Protein AF-0000000080973127 (afdb_homodimer)

Nearest PDB structures (foldseek):
  7jhm-assembly2_B  TM=9.441E-01  e=5.781E-44  Homo sapiens
  6wmo-assembly1_A  TM=9.630E-01  e=1.204E-42  Homo sapiens
  8tjc-assembly1_C  TM=9.566E-01  e=2.532E-42  Homo sapiens
  7jho-assembly2_B  TM=9.414E-01  e=1.204E-42  Homo sapiens
  6wmn-assembly2_C  TM=9.493E-01  e=3.672E-42  Homo sapiens

Sequence (846 aa):
MRKKYTKFFIVAVASCLCFVIFFSRLTDVERTQRDLATIPSAATDTSSKPTAVLINTTKKKTKTKSVTPNELPPLTISVKFRNDIPKNGAFWNRKLHSLLRQFDSGNNETHREPHKKFHCQPESLELLQTNIQDIHSYPPLYGDFLKGMECRDPPVLHDQPGKCASDEIFLLFAIKSIPKHFERRQAVRETWGREGLYENGLQVRTVFLLGRSSADDPSLDKIISFEAQQFKDLLVWDFHDTFYNLTLKEHVFFKWMLDRCPQVSFIFKGDDDVFANTQAILNHLKSLDPAQASTLYTGQIISDATPLRDPKIKYYVPQSFYEGPYPPYAGGGGFLFSGNLLPSLYHVSFYIPFYPIDDVYNGMSFKAIGITPTKHDGFKTFDIREQDRENPCVHKDLLLVHQRNPQQTMRLWRNMHSSMLTCMRKKYTKFFIVAVASCLCFVIFFSRLTDVERTQRDLATIPSAATDTSSKPTAVLINTTKKKTKTKSVTPNELPPLTISVKFRNDIPKNGAFWNRKLHSLLRQFDSGNNETHREPHKKFHCQPESLELLQTNIQDIHSYPPLYGDFLKGMECRDPPVLHDQPGKCASDEIFLLFAIKSIPKHFERRQAVRETWGREGLYENGLQVRTVFLLGRSSADDPSLDKIISFEAQQFKDLLVWDFHDTFYNLTLKEHVFFKWMLDRCPQVSFIFKGDDDVFANTQAILNHLKSLDPAQASTLYTGQIISDATPLRDPKIKYYVPQSFYEGPYPPYAGGGGFLFSGNLLPSLYHVSFYIPFYPIDDVYNGMSFKAIGITPTKHDGFKTFDIREQDRENPCVHKDLLLVHQRNPQQTMRLWRNMHSSMLTC

Foldseek 3Di:
DDDDDDPPDDPDDDDDDDDDDDDDDDDDDDDDPDDPDDDDPPPPPPVDDPPPPPPPPPPPPPPPPPPPPPLFDQAFFDPVLVVQADQDLFLQSVLLVVLVVVCVPPPSPSPPDLPVQQAQFFDDPVVCCVSFVVVVVADPVVNVLNRRQSHQDFAWPFAQQCQAPPDAAAEEEEAEDELVPPLLVVLLCVFLQPFDQDPPRHGYGYAYFYEAEDPPDPHPPVVVVVVCVVPVRYIYGHDYGDLQCVQSSVLVVLVSCVVRPLRHFKYKAAYSFKAFDNVLVVVVQVPDDPVCSLQAKEAAKDAFADADCDSVDPRHDHVSNGDGTFHIFHDRRIIMGTSNCSSNLNVCCSSRTDDRRNRSVVRSSSVRRPHDYDYDPLHAAPADDPVCQQPLVVNVNHGMGDGHDSVSSNNSRCQNPDPPDDD/DDDDPPPPDPPDPDDCVPDPDDPDDDDPPDPPPDDPDDPDPPPPPPPDDPPPPPPPPPPPPPPPPPPPPPLFDQAFFDPVLVVQADQDLFLQSVLLVVLVVVCVPPPSPSDPDL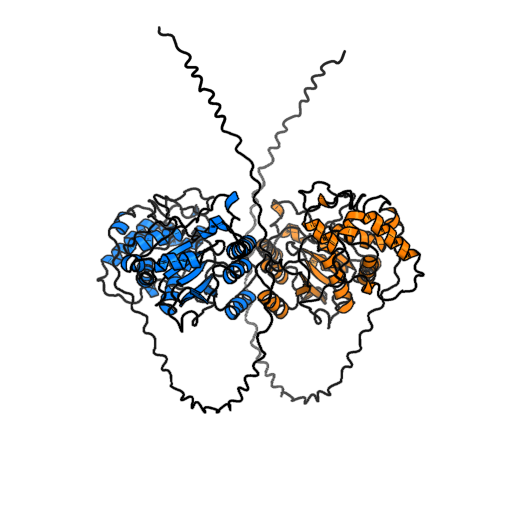PVQQAQFFDDPVVVCVSFVVVVVADPVVNVLNRRQSHQDFDWPFAQQCQAPPDAAAEEEEAEDELVPPLLVVLLCVFLQPFDQDPPRHGYGYAYFYEAEDPPDPHPPVVVVVVCVVPVRYIYGHDYGDLQCVQSSVLVVLVSCVVRPLRHFKYKAAYSFKAFDNVLVVVVQVPDDPVCSLQAKEAAKDAFADADCDSVDPRHDHVSNGDGTFHIFHDRRIIMGTSNCSSNLNVCCSSRTDDRRNRSVVRSSSVRRPHDYDYDPLHAQPADDPVCQQPLVVNVNHGMGDGHDSVSSNNSRCQNPDPPDDD

InterPro domains:
  IPR002659 Glycosyl transferase, family 31 [PF01762] (183-375)
  IPR002659 Glycosyl transferase, family 31 [PTHR11214] (149-387)

Radius of gyration: 34.68 Å; Cα contacts (8 Å, |Δi|>4): 1333; chains: 2; bounding box: 101×102×117 Å

Organism: NCBI:txid58324

Structure (mmCIF, N/CA/C/O backbone):
data_AF-0000000080973127-model_v1
#
loop_
_entity.id
_entity.type
_entity.pdbx_description
1 polymer Hexosyltransferase
#
loop_
_atom_site.group_PDB
_atom_site.id
_atom_site.type_symbol
_atom_site.label_atom_id
_atom_site.label_alt_id
_atom_site.label_comp_id
_atom_site.label_asym_id
_atom_site.label_entity_id
_atom_site.label_seq_id
_atom_site.pdbx_PDB_ins_code
_atom_site.Cartn_x
_atom_site.Cartn_y
_atom_site.Cartn_z
_atom_site.occupancy
_atom_site.B_iso_or_equiv
_atom_site.auth_seq_id
_atom_site.auth_comp_id
_atom_site.auth_asym_id
_atom_site.auth_atom_id
_atom_site.pdbx_PDB_model_num
ATOM 1 N N . MET A 1 1 ? -12.172 55.875 -49.531 1 18.06 1 MET A N 1
ATOM 2 C CA . MET A 1 1 ? -10.898 55.938 -50.219 1 18.06 1 MET A CA 1
ATOM 3 C C . MET A 1 1 ? -9.953 54.844 -49.719 1 18.06 1 MET A C 1
ATOM 5 O O . MET A 1 1 ? -9.281 54.188 -50.531 1 18.06 1 MET A O 1
ATOM 9 N N . ARG A 1 2 ? -9.367 55 -48.562 1 16.39 2 ARG A N 1
ATOM 10 C CA . ARG A 1 2 ? -7.957 54.688 -48.344 1 16.39 2 ARG A CA 1
ATOM 11 C C . ARG A 1 2 ? -7.75 53.188 -48.281 1 16.39 2 ARG A C 1
ATOM 13 O O . ARG A 1 2 ? -8.539 52.469 -47.656 1 16.39 2 ARG A O 1
ATOM 20 N N . LYS A 1 3 ? -6.562 52.688 -48.688 1 18.72 3 LYS A N 1
ATOM 21 C CA . LYS A 1 3 ? -5.805 51.594 -49.25 1 18.72 3 LYS A CA 1
ATOM 22 C C . LYS A 1 3 ? -5.496 50.531 -48.188 1 18.72 3 LYS A C 1
ATOM 24 O O . LYS A 1 3 ? -5.762 49.344 -48.375 1 18.72 3 LYS A O 1
ATOM 29 N N . LYS A 1 4 ? -4.215 50.594 -47.5 1 17.92 4 LYS A N 1
ATOM 30 C CA . LYS A 1 4 ? -2.986 49.875 -47.781 1 17.92 4 LYS A CA 1
ATOM 31 C C . LYS A 1 4 ? -2.9 48.625 -46.906 1 17.92 4 LYS A C 1
ATOM 33 O O . LYS A 1 4 ? -2.777 47.5 -47.406 1 17.92 4 LYS A O 1
ATOM 38 N N . TYR A 1 5 ? -1.713 48.5 -45.875 1 19.12 5 TYR A N 1
ATOM 39 C CA . TYR A 1 5 ? -0.411 47.844 -45.875 1 19.12 5 TYR A CA 1
ATOM 40 C C . TYR A 1 5 ? -0.454 46.562 -45.031 1 19.12 5 TYR A C 1
ATOM 42 O O . TYR A 1 5 ? -1.237 46.469 -44.094 1 19.12 5 TYR A O 1
ATOM 50 N N . THR A 1 6 ? 0.261 45.344 -45.438 1 22.05 6 THR A N 1
ATOM 51 C CA . THR A 1 6 ? 0.716 43.938 -45.438 1 22.05 6 THR A CA 1
ATOM 52 C C . THR A 1 6 ? 1.647 43.688 -44.281 1 22.05 6 THR A C 1
ATOM 54 O O . THR A 1 6 ? 2.807 44.094 -44.281 1 22.05 6 THR A O 1
ATOM 57 N N . LYS A 1 7 ? 1.517 44 -43 1 21.55 7 LYS A N 1
ATOM 58 C CA . LYS A 1 7 ? 2.701 44.031 -42.156 1 21.55 7 LYS A CA 1
ATOM 59 C C . LYS A 1 7 ? 3.293 42.656 -41.938 1 21.55 7 LYS A C 1
ATOM 61 O O . LYS A 1 7 ? 2.654 41.781 -41.344 1 21.55 7 LYS A O 1
ATOM 66 N N . PHE A 1 8 ? 4.371 42.031 -42.781 1 20.05 8 PHE A N 1
ATOM 67 C CA . PHE A 1 8 ? 5.137 40.781 -42.906 1 20.05 8 PHE A CA 1
ATOM 68 C C . PHE A 1 8 ? 6.09 40.594 -41.75 1 20.05 8 PHE A C 1
ATOM 70 O O . PHE A 1 8 ? 6.723 39.562 -41.625 1 20.05 8 PHE A O 1
ATOM 77 N N . PHE A 1 9 ? 6.273 41.188 -40.594 1 20.2 9 PHE A N 1
ATOM 78 C CA . PHE A 1 9 ? 7.66 41.25 -40.156 1 20.2 9 PHE A CA 1
ATOM 79 C C . PHE A 1 9 ? 8.234 39.875 -39.906 1 20.2 9 PHE A C 1
ATOM 81 O O . PHE A 1 9 ? 7.512 38.969 -39.5 1 20.2 9 PHE A O 1
ATOM 88 N N . ILE A 1 10 ? 9.75 39.5 -40.156 1 19.17 10 ILE A N 1
ATOM 89 C CA . ILE A 1 10 ? 10.953 38.719 -40.438 1 19.17 10 ILE A CA 1
ATOM 90 C C . ILE A 1 10 ? 11.547 38.188 -39.156 1 19.17 10 ILE A C 1
ATOM 92 O O . ILE A 1 10 ? 12.578 37.5 -39.156 1 19.17 10 ILE A O 1
ATOM 96 N N . VAL A 1 11 ? 11.055 37.719 -38.062 1 20.34 11 VAL A N 1
ATOM 97 C CA . VAL A 1 11 ? 12.008 37.719 -36.969 1 20.34 11 VAL A CA 1
ATOM 98 C C . VAL A 1 11 ? 13.141 36.719 -37.25 1 20.34 11 VAL A C 1
ATOM 100 O O . VAL A 1 11 ? 12.898 35.562 -37.625 1 20.34 11 VAL A O 1
ATOM 103 N N . ALA A 1 12 ? 14.547 37.094 -37.25 1 18.47 12 ALA A N 1
ATOM 104 C CA . ALA A 1 12 ? 15.953 36.781 -37.5 1 18.47 12 ALA A CA 1
ATOM 105 C C . ALA A 1 12 ? 16.391 35.562 -36.688 1 18.47 12 ALA A C 1
ATOM 107 O O . ALA A 1 12 ? 15.805 35.219 -35.656 1 18.47 12 ALA A O 1
ATOM 108 N N . VAL A 1 13 ? 17.875 34.938 -36.906 1 18.92 13 VAL A N 1
ATOM 109 C CA . VAL A 1 13 ? 18.844 33.906 -37.281 1 18.92 13 VAL A CA 1
ATOM 110 C C . VAL A 1 13 ? 19.672 33.531 -36.031 1 18.92 13 VAL A C 1
ATOM 112 O O . VAL A 1 13 ? 20.141 32.406 -35.938 1 18.92 13 VAL A O 1
ATOM 115 N N . ALA A 1 14 ? 19.938 34.094 -34.812 1 18.59 14 ALA A N 1
ATOM 116 C CA . ALA A 1 14 ? 21.344 34.156 -34.438 1 18.59 14 ALA A CA 1
ATOM 117 C C . ALA A 1 14 ? 21.875 32.812 -34 1 18.59 14 ALA A C 1
ATOM 119 O O . ALA A 1 14 ? 21.219 32.062 -33.25 1 18.59 14 ALA A O 1
ATOM 120 N N . SER A 1 15 ? 23.25 32.188 -34.438 1 17.89 15 SER A N 1
ATOM 121 C CA . SER A 1 15 ? 24.219 31.125 -34.656 1 17.89 15 SER A CA 1
ATOM 122 C C . SER A 1 15 ? 25.031 30.828 -33.406 1 17.89 15 SER A C 1
ATOM 124 O O . SER A 1 15 ? 25.984 30.047 -33.469 1 17.89 15 SER A O 1
ATOM 126 N N . CYS A 1 16 ? 24.906 31.047 -32.125 1 17.98 16 CYS A N 1
ATOM 127 C CA . CYS A 1 16 ? 26.172 31.172 -31.422 1 17.98 16 CYS A CA 1
ATOM 128 C C . CYS A 1 16 ? 26.922 29.844 -31.391 1 17.98 16 CYS A C 1
ATOM 130 O O . CYS A 1 16 ? 26.344 28.797 -31.062 1 17.98 16 CYS A O 1
ATOM 132 N N . LEU A 1 17 ? 28.453 29.625 -31.594 1 17 17 LEU A N 1
ATOM 133 C CA . LEU A 1 17 ? 29.656 28.891 -31.953 1 17 17 LEU A CA 1
ATOM 134 C C . LEU A 1 17 ? 30.281 28.234 -30.734 1 17 17 LEU A C 1
ATOM 136 O O . LEU A 1 17 ? 31.25 27.484 -30.844 1 17 17 LEU A O 1
ATOM 140 N N . CYS A 1 18 ? 30.141 28.312 -29.422 1 17.98 18 CYS A N 1
ATOM 141 C CA . CYS A 1 18 ? 31.391 28.312 -28.656 1 17.98 18 CYS A CA 1
ATOM 142 C C . CYS A 1 18 ? 32.062 26.953 -28.734 1 17.98 18 CYS A C 1
ATOM 144 O O . CYS A 1 18 ? 31.406 25.938 -28.891 1 17.98 18 CYS A O 1
ATOM 146 N N . PHE A 1 19 ? 33.531 26.812 -28.172 1 17.69 19 PHE A N 1
ATOM 147 C CA . PHE A 1 19 ? 34.906 26.328 -28.281 1 17.69 19 PHE A CA 1
ATOM 148 C C . PHE A 1 19 ? 35.062 25.016 -27.531 1 17.69 19 PHE A C 1
ATOM 150 O O . PHE A 1 19 ? 34.375 24.766 -26.547 1 17.69 19 PHE A O 1
ATOM 157 N N . VAL A 1 20 ? 36.219 24.078 -27.812 1 18.69 20 VAL A N 1
ATOM 158 C CA . VAL A 1 20 ? 36.812 22.766 -27.953 1 18.69 20 VAL A CA 1
ATOM 159 C C . VAL A 1 20 ? 37.688 22.453 -26.734 1 18.69 20 VAL A C 1
ATOM 161 O O . VAL A 1 20 ? 38.344 21.406 -26.672 1 18.69 20 VAL A O 1
ATOM 164 N N . ILE A 1 21 ? 37.75 23.016 -25.531 1 17.44 21 ILE A N 1
ATOM 165 C CA . ILE A 1 21 ? 39.062 22.953 -24.938 1 17.44 21 ILE A CA 1
ATOM 166 C C . ILE A 1 21 ? 39.438 21.5 -24.641 1 17.44 21 ILE A C 1
ATOM 168 O O . ILE A 1 21 ? 38.562 20.672 -24.391 1 17.44 21 ILE A O 1
ATOM 172 N N . PHE A 1 22 ? 40.844 21.219 -24 1 17.02 22 PHE A N 1
ATOM 173 C CA . PHE A 1 22 ? 42.125 20.531 -24.047 1 17.02 22 PHE A CA 1
ATOM 174 C C . PHE A 1 22 ? 42.125 19.328 -23.125 1 17.02 22 PHE A C 1
ATOM 176 O O . PHE A 1 22 ? 41.281 19.219 -22.219 1 17.02 22 PHE A O 1
ATOM 183 N N . PHE A 1 23 ? 43.469 18.656 -22.734 1 17.83 23 PHE A N 1
ATOM 184 C CA . PHE A 1 23 ? 44.344 17.516 -22.875 1 17.83 23 PHE A CA 1
ATOM 185 C C . PHE A 1 23 ? 44.562 16.844 -21.531 1 17.83 23 PHE A C 1
ATOM 187 O O . PHE A 1 23 ? 44.5 15.609 -21.438 1 17.83 23 PHE A O 1
ATOM 194 N N . SER A 1 24 ? 45.188 17.375 -20.422 1 16.69 24 SER A N 1
ATOM 195 C CA . SER A 1 24 ? 46.438 16.828 -19.922 1 16.69 24 SER A CA 1
ATOM 196 C C . SER A 1 24 ? 46.188 15.625 -19.016 1 16.69 24 SER A C 1
ATOM 198 O O . SER A 1 24 ? 45.094 15.461 -18.469 1 16.69 24 SER A O 1
ATOM 200 N N . ARG A 1 25 ? 47.406 14.742 -18.594 1 18.67 25 ARG A N 1
ATOM 201 C CA . ARG A 1 25 ? 48.094 13.477 -18.312 1 18.67 25 ARG A CA 1
ATOM 202 C C . ARG A 1 25 ? 48.188 13.211 -16.828 1 18.67 25 ARG A C 1
ATOM 204 O O . ARG A 1 25 ? 48.938 12.344 -16.375 1 18.67 25 ARG A O 1
ATOM 211 N N . LEU A 1 26 ? 47.438 13.648 -15.844 1 16.61 26 LEU A N 1
ATOM 212 C CA . LEU A 1 26 ? 48.031 13.688 -14.516 1 16.61 26 LEU A CA 1
ATOM 213 C C . LEU A 1 26 ? 48.344 12.281 -14.008 1 16.61 26 LEU A C 1
ATOM 215 O O . LEU A 1 26 ? 47.5 11.383 -14.141 1 16.61 26 LEU A O 1
ATOM 219 N N . THR A 1 27 ? 49.531 12.031 -13.328 1 17.11 27 THR A N 1
ATOM 220 C CA . THR A 1 27 ? 50.625 11.125 -12.953 1 17.11 27 THR A CA 1
ATOM 221 C C . THR A 1 27 ? 50.188 10.258 -11.766 1 17.11 27 THR A C 1
ATOM 223 O O . THR A 1 27 ? 50.344 9.031 -11.805 1 17.11 27 THR A O 1
ATOM 226 N N . ASP A 1 28 ? 50.438 10.641 -10.438 1 16.64 28 ASP A N 1
ATOM 227 C CA . ASP A 1 28 ? 51.406 10.141 -9.477 1 16.64 28 ASP A CA 1
ATOM 228 C C . ASP A 1 28 ? 50.844 8.969 -8.68 1 16.64 28 ASP A C 1
ATOM 230 O O . ASP A 1 28 ? 49.656 8.812 -8.555 1 16.64 28 ASP A O 1
ATOM 234 N N . VAL A 1 29 ? 51.719 8.219 -7.637 1 18 29 VAL A N 1
ATOM 235 C CA . VAL A 1 29 ? 52.406 6.992 -7.238 1 18 29 VAL A CA 1
ATOM 236 C C . VAL A 1 29 ? 51.844 6.492 -5.91 1 18 29 VAL A C 1
ATOM 238 O O . VAL A 1 29 ? 51.969 5.309 -5.586 1 18 29 VAL A O 1
ATOM 241 N N . GLU A 1 30 ? 51.188 7.211 -4.977 1 17.56 30 GLU A N 1
ATOM 242 C CA . GLU A 1 30 ? 51.688 6.973 -3.627 1 17.56 30 GLU A CA 1
ATOM 243 C C . GLU A 1 30 ? 51.219 5.629 -3.088 1 17.56 30 GLU A C 1
ATOM 245 O O . GLU A 1 30 ? 50 5.371 -3.047 1 17.56 30 GLU A O 1
ATOM 250 N N . ARG A 1 31 ? 52.094 4.555 -2.822 1 17.12 31 ARG A N 1
ATOM 251 C CA . ARG A 1 31 ? 52.094 3.123 -2.533 1 17.12 31 ARG A CA 1
ATOM 252 C C . ARG A 1 31 ? 51.656 2.852 -1.096 1 17.12 31 ARG A C 1
ATOM 254 O O . ARG A 1 31 ? 51.125 1.785 -0.794 1 17.12 31 ARG A O 1
ATOM 261 N N . THR A 1 32 ? 51.812 3.734 -0.033 1 17.78 32 THR A N 1
ATOM 262 C CA . THR A 1 32 ? 52.438 3.092 1.101 1 17.78 32 THR A CA 1
ATOM 263 C C . THR A 1 32 ? 51.469 2.258 1.898 1 17.78 32 THR A C 1
ATOM 265 O O . THR A 1 32 ? 50.469 2.787 2.412 1 17.78 32 THR A O 1
ATOM 268 N N . GLN A 1 33 ? 51.312 0.868 1.858 1 17.59 33 GLN A N 1
ATOM 269 C CA . GLN A 1 33 ? 50.375 -0.145 2.338 1 17.59 33 GLN A CA 1
ATOM 270 C C . GLN A 1 33 ? 50.594 -0.436 3.82 1 17.59 33 GLN A C 1
ATOM 272 O O . GLN A 1 33 ? 49.906 -1.272 4.402 1 17.59 33 GLN A O 1
ATOM 277 N N . ARG A 1 34 ? 51.594 0.272 4.496 1 16.55 34 ARG A N 1
ATOM 278 C CA . ARG A 1 34 ? 52.188 -0.7 5.402 1 16.55 34 ARG A CA 1
ATOM 279 C C . ARG A 1 34 ? 51.188 -1.187 6.434 1 16.55 34 ARG A C 1
ATOM 281 O O . ARG A 1 34 ? 50.969 -2.391 6.566 1 16.55 34 ARG A O 1
ATOM 288 N N . ASP A 1 35 ? 51.469 -0.907 7.848 1 17.47 35 ASP A N 1
ATOM 289 C CA . ASP A 1 35 ? 51.875 -1.692 9 1 17.47 35 ASP A CA 1
ATOM 290 C C . ASP A 1 35 ? 50.719 -1.922 9.969 1 17.47 35 ASP A C 1
ATOM 292 O O . ASP A 1 35 ? 50.938 -2.332 11.109 1 17.47 35 ASP A O 1
ATOM 296 N N . LEU A 1 36 ? 49.469 -1.954 9.641 1 17.53 36 LEU A N 1
ATOM 297 C CA . LEU A 1 36 ? 48.562 -1.686 10.742 1 17.53 36 LEU A CA 1
ATOM 298 C C . LEU A 1 36 ? 48.5 -2.867 11.703 1 17.53 36 LEU A C 1
ATOM 300 O O . LEU A 1 36 ? 47.625 -3.719 11.602 1 17.53 36 LEU A O 1
ATOM 304 N N . ALA A 1 37 ? 49.688 -3.35 12.07 1 17.12 37 ALA A N 1
ATOM 305 C CA . ALA A 1 37 ? 49.688 -4.629 12.773 1 17.12 37 ALA A CA 1
ATOM 306 C C . ALA A 1 37 ? 48.875 -4.551 14.055 1 17.12 37 ALA A C 1
ATOM 308 O O . ALA A 1 37 ? 48 -5.383 14.297 1 17.12 37 ALA A O 1
ATOM 309 N N . THR A 1 38 ? 49.406 -4.047 15.258 1 18.45 38 THR A N 1
ATOM 310 C CA . THR A 1 38 ? 49.719 -4.863 16.422 1 18.45 38 THR A CA 1
ATOM 311 C C . THR A 1 38 ? 48.656 -4.734 17.484 1 18.45 38 THR A C 1
ATOM 313 O O . THR A 1 38 ? 48.688 -5.418 18.516 1 18.45 38 THR A O 1
ATOM 316 N N . ILE A 1 39 ? 47.469 -4.117 17.438 1 19.28 39 ILE A N 1
ATOM 317 C CA . ILE A 1 39 ? 47.125 -3.607 18.75 1 19.28 39 ILE A CA 1
ATOM 318 C C . ILE A 1 39 ? 46.781 -4.773 19.688 1 19.28 39 ILE A C 1
ATOM 320 O O . ILE A 1 39 ? 45.969 -5.641 19.328 1 19.28 39 ILE A O 1
ATOM 324 N N . PRO A 1 40 ? 47.594 -4.914 20.797 1 19.61 40 PRO A N 1
ATOM 325 C CA . PRO A 1 40 ? 47.625 -5.969 21.812 1 19.61 40 PRO A CA 1
ATOM 326 C C . PRO A 1 40 ? 46.344 -6.105 22.609 1 19.61 40 PRO A C 1
ATOM 328 O O . PRO A 1 40 ? 45.562 -5.156 22.672 1 19.61 40 PRO A O 1
ATOM 331 N N . SER A 1 41 ? 45.938 -7.359 22.891 1 20.42 41 SER A N 1
ATOM 332 C CA . SER A 1 41 ? 44.812 -8.094 23.484 1 20.42 41 SER A CA 1
ATOM 333 C C . SER A 1 41 ? 44.688 -7.793 24.969 1 20.42 41 SER A C 1
ATOM 335 O O . SER A 1 41 ? 45.219 -8.531 25.812 1 20.42 41 SER A O 1
ATOM 337 N N . ALA A 1 42 ? 44.906 -6.438 25.422 1 19.19 42 ALA A N 1
ATOM 338 C CA . ALA A 1 42 ? 44.969 -6.406 26.891 1 19.19 42 ALA A CA 1
ATOM 339 C C . ALA A 1 42 ? 43.719 -7.031 27.516 1 19.19 42 ALA A C 1
ATOM 341 O O . ALA A 1 42 ? 42.594 -6.75 27.094 1 19.19 42 ALA A O 1
ATOM 342 N N . ALA A 1 43 ? 43.938 -8.062 28.297 1 20.78 43 ALA A N 1
ATOM 343 C CA . ALA A 1 43 ? 43.219 -9.031 29.125 1 20.78 43 ALA A CA 1
ATOM 344 C C . ALA A 1 43 ? 42.5 -8.336 30.266 1 20.78 43 ALA A C 1
ATOM 346 O O . ALA A 1 43 ? 42.844 -8.508 31.438 1 20.78 43 ALA A O 1
ATOM 347 N N . THR A 1 44 ? 41.812 -7.105 30.016 1 18.75 44 THR A N 1
ATOM 348 C CA . THR A 1 44 ? 41.438 -6.449 31.266 1 18.75 44 THR A CA 1
ATOM 349 C C . THR A 1 44 ? 40.5 -7.344 32.094 1 18.75 44 THR A C 1
ATOM 351 O O . THR A 1 44 ? 39.531 -7.887 31.562 1 18.75 44 THR A O 1
ATOM 354 N N . ASP A 1 45 ? 41 -7.828 33.219 1 20.39 45 ASP A N 1
ATOM 355 C CA . ASP A 1 45 ? 40.594 -8.672 34.344 1 20.39 45 ASP A CA 1
ATOM 356 C C . ASP A 1 45 ? 39.406 -8.078 35.094 1 20.39 45 ASP A C 1
ATOM 358 O O . ASP A 1 45 ? 39 -8.57 36.156 1 20.39 45 ASP A O 1
ATOM 362 N N . THR A 1 46 ? 38.469 -7.398 34.438 1 19.75 46 THR A N 1
ATOM 363 C CA . THR A 1 46 ? 37.656 -6.598 35.344 1 19.75 46 THR A CA 1
ATOM 364 C C . THR A 1 46 ? 36.781 -7.496 36.219 1 19.75 46 THR A C 1
ATOM 366 O O . THR A 1 46 ? 35.844 -8.148 35.719 1 19.75 46 THR A O 1
ATOM 369 N N . SER A 1 47 ? 37.281 -8.133 37.281 1 20.45 47 SER A N 1
ATOM 370 C CA . SER A 1 47 ? 36.625 -9.039 38.188 1 20.45 47 SER A CA 1
ATOM 371 C C . SER A 1 47 ? 35.5 -8.32 38.969 1 20.45 47 SER A C 1
ATOM 373 O O . SER A 1 47 ? 34.812 -8.93 39.781 1 20.45 47 SER A O 1
ATOM 375 N N . SER A 1 48 ? 35.25 -6.992 38.844 1 19.88 48 SER A N 1
ATOM 376 C CA . SER A 1 48 ? 34.75 -6.461 40.094 1 19.88 48 SER A CA 1
ATOM 377 C C . SER A 1 48 ? 33.375 -7.055 40.438 1 19.88 48 SER A C 1
ATOM 379 O O . SER A 1 48 ? 32.625 -7.418 39.531 1 19.88 48 SER A O 1
ATOM 381 N N . LYS A 1 49 ? 33.188 -7.473 41.75 1 23.02 49 LYS A N 1
ATOM 382 C CA . LYS A 1 49 ? 32.188 -8.102 42.625 1 23.02 49 LYS A CA 1
ATOM 383 C C . LYS A 1 49 ? 30.891 -7.324 42.625 1 23.02 49 LYS A C 1
ATOM 385 O O . LYS A 1 49 ? 30.875 -6.102 42.812 1 23.02 49 LYS A O 1
ATOM 390 N N . PRO A 1 50 ? 29.797 -7.898 42.062 1 22.48 50 PRO A N 1
ATOM 391 C CA . PRO A 1 50 ? 28.453 -7.336 41.844 1 22.48 50 PRO A CA 1
ATOM 392 C C . PRO A 1 50 ? 27.766 -6.957 43.156 1 22.48 50 PRO A C 1
ATOM 394 O O . PRO A 1 50 ? 27.562 -7.812 44.031 1 22.48 50 PRO A O 1
ATOM 397 N N . THR A 1 51 ? 28.328 -5.852 43.875 1 23.14 51 THR A N 1
ATOM 398 C CA . THR A 1 51 ? 27.656 -5.562 45.125 1 23.14 51 THR A CA 1
ATOM 399 C C . THR A 1 51 ? 26.172 -5.297 44.906 1 23.14 51 THR A C 1
ATOM 401 O O . THR A 1 51 ? 25.797 -4.496 44.062 1 23.14 51 THR A O 1
ATOM 404 N N . ALA A 1 52 ? 25.328 -6.199 45.344 1 23.78 52 ALA A N 1
ATOM 405 C CA . ALA A 1 52 ? 23.859 -6.324 45.312 1 23.78 52 ALA A CA 1
ATOM 406 C C . ALA A 1 52 ? 23.203 -5.125 46 1 23.78 52 ALA A C 1
ATOM 408 O O . ALA A 1 52 ? 23.328 -4.941 47.219 1 23.78 52 ALA A O 1
ATOM 409 N N . VAL A 1 53 ? 23.391 -3.867 45.438 1 22.45 53 VAL A N 1
ATOM 410 C CA . VAL A 1 53 ? 22.75 -2.74 46.094 1 22.45 53 VAL A CA 1
ATOM 411 C C . VAL A 1 53 ? 21.25 -2.994 46.219 1 22.45 53 VAL A C 1
ATOM 413 O O . VAL A 1 53 ? 20.594 -3.289 45.219 1 22.45 53 VAL A O 1
ATOM 416 N N . LEU A 1 54 ? 20.812 -3.395 47.438 1 25.66 54 LEU A N 1
ATOM 417 C CA . LEU A 1 54 ? 19.469 -3.533 48 1 25.66 54 LEU A CA 1
ATOM 418 C C . LEU A 1 54 ? 18.672 -2.256 47.812 1 25.66 54 LEU A C 1
ATOM 420 O O . LEU A 1 54 ? 18.938 -1.235 48.438 1 25.66 54 LEU A O 1
ATOM 424 N N . ILE A 1 55 ? 18.547 -1.762 46.5 1 23.23 55 ILE A N 1
ATOM 425 C CA . ILE A 1 55 ? 17.797 -0.512 46.406 1 23.23 55 ILE A CA 1
ATOM 426 C C . ILE A 1 55 ? 16.391 -0.718 46.938 1 23.23 55 ILE A C 1
ATOM 428 O O . ILE A 1 55 ? 15.656 -1.592 46.438 1 23.23 55 ILE A O 1
ATOM 432 N N . ASN A 1 56 ? 16.219 -0.438 48.25 1 24.7 56 ASN A N 1
ATOM 433 C CA . ASN A 1 56 ? 14.969 -0.243 48.969 1 24.7 56 ASN A CA 1
ATOM 434 C C . ASN A 1 56 ? 14.023 0.686 48.219 1 24.7 56 ASN A C 1
ATOM 436 O O . ASN A 1 56 ? 14.305 1.873 48.062 1 24.7 56 ASN A O 1
ATOM 440 N N . THR A 1 57 ? 13.438 0.128 47.188 1 25.17 57 THR A N 1
ATOM 441 C CA . THR A 1 57 ? 12.492 0.869 46.375 1 25.17 57 THR A CA 1
ATOM 442 C C . THR A 1 57 ? 11.289 1.315 47.188 1 25.17 57 THR A C 1
ATOM 444 O O . THR A 1 57 ? 10.5 0.485 47.656 1 25.17 57 THR A O 1
ATOM 447 N N . THR A 1 58 ? 11.555 2.328 48.125 1 28.34 58 THR A N 1
ATOM 448 C CA . THR A 1 58 ? 10.414 2.977 48.75 1 28.34 58 THR A CA 1
ATOM 449 C C . THR A 1 58 ? 9.383 3.408 47.719 1 28.34 58 THR A C 1
ATOM 451 O O . THR A 1 58 ? 9.734 4.051 46.719 1 28.34 58 THR A O 1
ATOM 454 N N . LYS A 1 59 ? 8.234 2.816 47.844 1 26.73 59 LYS A N 1
ATOM 455 C CA . LYS A 1 59 ? 7.016 3.07 47.062 1 26.73 59 LYS A CA 1
ATOM 456 C C . LYS A 1 59 ? 6.641 4.551 47.094 1 26.73 59 LYS A C 1
ATOM 458 O O . LYS A 1 59 ? 5.992 5.008 48.062 1 26.73 59 LYS A O 1
ATOM 463 N N . LYS A 1 60 ? 7.543 5.418 46.844 1 26.83 60 LYS A N 1
ATOM 464 C CA . LYS A 1 60 ? 6.941 6.75 46.812 1 26.83 60 LYS A CA 1
ATOM 465 C C . LYS A 1 60 ? 5.645 6.754 46 1 26.83 60 LYS A C 1
ATOM 467 O O . LYS A 1 60 ? 5.633 6.332 44.844 1 26.83 60 LYS A O 1
ATOM 472 N N . LYS A 1 61 ? 4.629 6.781 46.688 1 30.33 61 LYS A N 1
ATOM 473 C CA . LYS A 1 61 ? 3.322 7.141 46.156 1 30.33 61 LYS A CA 1
ATOM 474 C C . LYS A 1 61 ? 3.428 8.359 45.25 1 30.33 61 LYS A C 1
ATOM 476 O O . LYS A 1 61 ? 3.631 9.484 45.719 1 30.33 61 LYS A O 1
ATOM 481 N N . THR A 1 62 ? 4.121 8.164 44.188 1 25.12 62 THR A N 1
ATOM 482 C CA . THR A 1 62 ? 4.07 9.305 43.281 1 25.12 62 THR A CA 1
ATOM 483 C C . THR A 1 62 ? 2.631 9.758 43.062 1 25.12 62 THR A C 1
ATOM 485 O O . THR A 1 62 ? 1.821 9.016 42.5 1 25.12 62 THR A O 1
ATOM 488 N N . LYS A 1 63 ? 2.143 10.5 44.062 1 30.5 63 LYS A N 1
ATOM 489 C CA . LYS A 1 63 ? 0.925 11.266 43.812 1 30.5 63 LYS A CA 1
ATOM 490 C C . LYS A 1 63 ? 0.905 11.797 42.375 1 30.5 63 LYS A C 1
ATOM 492 O O . LYS A 1 63 ? 1.807 12.539 42 1 30.5 63 LYS A O 1
ATOM 497 N N . THR A 1 64 ? 0.333 10.969 41.625 1 30.27 64 THR A N 1
ATOM 498 C CA . THR A 1 64 ? 0.031 11.453 40.281 1 30.27 64 THR A CA 1
ATOM 499 C C . THR A 1 64 ? -0.544 12.867 40.312 1 30.27 64 THR A C 1
ATOM 501 O O . THR A 1 64 ? -1.643 13.07 40.844 1 30.27 64 THR A O 1
ATOM 504 N N . LYS A 1 65 ? 0.199 13.82 40.812 1 32.78 65 LYS A N 1
ATOM 505 C CA . LYS A 1 65 ? -0.224 15.203 40.656 1 32.78 65 LYS A CA 1
ATOM 506 C C . LYS A 1 65 ? -1.104 15.367 39.438 1 32.78 65 LYS A C 1
ATOM 508 O O . LYS A 1 65 ? -0.711 14.984 38.312 1 32.78 65 LYS A O 1
ATOM 513 N N . SER A 1 66 ? -2.33 15.32 39.688 1 32.56 66 SER A N 1
ATOM 514 C CA . SER A 1 66 ? -3.297 15.758 38.688 1 32.56 66 SER A CA 1
ATOM 515 C C . SER A 1 66 ? -2.775 16.953 37.875 1 32.56 66 SER A C 1
ATOM 517 O O . SER A 1 66 ? -2.434 17.984 38.469 1 32.56 66 SER A O 1
ATOM 519 N N . VAL A 1 67 ? -1.926 16.797 36.875 1 37.62 67 VAL A N 1
ATOM 520 C CA . VAL A 1 67 ? -1.558 17.891 35.969 1 37.62 67 VAL A CA 1
ATOM 521 C C . VAL A 1 67 ? -2.771 18.766 35.719 1 37.62 67 VAL A C 1
ATOM 523 O O . VAL A 1 67 ? -3.811 18.297 35.25 1 37.62 67 VAL A O 1
ATOM 526 N N . THR A 1 68 ? -3.039 19.766 36.438 1 38.41 68 THR A N 1
ATOM 527 C CA . THR A 1 68 ? -4.027 20.797 36.156 1 38.41 68 THR A CA 1
ATOM 528 C C . THR A 1 68 ? -4.133 21.062 34.656 1 38.41 68 THR A C 1
ATOM 530 O O . THR A 1 68 ? -3.117 21.156 33.969 1 38.41 68 THR A O 1
ATOM 533 N N . PRO A 1 69 ? -5.277 20.797 34.062 1 45.53 69 PRO A N 1
ATOM 534 C CA . PRO A 1 69 ? -5.457 21.203 32.656 1 45.53 69 PRO A CA 1
ATOM 535 C C . PRO A 1 69 ? -4.77 22.516 32.344 1 45.53 69 PRO A C 1
ATOM 537 O O . PRO A 1 69 ? -4.918 23.5 33.062 1 45.53 69 PRO A O 1
ATOM 540 N N . ASN A 1 70 ? -3.578 22.531 31.812 1 54.41 70 ASN A N 1
ATOM 541 C CA . ASN A 1 70 ? -2.742 23.656 31.406 1 54.41 70 ASN A CA 1
ATOM 542 C C . ASN A 1 70 ? -3.584 24.828 30.938 1 54.41 70 ASN A C 1
ATOM 544 O O . ASN A 1 70 ? -4.344 24.719 29.984 1 54.41 70 ASN A O 1
ATOM 548 N N . GLU A 1 71 ? -3.904 25.719 31.75 1 68.62 71 GLU A N 1
ATOM 549 C CA . GLU A 1 71 ? -4.582 26.984 31.453 1 68.62 71 GLU A CA 1
ATOM 550 C C . GLU A 1 71 ? -4.02 27.625 30.188 1 68.62 71 GLU A C 1
ATOM 552 O O . GLU A 1 71 ? -2.803 27.766 30.047 1 68.62 71 GLU A O 1
ATOM 557 N N . LEU A 1 72 ? -4.922 27.797 29.125 1 79.62 72 LEU A N 1
ATOM 558 C CA . LEU A 1 72 ? -4.516 28.406 27.859 1 79.62 72 LEU A CA 1
ATOM 559 C C . LEU A 1 72 ? -4.172 29.891 28.062 1 79.62 72 LEU A C 1
ATOM 561 O O . LEU A 1 72 ? -4.812 30.578 28.859 1 79.62 72 LEU A O 1
ATOM 565 N N . PRO A 1 73 ? -3.117 30.344 27.531 1 81.31 73 PRO A N 1
ATOM 566 C CA . PRO A 1 73 ? -2.746 31.766 27.641 1 81.31 73 PRO A CA 1
ATOM 567 C C . PRO A 1 73 ? -3.797 32.688 27.047 1 81.31 73 PRO A C 1
ATOM 569 O O . PRO A 1 73 ? -4.625 32.25 26.234 1 81.31 73 PRO A O 1
ATOM 572 N N . PRO A 1 74 ? -3.754 33.875 27.547 1 86.62 74 PRO A N 1
ATOM 573 C CA . PRO A 1 74 ? -4.656 34.844 26.922 1 86.62 74 PRO A CA 1
ATOM 574 C C . PRO A 1 74 ? -4.434 35 25.422 1 86.62 74 PRO A C 1
ATOM 576 O O . PRO A 1 74 ? -3.297 34.906 24.953 1 86.62 74 PRO A O 1
ATOM 579 N N . LEU A 1 75 ? -5.508 35.125 24.75 1 90.81 75 LEU A N 1
ATOM 580 C CA . LEU A 1 75 ? -5.473 35.125 23.281 1 90.81 75 LEU A CA 1
ATOM 581 C C . LEU A 1 75 ? -5.887 36.5 22.734 1 90.81 75 LEU A C 1
ATOM 583 O O . LEU A 1 75 ? -6.855 37.094 23.203 1 90.81 75 LEU A O 1
ATOM 587 N N . THR A 1 76 ? -5.027 37.094 21.953 1 92.75 76 THR A N 1
ATOM 588 C CA . THR A 1 76 ? -5.387 38.219 21.125 1 92.75 76 THR A CA 1
ATOM 589 C C . THR A 1 76 ? -5.406 37.844 19.641 1 92.75 76 THR A C 1
ATOM 591 O O . THR A 1 76 ? -4.465 37.219 19.141 1 92.75 76 THR A O 1
ATOM 594 N N . ILE A 1 77 ? -6.477 38.219 18.953 1 95.94 77 ILE A N 1
ATOM 595 C CA . ILE A 1 77 ? -6.59 37.938 17.531 1 95.94 77 ILE A CA 1
ATOM 596 C C . ILE A 1 77 ? -6.219 39.156 16.703 1 95.94 77 ILE A C 1
ATOM 598 O O . ILE A 1 77 ? -6.781 40.219 16.906 1 95.94 77 ILE A O 1
ATOM 602 N N . SER A 1 78 ? -5.367 39.031 15.836 1 96.69 78 SER A N 1
ATOM 603 C CA . SER A 1 78 ? -4.762 40.094 15.055 1 96.69 78 SER A CA 1
ATOM 604 C C . SER A 1 78 ? -5.816 40.906 14.297 1 96.69 78 SER A C 1
ATOM 606 O O . SER A 1 78 ? -6.738 40.344 13.711 1 96.69 78 SER A O 1
ATOM 608 N N . VAL A 1 79 ? -5.668 42.156 14.234 1 95.88 79 VAL A N 1
ATOM 609 C CA . VAL A 1 79 ? -6.543 43.062 13.484 1 95.88 79 VAL A CA 1
ATOM 610 C C . VAL A 1 79 ? -6.363 42.812 11.984 1 95.88 79 VAL A C 1
ATOM 612 O O . VAL A 1 79 ? -7.336 42.844 11.227 1 95.88 79 VAL A O 1
ATOM 615 N N . LYS A 1 80 ? -5.141 42.625 11.641 1 95.69 80 LYS A N 1
ATOM 616 C CA . LYS A 1 80 ? -4.848 42.375 10.227 1 95.69 80 LYS A CA 1
ATOM 617 C C . LYS A 1 80 ? -5.609 41.125 9.719 1 95.69 80 LYS A C 1
ATOM 619 O O . LYS A 1 80 ? -6.137 41.156 8.609 1 95.69 80 LYS A O 1
ATOM 624 N N . PHE A 1 81 ? -5.629 40.125 10.57 1 96.94 81 PHE A N 1
ATOM 625 C CA . PHE A 1 81 ? -6.359 38.906 10.211 1 96.94 81 PHE A CA 1
ATOM 626 C C . PHE A 1 81 ? -7.848 39.188 10.055 1 96.94 81 PHE A C 1
ATOM 628 O O . PHE A 1 81 ? -8.469 38.781 9.078 1 96.94 81 PHE A O 1
ATOM 635 N N . ARG A 1 82 ? -8.406 39.906 10.953 1 96.19 82 ARG A N 1
ATOM 636 C CA . ARG A 1 82 ? -9.82 40.25 10.938 1 96.19 82 ARG A CA 1
ATOM 637 C C . ARG A 1 82 ? -10.18 41.031 9.672 1 96.19 82 ARG A C 1
ATOM 639 O O . ARG A 1 82 ? -11.242 40.812 9.086 1 96.19 82 ARG A O 1
ATOM 646 N N . ASN A 1 83 ? -9.266 41.875 9.266 1 95.06 83 ASN A N 1
ATOM 647 C CA . ASN A 1 83 ? -9.516 42.75 8.117 1 95.06 83 ASN A CA 1
ATOM 648 C C . ASN A 1 83 ? -9.297 42 6.797 1 95.06 83 ASN A C 1
ATOM 650 O O . ASN A 1 83 ? -9.938 42.312 5.793 1 95.06 83 ASN A O 1
ATOM 654 N N . ASP A 1 84 ? -8.445 41.062 6.77 1 94.12 84 ASP A N 1
ATOM 655 C CA . ASP A 1 84 ? -8.078 40.375 5.535 1 94.12 84 ASP A CA 1
ATOM 656 C C . ASP A 1 84 ? -9.188 39.438 5.086 1 94.12 84 ASP A C 1
ATOM 658 O O . ASP A 1 84 ? -9.281 39.094 3.904 1 94.12 84 ASP A O 1
ATOM 662 N N . ILE A 1 85 ? -9.953 38.906 6.008 1 96.38 85 ILE A N 1
ATOM 663 C CA . ILE A 1 85 ? -11.078 38.031 5.656 1 96.38 85 ILE A CA 1
ATOM 664 C C . ILE A 1 85 ? -12.344 38.875 5.5 1 96.38 85 ILE A C 1
ATOM 666 O O . ILE A 1 85 ? -12.891 39.375 6.488 1 96.38 85 ILE A O 1
ATOM 670 N N . PRO A 1 86 ? -12.797 39 4.309 1 96.69 86 PRO A N 1
ATOM 671 C CA . PRO A 1 86 ? -13.906 39.906 4.062 1 96.69 86 PRO A CA 1
ATOM 672 C C . PRO A 1 86 ? -15.211 39.469 4.707 1 96.69 86 PRO A C 1
ATOM 674 O O . PRO A 1 86 ? -15.5 38.25 4.742 1 96.69 86 PRO A O 1
ATOM 677 N N . LYS A 1 87 ? -15.953 40.438 5.121 1 97 87 LYS A N 1
ATOM 678 C CA . LYS A 1 87 ? -17.344 40.188 5.512 1 97 87 LYS A CA 1
ATOM 679 C C . LYS A 1 87 ? -18.25 40.094 4.289 1 97 87 LYS A C 1
ATOM 681 O O . LYS A 1 87 ? -18.391 41.062 3.543 1 97 87 LYS A O 1
ATOM 686 N N . ASN A 1 88 ? -18.766 38.969 4.035 1 96.94 88 ASN A N 1
ATOM 687 C CA . ASN A 1 88 ? -19.656 38.75 2.906 1 96.94 88 ASN A CA 1
ATOM 688 C C . ASN A 1 88 ? -20.672 37.625 3.201 1 96.94 88 ASN A C 1
ATOM 690 O O . ASN A 1 88 ? -20.906 37.281 4.359 1 96.94 88 ASN A O 1
ATOM 694 N N . GLY A 1 89 ? -21.328 37.125 2.18 1 96.31 89 GLY A N 1
ATOM 695 C CA . GLY A 1 89 ? -22.453 36.25 2.381 1 96.31 89 GLY A CA 1
ATOM 696 C C . GLY A 1 89 ? -22.062 34.781 2.434 1 96.31 89 GLY A C 1
ATOM 697 O O . GLY A 1 89 ? -22.875 33.906 2.74 1 96.31 89 GLY A O 1
ATOM 698 N N . ALA A 1 90 ? -20.828 34.5 2.129 1 97.88 90 ALA A N 1
ATOM 699 C CA . ALA A 1 90 ? -20.375 33.094 2.148 1 97.88 90 ALA A CA 1
ATOM 700 C C . ALA A 1 90 ? -20.469 32.531 3.555 1 97.88 90 ALA A C 1
ATOM 702 O O . ALA A 1 90 ? -20.234 33.219 4.543 1 97.88 90 ALA A O 1
ATOM 703 N N . PHE A 1 91 ? -20.812 31.281 3.693 1 97.62 91 PHE A N 1
ATOM 704 C CA . PHE A 1 91 ? -21.125 30.609 4.953 1 97.62 91 PHE A CA 1
ATOM 705 C C . PHE A 1 91 ? -19.969 30.734 5.934 1 97.62 91 PHE A C 1
ATOM 707 O O . PHE A 1 91 ? -20.156 31.141 7.082 1 97.62 91 PHE A O 1
ATOM 714 N N . TRP A 1 92 ? -18.766 30.297 5.492 1 98.06 92 TRP A N 1
ATOM 715 C CA . TRP A 1 92 ? -17.594 30.281 6.355 1 98.06 92 TRP A CA 1
ATOM 716 C C . TRP A 1 92 ? -17.25 31.703 6.816 1 98.06 92 TRP A C 1
ATOM 718 O O . TRP A 1 92 ? -16.891 31.906 7.98 1 98.06 92 TRP A O 1
ATOM 728 N N . ASN A 1 93 ? -17.344 32.688 5.891 1 98.38 93 ASN A N 1
ATOM 729 C CA . ASN A 1 93 ? -17.094 34.062 6.23 1 98.38 93 ASN A CA 1
ATOM 730 C C . ASN A 1 93 ? -18.031 34.562 7.328 1 98.38 93 ASN A C 1
ATOM 732 O O . ASN A 1 93 ? -17.594 35.188 8.297 1 98.38 93 ASN A O 1
ATOM 736 N N . ARG A 1 94 ? -19.25 34.25 7.137 1 97.75 94 ARG A N 1
ATOM 737 C CA . ARG A 1 94 ? -20.25 34.656 8.133 1 97.75 94 ARG A CA 1
ATOM 738 C C . ARG A 1 94 ? -19.969 34 9.477 1 97.75 94 ARG A C 1
ATOM 740 O O . ARG A 1 94 ? -20.047 34.656 10.523 1 97.75 94 ARG A O 1
ATOM 747 N N . LYS A 1 95 ? -19.672 32.781 9.422 1 96.31 95 LYS A N 1
ATOM 748 C CA . LYS A 1 95 ? -19.406 32.031 10.648 1 96.31 95 LYS A CA 1
ATOM 749 C C . LYS A 1 95 ? -18.188 32.594 11.375 1 96.31 95 LYS A C 1
ATOM 751 O O . LYS A 1 95 ? -18.203 32.75 12.602 1 96.31 95 LYS A O 1
ATOM 756 N N . LEU A 1 96 ? -17.141 32.906 10.664 1 97.81 96 LEU A N 1
ATOM 757 C CA . LEU A 1 96 ? -15.93 33.469 11.258 1 97.81 96 LEU A CA 1
ATOM 758 C C . LEU A 1 96 ? -16.234 34.781 11.984 1 97.81 96 LEU A C 1
ATOM 760 O O . LEU A 1 96 ? -15.875 34.938 13.148 1 97.81 96 LEU A O 1
ATOM 764 N N . HIS A 1 97 ? -16.906 35.656 11.312 1 97.25 97 HIS A N 1
ATOM 765 C CA . HIS A 1 97 ? -17.141 36.969 11.883 1 97.25 97 HIS A CA 1
ATOM 766 C C . HIS A 1 97 ? -18.125 36.906 13.039 1 97.25 97 HIS A C 1
ATOM 768 O O . HIS A 1 97 ? -18.078 37.719 13.961 1 97.25 97 HIS A O 1
ATOM 774 N N . SER A 1 98 ? -19.016 35.938 12.969 1 95 98 SER A N 1
ATOM 775 C CA . SER A 1 98 ? -19.875 35.719 14.125 1 95 98 SER A CA 1
ATOM 776 C C . SER A 1 98 ? -19.062 35.281 15.336 1 95 98 SER A C 1
ATOM 778 O O . SER A 1 98 ? -19.281 35.781 16.453 1 95 98 SER A O 1
ATOM 780 N N . LEU A 1 99 ? -18.125 34.375 15.141 1 93.62 99 LEU A N 1
ATOM 781 C CA . LEU A 1 99 ? -17.281 33.875 16.219 1 93.62 99 LEU A CA 1
ATOM 782 C C . LEU A 1 99 ? -16.391 35 16.766 1 93.62 99 LEU A C 1
ATOM 784 O O . LEU A 1 99 ? -16.156 35.094 17.969 1 93.62 99 LEU A O 1
ATOM 788 N N . LEU A 1 100 ? -15.898 35.812 15.883 1 94.56 100 LEU A N 1
ATOM 789 C CA . LEU A 1 100 ? -15.055 36.938 16.297 1 94.56 100 LEU A CA 1
ATOM 790 C C . LEU A 1 100 ? -15.836 37.906 17.156 1 94.56 100 LEU A C 1
ATOM 792 O O . LEU A 1 100 ? -15.312 38.438 18.141 1 94.56 100 LEU A O 1
ATOM 796 N N . ARG A 1 101 ? -17.094 38.125 16.781 1 93.5 101 ARG A N 1
ATOM 797 C CA . ARG A 1 101 ? -17.953 39 17.578 1 93.5 101 ARG A CA 1
ATOM 798 C C . ARG A 1 101 ? -18.172 38.406 18.969 1 93.5 101 ARG A C 1
ATOM 800 O O . ARG A 1 101 ? -18.141 39.125 19.969 1 93.5 101 ARG A O 1
ATOM 807 N N . GLN A 1 102 ? -18.406 37.188 18.969 1 89.5 102 GLN A N 1
ATOM 808 C CA . GLN A 1 102 ? -18.578 36.5 20.25 1 89.5 102 GLN A CA 1
ATOM 809 C C . GLN A 1 102 ? -17.312 36.594 21.109 1 89.5 102 GLN A C 1
ATOM 811 O O . GLN A 1 102 ? -17.391 36.781 22.328 1 89.5 102 GLN A O 1
ATOM 816 N N . PHE A 1 103 ? -16.219 36.406 20.438 1 89.75 103 PHE A N 1
ATOM 817 C CA . PHE A 1 103 ? -14.938 36.531 21.109 1 89.75 103 PHE A CA 1
ATOM 818 C C . PHE A 1 103 ? -14.766 37.906 21.734 1 89.75 103 PHE A C 1
ATOM 820 O O . PHE A 1 103 ? -14.297 38.031 22.859 1 89.75 103 PHE A O 1
ATOM 827 N N . ASP A 1 104 ? -15.195 38.906 21.031 1 90.5 104 ASP A N 1
ATOM 828 C CA . ASP A 1 104 ? -15.016 40.281 21.484 1 90.5 104 ASP A CA 1
ATOM 829 C C . ASP A 1 104 ? -16 40.656 22.594 1 90.5 104 ASP A C 1
ATOM 831 O O . ASP A 1 104 ? -15.703 41.469 23.438 1 90.5 104 ASP A O 1
ATOM 835 N N . SER A 1 105 ? 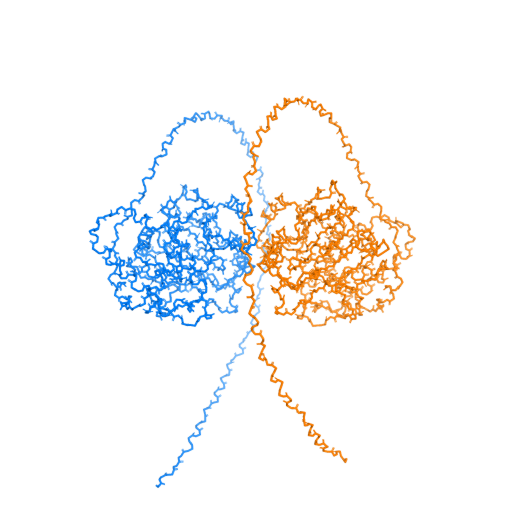-17.344 40.281 22.453 1 84.94 105 SER A N 1
ATOM 836 C CA . SER A 1 105 ? -18.359 40.594 23.453 1 84.94 105 SER A CA 1
ATOM 837 C C . SER A 1 105 ? -18.078 39.875 24.766 1 84.94 105 SER A C 1
ATOM 839 O O . SER A 1 105 ? -18.5 40.312 25.844 1 84.94 105 SER A O 1
ATOM 841 N N . GLY A 1 106 ? -17.859 38.688 24.719 1 65.56 106 GLY A N 1
ATOM 842 C CA . GLY A 1 106 ? -17.594 37.906 25.922 1 65.56 106 GLY A CA 1
ATOM 843 C C . GLY A 1 106 ? -16.422 38.438 26.719 1 65.56 106 GLY A C 1
ATOM 844 O O . GLY A 1 106 ? -15.375 38.75 26.172 1 65.56 106 GLY A O 1
ATOM 845 N N . ASN A 1 107 ? -16.688 39.594 27.656 1 52.59 107 ASN A N 1
ATOM 846 C CA . ASN A 1 107 ? -15.617 39.844 28.625 1 52.59 107 ASN A CA 1
ATOM 847 C C . ASN A 1 107 ? -14.594 38.719 28.656 1 52.59 107 ASN A C 1
ATOM 849 O O . ASN A 1 107 ? -14.969 37.562 28.547 1 52.59 107 ASN A O 1
ATOM 853 N N . ASN A 1 108 ? -13.219 39.062 28.219 1 45.75 108 ASN A N 1
ATOM 854 C CA . ASN A 1 108 ? -12.133 38.094 28.266 1 45.75 108 ASN A CA 1
ATOM 855 C C . ASN A 1 108 ? -12.344 37.094 29.391 1 45.75 108 ASN A C 1
ATOM 857 O O . ASN A 1 108 ? -11.562 37.031 30.328 1 45.75 108 ASN A O 1
ATOM 861 N N . GLU A 1 109 ? -13.352 37.25 30.172 1 40.97 109 GLU A N 1
ATOM 862 C CA . GLU A 1 109 ? -13.352 36.219 31.203 1 40.97 109 GLU A CA 1
ATOM 863 C C . GLU A 1 109 ? -12.977 34.875 30.625 1 40.97 109 GLU A C 1
ATOM 865 O O . GLU A 1 109 ? -13.43 34.5 29.547 1 40.97 109 GLU A O 1
ATOM 870 N N . THR A 1 110 ? -11.758 34.531 30.812 1 44.91 110 THR A N 1
ATOM 871 C CA . THR A 1 110 ? -11.32 33.156 30.594 1 44.91 110 THR A CA 1
ATOM 872 C C . THR A 1 110 ? -12.508 32.219 30.625 1 44.91 110 THR A C 1
ATOM 874 O O . THR A 1 110 ? -12.938 31.766 31.688 1 44.91 110 THR A O 1
ATOM 877 N N . HIS A 1 111 ? -13.641 32.688 30.141 1 43.41 111 HIS A N 1
ATOM 878 C CA . HIS A 1 111 ? -14.797 31.797 30.109 1 43.41 111 HIS A CA 1
ATOM 879 C C . HIS A 1 111 ? -14.367 30.328 30.094 1 43.41 111 HIS A C 1
ATOM 881 O O . HIS A 1 111 ? -13.305 29.984 29.562 1 43.41 111 HIS A O 1
ATOM 887 N N . ARG A 1 112 ? -14.945 29.531 30.922 1 44.41 112 ARG A N 1
ATOM 888 C CA . ARG A 1 112 ? -14.852 28.078 31.047 1 44.41 112 ARG A CA 1
ATOM 889 C C . ARG A 1 112 ? -14.688 27.422 29.672 1 44.41 112 ARG A C 1
ATOM 891 O O . ARG A 1 112 ? -14.836 28.078 28.641 1 44.41 112 ARG A O 1
ATOM 898 N N . GLU A 1 113 ? -14.852 26.078 29.578 1 51.28 113 GLU A N 1
ATOM 899 C CA . GLU A 1 113 ? -14.477 25 28.688 1 51.28 113 GLU A CA 1
ATOM 900 C C . GLU A 1 113 ? -15.18 25.125 27.328 1 51.28 113 GLU A C 1
ATOM 902 O O . GLU A 1 113 ? -16.344 24.734 27.188 1 51.28 113 GLU A O 1
ATOM 907 N N . PRO A 1 114 ? -14.852 26.219 26.484 1 52.75 114 PRO A N 1
ATOM 908 C CA . PRO A 1 114 ? -15.398 26.141 25.141 1 52.75 114 PRO A CA 1
ATOM 909 C C . PRO A 1 114 ? -15.703 24.719 24.688 1 52.75 114 PRO A C 1
ATOM 911 O O . PRO A 1 114 ? -16.328 24.5 23.656 1 52.75 114 PRO A O 1
ATOM 914 N N . HIS A 1 115 ? -15.156 23.812 25.438 1 56.47 115 HIS A N 1
ATOM 915 C CA . HIS A 1 115 ? -15.055 22.406 25.031 1 56.47 115 HIS A CA 1
ATOM 916 C C . HIS A 1 115 ? -16.438 21.766 24.906 1 56.47 115 HIS A C 1
ATOM 918 O O . HIS A 1 115 ? -16.594 20.781 24.188 1 56.47 115 HIS A O 1
ATOM 924 N N . LYS A 1 116 ? -17.406 22.406 25.688 1 56.41 116 LYS A N 1
ATOM 925 C CA . LYS A 1 116 ? -18.641 21.625 25.75 1 56.41 116 LYS A CA 1
ATOM 926 C C . LYS A 1 116 ? -19.391 21.672 24.422 1 56.41 116 LYS A C 1
ATOM 928 O O . LYS A 1 116 ? -20.156 20.75 24.109 1 56.41 116 LYS A O 1
ATOM 933 N N . LYS A 1 117 ? -19.125 22.734 23.594 1 62.94 117 LYS A N 1
ATOM 934 C CA . LYS A 1 117 ? -19.891 22.906 22.359 1 62.94 117 LYS A CA 1
ATOM 935 C C . LYS A 1 117 ? -19.281 22.078 21.234 1 62.94 117 LYS A C 1
ATOM 937 O O . LYS A 1 117 ? -19.922 21.875 20.188 1 62.94 117 LYS A O 1
ATOM 942 N N . PHE A 1 118 ? -18.141 21.531 21.469 1 69.06 118 PHE A N 1
ATOM 943 C CA . PHE A 1 118 ? -17.438 20.969 20.328 1 69.06 118 PHE A CA 1
ATOM 944 C C . PHE A 1 118 ? -17.375 19.453 20.422 1 69.06 118 PHE A C 1
ATOM 946 O O . PHE A 1 118 ? -16.344 18.844 20.109 1 69.06 118 PHE A O 1
ATOM 953 N N . HIS A 1 119 ? -18.625 18.984 20.75 1 75.25 119 HIS A N 1
ATOM 954 C CA . HIS A 1 119 ? -18.719 17.531 20.719 1 75.25 119 HIS A CA 1
ATOM 955 C C . HIS A 1 119 ? -18.844 17.016 19.281 1 75.25 119 HIS A C 1
ATOM 957 O O . HIS A 1 119 ? -19.297 17.734 18.391 1 75.25 119 HIS A O 1
ATOM 963 N N . CYS A 1 120 ? -18.234 15.984 18.953 1 85.94 120 CYS A N 1
ATOM 964 C CA . CYS A 1 120 ? -18.234 15.414 17.609 1 85.94 120 CYS A CA 1
ATOM 965 C C . CYS A 1 120 ? -19.609 14.867 17.25 1 85.94 120 CYS A C 1
ATOM 967 O O . CYS A 1 120 ? -19.812 13.656 17.156 1 85.94 120 CYS A O 1
ATOM 969 N N . GLN A 1 121 ? -20.578 15.828 17.125 1 82.5 121 GLN A N 1
ATOM 970 C CA . GLN A 1 121 ? -21.906 15.531 16.625 1 82.5 121 GLN A CA 1
ATOM 971 C C . GLN A 1 121 ? -22.156 16.219 15.281 1 82.5 121 GLN A C 1
ATOM 973 O O . GLN A 1 121 ? -21.734 17.359 15.07 1 82.5 121 GLN A O 1
ATOM 978 N N . PRO A 1 122 ? -22.766 15.453 14.461 1 86.88 122 PRO A N 1
ATOM 979 C CA . PRO A 1 122 ? -23 16.031 13.141 1 86.88 122 PRO A CA 1
ATOM 980 C C . PRO A 1 122 ? -23.922 17.25 13.18 1 86.88 122 PRO A C 1
ATOM 982 O O . PRO A 1 122 ? -24.891 17.266 13.945 1 86.88 122 PRO A O 1
ATOM 985 N N . GLU A 1 123 ? -23.547 18.266 12.406 1 86.12 123 GLU A N 1
ATOM 986 C CA . GLU A 1 123 ? -24.391 19.438 12.258 1 86.12 123 GLU A CA 1
ATOM 987 C C . GLU A 1 123 ? -25.719 19.078 11.586 1 86.12 123 GLU A C 1
ATOM 989 O O . GLU A 1 123 ? -25.75 18.203 10.719 1 86.12 123 GLU A O 1
ATOM 994 N N . SER A 1 124 ? -26.703 19.797 11.961 1 87.31 124 SER A N 1
ATOM 995 C CA . SER A 1 124 ? -28.016 19.547 11.375 1 87.31 124 SER A CA 1
ATOM 996 C C . SER A 1 124 ? -28.031 19.906 9.891 1 87.31 124 SER A C 1
ATOM 998 O O . SER A 1 124 ? -27.562 20.969 9.492 1 87.31 124 SER A O 1
ATOM 1000 N N . LEU A 1 125 ? -28.594 19 9.141 1 88 125 LEU A N 1
ATOM 1001 C CA . LEU A 1 125 ? -28.734 19.219 7.703 1 88 125 LEU A CA 1
ATOM 1002 C C . LEU A 1 125 ? -29.609 20.438 7.43 1 88 125 LEU A C 1
ATOM 1004 O O . LEU A 1 125 ? -29.359 21.203 6.492 1 88 125 LEU A O 1
ATOM 1008 N N . GLU A 1 126 ? -30.578 20.594 8.25 1 90.31 126 GLU A N 1
ATOM 1009 C CA . GLU A 1 126 ? -31.5 21.719 8.086 1 90.31 126 GLU A CA 1
ATOM 1010 C C . GLU A 1 126 ? -30.766 23.047 8.273 1 90.31 126 GLU A C 1
ATOM 1012 O O . GLU A 1 126 ? -31 24 7.523 1 90.31 126 GLU A O 1
ATOM 1017 N N . LEU A 1 127 ? -30.031 23.109 9.242 1 90.88 127 LEU A N 1
ATOM 1018 C CA . LEU A 1 127 ? -29.266 24.328 9.508 1 90.88 127 LEU A CA 1
ATOM 1019 C C . LEU A 1 127 ? -28.328 24.641 8.359 1 90.88 127 LEU A C 1
ATOM 1021 O O . LEU A 1 127 ? -28.188 25.812 7.969 1 90.88 127 LEU A O 1
ATOM 1025 N N . LEU A 1 128 ? -27.672 23.641 7.816 1 93.94 128 LEU A N 1
ATOM 1026 C CA . LEU A 1 128 ? -26.75 23.828 6.707 1 93.94 128 LEU A CA 1
ATOM 1027 C C . LEU A 1 128 ? -27.484 24.281 5.449 1 93.94 128 LEU A C 1
ATOM 1029 O O . LEU A 1 128 ? -27.031 25.172 4.742 1 93.94 128 LEU A O 1
ATOM 1033 N N . GLN A 1 129 ? -28.625 23.656 5.242 1 93.44 129 GLN A N 1
ATOM 1034 C CA . GLN A 1 129 ? -29.406 24 4.062 1 93.44 129 GLN A CA 1
ATOM 1035 C C . GLN A 1 129 ? -29.938 25.422 4.145 1 93.44 129 GLN A C 1
ATOM 1037 O O . GLN A 1 129 ? -30.062 26.109 3.127 1 93.44 129 GLN A O 1
ATOM 1042 N N . THR A 1 130 ? -30.25 25.828 5.328 1 93.81 130 THR A N 1
ATOM 1043 C CA . THR A 1 130 ? -30.75 27.172 5.535 1 93.81 130 THR A CA 1
ATOM 1044 C C . THR A 1 130 ? -29.656 28.203 5.293 1 93.81 130 THR A C 1
ATOM 1046 O O . THR A 1 130 ? -29.922 29.312 4.809 1 93.81 130 THR A O 1
ATOM 1049 N N . ASN A 1 131 ? -28.453 27.859 5.594 1 94.5 131 ASN A N 1
ATOM 1050 C CA . ASN A 1 131 ? -27.375 28.828 5.59 1 94.5 131 ASN A CA 1
ATOM 1051 C C . ASN A 1 131 ? -26.547 28.75 4.305 1 94.5 131 ASN A C 1
ATOM 1053 O O . ASN A 1 131 ? -25.781 29.672 3.998 1 94.5 131 ASN A O 1
ATOM 1057 N N . ILE A 1 132 ? -26.703 27.656 3.574 1 96.31 132 ILE A N 1
ATOM 1058 C CA . ILE A 1 132 ? -25.984 27.469 2.311 1 96.31 132 ILE A CA 1
ATOM 1059 C C . ILE A 1 132 ? -26.984 27.125 1.205 1 96.31 132 ILE A C 1
ATOM 1061 O O . ILE A 1 132 ? -27.406 25.969 1.066 1 96.31 132 ILE A O 1
ATOM 1065 N N . GLN A 1 133 ? -27.266 27.984 0.362 1 92.12 133 GLN A N 1
ATOM 1066 C CA . GLN A 1 133 ? -28.359 27.875 -0.6 1 92.12 133 GLN A CA 1
ATOM 1067 C C . GLN A 1 133 ? -28.094 26.766 -1.604 1 92.12 133 GLN A C 1
ATOM 1069 O O . GLN A 1 133 ? -29.016 26.031 -1.984 1 92.12 133 GLN A O 1
ATOM 1074 N N . ASP A 1 134 ? -26.844 26.594 -2.037 1 94.69 134 ASP A N 1
ATOM 1075 C CA . ASP A 1 134 ? -26.547 25.609 -3.08 1 94.69 134 ASP A CA 1
ATOM 1076 C C . ASP A 1 134 ? -25.828 24.406 -2.512 1 94.69 134 ASP A C 1
ATOM 1078 O O . ASP A 1 134 ? -24.969 23.812 -3.18 1 94.69 134 ASP A O 1
ATOM 1082 N N . ILE A 1 135 ? -26.141 24.047 -1.319 1 94.31 135 ILE A N 1
ATOM 1083 C CA . ILE A 1 135 ? -25.422 22.984 -0.616 1 94.31 135 ILE A CA 1
ATOM 1084 C C . ILE A 1 135 ? -25.547 21.672 -1.391 1 94.31 135 ILE A C 1
ATOM 1086 O O . ILE A 1 135 ? -24.656 20.844 -1.357 1 94.31 135 ILE A O 1
ATOM 1090 N N . HIS A 1 136 ? -26.609 21.453 -2.109 1 91.88 136 HIS A N 1
ATOM 1091 C CA . HIS A 1 136 ? -26.875 20.219 -2.836 1 91.88 136 HIS A CA 1
ATOM 1092 C C . HIS A 1 136 ? -25.938 20.062 -4.027 1 91.88 136 HIS A C 1
ATOM 1094 O O . HIS A 1 136 ? -25.781 18.969 -4.566 1 91.88 136 HIS A O 1
ATOM 1100 N N . SER A 1 137 ? -25.344 21.156 -4.418 1 93 137 SER A N 1
ATOM 1101 C CA . SER A 1 137 ? -24.406 21.125 -5.539 1 93 137 SER A CA 1
ATOM 1102 C C . SER A 1 137 ? -23 20.75 -5.082 1 93 137 SER A C 1
ATOM 1104 O O . SER A 1 137 ? -22.125 20.516 -5.906 1 93 137 SER A O 1
ATOM 1106 N N . TYR A 1 138 ? -22.797 20.703 -3.746 1 93.69 138 TYR A N 1
ATOM 1107 C CA . TYR A 1 138 ? -21.469 20.375 -3.215 1 93.69 138 TYR A CA 1
ATOM 1108 C C . TYR A 1 138 ? -21.172 18.891 -3.43 1 93.69 138 TYR A C 1
ATOM 1110 O O . TYR A 1 138 ? -22.062 18.047 -3.395 1 93.69 138 TYR A O 1
ATOM 1118 N N . PRO A 1 139 ? -19.844 18.594 -3.641 1 90.94 139 PRO A N 1
ATOM 1119 C CA . PRO A 1 139 ? -19.469 17.188 -3.65 1 90.94 139 PRO A CA 1
ATOM 1120 C C . PRO A 1 139 ? -19.844 16.469 -2.35 1 90.94 139 PRO A C 1
ATOM 1122 O O . PRO A 1 139 ? -19.812 17.078 -1.278 1 90.94 139 PRO A O 1
ATOM 1125 N N . PRO A 1 140 ? -20.062 15.148 -2.432 1 86 140 PRO A N 1
ATOM 1126 C CA . PRO A 1 140 ? -20.516 14.406 -1.257 1 86 140 PRO A CA 1
ATOM 1127 C C . PRO A 1 140 ? -19.547 14.492 -0.085 1 86 140 PRO A C 1
ATOM 1129 O O . PRO A 1 140 ? -19.969 14.672 1.061 1 86 140 PRO A O 1
ATOM 1132 N N . LEU A 1 141 ? -18.328 14.367 -0.36 1 84.31 141 LEU A N 1
ATOM 1133 C CA . LEU A 1 141 ? -17.359 14.391 0.72 1 84.31 141 LEU A CA 1
ATOM 1134 C C . LEU A 1 141 ? -17.312 15.766 1.388 1 84.31 141 LEU A C 1
ATOM 1136 O O . LEU A 1 141 ? -17 15.875 2.574 1 84.31 141 LEU A O 1
ATOM 1140 N N . TYR A 1 142 ? -17.656 16.797 0.644 1 91.06 142 TYR A N 1
ATOM 1141 C CA . TYR A 1 142 ? -17.734 18.141 1.213 1 91.06 142 TYR A CA 1
ATOM 1142 C C . TYR A 1 142 ? -18.859 18.234 2.234 1 91.06 142 TYR A C 1
ATOM 1144 O O . TYR A 1 142 ? -18.719 18.938 3.244 1 91.06 142 TYR A O 1
ATOM 1152 N N . GLY A 1 143 ? -19.906 17.531 1.91 1 90 143 GLY A N 1
ATOM 1153 C CA . GLY A 1 143 ? -21.016 17.469 2.848 1 90 143 GLY A CA 1
ATOM 1154 C C . GLY A 1 143 ? -20.641 16.844 4.176 1 90 143 GLY A C 1
ATOM 1155 O O . GLY A 1 143 ? -21.047 17.312 5.234 1 90 143 GLY A O 1
ATOM 1156 N N . ASP A 1 144 ? -19.844 15.828 4.098 1 88.75 144 ASP A N 1
ATOM 1157 C CA . ASP A 1 144 ? -19.359 15.172 5.309 1 88.75 144 ASP A CA 1
ATOM 1158 C C . ASP A 1 144 ? -18.5 16.125 6.145 1 88.75 144 ASP A C 1
ATOM 1160 O O . ASP A 1 144 ? -18.594 16.141 7.371 1 88.75 144 ASP A O 1
ATOM 1164 N N . PHE A 1 145 ? -17.766 16.844 5.477 1 94.25 145 PHE A N 1
ATOM 1165 C CA . PHE A 1 145 ? -16.953 17.844 6.156 1 94.25 145 PHE A CA 1
ATOM 1166 C C . PHE A 1 145 ? -17.828 18.844 6.898 1 94.25 145 PHE A C 1
ATOM 1168 O O . PHE A 1 145 ? -17.578 19.141 8.078 1 94.25 145 PHE A O 1
ATOM 1175 N N . LEU A 1 146 ? -18.797 19.359 6.168 1 95.31 146 LEU A N 1
ATOM 1176 C CA . LEU A 1 146 ? -19.672 20.359 6.75 1 95.31 146 LEU A CA 1
ATOM 1177 C C . LEU A 1 146 ? -20.391 19.828 7.984 1 95.31 146 LEU A C 1
ATOM 1179 O O . LEU A 1 146 ? -20.516 20.516 8.992 1 95.31 146 LEU A O 1
ATOM 1183 N N . LYS A 1 147 ? -20.734 18.562 7.898 1 92.5 147 LYS A N 1
ATOM 1184 C CA . LYS A 1 147 ? -21.438 17.953 9.016 1 92.5 147 LYS A CA 1
ATOM 1185 C C . LYS A 1 147 ? -20.516 17.781 10.219 1 92.5 147 LYS A C 1
ATOM 1187 O O . LYS A 1 147 ? -20.969 17.828 11.367 1 92.5 147 LYS A O 1
ATOM 1192 N N . GLY A 1 148 ? -19.25 17.578 9.938 1 92 148 GLY A N 1
ATOM 1193 C CA . GLY A 1 148 ? -18.297 17.312 11.008 1 92 148 GLY A CA 1
ATOM 1194 C C . GLY A 1 148 ? -17.453 18.5 11.367 1 92 148 GLY A C 1
ATOM 1195 O O . GLY A 1 148 ? -16.516 18.391 12.164 1 92 148 GLY A O 1
ATOM 1196 N N . MET A 1 149 ? -17.75 19.641 10.898 1 92.19 149 MET A N 1
ATOM 1197 C CA . MET A 1 149 ? -16.891 20.812 10.969 1 92.19 149 MET A CA 1
ATOM 1198 C C . MET A 1 149 ? -16.719 21.266 12.414 1 92.19 149 MET A C 1
ATOM 1200 O O . MET A 1 149 ? -15.75 21.953 12.742 1 92.19 149 MET A O 1
ATOM 1204 N N . GLU A 1 150 ? -17.609 20.891 13.359 1 91.44 150 GLU A N 1
ATOM 1205 C CA . GLU A 1 150 ? -17.562 21.359 14.742 1 91.44 150 GLU A CA 1
ATOM 1206 C C . GLU A 1 150 ? -16.891 20.359 15.656 1 91.44 150 GLU A C 1
ATOM 1208 O O . GLU A 1 150 ? -16.672 20.625 16.844 1 91.44 150 GLU A O 1
ATOM 1213 N N . CYS A 1 151 ? -16.469 19.25 15.117 1 93.44 151 CYS A N 1
ATOM 1214 C CA . CYS A 1 151 ? -15.836 18.219 15.938 1 93.44 151 CYS A CA 1
ATOM 1215 C C . CYS A 1 151 ? -14.43 18.656 16.344 1 93.44 151 CYS A C 1
ATOM 1217 O O . CYS A 1 151 ? -13.609 19.016 15.5 1 93.44 151 CYS A O 1
ATOM 1219 N N . ARG A 1 152 ? -14.148 18.641 17.719 1 94.38 152 ARG A N 1
ATOM 1220 C CA . ARG A 1 152 ? -12.836 19.062 18.188 1 94.38 152 ARG A CA 1
ATOM 1221 C C . ARG A 1 152 ? -12.195 18 19.078 1 94.38 152 ARG A C 1
ATOM 1223 O O . ARG A 1 152 ? -11 18.062 19.359 1 94.38 152 ARG A O 1
ATOM 1230 N N . ASP A 1 153 ? -12.961 16.984 19.391 1 93.06 153 ASP A N 1
ATOM 1231 C CA . ASP A 1 153 ? -12.422 16.062 20.375 1 93.06 153 ASP A CA 1
ATOM 1232 C C . ASP A 1 153 ? -12.812 14.625 20.062 1 93.06 153 ASP A C 1
ATOM 1234 O O . ASP A 1 153 ? -13.422 13.945 20.906 1 93.06 153 ASP A O 1
ATOM 1238 N N . PRO A 1 154 ? -12.375 14.109 18.969 1 95.56 154 PRO A N 1
ATOM 1239 C CA . PRO A 1 154 ? -12.617 12.688 18.734 1 95.56 154 PRO A CA 1
ATOM 1240 C C . PRO A 1 154 ? -11.82 11.789 19.672 1 95.56 154 PRO A C 1
ATOM 1242 O O . PRO A 1 154 ? -10.742 12.18 20.141 1 95.56 154 PRO A O 1
ATOM 1245 N N . PRO A 1 155 ? -12.328 10.602 19.969 1 95.69 155 PRO A N 1
ATOM 1246 C CA . PRO A 1 155 ? -11.609 9.688 20.859 1 95.69 155 PRO A CA 1
ATOM 1247 C C . PRO A 1 155 ? -10.242 9.289 20.312 1 95.69 155 PRO A C 1
ATOM 1249 O O . PRO A 1 155 ? -10.086 9.125 19.094 1 95.69 155 PRO A O 1
ATOM 1252 N N . VAL A 1 156 ? -9.328 9.125 21.234 1 97.31 156 VAL A N 1
ATOM 1253 C 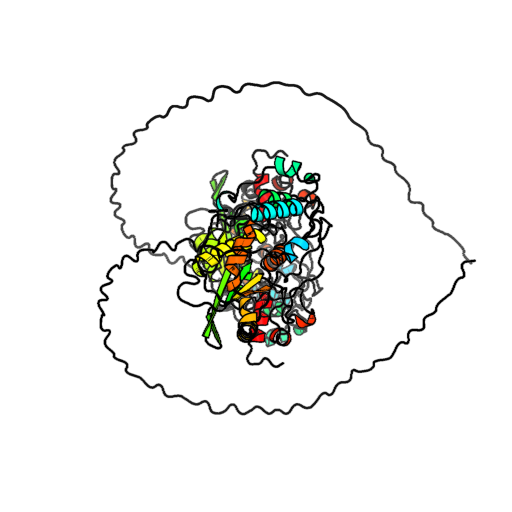CA . VAL A 1 156 ? -8.008 8.633 20.875 1 97.31 156 VAL A CA 1
ATOM 1254 C C . VAL A 1 156 ? -8.008 7.105 20.891 1 97.31 156 VAL A C 1
ATOM 1256 O O . VAL A 1 156 ? -8.359 6.484 21.891 1 97.31 156 VAL A O 1
ATOM 1259 N N . LEU A 1 157 ? -7.656 6.551 19.797 1 97.88 157 LEU A N 1
ATOM 1260 C CA . LEU A 1 157 ? -7.621 5.094 19.703 1 97.88 157 LEU A CA 1
ATOM 1261 C C . LEU A 1 157 ? -6.25 4.555 20.078 1 97.88 157 LEU A C 1
ATOM 1263 O O . LEU A 1 157 ? -6.148 3.51 20.734 1 97.88 157 LEU A O 1
ATOM 1267 N N . HIS A 1 158 ? -5.195 5.168 19.641 1 98.31 158 HIS A N 1
ATOM 1268 C CA . HIS A 1 158 ? -3.824 4.859 20.016 1 98.31 158 HIS A CA 1
ATOM 1269 C C . HIS A 1 158 ? -3.078 6.109 20.469 1 98.31 158 HIS A C 1
ATOM 1271 O O . HIS A 1 158 ? -2.994 7.09 19.719 1 98.31 158 HIS A O 1
ATOM 1277 N N . ASP A 1 159 ? -2.588 6.066 21.672 1 97.88 159 ASP A N 1
ATOM 1278 C CA . ASP A 1 159 ? -1.821 7.152 22.281 1 97.88 159 ASP A CA 1
ATOM 1279 C C . ASP A 1 159 ? -0.376 6.727 22.531 1 97.88 159 ASP A C 1
ATOM 1281 O O . ASP A 1 159 ? -0.04 5.547 22.422 1 97.88 159 ASP A O 1
ATOM 1285 N N . GLN A 1 160 ? 0.455 7.734 22.672 1 97.38 160 GLN A N 1
ATOM 1286 C CA . GLN A 1 160 ? 1.852 7.52 23.031 1 97.38 160 GLN A CA 1
ATOM 1287 C C . GLN A 1 160 ? 2.268 8.43 24.188 1 97.38 160 GLN A C 1
ATOM 1289 O O . GLN A 1 160 ? 3.086 9.336 24 1 97.38 160 GLN A O 1
ATOM 1294 N N . PRO A 1 161 ? 1.864 8.148 25.391 1 94.69 161 PRO A N 1
ATOM 1295 C CA . PRO A 1 161 ? 2.092 9.062 26.516 1 94.69 161 PRO A CA 1
ATOM 1296 C C . PRO A 1 161 ? 3.568 9.195 26.875 1 94.69 161 PRO A C 1
ATOM 1298 O O . PRO A 1 161 ? 3.98 10.203 27.438 1 94.69 161 PRO A O 1
ATOM 1301 N N . GLY A 1 162 ? 4.352 8.195 26.578 1 93.75 162 GLY A N 1
ATOM 1302 C CA . GLY A 1 162 ? 5.758 8.242 26.938 1 93.75 162 GLY A CA 1
ATOM 1303 C C . GLY A 1 162 ? 6.641 8.852 25.875 1 93.75 162 GLY A C 1
ATOM 1304 O O . GLY A 1 162 ? 7.863 8.883 26.016 1 93.75 162 GLY A O 1
ATOM 1305 N N . LYS A 1 163 ? 6.086 9.406 24.828 1 95.81 163 LYS A N 1
ATOM 1306 C CA . LYS A 1 163 ? 6.848 9.875 23.672 1 95.81 163 LYS A CA 1
ATOM 1307 C C . LYS A 1 163 ? 7.789 11.008 24.062 1 95.81 163 LYS A C 1
ATOM 1309 O O . LYS A 1 163 ? 8.93 11.07 23.594 1 95.81 163 LYS A O 1
ATOM 1314 N N . CYS A 1 164 ? 7.305 11.898 25 1 93.69 164 CYS A N 1
ATOM 1315 C CA . CYS A 1 164 ? 8.086 13.07 25.359 1 93.69 164 CYS A CA 1
ATOM 1316 C C . CYS A 1 164 ? 8.422 13.062 26.844 1 93.69 164 CYS A C 1
ATOM 1318 O O . CYS A 1 164 ? 8.609 14.117 27.453 1 93.69 164 CYS A O 1
ATOM 1320 N N . ALA A 1 165 ? 8.438 12.086 27.625 1 82.94 165 ALA A N 1
ATOM 1321 C CA . ALA A 1 165 ? 8.617 11.984 29.078 1 82.94 165 ALA A CA 1
ATOM 1322 C C . ALA A 1 165 ? 10.008 12.453 29.5 1 82.94 165 ALA A C 1
ATOM 1324 O O . ALA A 1 165 ? 10.156 13.156 30.5 1 82.94 165 ALA A O 1
ATOM 1325 N N . SER A 1 166 ? 11.047 11.969 29.062 1 67.56 166 SER A N 1
ATOM 1326 C CA . SER A 1 166 ? 12.312 12.109 29.781 1 67.56 166 SER A CA 1
ATOM 1327 C C . SER A 1 166 ? 13.156 13.242 29.188 1 67.56 166 SER A C 1
ATOM 1329 O O . SER A 1 166 ? 14.18 13.617 29.766 1 67.56 166 SER A O 1
ATOM 1331 N N . ASP A 1 167 ? 12.742 13.922 28.125 1 72.19 167 ASP A N 1
ATOM 1332 C CA . ASP A 1 167 ? 13.789 14.727 27.516 1 72.19 167 ASP A CA 1
ATOM 1333 C C . ASP A 1 167 ? 13.203 15.969 26.844 1 72.19 167 ASP A C 1
ATOM 1335 O O . ASP A 1 167 ? 12.016 16.016 26.531 1 72.19 167 ASP A O 1
ATOM 1339 N N . GLU A 1 168 ? 14.086 16.922 27.016 1 88.31 168 GLU A N 1
ATOM 1340 C CA . GLU A 1 168 ? 13.781 18.094 26.203 1 88.31 168 GLU A CA 1
ATOM 1341 C C . GLU A 1 168 ? 13.891 17.766 24.719 1 88.31 168 GLU A C 1
ATOM 1343 O O . GLU A 1 168 ? 14.969 17.453 24.219 1 88.31 168 GLU A O 1
ATOM 1348 N N . ILE A 1 169 ? 12.867 17.734 24.047 1 96.75 169 ILE A N 1
ATOM 1349 C CA . ILE A 1 169 ? 12.828 17.438 22.609 1 96.75 169 ILE A CA 1
ATOM 1350 C C . ILE A 1 169 ? 13.062 18.719 21.812 1 96.75 169 ILE A C 1
ATOM 1352 O O . ILE A 1 169 ? 12.352 19.719 22 1 96.75 169 ILE A O 1
ATOM 1356 N N . PHE A 1 170 ? 14.102 18.688 21.094 1 97.81 170 PHE A N 1
ATOM 1357 C CA . PHE A 1 170 ? 14.453 19.859 20.297 1 97.81 170 PHE A CA 1
ATOM 1358 C C . PHE A 1 170 ? 13.57 19.953 19.062 1 97.81 170 PHE A C 1
ATOM 1360 O O . PHE A 1 170 ? 13.07 21.031 18.734 1 97.81 170 PHE A O 1
ATOM 1367 N N . LEU A 1 171 ? 13.391 18.875 18.359 1 98.31 171 LEU A N 1
ATOM 1368 C CA . LEU A 1 171 ? 12.594 18.812 17.141 1 98.31 171 LEU A CA 1
ATOM 1369 C C . LEU A 1 171 ? 11.648 17.609 17.172 1 98.31 171 LEU A C 1
ATOM 1371 O O . LEU A 1 171 ? 12.078 16.484 17.453 1 98.31 171 LEU A O 1
ATOM 1375 N N . LEU A 1 172 ? 10.406 17.844 16.984 1 98.56 172 LEU A N 1
ATOM 1376 C CA . LEU A 1 172 ? 9.422 16.781 16.812 1 98.56 172 LEU A CA 1
ATOM 1377 C C . LEU A 1 172 ? 8.906 16.734 15.375 1 98.56 172 LEU A C 1
ATOM 1379 O O . LEU A 1 172 ? 8.352 17.719 14.875 1 98.56 172 LEU A O 1
ATOM 1383 N N . PHE A 1 173 ? 9.172 15.609 14.664 1 98.81 173 PHE A N 1
ATOM 1384 C CA . PHE A 1 173 ? 8.523 15.344 13.383 1 98.81 173 PHE A CA 1
ATOM 1385 C C . PHE A 1 173 ? 7.09 14.875 13.586 1 98.81 173 PHE A C 1
ATOM 1387 O O . PHE A 1 173 ? 6.855 13.82 14.18 1 98.81 173 PHE A O 1
ATOM 1394 N N . ALA A 1 174 ? 6.121 15.641 13.211 1 98.81 174 ALA A N 1
ATOM 1395 C CA . ALA A 1 174 ? 4.707 15.273 13.18 1 98.81 174 ALA A CA 1
ATOM 1396 C C . ALA A 1 174 ? 4.242 15.016 11.75 1 98.81 174 ALA A C 1
ATOM 1398 O O . ALA A 1 174 ? 3.928 15.961 11.016 1 98.81 174 ALA A O 1
ATOM 1399 N N . ILE A 1 175 ? 4.105 13.773 11.398 1 98.88 175 ILE A N 1
ATOM 1400 C CA . ILE A 1 175 ? 3.939 13.398 9.992 1 98.88 175 ILE A CA 1
ATOM 1401 C C . ILE A 1 175 ? 2.512 12.914 9.758 1 98.88 175 ILE A C 1
ATOM 1403 O O . ILE A 1 175 ? 2.055 11.977 10.414 1 98.88 175 ILE A O 1
ATOM 1407 N N . LYS A 1 176 ? 1.806 13.555 8.836 1 98.56 176 LYS A N 1
ATOM 1408 C CA . LYS A 1 176 ? 0.482 13.086 8.438 1 98.56 176 LYS A CA 1
ATOM 1409 C C . LYS A 1 176 ? 0.578 11.805 7.617 1 98.56 176 LYS A C 1
ATOM 1411 O O . LYS A 1 176 ? 1.333 11.734 6.645 1 98.56 176 LYS A O 1
ATOM 1416 N N . SER A 1 177 ? -0.122 10.828 8.016 1 98.44 177 SER A N 1
ATOM 1417 C CA . SER A 1 177 ? -0.175 9.547 7.32 1 98.44 177 SER A CA 1
ATOM 1418 C C . SER A 1 177 ? -1.588 8.977 7.324 1 98.44 177 SER A C 1
ATOM 1420 O O . SER A 1 177 ? -2.551 9.68 7.625 1 98.44 177 SER A O 1
ATOM 1422 N N . ILE A 1 178 ? -1.8 7.82 6.68 1 97.5 178 ILE A N 1
ATOM 1423 C CA . ILE A 1 178 ? -3.064 7.094 6.691 1 97.5 178 ILE A CA 1
ATOM 1424 C C . ILE A 1 178 ? -2.811 5.621 7.012 1 97.5 178 ILE A C 1
ATOM 1426 O O . ILE A 1 178 ? -1.682 5.137 6.891 1 97.5 178 ILE A O 1
ATOM 1430 N N . PRO A 1 179 ? -3.764 4.922 7.402 1 97.25 179 PRO A N 1
ATOM 1431 C CA . PRO A 1 179 ? -3.561 3.562 7.91 1 97.25 179 PRO A CA 1
ATOM 1432 C C . PRO A 1 179 ? -2.838 2.662 6.91 1 97.25 179 PRO A C 1
ATOM 1434 O O . PRO A 1 179 ? -1.938 1.908 7.293 1 97.25 179 PRO A O 1
ATOM 1437 N N . LYS A 1 180 ? -3.078 2.73 5.703 1 96.38 180 LYS A N 1
ATOM 1438 C CA . LYS A 1 180 ? -2.557 1.776 4.73 1 96.38 180 LYS A CA 1
ATOM 1439 C C . LYS A 1 180 ? -1.115 2.105 4.352 1 96.38 180 LYS A C 1
ATOM 1441 O O . LYS A 1 180 ? -0.438 1.304 3.707 1 96.38 180 LYS A O 1
ATOM 1446 N N . HIS A 1 181 ? -0.582 3.209 4.801 1 97.56 181 HIS A N 1
ATOM 1447 C CA . HIS A 1 181 ? 0.742 3.65 4.379 1 97.56 181 HIS A CA 1
ATOM 1448 C C . HIS A 1 181 ? 1.829 3.072 5.277 1 97.56 181 HIS A C 1
ATOM 1450 O O . HIS A 1 181 ? 2.688 3.807 5.773 1 97.56 181 HIS A O 1
ATOM 1456 N N . PHE A 1 182 ? 1.875 1.797 5.387 1 97.94 182 PHE A N 1
ATOM 1457 C CA . PHE A 1 182 ? 2.877 1.129 6.211 1 97.94 182 PHE A CA 1
ATOM 1458 C C . PHE A 1 182 ? 4.277 1.368 5.656 1 97.94 182 PHE A C 1
ATOM 1460 O O . PHE A 1 182 ? 5.199 1.691 6.406 1 97.94 182 PHE A O 1
ATOM 1467 N N . GLU A 1 183 ? 4.449 1.232 4.395 1 97.31 183 GLU A N 1
ATOM 1468 C CA . GLU A 1 183 ? 5.754 1.373 3.762 1 97.31 183 GLU A CA 1
ATOM 1469 C C . GLU A 1 183 ? 6.293 2.793 3.916 1 97.31 183 GLU A C 1
ATOM 1471 O O . GLU A 1 183 ? 7.488 2.986 4.16 1 97.31 183 GLU A O 1
ATOM 1476 N N . ARG A 1 184 ? 5.43 3.703 3.729 1 98.25 184 ARG A N 1
ATOM 1477 C CA . ARG A 1 184 ? 5.844 5.102 3.834 1 98.25 184 ARG A CA 1
ATOM 1478 C C . ARG A 1 184 ? 6.316 5.426 5.246 1 98.25 184 ARG A C 1
ATOM 1480 O O . ARG A 1 184 ? 7.359 6.055 5.43 1 98.25 184 ARG A O 1
ATOM 1487 N N . ARG A 1 185 ? 5.57 5.031 6.23 1 98.69 185 ARG A N 1
ATOM 1488 C CA . ARG A 1 185 ? 5.957 5.289 7.613 1 98.69 185 ARG A CA 1
ATOM 1489 C C . ARG A 1 185 ? 7.277 4.602 7.953 1 98.69 185 ARG A C 1
ATOM 1491 O O . ARG A 1 185 ? 8.133 5.184 8.617 1 98.69 185 ARG A O 1
ATOM 1498 N N . GLN A 1 186 ? 7.406 3.381 7.434 1 98.5 186 GLN A N 1
ATOM 1499 C CA . GLN A 1 186 ? 8.648 2.66 7.703 1 98.5 186 GLN A CA 1
ATOM 1500 C C . GLN A 1 186 ? 9.836 3.336 7.023 1 98.5 186 GLN A C 1
ATOM 1502 O O . GLN A 1 186 ? 10.938 3.371 7.578 1 98.5 186 GLN A O 1
ATOM 1507 N N . ALA A 1 187 ? 9.633 3.809 5.812 1 98.38 187 ALA A N 1
ATOM 1508 C CA . ALA A 1 187 ? 10.695 4.535 5.125 1 98.38 187 ALA A CA 1
ATOM 1509 C C . ALA A 1 187 ? 11.133 5.762 5.926 1 98.38 187 ALA A C 1
ATOM 1511 O O . ALA A 1 187 ? 12.328 6.035 6.051 1 98.38 187 ALA A O 1
ATOM 1512 N N . VAL A 1 188 ? 10.172 6.488 6.461 1 98.69 188 VAL A N 1
ATOM 1513 C CA . VAL A 1 188 ? 10.453 7.672 7.266 1 98.69 188 VAL A CA 1
ATOM 1514 C C . VAL A 1 188 ? 11.258 7.27 8.5 1 98.69 188 VAL A C 1
ATOM 1516 O O . VAL A 1 188 ? 12.273 7.895 8.82 1 98.69 188 VAL A O 1
ATOM 1519 N N . ARG A 1 189 ? 10.898 6.18 9.188 1 98.5 189 ARG A N 1
ATOM 1520 C CA . ARG A 1 189 ? 11.562 5.699 10.391 1 98.5 189 ARG A CA 1
ATOM 1521 C C . ARG A 1 189 ? 13.023 5.367 10.117 1 98.5 189 ARG A C 1
ATOM 1523 O O . ARG A 1 189 ? 13.883 5.582 10.977 1 98.5 189 ARG A O 1
ATOM 1530 N N . GLU A 1 190 ? 13.227 4.859 8.914 1 98 190 GLU A N 1
ATOM 1531 C CA . GLU A 1 190 ? 14.547 4.316 8.609 1 98 190 GLU A CA 1
ATOM 1532 C C . GLU A 1 190 ? 15.453 5.379 7.992 1 98 190 GLU A C 1
ATOM 1534 O O . GLU A 1 190 ? 16.641 5.129 7.746 1 98 190 GLU A O 1
ATOM 1539 N N . THR A 1 191 ? 14.906 6.516 7.746 1 97.75 191 THR A N 1
ATOM 1540 C CA . THR A 1 191 ? 15.695 7.547 7.082 1 97.75 191 THR A CA 1
ATOM 1541 C C . THR A 1 191 ? 15.625 8.859 7.848 1 97.75 191 THR A C 1
ATOM 1543 O O . THR A 1 191 ? 16.188 8.984 8.938 1 97.75 191 THR A O 1
ATOM 1546 N N . TRP A 1 192 ? 14.93 9.898 7.234 1 97.88 192 TRP A N 1
ATOM 1547 C CA . TRP A 1 192 ? 15.047 11.258 7.75 1 97.88 192 TRP A CA 1
ATOM 1548 C C . TRP A 1 192 ? 14.258 11.422 9.039 1 97.88 192 TRP A C 1
ATOM 1550 O O . TRP A 1 192 ? 14.523 12.328 9.836 1 97.88 192 TRP A O 1
ATOM 1560 N N . GLY A 1 193 ? 13.281 10.562 9.305 1 98.44 193 GLY A N 1
ATOM 1561 C CA . GLY A 1 193 ? 12.453 10.656 10.5 1 98.44 193 GLY A CA 1
ATOM 1562 C C . GLY A 1 193 ? 13 9.836 11.656 1 98.44 193 GLY A C 1
ATOM 1563 O O . GLY A 1 193 ? 12.32 9.672 12.672 1 98.44 193 GLY A O 1
ATOM 1564 N N . ARG A 1 194 ? 14.18 9.312 11.523 1 97.94 194 ARG A N 1
ATOM 1565 C CA . ARG A 1 194 ? 14.773 8.484 12.562 1 97.94 194 ARG A CA 1
ATOM 1566 C C . ARG A 1 194 ? 14.922 9.25 13.875 1 97.94 194 ARG A C 1
ATOM 1568 O O . ARG A 1 194 ? 15.492 10.344 13.891 1 97.94 194 ARG A O 1
ATOM 1575 N N . GLU A 1 195 ? 14.438 8.672 14.93 1 96.81 195 GLU A N 1
ATOM 1576 C CA . GLU A 1 195 ? 14.523 9.281 16.25 1 96.81 195 GLU A CA 1
ATOM 1577 C C . GLU A 1 195 ? 15.922 9.102 16.844 1 96.81 195 GLU A C 1
ATOM 1579 O O . GLU A 1 195 ? 16.609 8.133 16.531 1 96.81 195 GLU A O 1
ATOM 1584 N N . GLY A 1 196 ? 16.266 10.109 17.688 1 95.44 196 GLY A N 1
ATOM 1585 C CA . GLY A 1 196 ? 17.531 9.945 18.406 1 95.44 196 GLY A CA 1
ATOM 1586 C C . GLY A 1 196 ? 18.219 11.266 18.703 1 95.44 196 GLY A C 1
ATOM 1587 O O . GLY A 1 196 ? 17.609 12.328 18.625 1 95.44 196 GLY A O 1
ATOM 1588 N N . LEU A 1 197 ? 19.406 11.07 19.172 1 95.31 197 LEU A N 1
ATOM 1589 C CA . LEU A 1 197 ? 20.281 12.219 19.453 1 95.31 197 LEU A CA 1
ATOM 1590 C C . LEU A 1 197 ? 21.141 12.555 18.25 1 95.31 197 LEU A C 1
ATOM 1592 O O . LEU A 1 197 ? 21.844 11.695 17.719 1 95.31 197 LEU A O 1
ATOM 1596 N N . TYR A 1 198 ? 20.969 13.727 17.766 1 95.31 198 TYR A N 1
ATOM 1597 C CA . TYR A 1 198 ? 21.75 14.203 16.625 1 95.31 198 TYR A CA 1
ATOM 1598 C C . TYR A 1 198 ? 22.938 15.047 17.078 1 95.31 198 TYR A C 1
ATOM 1600 O O . TYR A 1 198 ? 23.281 15.047 18.266 1 95.31 198 TYR A O 1
ATOM 1608 N N . GLU A 1 199 ? 23.609 15.562 16.094 1 90.69 199 GLU A N 1
ATOM 1609 C CA . GLU A 1 199 ? 24.781 16.375 16.406 1 90.69 199 GLU A CA 1
ATOM 1610 C C . GLU A 1 199 ? 24.453 17.438 17.469 1 90.69 199 GLU A C 1
ATOM 1612 O O . GLU A 1 199 ? 23.359 18 17.469 1 90.69 199 GLU A O 1
ATOM 1617 N N . ASN A 1 200 ? 25.422 17.688 18.453 1 88.62 200 ASN A N 1
ATOM 1618 C CA . ASN A 1 200 ? 25.312 18.688 19.5 1 88.62 200 ASN A CA 1
ATOM 1619 C C . ASN A 1 200 ? 24.266 18.281 20.547 1 88.62 200 ASN A C 1
ATOM 1621 O O . ASN A 1 200 ? 23.766 19.141 21.281 1 88.62 200 ASN A O 1
ATOM 1625 N N . GLY A 1 201 ? 23.828 17.047 20.453 1 91 201 GLY A N 1
ATOM 1626 C CA . GLY A 1 201 ? 22.953 16.516 21.5 1 91 201 GLY A CA 1
ATOM 1627 C C . GLY A 1 201 ? 21.5 16.938 21.312 1 91 201 GLY A C 1
ATOM 1628 O O . GLY A 1 201 ? 20.75 17.016 22.281 1 91 201 GLY A O 1
ATOM 1629 N N . LEU A 1 202 ? 21.109 17.297 20.141 1 95 202 LEU A N 1
ATOM 1630 C CA . LEU A 1 202 ? 19.734 17.703 19.875 1 95 202 LEU A CA 1
ATOM 1631 C C . LEU A 1 202 ? 18.828 16.484 19.734 1 95 202 LEU A C 1
ATOM 1633 O O . LEU A 1 202 ? 19.047 15.641 18.875 1 95 202 LEU A O 1
ATOM 1637 N N . GLN A 1 203 ? 17.828 16.422 20.578 1 96.19 203 GLN A N 1
ATOM 1638 C CA . GLN A 1 203 ? 16.922 15.273 20.609 1 96.19 203 GLN A CA 1
ATOM 1639 C C . GLN A 1 203 ? 15.82 15.422 19.562 1 96.19 203 GLN A C 1
ATOM 1641 O O . GLN A 1 203 ? 15.148 16.453 19.516 1 96.19 203 GLN A O 1
ATOM 1646 N N . VAL A 1 204 ? 15.656 14.398 18.75 1 97.5 204 VAL A N 1
ATOM 1647 C CA . VAL A 1 204 ? 14.633 14.367 17.719 1 97.5 204 VAL A CA 1
ATOM 1648 C C . VAL A 1 204 ? 13.664 13.211 17.969 1 97.5 204 VAL A C 1
ATOM 1650 O O . VAL A 1 204 ? 14.086 12.102 18.312 1 97.5 204 VAL A O 1
ATOM 1653 N N . ARG A 1 205 ? 12.398 13.484 17.938 1 98 205 ARG A N 1
ATOM 1654 C CA . ARG A 1 205 ? 11.344 12.484 18.031 1 98 205 ARG A CA 1
ATOM 1655 C C . ARG A 1 205 ? 10.406 12.555 16.844 1 98 205 ARG A C 1
ATOM 1657 O O . ARG A 1 205 ? 10.367 13.562 16.141 1 98 205 ARG A O 1
ATOM 1664 N N . THR A 1 206 ? 9.719 11.453 16.562 1 98.69 206 THR A N 1
ATOM 1665 C CA . THR A 1 206 ? 8.812 11.367 15.422 1 98.69 206 THR A CA 1
ATOM 1666 C C . THR A 1 206 ? 7.473 10.758 15.844 1 98.69 206 THR A C 1
ATOM 1668 O O . THR A 1 206 ? 7.438 9.797 16.609 1 98.69 206 THR A O 1
ATOM 1671 N N . VAL A 1 207 ? 6.406 11.375 15.43 1 98.88 207 VAL A N 1
ATOM 1672 C CA . VAL A 1 207 ? 5.078 10.789 15.562 1 98.88 207 VAL A CA 1
ATOM 1673 C C . VAL A 1 207 ? 4.355 10.836 14.219 1 98.88 207 VAL A C 1
ATOM 1675 O O . VAL A 1 207 ? 4.562 11.758 13.422 1 98.88 207 VAL A O 1
ATOM 1678 N N . PHE A 1 208 ? 3.562 9.773 13.93 1 98.94 208 PHE A N 1
ATOM 1679 C CA . PHE A 1 208 ? 2.68 9.719 12.773 1 98.94 208 PHE A CA 1
ATOM 1680 C C . PHE A 1 208 ? 1.23 9.953 13.188 1 98.94 208 PHE A C 1
ATOM 1682 O O . PHE A 1 208 ? 0.763 9.398 14.18 1 98.94 208 PHE A O 1
ATOM 1689 N N . LEU A 1 209 ? 0.559 10.789 12.469 1 98.88 209 LEU A N 1
ATOM 1690 C CA . LEU A 1 209 ? -0.824 11.156 12.742 1 98.88 209 LEU A CA 1
ATOM 1691 C C . LEU A 1 209 ? -1.783 10.422 11.812 1 98.88 209 LEU A C 1
ATOM 1693 O O . LEU A 1 209 ? -1.719 10.594 10.594 1 98.88 209 LEU A O 1
ATOM 1697 N N . LEU A 1 210 ? -2.695 9.641 12.43 1 98.62 210 LEU A N 1
ATOM 1698 C CA . LEU A 1 210 ? -3.611 8.836 11.625 1 98.62 210 LEU A CA 1
ATOM 1699 C C . LEU A 1 210 ? -5.051 9.008 12.109 1 98.62 210 LEU A C 1
ATOM 1701 O O . LEU A 1 210 ? -5.285 9.336 13.273 1 98.62 210 LEU A O 1
ATOM 1705 N N . GLY A 1 211 ? -5.973 8.891 11.164 1 97.75 211 GLY A N 1
ATOM 1706 C CA . GLY A 1 211 ? -7.359 8.57 11.453 1 97.75 211 GLY A CA 1
ATOM 1707 C C . GLY A 1 211 ? -7.703 7.117 11.18 1 97.75 211 GLY A C 1
ATOM 1708 O O . GLY A 1 211 ? -6.824 6.254 11.188 1 97.75 211 GLY A O 1
ATOM 1709 N N . ARG A 1 212 ? -8.953 6.887 10.992 1 95.19 212 ARG A N 1
ATOM 1710 C CA . ARG A 1 212 ? -9.43 5.543 10.68 1 95.19 212 ARG A CA 1
ATOM 1711 C C . ARG A 1 212 ? -9.68 5.383 9.188 1 95.19 212 ARG A C 1
ATOM 1713 O O . ARG A 1 212 ? -9.938 6.363 8.484 1 95.19 212 ARG A O 1
ATOM 1720 N N . SER A 1 213 ? -9.586 4.066 8.797 1 91.81 213 SER A N 1
ATOM 1721 C CA . SER A 1 213 ? -9.961 3.76 7.418 1 91.81 213 SER A CA 1
ATOM 1722 C C . SER A 1 213 ? -11.477 3.854 7.23 1 91.81 213 SER A C 1
ATOM 1724 O O . SER A 1 213 ? -12.227 3.848 8.203 1 91.81 213 SER A O 1
ATOM 1726 N N . SER A 1 214 ? -11.836 3.971 5.965 1 88.06 214 SER A N 1
ATOM 1727 C CA . SER A 1 214 ? -13.25 4.004 5.625 1 88.06 214 SER A CA 1
ATOM 1728 C C . SER A 1 214 ? -13.922 2.662 5.902 1 88.06 214 SER A C 1
ATOM 1730 O O . SER A 1 214 ? -13.242 1.638 6.016 1 88.06 214 SER A O 1
ATOM 1732 N N . ALA A 1 215 ? -15.242 2.758 5.953 1 84.25 215 ALA A N 1
ATOM 1733 C CA . ALA A 1 215 ? -16.016 1.535 6.145 1 84.25 215 ALA A CA 1
ATOM 1734 C C . ALA A 1 215 ? -15.859 0.594 4.953 1 84.25 215 ALA A C 1
ATOM 1736 O O . ALA A 1 215 ? -16.016 -0.622 5.09 1 84.25 215 ALA A O 1
ATOM 1737 N N . ASP A 1 216 ? -15.492 1.181 3.869 1 89 216 ASP A N 1
ATOM 1738 C CA . ASP A 1 216 ? -15.344 0.392 2.65 1 89 216 ASP A CA 1
ATOM 1739 C C . ASP A 1 216 ? -13.938 -0.188 2.537 1 89 216 ASP A C 1
ATOM 1741 O O . ASP A 1 216 ? -13.648 -0.945 1.608 1 89 216 ASP A O 1
ATOM 1745 N N . ASP A 1 217 ? -13.094 0.106 3.438 1 93.81 217 ASP A N 1
ATOM 1746 C CA . ASP A 1 217 ? -11.742 -0.442 3.439 1 93.81 217 ASP A CA 1
ATOM 1747 C C . ASP A 1 217 ? -11.656 -1.693 4.309 1 93.81 217 ASP A C 1
ATOM 1749 O O . ASP A 1 217 ? -12.414 -1.837 5.273 1 93.81 217 ASP A O 1
ATOM 1753 N N . PRO A 1 218 ? -10.773 -2.607 3.871 1 95.81 218 PRO A N 1
ATOM 1754 C CA . PRO A 1 218 ? -10.508 -3.695 4.816 1 95.81 218 PRO A CA 1
ATOM 1755 C C . PRO A 1 218 ? -9.938 -3.195 6.145 1 95.81 218 PRO A C 1
ATOM 1757 O O . PRO A 1 218 ? -9.281 -2.152 6.188 1 95.81 218 PRO A O 1
ATOM 1760 N N . SER A 1 219 ? -10.242 -3.922 7.18 1 95 219 SER A N 1
ATOM 1761 C CA . SER A 1 219 ? -9.828 -3.498 8.516 1 95 219 SER A CA 1
ATOM 1762 C C . SER A 1 219 ? -8.344 -3.75 8.734 1 95 219 SER A C 1
ATOM 1764 O O . SER A 1 219 ? -7.887 -4.895 8.68 1 95 219 SER A O 1
ATOM 1766 N N . LEU A 1 220 ? -7.621 -2.738 9.016 1 97.06 220 LEU A N 1
ATOM 1767 C CA . LEU A 1 220 ? -6.195 -2.842 9.312 1 97.06 220 LEU A CA 1
ATOM 1768 C C . LEU A 1 220 ? -5.926 -2.584 10.789 1 97.06 220 LEU A C 1
ATOM 1770 O O . LEU A 1 220 ? -4.781 -2.352 11.188 1 97.06 220 LEU A O 1
ATOM 1774 N N . ASP A 1 221 ? -6.918 -2.697 11.633 1 95.94 221 ASP A N 1
ATOM 1775 C CA . ASP A 1 221 ? -6.848 -2.285 13.031 1 95.94 221 ASP A CA 1
ATOM 1776 C C . ASP A 1 221 ? -5.832 -3.125 13.805 1 95.94 221 ASP A C 1
ATOM 1778 O O . ASP A 1 221 ? -5.066 -2.596 14.617 1 95.94 221 ASP A O 1
ATOM 1782 N N . LYS A 1 222 ? -5.805 -4.434 13.562 1 96.75 222 LYS A N 1
ATOM 1783 C CA . LYS A 1 222 ? -4.895 -5.309 14.297 1 96.75 222 LYS A CA 1
ATOM 1784 C C . LYS A 1 222 ? -3.439 -4.977 13.984 1 96.75 222 LYS A C 1
ATOM 1786 O O . LYS A 1 222 ? -2.602 -4.926 14.883 1 96.75 222 LYS A O 1
ATOM 1791 N N . ILE A 1 223 ? -3.178 -4.812 12.734 1 97.75 223 ILE A N 1
ATOM 1792 C CA . ILE A 1 223 ? -1.799 -4.551 12.328 1 97.75 223 ILE A CA 1
ATOM 1793 C C . ILE A 1 223 ? -1.386 -3.152 12.789 1 97.75 223 ILE A C 1
ATOM 1795 O O . ILE A 1 223 ? -0.246 -2.943 13.211 1 97.75 223 ILE A O 1
ATOM 1799 N N . ILE A 1 224 ? -2.285 -2.182 12.68 1 98.25 224 ILE A N 1
ATOM 1800 C CA . ILE A 1 224 ? -2.018 -0.822 13.141 1 98.25 224 ILE A CA 1
ATOM 1801 C C . ILE A 1 224 ? -1.745 -0.829 14.641 1 98.25 224 ILE A C 1
ATOM 1803 O O . ILE A 1 224 ? -0.842 -0.138 15.117 1 98.25 224 ILE A O 1
ATOM 1807 N N . SER A 1 225 ? -2.561 -1.569 15.383 1 98.25 225 SER A N 1
ATOM 1808 C CA . SER A 1 225 ? -2.35 -1.687 16.828 1 98.25 225 SER A CA 1
ATOM 1809 C C . SER A 1 225 ? -0.966 -2.246 17.141 1 98.25 225 SER A C 1
ATOM 1811 O O . SER A 1 225 ? -0.281 -1.756 18.031 1 98.25 225 SER A O 1
ATOM 1813 N N . PHE A 1 226 ? -0.569 -3.258 16.453 1 98.38 226 PHE A N 1
ATOM 1814 C CA . PHE A 1 226 ? 0.767 -3.814 16.625 1 98.38 226 PHE A CA 1
ATOM 1815 C C . PHE A 1 226 ? 1.833 -2.773 16.312 1 98.38 226 PHE A C 1
ATOM 1817 O O . PHE A 1 226 ? 2.809 -2.629 17.062 1 98.38 226 PHE A O 1
ATOM 1824 N N . GLU A 1 227 ? 1.666 -2.117 15.148 1 98.44 227 GLU A N 1
ATOM 1825 C CA . GLU A 1 227 ? 2.637 -1.101 14.758 1 98.44 227 GLU A CA 1
ATOM 1826 C C . GLU A 1 227 ? 2.787 -0.035 15.836 1 98.44 227 GLU A C 1
ATOM 1828 O O . GLU A 1 227 ? 3.904 0.374 16.156 1 98.44 227 GLU A O 1
ATOM 1833 N N . ALA A 1 228 ? 1.657 0.446 16.375 1 98.5 228 ALA A N 1
ATOM 1834 C CA . ALA A 1 228 ? 1.648 1.47 17.406 1 98.5 228 ALA A CA 1
ATOM 1835 C C . ALA A 1 228 ? 2.416 1.004 18.641 1 98.5 228 ALA A C 1
ATOM 1837 O O . ALA A 1 228 ? 3.15 1.782 19.266 1 98.5 228 ALA A O 1
ATOM 1838 N N . GLN A 1 229 ? 2.266 -0.234 18.969 1 97.94 229 GLN A N 1
ATOM 1839 C CA . GLN A 1 229 ? 2.918 -0.799 20.141 1 97.94 229 GLN A CA 1
ATOM 1840 C C . GLN A 1 229 ? 4.406 -1.023 19.891 1 97.94 229 GLN A C 1
ATOM 1842 O O . GLN A 1 229 ? 5.23 -0.824 20.797 1 97.94 229 GLN A O 1
ATOM 1847 N N . GLN A 1 230 ? 4.684 -1.465 18.703 1 97.81 230 GLN A N 1
ATOM 1848 C CA . GLN A 1 230 ? 6.051 -1.835 18.344 1 97.81 230 GLN A CA 1
ATOM 1849 C C . GLN A 1 230 ? 6.945 -0.603 18.266 1 97.81 230 GLN A C 1
ATOM 1851 O O . GLN A 1 230 ? 8.062 -0.602 18.781 1 97.81 230 GLN A O 1
ATOM 1856 N N . PHE A 1 231 ? 6.473 0.417 17.625 1 98.12 231 PHE A N 1
ATOM 1857 C CA . PHE A 1 231 ? 7.348 1.54 17.297 1 98.12 231 PHE A CA 1
ATOM 1858 C C . PHE A 1 231 ? 7.062 2.723 18.219 1 98.12 231 PHE A C 1
ATOM 1860 O O . PHE A 1 231 ? 7.871 3.648 18.312 1 98.12 231 PHE A O 1
ATOM 1867 N N . LYS A 1 232 ? 5.855 2.844 18.844 1 97.94 232 LYS A N 1
ATOM 1868 C CA . LYS A 1 232 ? 5.473 3.859 19.812 1 97.94 232 LYS A CA 1
ATOM 1869 C C . LYS A 1 232 ? 5.527 5.258 19.203 1 97.94 232 LYS A C 1
ATOM 1871 O O . LYS A 1 232 ? 6.027 6.195 19.828 1 97.94 232 LYS A O 1
ATOM 1876 N N . ASP A 1 233 ? 5.062 5.285 18 1 98.56 233 ASP A N 1
ATOM 1877 C CA . ASP A 1 233 ? 5.121 6.578 17.328 1 98.56 233 ASP A CA 1
ATOM 1878 C C . ASP A 1 233 ? 3.826 6.867 16.578 1 98.56 233 ASP A C 1
ATOM 1880 O O . ASP A 1 233 ? 3.75 7.824 15.805 1 98.56 233 ASP A O 1
ATOM 1884 N N . LEU A 1 234 ? 2.824 6.008 16.766 1 98.62 234 LEU A N 1
ATOM 1885 C CA . LEU A 1 234 ? 1.566 6.199 16.047 1 98.62 234 LEU A CA 1
ATOM 1886 C C . LEU A 1 234 ? 0.522 6.844 16.953 1 98.62 234 LEU A C 1
ATOM 1888 O O . LEU A 1 234 ? 0.276 6.363 18.062 1 98.62 234 LEU A O 1
ATOM 1892 N N . LEU A 1 235 ? -0.02 7.945 16.547 1 98.81 235 LEU A N 1
ATOM 1893 C CA . LEU A 1 235 ? -1.218 8.539 17.141 1 98.81 235 LEU A CA 1
ATOM 1894 C C . LEU A 1 235 ? -2.428 8.32 16.234 1 98.81 235 LEU A C 1
ATOM 1896 O O . LEU A 1 235 ? -2.41 8.711 15.062 1 98.81 235 LEU A O 1
ATOM 1900 N N . VAL A 1 236 ? -3.432 7.656 16.75 1 98.62 236 VAL A N 1
ATOM 1901 C CA . VAL A 1 236 ? -4.613 7.355 15.961 1 98.62 236 VAL A CA 1
ATOM 1902 C C . VAL A 1 236 ? -5.863 7.891 16.656 1 98.62 236 VAL A C 1
ATOM 1904 O O . VAL A 1 236 ? -6.078 7.633 17.844 1 98.62 236 VAL A O 1
ATOM 1907 N N . TRP A 1 237 ? -6.645 8.656 15.945 1 98.19 237 TRP A N 1
ATOM 1908 C CA . TRP A 1 237 ? -7.914 9.156 16.469 1 98.19 237 TRP A CA 1
ATOM 1909 C C . TRP A 1 237 ? -9.086 8.539 15.711 1 98.19 237 TRP A C 1
ATOM 1911 O O . TRP A 1 237 ? -8.922 8.016 14.609 1 98.19 237 TRP A O 1
ATOM 1921 N N . ASP A 1 238 ? -10.234 8.609 16.344 1 95.56 238 ASP A N 1
ATOM 1922 C CA . ASP A 1 238 ? -11.445 8 15.812 1 95.56 238 ASP A CA 1
ATOM 1923 C C . ASP A 1 238 ? -12.195 8.969 14.891 1 95.56 238 ASP A C 1
ATOM 1925 O O . ASP A 1 238 ? -13.297 9.406 15.211 1 95.56 238 ASP A O 1
ATOM 1929 N N . PHE A 1 239 ? -11.719 9.266 13.805 1 94.62 239 PHE A N 1
ATOM 1930 C CA . PHE A 1 239 ? -12.367 9.969 12.703 1 94.62 239 PHE A CA 1
ATOM 1931 C C . PHE A 1 239 ? -11.945 9.391 11.359 1 94.62 239 PHE A C 1
ATOM 1933 O O . PHE A 1 239 ? -10.898 8.742 11.258 1 94.62 239 PHE A O 1
ATOM 1940 N N . HIS A 1 240 ? -12.742 9.578 10.398 1 92.38 240 HIS A N 1
ATOM 1941 C CA . HIS A 1 240 ? -12.422 9.078 9.062 1 92.38 240 HIS A CA 1
ATOM 1942 C C . HIS A 1 240 ? -11.234 9.82 8.469 1 92.38 240 HIS A C 1
ATOM 1944 O O . HIS A 1 240 ? -11.273 11.047 8.328 1 92.38 240 HIS A O 1
ATOM 1950 N N . ASP A 1 241 ? -10.227 9.055 8.109 1 94.12 241 ASP A N 1
ATOM 1951 C CA . ASP A 1 241 ? -8.984 9.648 7.605 1 94.12 241 ASP A CA 1
ATOM 1952 C C . ASP A 1 241 ? -9.133 10.062 6.145 1 94.12 241 ASP A C 1
ATOM 1954 O O . ASP A 1 241 ? -8.797 9.289 5.238 1 94.12 241 ASP A O 1
ATOM 1958 N N . THR A 1 242 ? -9.531 11.25 5.855 1 92.38 242 THR A N 1
ATOM 1959 C CA . THR A 1 242 ? -9.719 11.805 4.52 1 92.38 242 THR A CA 1
ATOM 1960 C C . THR A 1 242 ? -9.047 13.172 4.402 1 92.38 242 THR A C 1
ATOM 1962 O O . THR A 1 242 ? -8.695 13.781 5.41 1 92.38 242 THR A O 1
ATOM 1965 N N . PHE A 1 243 ? -8.984 13.57 3.25 1 93.75 243 PHE A N 1
ATOM 1966 C CA . PHE A 1 243 ? -8.438 14.891 2.949 1 93.75 243 PHE A CA 1
ATOM 1967 C C . PHE A 1 243 ? -9.18 15.969 3.734 1 93.75 243 PHE A C 1
ATOM 1969 O O . PHE A 1 243 ? -8.555 16.906 4.25 1 93.75 243 PHE A O 1
ATOM 1976 N N . TYR A 1 244 ? -10.422 15.844 3.934 1 94.62 244 TYR A N 1
ATOM 1977 C CA . TYR A 1 244 ? -11.281 16.875 4.496 1 94.62 244 TYR A CA 1
ATOM 1978 C C . TYR A 1 244 ? -11.164 16.922 6.016 1 94.62 244 TYR A C 1
ATOM 1980 O O . TYR A 1 244 ? -11.633 17.859 6.66 1 94.62 244 TYR A O 1
ATOM 1988 N N . ASN A 1 245 ? -10.477 15.914 6.551 1 95.25 245 ASN A N 1
ATOM 1989 C CA . ASN A 1 245 ? -10.32 15.891 8 1 95.25 245 ASN A CA 1
ATOM 1990 C C . ASN A 1 245 ? -8.883 16.203 8.414 1 95.25 245 ASN A C 1
ATOM 1992 O O . ASN A 1 245 ? -8.492 15.938 9.555 1 95.25 245 ASN A O 1
ATOM 1996 N N . LEU A 1 246 ? -8.148 16.766 7.508 1 97.56 246 LEU A N 1
ATOM 1997 C CA . LEU A 1 246 ? -6.762 17.094 7.82 1 97.56 246 LEU A CA 1
ATOM 1998 C C . LEU A 1 246 ? -6.691 18.219 8.852 1 97.56 246 LEU A C 1
ATOM 2000 O O . LEU A 1 246 ? -5.797 18.234 9.695 1 97.56 246 LEU A O 1
ATOM 2004 N N . THR A 1 247 ? -7.582 19.188 8.781 1 97.94 247 THR A N 1
ATOM 2005 C CA . THR A 1 247 ? -7.625 20.266 9.766 1 97.94 247 THR A CA 1
ATOM 2006 C C . THR A 1 247 ? -7.941 19.719 11.156 1 97.94 247 THR A C 1
ATOM 2008 O O . THR A 1 247 ? -7.312 20.109 12.141 1 97.94 247 THR A O 1
ATOM 2011 N N . LEU A 1 248 ? -8.922 18.812 11.172 1 97.19 248 LEU A N 1
ATOM 2012 C CA . LEU A 1 248 ? -9.227 18.156 12.43 1 97.19 248 LEU A CA 1
ATOM 2013 C C . LEU A 1 248 ? -8.008 17.391 12.953 1 97.19 248 LEU A C 1
ATOM 2015 O O . LEU A 1 248 ? -7.707 17.438 14.148 1 97.19 248 LEU A O 1
ATOM 2019 N N . LYS A 1 249 ? -7.363 16.688 12.07 1 97.75 249 LYS A N 1
ATOM 2020 C CA . LYS A 1 249 ? -6.164 15.93 12.414 1 97.75 249 LYS A CA 1
ATOM 2021 C C . LYS A 1 249 ? -5.113 16.828 13.062 1 97.75 249 LYS A C 1
ATOM 2023 O O . LYS A 1 249 ? -4.484 16.453 14.047 1 97.75 249 LYS A O 1
ATOM 2028 N N . GLU A 1 250 ? -4.938 18.016 12.539 1 97.38 250 GLU A N 1
ATOM 2029 C CA . GLU A 1 250 ? -3.984 18.984 13.078 1 97.38 250 GLU A CA 1
ATOM 2030 C C . GLU A 1 250 ? -4.422 19.484 14.453 1 97.38 250 GLU A C 1
ATOM 2032 O O . GLU A 1 250 ? -3.598 19.625 15.359 1 97.38 250 GLU A O 1
ATOM 2037 N N . HIS A 1 251 ? -5.656 19.781 14.609 1 97.44 251 HIS A N 1
ATOM 2038 C CA . HIS A 1 251 ? -6.195 20.297 15.859 1 97.44 251 HIS A CA 1
ATOM 2039 C C . HIS A 1 251 ? -5.98 19.297 17 1 97.44 251 HIS A C 1
ATOM 2041 O O . HIS A 1 251 ? -5.535 19.688 18.078 1 97.44 251 HIS A O 1
ATOM 2047 N N . VAL A 1 252 ? -6.301 18.062 16.688 1 97.88 252 VAL A N 1
ATOM 2048 C CA . VAL A 1 252 ? -6.207 17.062 17.75 1 97.88 252 VAL A CA 1
ATOM 2049 C C . VAL A 1 252 ? -4.742 16.781 18.062 1 97.88 252 VAL A C 1
ATOM 2051 O O . VAL A 1 252 ? -4.395 16.438 19.203 1 97.88 252 VAL A O 1
ATOM 2054 N N . PHE A 1 253 ? -3.889 16.891 17.156 1 98.56 253 PHE A N 1
ATOM 2055 C CA . PHE A 1 253 ? -2.455 16.797 17.391 1 98.56 253 PHE A CA 1
ATOM 2056 C C . PHE A 1 253 ? -1.986 17.891 18.344 1 98.56 253 PHE A C 1
ATOM 2058 O O . PHE A 1 253 ? -1.206 17.641 19.25 1 98.56 253 PHE A O 1
ATOM 2065 N N . PHE A 1 254 ? -2.41 19.188 18.062 1 98.06 254 PHE A N 1
ATOM 2066 C CA . PHE A 1 254 ? -2.053 20.297 18.953 1 98.06 254 PHE A CA 1
ATOM 2067 C C . PHE A 1 254 ? -2.48 19.984 20.375 1 98.06 254 PHE A C 1
ATOM 2069 O O . PHE A 1 254 ? -1.712 20.203 21.328 1 98.06 254 PHE A O 1
ATOM 2076 N N . LYS A 1 255 ? -3.672 19.484 20.469 1 96.81 255 LYS A N 1
ATOM 2077 C CA . LYS A 1 255 ? -4.152 19.109 21.797 1 96.81 255 LYS A CA 1
ATOM 2078 C C . LYS A 1 255 ? -3.246 18.062 22.438 1 96.81 255 LYS A C 1
ATOM 2080 O O . LYS A 1 255 ? -2.883 18.172 23.609 1 96.81 255 LYS A O 1
ATOM 2085 N N . TRP A 1 256 ? -2.93 17.062 21.656 1 97.81 256 TRP A N 1
ATOM 2086 C CA . TRP A 1 256 ? -2.059 15.992 22.141 1 97.81 256 TRP A CA 1
ATOM 2087 C C . TRP A 1 256 ? -0.718 16.562 22.594 1 97.81 256 TRP A C 1
ATOM 2089 O O . TRP A 1 256 ? -0.187 16.141 23.641 1 97.81 256 TRP A O 1
ATOM 2099 N N . MET A 1 257 ? -0.145 17.469 21.875 1 97 257 MET A N 1
ATOM 2100 C CA . MET A 1 257 ? 1.138 18.078 22.219 1 97 257 MET A CA 1
ATOM 2101 C C . MET A 1 257 ? 1.057 18.812 23.547 1 97 257 MET A C 1
ATOM 2103 O O . MET A 1 257 ? 1.973 18.719 24.359 1 97 257 MET A O 1
ATOM 2107 N N . LEU A 1 258 ?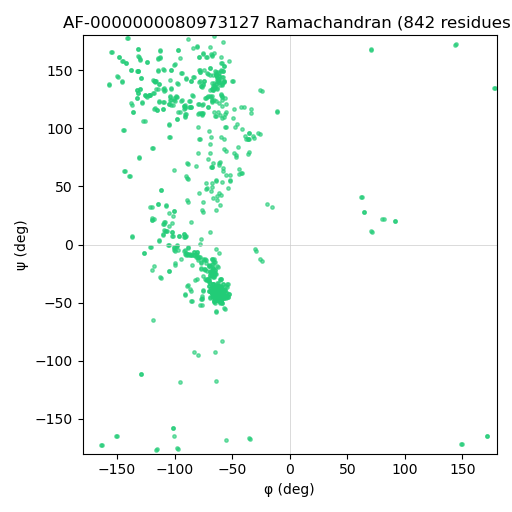 0.013 19.594 23.703 1 95.5 258 LEU A N 1
ATOM 2108 C CA . LEU A 1 258 ? -0.155 20.359 24.938 1 95.5 258 LEU A CA 1
ATOM 2109 C C . LEU A 1 258 ? -0.241 19.422 26.141 1 95.5 258 LEU A C 1
ATOM 2111 O O . LEU A 1 258 ? 0.251 19.766 27.219 1 95.5 258 LEU A O 1
ATOM 2115 N N . ASP A 1 259 ? -0.743 18.234 25.906 1 94.25 259 ASP A N 1
ATOM 2116 C CA . ASP A 1 259 ? -0.951 17.266 26.969 1 94.25 259 ASP A CA 1
ATOM 2117 C C . ASP A 1 259 ? 0.31 16.453 27.234 1 94.25 259 ASP A C 1
ATOM 2119 O O . ASP A 1 259 ? 0.625 16.125 28.375 1 94.25 259 ASP A O 1
ATOM 2123 N N . ARG A 1 260 ? 0.981 16.109 26.125 1 94.81 260 ARG A N 1
ATOM 2124 C CA . ARG A 1 260 ? 2.018 15.094 26.234 1 94.81 260 ARG A CA 1
ATOM 2125 C C . ARG A 1 260 ? 3.402 15.688 26 1 94.81 260 ARG A C 1
ATOM 2127 O O . ARG A 1 260 ? 4.395 15.188 26.531 1 94.81 260 ARG A O 1
ATOM 2134 N N . CYS A 1 261 ? 3.459 16.719 25.234 1 95.12 261 CYS A N 1
ATOM 2135 C CA . CYS A 1 261 ? 4.75 17.234 24.797 1 95.12 261 CYS A CA 1
ATOM 2136 C C . CYS A 1 261 ? 4.758 18.766 24.828 1 95.12 261 CYS A C 1
ATOM 2138 O O . CYS A 1 261 ? 5.105 19.406 23.844 1 95.12 261 CYS A O 1
ATOM 2140 N N . PRO A 1 262 ? 4.527 19.375 25.938 1 92.81 262 PRO A N 1
ATOM 2141 C CA . PRO A 1 262 ? 4.375 20.828 25.969 1 92.81 262 PRO A CA 1
ATOM 2142 C C . PRO A 1 262 ? 5.707 21.562 25.828 1 92.81 262 PRO A C 1
ATOM 2144 O O . PRO A 1 262 ? 5.723 22.766 25.547 1 92.81 262 PRO A O 1
ATOM 2147 N N . GLN A 1 263 ? 6.836 20.906 25.938 1 93.75 263 GLN A N 1
ATOM 2148 C CA . GLN A 1 263 ? 8.109 21.609 26.016 1 93.75 263 GLN A CA 1
ATOM 2149 C C . GLN A 1 263 ? 8.922 21.422 24.734 1 93.75 263 GLN A C 1
ATOM 2151 O O . GLN A 1 263 ? 10.109 21.734 24.688 1 93.75 263 GLN A O 1
ATOM 2156 N N . VAL A 1 264 ? 8.344 20.922 23.672 1 97.06 264 VAL A N 1
ATOM 2157 C CA . VAL A 1 264 ? 9.047 20.734 22.406 1 97.06 264 VAL A CA 1
ATOM 2158 C C . VAL A 1 264 ? 9.438 22.094 21.844 1 97.06 264 VAL A C 1
ATOM 2160 O O . VAL A 1 264 ? 8.641 23.031 21.844 1 97.06 264 VAL A O 1
ATOM 2163 N N . SER A 1 265 ? 10.656 22.25 21.359 1 97.62 265 SER A N 1
ATOM 2164 C CA . SER A 1 265 ? 11.148 23.531 20.891 1 97.62 265 SER A CA 1
ATOM 2165 C C . SER A 1 265 ? 10.594 23.859 19.5 1 97.62 265 SER A C 1
ATOM 2167 O O . SER A 1 265 ? 10.094 24.969 19.266 1 97.62 265 SER A O 1
ATOM 2169 N N . PHE A 1 266 ? 10.758 22.906 18.547 1 98.75 266 PHE A N 1
ATOM 2170 C CA . PHE A 1 266 ? 10.32 23.109 17.172 1 98.75 266 PHE A CA 1
ATOM 2171 C C . PHE A 1 266 ? 9.523 21.906 16.672 1 98.75 266 PHE A C 1
ATOM 2173 O O . PHE A 1 266 ? 9.758 20.781 17.109 1 98.75 266 PHE A O 1
ATOM 2180 N N . ILE A 1 267 ? 8.609 22.156 15.812 1 98.81 267 ILE A N 1
ATOM 2181 C CA . ILE A 1 267 ? 7.809 21.094 15.195 1 98.81 267 ILE A CA 1
ATOM 2182 C C . ILE A 1 267 ? 7.977 21.156 13.672 1 98.81 267 ILE A C 1
ATOM 2184 O O . ILE A 1 267 ? 7.934 22.234 13.078 1 98.81 267 ILE A O 1
ATOM 2188 N N . PHE A 1 268 ? 8.289 20.047 13.109 1 98.75 268 PHE A N 1
ATOM 2189 C CA . PHE A 1 268 ? 8.148 19.844 11.672 1 98.75 268 PHE A CA 1
ATOM 2190 C C . PHE A 1 268 ? 6.828 19.141 11.352 1 98.75 268 PHE A C 1
ATOM 2192 O O . PHE A 1 268 ? 6.602 18.016 11.766 1 98.75 268 PHE A O 1
ATOM 2199 N N . LYS A 1 269 ? 5.941 19.797 10.695 1 98.38 269 LYS A N 1
ATOM 2200 C CA . LYS A 1 269 ? 4.691 19.203 10.227 1 98.38 269 LYS A CA 1
ATOM 2201 C C . LYS A 1 269 ? 4.75 18.906 8.734 1 98.38 269 LYS A C 1
ATOM 2203 O O . LYS A 1 269 ? 5.031 19.797 7.926 1 98.38 269 LYS A O 1
ATOM 2208 N N . GLY A 1 270 ? 4.508 17.656 8.367 1 97.44 270 GLY A N 1
ATOM 2209 C CA . GLY A 1 270 ? 4.625 17.344 6.953 1 97.44 270 GLY A CA 1
ATOM 2210 C C . GLY A 1 270 ? 3.955 16.047 6.574 1 97.44 270 GLY A C 1
ATOM 2211 O O . GLY A 1 270 ? 3.18 15.484 7.355 1 97.44 270 GLY A O 1
ATOM 2212 N N . ASP A 1 271 ? 4.164 15.609 5.293 1 97.5 271 ASP A N 1
ATOM 2213 C CA . ASP A 1 271 ? 3.562 14.406 4.719 1 97.5 271 ASP A CA 1
ATOM 2214 C C . ASP A 1 271 ? 4.523 13.227 4.789 1 97.5 271 ASP A C 1
ATOM 2216 O O . ASP A 1 271 ? 5.715 13.398 5.047 1 97.5 271 ASP A O 1
ATOM 2220 N N . ASP A 1 272 ? 3.98 12.055 4.547 1 98.12 272 ASP A N 1
ATOM 2221 C CA . ASP A 1 272 ? 4.793 10.844 4.648 1 98.12 272 ASP A CA 1
ATOM 2222 C C . ASP A 1 272 ? 5.43 10.492 3.307 1 98.12 272 ASP A C 1
ATOM 2224 O O . ASP A 1 272 ? 6.016 9.422 3.152 1 98.12 272 ASP A O 1
ATOM 2228 N N . ASP A 1 273 ? 5.293 11.359 2.291 1 97 273 ASP A N 1
ATOM 2229 C CA . ASP A 1 273 ? 5.887 11.094 0.983 1 97 273 ASP A CA 1
ATOM 2230 C C . ASP A 1 273 ? 6.859 12.203 0.588 1 97 273 ASP A C 1
ATOM 2232 O O . ASP A 1 273 ? 6.918 12.602 -0.578 1 97 273 ASP A O 1
ATOM 2236 N N . VAL A 1 274 ? 7.496 12.758 1.558 1 97.12 274 VAL A N 1
ATOM 2237 C CA . VAL A 1 274 ? 8.516 13.773 1.314 1 97.12 274 VAL A CA 1
ATOM 2238 C C . VAL A 1 274 ? 9.891 13.227 1.703 1 97.12 274 VAL A C 1
ATOM 2240 O O . VAL A 1 274 ? 9.992 12.164 2.312 1 97.12 274 VAL A O 1
ATOM 2243 N N . PHE A 1 275 ? 10.922 13.945 1.28 1 96.56 275 PHE A N 1
ATOM 2244 C CA . PHE A 1 275 ? 12.289 13.711 1.733 1 96.56 275 PHE A CA 1
ATOM 2245 C C . PHE A 1 275 ? 12.828 14.93 2.473 1 96.56 275 PHE A C 1
ATOM 2247 O O . PHE A 1 275 ? 12.969 16 1.888 1 96.56 275 PHE A O 1
ATOM 2254 N N . ALA A 1 276 ? 13.109 14.734 3.664 1 97.12 276 ALA A N 1
ATOM 2255 C CA . ALA A 1 276 ? 13.648 15.82 4.477 1 97.12 276 ALA A CA 1
ATOM 2256 C C . ALA A 1 276 ? 15.117 15.578 4.812 1 97.12 276 ALA A C 1
ATOM 2258 O O . ALA A 1 276 ? 15.586 14.445 4.766 1 97.12 276 ALA A O 1
ATOM 2259 N N . ASN A 1 277 ? 15.805 16.625 4.98 1 96.31 277 ASN A N 1
ATOM 2260 C CA . ASN A 1 277 ? 17.188 16.609 5.461 1 96.31 277 ASN A CA 1
ATOM 2261 C C . ASN A 1 277 ? 17.281 17.047 6.918 1 96.31 277 ASN A C 1
ATOM 2263 O O . ASN A 1 277 ? 17.516 18.234 7.199 1 96.31 277 ASN A O 1
ATOM 2267 N N . THR A 1 278 ? 17.234 16.094 7.82 1 97.06 278 THR A N 1
ATOM 2268 C CA . THR A 1 278 ? 17.094 16.359 9.25 1 97.06 278 THR A CA 1
ATOM 2269 C C . THR A 1 278 ? 18.281 17.172 9.766 1 97.06 278 THR A C 1
ATOM 2271 O O . THR A 1 278 ? 18.109 18.125 10.508 1 97.06 278 THR A O 1
ATOM 2274 N N . GLN A 1 279 ? 19.484 16.812 9.359 1 94.44 279 GLN A N 1
ATOM 2275 C CA . GLN A 1 279 ? 20.656 17.531 9.836 1 94.44 279 GLN A CA 1
ATOM 2276 C C . GLN A 1 279 ? 20.641 18.984 9.375 1 94.44 279 GLN A C 1
ATOM 2278 O O . GLN A 1 279 ? 20.953 19.891 10.141 1 94.44 279 GLN A O 1
ATOM 2283 N N . ALA A 1 280 ? 20.297 19.188 8.109 1 95.31 280 ALA A N 1
ATOM 2284 C CA . ALA A 1 280 ? 20.188 20.547 7.59 1 95.31 280 ALA A CA 1
ATOM 2285 C C . ALA A 1 280 ? 19.125 21.344 8.336 1 95.31 280 ALA A C 1
ATOM 2287 O O . ALA A 1 280 ? 19.297 22.531 8.602 1 95.31 280 ALA A O 1
ATOM 2288 N N . ILE A 1 281 ? 18.016 20.703 8.664 1 98 281 ILE A N 1
ATOM 2289 C CA . ILE A 1 281 ? 16.938 21.328 9.414 1 98 281 ILE A CA 1
ATOM 2290 C C . ILE A 1 281 ? 17.438 21.734 10.805 1 98 281 ILE A C 1
ATOM 2292 O O . ILE A 1 281 ? 17.219 22.859 11.25 1 98 281 ILE A O 1
ATOM 2296 N N . LEU A 1 282 ? 18.109 20.812 11.477 1 97.81 282 LEU A N 1
ATOM 2297 C CA . LEU A 1 282 ? 18.641 21.078 12.805 1 97.81 282 LEU A CA 1
ATOM 2298 C C . LEU A 1 282 ? 19.625 22.234 12.781 1 97.81 282 LEU A C 1
ATOM 2300 O O . LEU A 1 282 ? 19.594 23.109 13.656 1 97.81 282 LEU A O 1
ATOM 2304 N N . ASN A 1 283 ? 20.469 22.266 11.727 1 96.38 283 ASN A N 1
ATOM 2305 C CA . ASN A 1 283 ? 21.422 23.359 11.578 1 96.38 283 ASN A CA 1
ATOM 2306 C C . ASN A 1 283 ? 20.703 24.703 11.414 1 96.38 283 ASN A C 1
ATOM 2308 O O . ASN A 1 283 ? 21.109 25.703 12.023 1 96.38 283 ASN A O 1
ATOM 2312 N N . HIS A 1 284 ? 19.75 24.703 10.617 1 96.62 284 HIS A N 1
ATOM 2313 C CA . HIS A 1 284 ? 18.984 25.922 10.398 1 96.62 284 HIS A CA 1
ATOM 2314 C C . HIS A 1 284 ? 18.328 26.406 11.695 1 96.62 284 HIS A C 1
ATOM 2316 O O . HIS A 1 284 ? 18.438 27.594 12.039 1 96.62 284 HIS A O 1
ATOM 2322 N N . LEU A 1 285 ? 17.703 25.516 12.43 1 97.88 285 LEU A N 1
ATOM 2323 C CA . LEU A 1 285 ? 17 25.859 13.656 1 97.88 285 LEU A CA 1
ATOM 2324 C C . LEU A 1 285 ? 17.969 26.391 14.711 1 97.88 285 LEU A C 1
ATOM 2326 O O . LEU A 1 285 ? 17.656 27.328 15.445 1 97.88 285 LEU A O 1
ATOM 2330 N N . LYS A 1 286 ? 19.094 25.828 14.773 1 96.31 286 LYS A N 1
ATOM 2331 C CA . LYS A 1 286 ? 20.109 26.234 15.742 1 96.31 286 LYS A CA 1
ATOM 2332 C C . LYS A 1 286 ? 20.672 27.625 15.406 1 96.31 286 LYS A C 1
ATOM 2334 O O . LYS A 1 286 ? 21.125 28.344 16.297 1 96.31 286 LYS A O 1
ATOM 2339 N N . SER A 1 287 ? 20.609 27.969 14.172 1 96.19 287 SER A N 1
ATOM 2340 C CA . SER A 1 287 ? 21.188 29.234 13.719 1 96.19 287 SER A CA 1
ATOM 2341 C C . SER A 1 287 ? 20.266 30.406 13.992 1 96.19 287 SER A C 1
ATOM 2343 O O . SER A 1 287 ? 20.672 31.562 13.898 1 96.19 287 SER A O 1
ATOM 2345 N N . LEU A 1 288 ? 19.031 30.156 14.375 1 97.38 288 LEU A N 1
ATOM 2346 C CA . LEU A 1 288 ? 18.031 31.203 14.578 1 97.38 288 LEU A CA 1
ATOM 2347 C C . LEU A 1 288 ? 18.312 31.969 15.867 1 97.38 288 LEU A C 1
ATOM 2349 O O . LEU A 1 288 ? 18.703 31.375 16.875 1 97.38 288 LEU A O 1
ATOM 2353 N N . ASP A 1 289 ? 18.109 33.281 15.828 1 97.06 289 ASP A N 1
ATOM 2354 C CA . ASP A 1 289 ? 18.156 34.031 17.078 1 97.06 289 ASP A CA 1
ATOM 2355 C C . ASP A 1 289 ? 16.891 33.812 17.891 1 97.06 289 ASP A C 1
ATOM 2357 O O . ASP A 1 289 ? 15.906 33.25 17.406 1 97.06 289 ASP A O 1
ATOM 2361 N N . PRO A 1 290 ? 16.906 34.156 19.109 1 96.31 290 PRO A N 1
ATOM 2362 C CA . PRO A 1 290 ? 15.789 33.875 20 1 96.31 290 PRO A CA 1
ATOM 2363 C C . PRO A 1 290 ? 14.461 34.438 19.531 1 96.31 290 PRO A C 1
ATOM 2365 O O . PRO A 1 290 ? 13.422 33.812 19.656 1 96.31 290 PRO A O 1
ATOM 2368 N N . ALA A 1 291 ? 14.523 35.625 18.984 1 95.44 291 ALA A N 1
ATOM 2369 C CA . ALA A 1 291 ? 13.297 36.25 18.5 1 95.44 291 ALA A CA 1
ATOM 2370 C C . ALA A 1 291 ? 12.727 35.5 17.297 1 95.44 291 ALA A C 1
ATOM 2372 O O . ALA A 1 291 ? 11.523 35.25 17.234 1 95.44 291 ALA A O 1
ATOM 2373 N N . GLN A 1 292 ? 13.586 35.094 16.391 1 96.25 292 GLN A N 1
ATOM 2374 C CA . GLN A 1 292 ? 13.188 34.312 15.234 1 96.25 292 GLN A CA 1
ATOM 2375 C C . GLN A 1 292 ? 12.672 32.938 15.664 1 96.25 292 GLN A C 1
ATOM 2377 O O . GLN A 1 292 ? 11.672 32.438 15.133 1 96.25 292 GLN A O 1
ATOM 2382 N N . ALA A 1 293 ? 13.352 32.375 16.625 1 97.69 293 ALA A N 1
ATOM 2383 C CA . ALA A 1 293 ? 13.031 31.031 17.094 1 97.69 293 ALA A CA 1
ATOM 2384 C C . ALA A 1 293 ? 11.648 31 17.75 1 97.69 293 ALA A C 1
ATOM 2386 O O . ALA A 1 293 ? 10.875 30.062 17.531 1 97.69 293 ALA A O 1
ATOM 2387 N N . SER A 1 294 ? 11.305 31.984 18.484 1 97.06 294 SER A N 1
ATOM 2388 C CA . SER A 1 294 ? 10.078 31.969 19.281 1 97.06 294 SER A CA 1
ATOM 2389 C C . SER A 1 294 ? 8.859 32.219 18.406 1 97.06 294 SER A C 1
ATOM 2391 O O . SER A 1 294 ? 7.734 31.875 18.781 1 97.06 294 SER A O 1
ATOM 2393 N N . THR A 1 295 ? 9.016 32.844 17.188 1 97.69 295 THR A N 1
ATOM 2394 C CA . THR A 1 295 ? 7.902 33.188 16.312 1 97.69 295 THR A CA 1
ATOM 2395 C C . THR A 1 295 ? 8.031 32.438 14.977 1 97.69 295 THR A C 1
ATOM 2397 O O . THR A 1 295 ? 7.461 32.875 13.977 1 97.69 295 THR A O 1
ATOM 2400 N N . LEU A 1 296 ? 8.727 31.406 14.961 1 98.62 296 LEU A N 1
ATOM 2401 C CA . LEU A 1 296 ? 9.078 30.734 13.711 1 98.62 296 LEU A CA 1
ATOM 2402 C C . LEU A 1 296 ? 7.852 30.125 13.062 1 98.62 296 LEU A C 1
ATOM 2404 O O . LEU A 1 296 ? 7.078 29.422 13.719 1 98.62 296 LEU A O 1
ATOM 2408 N N . TYR A 1 297 ? 7.57 30.359 11.883 1 98.75 297 TYR A N 1
ATOM 2409 C CA . TYR A 1 297 ? 6.699 29.734 10.898 1 98.75 297 TYR A CA 1
ATOM 2410 C C . TYR A 1 297 ? 7.301 29.812 9.5 1 98.75 297 TYR A C 1
ATOM 2412 O O . TYR A 1 297 ? 7.207 30.859 8.844 1 98.75 297 TYR A O 1
ATOM 2420 N N . THR A 1 298 ? 7.949 28.672 9.086 1 98.56 298 THR A N 1
ATOM 2421 C CA . THR A 1 298 ? 8.742 28.797 7.871 1 98.56 298 THR A CA 1
ATOM 2422 C C . THR A 1 298 ? 8.547 27.578 6.973 1 98.56 298 THR A C 1
ATOM 2424 O O . THR A 1 298 ? 8.195 26.5 7.453 1 98.56 298 THR A O 1
ATOM 2427 N N . GLY A 1 299 ? 8.648 27.703 5.719 1 97.88 299 GLY A N 1
ATOM 2428 C CA . GLY A 1 299 ? 8.5 26.734 4.641 1 97.88 299 GLY A CA 1
ATOM 2429 C C . GLY A 1 299 ? 8.508 27.375 3.266 1 97.88 299 GLY A C 1
ATOM 2430 O O . GLY A 1 299 ? 9.062 28.453 3.08 1 97.88 299 GLY A O 1
ATOM 2431 N N . GLN A 1 300 ? 8.07 26.609 2.34 1 97.31 300 GLN A N 1
ATOM 2432 C CA . GLN A 1 300 ? 7.754 27.234 1.057 1 97.31 300 GLN A CA 1
ATOM 2433 C C . GLN A 1 300 ? 6.426 27.984 1.121 1 97.31 300 GLN A C 1
ATOM 2435 O O . GLN A 1 300 ? 5.367 27.375 1.293 1 97.31 300 GLN A O 1
ATOM 2440 N N . ILE A 1 301 ? 6.512 29.281 1.009 1 97.56 301 ILE A N 1
ATOM 2441 C CA . ILE A 1 301 ? 5.34 30.109 1.294 1 97.56 301 ILE A CA 1
ATOM 2442 C C . ILE A 1 301 ? 4.574 30.375 0.002 1 97.56 301 ILE A C 1
ATOM 2444 O O . ILE A 1 301 ? 5.156 30.797 -0.999 1 97.56 301 ILE A O 1
ATOM 2448 N N . ILE A 1 302 ? 3.303 30.047 -0.044 1 95.81 302 ILE A N 1
ATOM 2449 C CA . ILE A 1 302 ? 2.359 30.391 -1.104 1 95.81 302 ILE A CA 1
ATOM 2450 C C . ILE A 1 302 ? 1.658 31.703 -0.77 1 95.81 302 ILE A C 1
ATOM 2452 O O . ILE A 1 302 ? 0.988 31.812 0.26 1 95.81 302 ILE A O 1
ATOM 2456 N N . SER A 1 303 ? 1.899 32.594 -1.662 1 94.69 303 SER A N 1
ATOM 2457 C CA . SER A 1 303 ? 1.31 33.938 -1.446 1 94.69 303 SER A CA 1
ATOM 2458 C C . SER A 1 303 ? 0.283 34.25 -2.525 1 94.69 303 SER A C 1
ATOM 2460 O O . SER A 1 303 ? 0.369 33.75 -3.646 1 94.69 303 SER A O 1
ATOM 2462 N N . ASP A 1 304 ? -0.713 35 -2.271 1 91.06 304 ASP A N 1
ATOM 2463 C CA . ASP A 1 304 ? -1.715 35.531 -3.195 1 91.06 304 ASP A CA 1
ATOM 2464 C C . ASP A 1 304 ? -2.543 34.406 -3.807 1 91.06 304 ASP A C 1
ATOM 2466 O O . ASP A 1 304 ? -2.824 34.406 -5.008 1 91.06 304 ASP A O 1
ATOM 2470 N N . ALA A 1 305 ? -2.674 33.344 -3.09 1 94.25 305 ALA A N 1
ATOM 2471 C CA . ALA A 1 305 ? -3.516 32.25 -3.545 1 94.25 305 ALA A CA 1
ATOM 2472 C C . ALA A 1 305 ? -4.992 32.562 -3.326 1 94.25 305 ALA A C 1
ATOM 2474 O O . ALA A 1 305 ? -5.344 33.312 -2.426 1 94.25 305 ALA A O 1
ATOM 2475 N N . THR A 1 306 ? -5.809 32 -4.254 1 95.88 306 THR A N 1
ATOM 2476 C CA . THR A 1 306 ? -7.262 32.125 -4.168 1 95.88 306 THR A CA 1
ATOM 2477 C C . THR A 1 306 ? -7.938 30.766 -4.305 1 95.88 306 THR A C 1
ATOM 2479 O O . THR A 1 306 ? -7.344 29.828 -4.84 1 95.88 306 THR A O 1
ATOM 2482 N N . PRO A 1 307 ? -9.188 30.672 -3.826 1 97.56 307 PRO A N 1
ATOM 2483 C CA . PRO A 1 307 ? -9.898 29.391 -3.939 1 97.56 307 PRO A CA 1
ATOM 2484 C C . PRO A 1 307 ? -10.102 28.969 -5.391 1 97.56 307 PRO A C 1
ATOM 2486 O O . PRO A 1 307 ? -10.359 29.797 -6.258 1 97.56 307 PRO A O 1
ATOM 2489 N N . LEU A 1 308 ? -9.938 27.703 -5.586 1 96.94 308 LEU A N 1
ATOM 2490 C CA . LEU A 1 308 ? -10.258 27.109 -6.879 1 96.94 308 LEU A CA 1
ATOM 2491 C C . LEU A 1 308 ? -11.734 26.734 -6.957 1 96.94 308 LEU A C 1
ATOM 2493 O O . LEU A 1 308 ? -12.305 26.234 -5.98 1 96.94 308 LEU A O 1
ATOM 2497 N N . ARG A 1 309 ? -12.359 26.953 -8.094 1 96.81 309 ARG A N 1
ATOM 2498 C CA . ARG A 1 309 ? -13.812 26.875 -8.164 1 96.81 309 ARG A CA 1
ATOM 2499 C C . ARG A 1 309 ? -14.258 25.703 -9.047 1 96.81 309 ARG A C 1
ATOM 2501 O O . ARG A 1 309 ? -15.453 25.484 -9.242 1 96.81 309 ARG A O 1
ATOM 2508 N N . ASP A 1 310 ? -13.344 24.875 -9.578 1 95.25 310 ASP A N 1
ATOM 2509 C CA . ASP A 1 310 ? -13.656 23.672 -10.344 1 95.25 310 ASP A CA 1
ATOM 2510 C C . ASP A 1 310 ? -13.844 22.469 -9.422 1 95.25 310 ASP A C 1
ATOM 2512 O O . ASP A 1 310 ? -12.906 22.031 -8.758 1 95.25 310 ASP A O 1
ATOM 2516 N N . PRO A 1 311 ? -15.031 21.875 -9.43 1 92.75 311 PRO A N 1
ATOM 2517 C CA . PRO A 1 311 ? -15.328 20.781 -8.508 1 92.75 311 PRO A CA 1
ATOM 2518 C C . PRO A 1 311 ? -14.5 19.531 -8.797 1 92.75 311 PRO A C 1
ATOM 2520 O O . PRO A 1 311 ? -14.453 18.609 -7.977 1 92.75 311 PRO A O 1
ATOM 2523 N N . LYS A 1 312 ? -13.859 19.453 -9.898 1 92 312 LYS A N 1
ATOM 2524 C CA . LYS A 1 312 ? -13.055 18.281 -10.266 1 92 312 LYS A CA 1
ATOM 2525 C C . LYS A 1 312 ? -11.672 18.359 -9.633 1 92 312 LYS A C 1
ATOM 2527 O O . LYS A 1 312 ? -10.945 17.359 -9.625 1 92 312 LYS A O 1
ATOM 2532 N N . ILE A 1 313 ? -11.445 19.484 -9.023 1 93.19 313 ILE A N 1
ATOM 2533 C CA . ILE A 1 313 ? -10.117 19.703 -8.453 1 93.19 313 ILE A CA 1
ATOM 2534 C C . ILE A 1 313 ? -10.141 19.375 -6.961 1 93.19 313 ILE A C 1
ATOM 2536 O O . ILE A 1 313 ? -11.094 19.719 -6.262 1 93.19 313 ILE A O 1
ATOM 2540 N N . LYS A 1 314 ? -9.133 18.75 -6.5 1 92.06 314 LYS A N 1
ATOM 2541 C CA . LYS A 1 314 ? -9 18.297 -5.117 1 92.06 314 LYS A CA 1
ATOM 2542 C C . LYS A 1 314 ? -9.195 19.469 -4.145 1 92.06 314 LYS A C 1
ATOM 2544 O O . LYS A 1 314 ? -9.82 19.297 -3.094 1 92.06 314 LYS A O 1
ATOM 2549 N N . TYR A 1 315 ? -8.758 20.672 -4.555 1 95.19 315 TYR A N 1
ATOM 2550 C CA . TYR A 1 315 ? -8.75 21.828 -3.664 1 95.19 315 TYR A CA 1
ATOM 2551 C C . TYR A 1 315 ? -9.938 22.734 -3.941 1 95.19 315 TYR A C 1
ATOM 2553 O O . TYR A 1 315 ? -9.867 23.938 -3.701 1 95.19 315 TYR A O 1
ATOM 2561 N N . TYR A 1 316 ? -10.992 22.125 -4.406 1 96.56 316 TYR A N 1
ATOM 2562 C CA . TYR A 1 316 ? -12.211 22.844 -4.719 1 96.56 316 TYR A CA 1
ATOM 2563 C C . TYR A 1 316 ? -12.812 23.484 -3.465 1 96.56 316 TYR A C 1
ATOM 2565 O O . TYR A 1 316 ? -12.914 22.828 -2.424 1 96.56 316 TYR A O 1
ATOM 2573 N N . VAL A 1 317 ? -13.203 24.766 -3.613 1 97.5 317 VAL A N 1
ATOM 2574 C CA . VAL A 1 317 ? -13.93 25.469 -2.572 1 97.5 317 VAL A CA 1
ATOM 2575 C C . VAL A 1 317 ? -15.086 26.25 -3.195 1 97.5 317 VAL A C 1
ATOM 2577 O O . VAL A 1 317 ? -14.867 27.219 -3.928 1 97.5 317 VAL A O 1
ATOM 2580 N N . PRO A 1 318 ? -16.297 25.844 -2.852 1 97.12 318 PRO A N 1
ATOM 2581 C CA . PRO A 1 318 ? -17.422 26.578 -3.4 1 97.12 318 PRO A CA 1
ATOM 2582 C C . PRO A 1 318 ? -17.438 28.047 -2.961 1 97.12 318 PRO A C 1
ATOM 2584 O O . PRO A 1 318 ? -17.109 28.359 -1.816 1 97.12 318 PRO A O 1
ATOM 2587 N N . GLN A 1 319 ? -17.953 28.891 -3.834 1 96.69 319 GLN A N 1
ATOM 2588 C CA . GLN A 1 319 ? -18.031 30.312 -3.533 1 96.69 319 GLN A CA 1
ATOM 2589 C C . GLN A 1 319 ? -18.984 30.594 -2.369 1 96.69 319 GLN A C 1
ATOM 2591 O O . GLN A 1 319 ? -18.75 31.484 -1.564 1 96.69 319 GLN A O 1
ATOM 2596 N N . SER A 1 320 ? -20.031 29.844 -2.314 1 97.62 320 SER A N 1
ATOM 2597 C CA . SER A 1 320 ? -21.016 30.016 -1.256 1 97.62 320 SER A CA 1
ATOM 2598 C C . SER A 1 320 ? -20.469 29.578 0.097 1 97.62 320 SER A C 1
ATOM 2600 O O . SER A 1 320 ? -21.031 29.922 1.142 1 97.62 320 SER A O 1
ATOM 2602 N N . PHE A 1 321 ? -19.422 28.812 0.04 1 97.81 321 PHE A N 1
ATOM 2603 C CA . PHE A 1 321 ? -18.781 28.391 1.287 1 97.81 321 PHE A CA 1
ATOM 2604 C C . PHE A 1 321 ? -17.781 29.453 1.762 1 97.81 321 PHE A C 1
ATOM 2606 O O . PHE A 1 321 ? -17.812 29.844 2.928 1 97.81 321 PHE A O 1
ATOM 2613 N N . TYR A 1 322 ? -17 29.859 0.882 1 98.25 322 TYR A N 1
ATOM 2614 C CA . TYR A 1 322 ? -15.984 30.859 1.196 1 98.25 322 TYR A CA 1
ATOM 2615 C C . TYR A 1 322 ? -15.742 31.781 0.004 1 98.25 322 TYR A C 1
ATOM 2617 O O . TYR A 1 322 ? -15.664 31.312 -1.137 1 98.25 322 TYR A O 1
ATOM 2625 N N . GLU A 1 323 ? -15.586 33.031 0.299 1 97.75 323 GLU A N 1
ATOM 2626 C CA . GLU A 1 323 ? -15.25 34.031 -0.726 1 97.75 323 GLU A CA 1
ATOM 2627 C C . GLU A 1 323 ? -14.188 35 -0.225 1 97.75 323 GLU A C 1
ATOM 2629 O O . GLU A 1 323 ? -14.383 35.656 0.79 1 97.75 323 GLU A O 1
ATOM 2634 N N . GLY A 1 324 ? -13.094 35.062 -0.872 1 97 324 GLY A N 1
ATOM 2635 C CA . GLY A 1 324 ? -11.977 35.938 -0.514 1 97 324 GLY A CA 1
ATOM 2636 C C . GLY A 1 324 ? -10.625 35.281 -0.793 1 97 324 GLY A C 1
ATOM 2637 O O . GLY A 1 324 ? -10.547 34.125 -1.195 1 97 324 GLY A O 1
ATOM 2638 N N . PRO A 1 325 ? -9.594 36.062 -0.647 1 96.75 325 PRO A N 1
ATOM 2639 C CA . PRO A 1 325 ? -8.25 35.531 -0.834 1 96.75 325 PRO A CA 1
ATOM 2640 C C . PRO A 1 325 ? -7.754 34.75 0.383 1 96.75 325 PRO A C 1
ATOM 2642 O O . PRO A 1 325 ? -8.359 34.812 1.454 1 96.75 325 PRO A O 1
ATOM 2645 N N . TYR A 1 326 ? -6.777 33.969 0.145 1 97.81 326 TYR A N 1
ATOM 2646 C CA . TYR A 1 326 ? -6.109 33.281 1.252 1 97.81 326 TYR A CA 1
ATOM 2647 C C . TYR A 1 326 ? -4.949 34.125 1.779 1 97.81 326 TYR A C 1
ATOM 2649 O O . TYR A 1 326 ? -4.277 34.812 1.014 1 97.81 326 TYR A O 1
ATOM 2657 N N . PRO A 1 327 ? -4.742 34.094 3.107 1 97.38 327 PRO A N 1
ATOM 2658 C CA . PRO A 1 327 ? -3.459 34.625 3.584 1 97.38 327 PRO A CA 1
ATOM 2659 C C . PRO A 1 327 ? -2.273 33.75 3.164 1 97.38 327 PRO A C 1
ATOM 2661 O O . PRO A 1 327 ? -2.461 32.625 2.73 1 97.38 327 PRO A O 1
ATOM 2664 N N . PRO A 1 328 ? -1.02 34.375 3.279 1 97.62 328 PRO A N 1
ATOM 2665 C CA . PRO A 1 328 ? 0.144 33.531 3.002 1 97.62 328 PRO A CA 1
ATOM 2666 C C . PRO A 1 328 ? 0.228 32.312 3.928 1 97.62 328 PRO A C 1
ATOM 2668 O O . PRO A 1 328 ? -0.073 32.406 5.117 1 97.62 328 PRO A O 1
ATOM 2671 N N . TYR A 1 329 ? 0.555 31.234 3.361 1 97.81 329 TYR A N 1
ATOM 2672 C CA . TYR A 1 329 ? 0.68 30 4.145 1 97.81 329 TYR A CA 1
ATOM 2673 C C . TYR A 1 329 ? 1.795 29.125 3.6 1 97.81 329 TYR A C 1
ATOM 2675 O O . TYR A 1 329 ? 2.209 29.266 2.447 1 97.81 329 TYR A O 1
ATOM 2683 N N . ALA A 1 330 ? 2.326 28.219 4.438 1 97.94 330 ALA A N 1
ATOM 2684 C CA . ALA A 1 330 ? 3.363 27.266 4.043 1 97.94 330 ALA A CA 1
ATOM 2685 C C . ALA A 1 330 ? 2.756 26.031 3.385 1 97.94 330 ALA A C 1
ATOM 2687 O O . ALA A 1 330 ? 1.705 25.547 3.812 1 97.94 330 ALA A O 1
ATOM 2688 N N . GLY A 1 331 ? 3.473 25.5 2.385 1 96.06 331 GLY A N 1
ATOM 2689 C CA . GLY A 1 331 ? 3.037 24.25 1.769 1 96.06 331 GLY A CA 1
ATOM 2690 C C . GLY A 1 331 ? 2.92 23.109 2.756 1 96.06 331 GLY A C 1
ATOM 2691 O O . GLY A 1 331 ? 3.758 22.953 3.648 1 96.06 331 GLY A O 1
ATOM 2692 N N . GLY A 1 332 ? 1.937 22.281 2.543 1 95.12 332 GLY A N 1
ATOM 2693 C CA . GLY A 1 332 ? 1.571 21.266 3.514 1 95.12 332 GLY A CA 1
ATOM 2694 C C . GLY A 1 332 ? 2.498 20.062 3.496 1 95.12 332 GLY A C 1
ATOM 2695 O O . GLY A 1 332 ? 2.455 19.234 4.402 1 95.12 332 GLY A O 1
ATOM 2696 N N . GLY A 1 333 ? 3.344 20.016 2.48 1 95.62 333 GLY A N 1
ATOM 2697 C CA . GLY A 1 333 ? 4.289 18.906 2.422 1 95.62 333 GLY A CA 1
ATOM 2698 C C . GLY A 1 333 ? 5.254 18.891 3.59 1 95.62 333 GLY A C 1
ATOM 2699 O O . GLY A 1 333 ? 5.75 17.828 3.975 1 95.62 333 GLY A O 1
ATOM 2700 N N . GLY A 1 334 ? 5.566 20.078 4.031 1 97.69 334 GLY A N 1
ATOM 2701 C CA . GLY A 1 334 ? 6.445 20.219 5.184 1 97.69 334 GLY A CA 1
ATOM 2702 C C . GLY A 1 334 ? 6.75 21.656 5.539 1 97.69 334 GLY A C 1
ATOM 2703 O O . GLY A 1 334 ? 7.039 22.469 4.66 1 97.69 334 GLY A O 1
ATOM 2704 N N . PHE A 1 335 ? 6.676 21.953 6.754 1 98.44 335 PHE A N 1
ATOM 2705 C CA . PHE A 1 335 ? 7.055 23.266 7.27 1 98.44 335 PHE A CA 1
ATOM 2706 C C . PHE A 1 335 ? 7.453 23.172 8.734 1 98.44 335 PHE A C 1
ATOM 2708 O O . PHE A 1 335 ? 7.258 22.141 9.375 1 98.44 335 PHE A O 1
ATOM 2715 N N . LEU A 1 336 ? 8.109 24.266 9.227 1 98.81 336 LEU A N 1
ATOM 2716 C CA . LEU A 1 336 ? 8.609 24.328 10.594 1 98.81 336 LEU A CA 1
ATOM 2717 C C . LEU A 1 336 ? 7.938 25.453 11.367 1 98.81 336 LEU A C 1
ATOM 2719 O O . LEU A 1 336 ? 7.707 26.531 10.82 1 98.81 336 LEU A O 1
ATOM 2723 N N . PHE A 1 337 ? 7.637 25.188 12.633 1 98.81 337 PHE A N 1
ATOM 2724 C CA . PHE A 1 337 ? 7.18 26.281 13.484 1 98.81 337 PHE A CA 1
ATOM 2725 C C . PHE A 1 337 ? 7.609 26.062 14.93 1 98.81 337 PHE A C 1
ATOM 2727 O O . PHE A 1 337 ? 8.008 24.969 15.297 1 98.81 337 PHE A O 1
ATOM 2734 N N . SER A 1 338 ? 7.605 27.109 15.703 1 98.75 338 SER A N 1
ATOM 2735 C CA . SER A 1 338 ? 8.07 27.109 17.078 1 98.75 338 SER A CA 1
ATOM 2736 C C . SER A 1 338 ? 7.047 26.438 18 1 98.75 338 SER A C 1
ATOM 2738 O O . SER A 1 338 ? 5.844 26.703 17.891 1 98.75 338 SER A O 1
ATOM 2740 N N . GLY A 1 339 ? 7.582 25.609 18.953 1 97.69 339 GLY A N 1
ATOM 2741 C CA . GLY A 1 339 ? 6.719 25 19.953 1 97.69 339 GLY A CA 1
ATOM 2742 C C . GLY A 1 339 ? 6.055 26.031 20.859 1 97.69 339 GLY A C 1
ATOM 2743 O O . GLY A 1 339 ? 4.996 25.766 21.438 1 97.69 339 GLY A O 1
ATOM 2744 N N . ASN A 1 340 ? 6.559 27.203 20.922 1 96.38 340 ASN A N 1
ATOM 2745 C CA . ASN A 1 340 ? 6.047 28.281 21.766 1 96.38 340 ASN A CA 1
ATOM 2746 C C . ASN A 1 340 ? 4.676 28.75 21.297 1 96.38 340 ASN A C 1
ATOM 2748 O O . ASN A 1 340 ? 3.926 29.359 22.062 1 96.38 340 ASN A O 1
ATOM 2752 N N . LEU A 1 341 ? 4.391 28.5 20.078 1 97.75 341 LEU A N 1
ATOM 2753 C CA . LEU A 1 341 ? 3.178 29.031 19.484 1 97.75 341 LEU A CA 1
ATOM 2754 C C . LEU A 1 341 ? 2.002 28.094 19.688 1 97.75 341 LEU A C 1
ATOM 2756 O O . LEU A 1 341 ? 0.851 28.453 19.438 1 97.75 341 LEU A O 1
ATOM 2760 N N . LEU A 1 342 ? 2.232 26.906 20.188 1 97.12 342 LEU A N 1
ATOM 2761 C CA . LEU A 1 342 ? 1.266 25.812 20.219 1 97.12 342 LEU A CA 1
ATOM 2762 C C . LEU A 1 342 ? 0.045 26.188 21.047 1 97.12 342 LEU A C 1
ATOM 2764 O O . LEU A 1 342 ? -1.093 26 20.625 1 97.12 342 LEU A O 1
ATOM 2768 N N . PRO A 1 343 ? 0.207 26.766 22.266 1 96.81 343 PRO A N 1
ATOM 2769 C CA . PRO A 1 343 ? -0.976 27.109 23.062 1 96.81 343 PRO A CA 1
ATOM 2770 C C . PRO A 1 343 ? -1.889 28.109 22.359 1 96.81 343 PRO A C 1
ATOM 2772 O O . PRO A 1 343 ? -3.111 27.953 22.359 1 96.81 343 PRO A O 1
ATOM 2775 N N . SER A 1 344 ? -1.26 29.094 21.719 1 96.94 344 SER A N 1
ATOM 2776 C CA . SER A 1 344 ? -2.047 30.109 21.031 1 96.94 344 SER A CA 1
ATOM 2777 C C . SER A 1 344 ? -2.74 29.531 19.797 1 96.94 344 SER A C 1
ATOM 2779 O O . SER A 1 344 ? -3.885 29.875 19.5 1 96.94 344 SER A O 1
ATOM 2781 N N . LEU A 1 345 ? -2.014 28.672 19.094 1 97.88 345 LEU A N 1
ATOM 2782 C CA . LEU A 1 345 ? -2.586 28.047 17.906 1 97.88 345 LEU A CA 1
ATOM 2783 C C . LEU A 1 345 ? -3.777 27.172 18.281 1 97.88 345 LEU A C 1
ATOM 2785 O O . LEU A 1 345 ? -4.797 27.172 17.594 1 97.88 345 LEU A O 1
ATOM 2789 N N . TYR A 1 346 ? -3.617 26.406 19.344 1 96.88 346 TYR A N 1
ATOM 2790 C CA . TYR A 1 346 ? -4.715 25.578 19.828 1 96.88 346 TYR A CA 1
ATOM 2791 C C . TYR A 1 346 ? -5.898 26.438 20.25 1 96.88 346 TYR A C 1
ATOM 2793 O O . TYR A 1 346 ? -7.043 26.156 19.891 1 96.88 346 TYR A O 1
ATOM 2801 N N . HIS A 1 347 ? -5.652 27.484 20.953 1 94.56 347 HIS A N 1
ATOM 2802 C CA . HIS A 1 347 ? -6.688 28.375 21.484 1 94.56 347 HIS A CA 1
ATOM 2803 C C . HIS A 1 347 ? -7.449 29.062 20.375 1 94.56 347 HIS A C 1
ATOM 2805 O O . HIS A 1 347 ? -8.68 29.125 20.391 1 94.56 347 HIS A O 1
ATOM 2811 N N . VAL A 1 348 ? -6.793 29.594 19.422 1 95.81 348 VAL A N 1
ATOM 2812 C CA . VAL A 1 348 ? -7.414 30.406 18.375 1 95.81 348 VAL A CA 1
ATOM 2813 C C . VAL A 1 348 ? -8.297 29.531 17.5 1 95.81 348 VAL A C 1
ATOM 2815 O O . VAL A 1 348 ? -9.227 30.016 16.859 1 95.81 348 VAL A O 1
ATOM 2818 N N . SER A 1 349 ? -8.008 28.203 17.469 1 95.12 349 SER A N 1
ATOM 2819 C CA . SER A 1 349 ? -8.75 27.266 16.625 1 95.12 349 SER A CA 1
ATOM 2820 C C . SER A 1 349 ? -10.203 27.156 17.078 1 95.12 349 SER A C 1
ATOM 2822 O O . SER A 1 349 ? -11.047 26.656 16.328 1 95.12 349 SER A O 1
ATOM 2824 N N . PHE A 1 350 ? -10.523 27.609 18.234 1 92.75 350 PHE A N 1
ATOM 2825 C CA . PHE A 1 350 ? -11.906 27.594 18.719 1 92.75 350 PHE A CA 1
ATOM 2826 C C . PHE A 1 350 ? -12.664 28.812 18.188 1 92.75 350 PHE A C 1
ATOM 2828 O O . PHE A 1 350 ? -13.891 28.875 18.297 1 92.75 350 PHE A O 1
ATOM 2835 N N . TYR A 1 351 ? -11.977 29.688 17.594 1 93.81 351 TYR A N 1
ATOM 2836 C CA . TYR A 1 351 ? -12.609 30.922 17.141 1 93.81 351 TYR A CA 1
ATOM 2837 C C . TYR A 1 351 ? -12.461 31.094 15.633 1 93.81 351 TYR A C 1
ATOM 2839 O O . TYR A 1 351 ? -12.906 32.094 15.062 1 93.81 351 TYR A O 1
ATOM 2847 N N . ILE A 1 352 ? -11.789 30.188 15.016 1 96.88 352 ILE A N 1
ATOM 2848 C CA . ILE A 1 352 ? -11.719 30.094 13.555 1 96.88 352 ILE A CA 1
ATOM 2849 C C . ILE A 1 352 ? -12.375 28.797 13.094 1 96.88 352 ILE A C 1
ATOM 2851 O O . ILE A 1 352 ? -11.898 27.703 13.43 1 96.88 352 ILE A O 1
ATOM 2855 N N . PRO A 1 353 ? -13.445 28.922 12.367 1 96.88 353 PRO A N 1
ATOM 2856 C CA . PRO A 1 353 ? -14.062 27.672 11.898 1 96.88 353 PRO A CA 1
ATOM 2857 C C . PRO A 1 353 ? -13.102 26.828 11.07 1 96.88 353 PRO A C 1
ATOM 2859 O O . PRO A 1 353 ? -12.266 27.359 10.336 1 96.88 353 PRO A O 1
ATOM 2862 N N . PHE A 1 354 ? -13.289 25.516 11.141 1 97.44 354 PHE A N 1
ATOM 2863 C CA . PHE A 1 354 ? -12.438 24.625 10.359 1 97.44 354 PHE A CA 1
ATOM 2864 C C . PHE A 1 354 ? -12.602 24.891 8.867 1 97.44 354 PHE A C 1
ATOM 2866 O O . PHE A 1 354 ? -13.688 25.281 8.414 1 97.44 354 PHE A O 1
ATOM 2873 N N . TYR A 1 355 ? -11.578 24.828 8.188 1 98.12 355 TYR A N 1
ATOM 2874 C CA . TYR A 1 355 ? -11.492 24.969 6.738 1 98.12 355 TYR A CA 1
ATOM 2875 C C . TYR A 1 355 ? -11 23.688 6.082 1 98.12 355 TYR A C 1
ATOM 2877 O O . TYR A 1 355 ? -10.133 23 6.625 1 98.12 355 TYR A O 1
ATOM 2885 N N . PRO A 1 356 ? -11.516 23.297 4.965 1 96.5 356 PRO A N 1
ATOM 2886 C CA . PRO A 1 356 ? -11.25 21.969 4.398 1 96.5 356 PRO A CA 1
ATOM 2887 C C . PRO A 1 356 ? -9.812 21.812 3.916 1 96.5 356 PRO A C 1
ATOM 2889 O O . PRO A 1 356 ? -9.336 20.688 3.74 1 96.5 356 PRO A O 1
ATOM 2892 N N . ILE A 1 357 ? -9.117 22.844 3.596 1 97.38 357 ILE A N 1
ATOM 2893 C CA . ILE A 1 357 ? -7.711 22.828 3.203 1 97.38 357 ILE A CA 1
ATOM 2894 C C . ILE A 1 357 ? -6.836 23.188 4.402 1 97.38 357 ILE A C 1
ATOM 2896 O O . ILE A 1 357 ? -6.75 24.359 4.781 1 97.38 357 ILE A O 1
ATOM 2900 N N . ASP A 1 358 ? -6.145 22.234 4.926 1 97.75 358 ASP A N 1
ATOM 2901 C CA . ASP A 1 358 ? -5.453 22.391 6.199 1 97.75 358 ASP A CA 1
ATOM 2902 C C . ASP A 1 358 ? -4.32 23.406 6.082 1 97.75 358 ASP A C 1
ATOM 2904 O O . ASP A 1 358 ? -4.051 24.156 7.027 1 97.75 358 ASP A O 1
ATOM 2908 N N . ASP A 1 359 ? -3.668 23.469 4.91 1 97.12 359 ASP A N 1
ATOM 2909 C CA . ASP A 1 359 ? -2.59 24.422 4.723 1 97.12 359 ASP A CA 1
ATOM 2910 C C . ASP A 1 359 ? -3.107 25.859 4.848 1 97.12 359 ASP A C 1
ATOM 2912 O O . ASP A 1 359 ? -2.469 26.703 5.477 1 97.12 359 ASP A O 1
ATOM 2916 N N . VAL A 1 360 ? -4.203 26.078 4.242 1 98.06 360 VAL A N 1
ATOM 2917 C CA . VAL A 1 360 ? -4.82 27.391 4.289 1 98.06 360 VAL A CA 1
ATOM 2918 C C . VAL A 1 360 ? -5.258 27.719 5.715 1 98.06 360 VAL A C 1
ATOM 2920 O O . VAL A 1 360 ? -5.062 28.828 6.199 1 98.06 360 VAL A O 1
ATOM 2923 N N . TYR A 1 361 ? -5.84 26.734 6.363 1 98.44 361 TYR A N 1
ATOM 2924 C CA . TYR A 1 361 ? -6.262 26.922 7.746 1 98.44 361 TYR A CA 1
ATOM 2925 C C . TYR A 1 361 ? -5.078 27.281 8.633 1 98.44 361 TYR A C 1
ATOM 2927 O O . TYR A 1 361 ? -5.199 28.125 9.531 1 98.44 361 TYR A O 1
ATOM 2935 N N . ASN A 1 362 ? -3.967 26.656 8.383 1 98.25 362 ASN A N 1
ATOM 2936 C CA . ASN A 1 362 ? -2.754 27.016 9.117 1 98.25 362 ASN A CA 1
ATOM 2937 C C . ASN A 1 362 ? -2.359 28.469 8.883 1 98.25 362 ASN A C 1
ATOM 2939 O O . ASN A 1 362 ? -2.053 29.188 9.836 1 98.25 362 ASN A O 1
ATOM 2943 N N . GLY A 1 363 ? -2.357 28.797 7.648 1 98.25 363 GLY A N 1
ATOM 2944 C CA . GLY A 1 363 ? -2.074 30.188 7.352 1 98.25 363 GLY A CA 1
ATOM 2945 C C . GLY A 1 363 ? -2.975 31.156 8.094 1 98.25 363 GLY A C 1
ATOM 2946 O O . GLY A 1 363 ? -2.504 32.156 8.641 1 98.25 363 GLY A O 1
ATOM 2947 N N . MET A 1 364 ? -4.25 30.906 8.125 1 98.38 364 MET A N 1
ATOM 2948 C CA . MET A 1 364 ? -5.227 31.719 8.828 1 98.38 364 MET A CA 1
ATOM 2949 C C . MET A 1 364 ? -4.93 31.75 10.328 1 98.38 364 MET A C 1
ATOM 2951 O O . MET A 1 364 ? -4.953 32.812 10.945 1 98.38 364 MET A O 1
ATOM 2955 N N . SER A 1 365 ? -4.645 30.641 10.883 1 98.5 365 SER A N 1
ATOM 2956 C CA . SER A 1 365 ? -4.406 30.516 12.312 1 98.5 365 SER A CA 1
ATOM 2957 C C . SER A 1 365 ? -3.148 31.266 12.727 1 98.5 365 SER A C 1
ATOM 2959 O O . SER A 1 365 ? -3.15 32 13.727 1 98.5 365 SER A O 1
ATOM 2961 N N . PHE A 1 366 ? -2.049 31.125 11.961 1 98.69 366 PHE A N 1
ATOM 2962 C CA . PHE A 1 366 ? -0.816 31.828 12.273 1 98.69 366 PHE A CA 1
ATOM 2963 C C . PHE A 1 366 ? -1.014 33.344 12.141 1 98.69 366 PHE A C 1
ATOM 2965 O O . PHE A 1 366 ? -0.559 34.094 12.992 1 98.69 366 PHE A O 1
ATOM 2972 N N . LYS A 1 367 ? -1.669 33.719 11.133 1 98.38 367 LYS A N 1
ATOM 2973 C CA . LYS A 1 367 ? -1.945 35.156 10.961 1 98.38 367 LYS A CA 1
ATOM 2974 C C . LYS A 1 367 ? -2.793 35.688 12.102 1 98.38 367 LYS A C 1
ATOM 2976 O O . LYS A 1 367 ? -2.561 36.812 12.586 1 98.38 367 LYS A O 1
ATOM 2981 N N . ALA A 1 368 ? -3.754 34.938 12.484 1 98.44 368 ALA A N 1
ATOM 2982 C CA . ALA A 1 368 ? -4.652 35.344 13.562 1 98.44 368 ALA A CA 1
ATOM 2983 C C . ALA A 1 368 ? -3.875 35.625 14.852 1 98.44 368 ALA A C 1
ATOM 2985 O O . ALA A 1 368 ? -4.238 36.5 15.625 1 98.44 368 ALA A O 1
ATOM 2986 N N . ILE A 1 369 ? -2.816 34.906 15.102 1 97.88 369 ILE A N 1
ATOM 2987 C CA . ILE A 1 369 ? -2.07 35.094 16.344 1 97.88 369 ILE A CA 1
ATOM 2988 C C . ILE A 1 369 ? -0.898 36.031 16.094 1 97.88 369 ILE A C 1
ATOM 2990 O O . ILE A 1 369 ? 0.022 36.125 16.906 1 97.88 369 ILE A O 1
ATOM 2994 N N . GLY A 1 370 ? -0.812 36.625 14.898 1 97.44 370 GLY A N 1
ATOM 2995 C CA . GLY A 1 370 ? 0.132 37.688 14.625 1 97.44 370 GLY A CA 1
ATOM 2996 C C . GLY A 1 370 ? 1.456 37.188 14.078 1 97.44 370 GLY A C 1
ATOM 2997 O O . GLY A 1 370 ? 2.473 37.875 14.172 1 97.44 370 GLY A O 1
ATOM 2998 N N . ILE A 1 371 ? 1.473 36.031 13.562 1 98 371 ILE A N 1
ATOM 2999 C CA . ILE A 1 371 ? 2.707 35.438 13.047 1 98 371 ILE A CA 1
ATOM 3000 C C . ILE A 1 371 ? 2.707 35.5 11.523 1 98 371 ILE A C 1
ATOM 3002 O O . ILE A 1 371 ? 1.75 35.062 10.883 1 98 371 ILE A O 1
ATOM 3006 N N . THR A 1 372 ? 3.773 36.062 10.938 1 96.06 372 THR A N 1
ATOM 3007 C CA . THR A 1 372 ? 3.967 36.094 9.492 1 96.06 372 THR A CA 1
ATOM 3008 C C . THR A 1 372 ? 4.895 34.969 9.047 1 96.06 372 THR A C 1
ATOM 3010 O O . THR A 1 372 ? 5.977 34.781 9.609 1 96.06 372 THR A O 1
ATOM 3013 N N . PRO A 1 373 ? 4.414 34.188 8.078 1 97.75 373 PRO A N 1
ATOM 3014 C CA . PRO A 1 373 ? 5.305 33.125 7.586 1 97.75 373 PRO A CA 1
ATOM 3015 C C . PRO A 1 373 ? 6.562 33.688 6.922 1 97.75 373 PRO A C 1
ATOM 3017 O O . PRO A 1 373 ? 6.52 34.719 6.281 1 97.75 373 PRO A O 1
ATOM 3020 N N . THR A 1 374 ? 7.645 32.969 7.078 1 97.31 374 THR A N 1
ATOM 3021 C CA . THR A 1 374 ? 8.906 33.344 6.445 1 97.31 374 THR A CA 1
ATOM 3022 C C . THR A 1 374 ? 9.328 32.281 5.426 1 97.31 374 THR A C 1
ATOM 3024 O O . THR A 1 374 ? 9.281 31.094 5.711 1 97.31 374 THR A O 1
ATOM 3027 N N . LYS A 1 375 ? 9.711 32.75 4.309 1 96.56 375 LYS A N 1
ATOM 3028 C CA . LYS A 1 375 ? 10.148 31.859 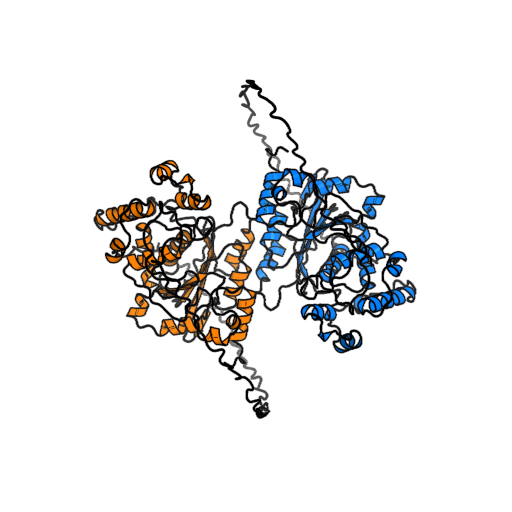3.24 1 96.56 375 LYS A CA 1
ATOM 3029 C C . LYS A 1 375 ? 11.555 31.344 3.504 1 96.56 375 LYS A C 1
ATOM 3031 O O . LYS A 1 375 ? 12.422 32.094 3.969 1 96.56 375 LYS A O 1
ATOM 3036 N N . HIS A 1 376 ? 11.727 30.141 3.285 1 96 376 HIS A N 1
ATOM 3037 C CA . HIS A 1 376 ? 13.055 29.531 3.252 1 96 376 HIS A CA 1
ATOM 3038 C C . HIS A 1 376 ? 13.289 28.781 1.944 1 96 376 HIS A C 1
ATOM 3040 O O . HIS A 1 376 ? 12.539 27.859 1.609 1 96 376 HIS A O 1
ATOM 3046 N N . ASP A 1 377 ? 14.352 29.016 1.251 1 94.12 377 ASP A N 1
ATOM 3047 C CA . ASP A 1 377 ? 14.594 28.5 -0.098 1 94.12 377 ASP A CA 1
ATOM 3048 C C . ASP A 1 377 ? 14.891 27.016 -0.081 1 94.12 377 ASP A C 1
ATOM 3050 O O . ASP A 1 377 ? 14.844 26.344 -1.122 1 94.12 377 ASP A O 1
ATOM 3054 N N . GLY A 1 378 ? 15.141 26.5 1.064 1 95.56 378 GLY A N 1
ATOM 3055 C CA . GLY A 1 378 ? 15.445 25.078 1.182 1 95.56 378 GLY A CA 1
ATOM 3056 C C . GLY A 1 378 ? 14.211 24.203 1.151 1 95.56 378 GLY A C 1
ATOM 3057 O O . GLY A 1 378 ? 14.312 22.969 1.048 1 95.56 378 GLY A O 1
ATOM 3058 N N . PHE A 1 379 ? 13.086 24.797 1.266 1 95.75 379 PHE A N 1
ATOM 3059 C CA . PHE A 1 379 ? 11.844 24.047 1.195 1 95.75 379 PHE A CA 1
ATOM 3060 C C . PHE A 1 379 ? 11.32 24 -0.236 1 95.75 379 PHE A C 1
ATOM 3062 O O . PHE A 1 379 ? 11.023 25.031 -0.827 1 95.75 379 PHE A O 1
ATOM 3069 N N . LYS A 1 380 ? 11.258 22.766 -0.781 1 91.69 380 LYS A N 1
ATOM 3070 C CA . LYS A 1 380 ? 10.719 22.531 -2.119 1 91.69 380 LYS A CA 1
ATOM 3071 C C . LYS A 1 380 ? 9.508 21.609 -2.072 1 91.69 380 LYS A C 1
ATOM 3073 O O . LYS A 1 380 ? 9.609 20.438 -2.436 1 91.69 380 LYS A O 1
ATOM 3078 N N . THR A 1 381 ? 8.32 22.109 -1.792 1 84.62 381 THR A N 1
ATOM 3079 C CA . THR A 1 381 ? 7.117 21.312 -1.579 1 84.62 381 THR A CA 1
ATOM 3080 C C . THR A 1 381 ? 6.395 21.078 -2.898 1 84.62 381 THR A C 1
ATOM 3082 O O . THR A 1 381 ? 5.41 20.328 -2.943 1 84.62 381 THR A O 1
ATOM 3085 N N . PHE A 1 382 ? 6.789 21.688 -3.961 1 78.06 382 PHE A N 1
ATOM 3086 C CA . PHE A 1 382 ? 6.188 21.469 -5.27 1 78.06 382 PHE A CA 1
ATOM 3087 C C . PHE A 1 382 ? 7.188 20.828 -6.227 1 78.06 382 PHE A C 1
ATOM 3089 O O . PHE A 1 382 ? 7.234 21.188 -7.41 1 78.06 382 PHE A O 1
ATOM 3096 N N . ASP A 1 383 ? 7.98 20.031 -5.742 1 75.12 383 ASP A N 1
ATOM 3097 C CA . ASP A 1 383 ? 8.938 19.172 -6.434 1 75.12 383 ASP A CA 1
ATOM 3098 C C . ASP A 1 383 ? 10.078 20 -7.027 1 75.12 383 ASP A C 1
ATOM 3100 O O . ASP A 1 383 ? 10.102 21.219 -6.898 1 75.12 383 ASP A O 1
ATOM 3104 N N . ILE A 1 384 ? 11.031 19.297 -7.402 1 82.75 384 ILE A N 1
ATOM 3105 C CA . ILE A 1 384 ? 12.195 19.844 -8.078 1 82.75 384 ILE A CA 1
ATOM 3106 C C . ILE A 1 384 ? 12.273 19.297 -9.508 1 82.75 384 ILE A C 1
ATOM 3108 O O . ILE A 1 384 ? 11.359 18.609 -9.961 1 82.75 384 ILE A O 1
ATOM 3112 N N . ARG A 1 385 ? 13.406 19.719 -10.172 1 78.31 385 ARG A N 1
ATOM 3113 C CA . ARG A 1 385 ? 13.57 19.219 -11.539 1 78.31 385 ARG A CA 1
ATOM 3114 C C . ARG A 1 385 ? 13.719 17.703 -11.555 1 78.31 385 ARG A C 1
ATOM 3116 O O . ARG A 1 385 ? 14.352 17.125 -10.672 1 78.31 385 ARG A O 1
ATOM 3123 N N . GLU A 1 386 ? 13.086 17.125 -12.578 1 81.62 386 GLU A N 1
ATOM 3124 C CA . GLU A 1 386 ? 13.07 15.664 -12.695 1 81.62 386 GLU A CA 1
ATOM 3125 C C . GLU A 1 386 ? 14.484 15.094 -12.625 1 81.62 386 GLU A C 1
ATOM 3127 O O . GLU A 1 386 ? 14.711 14.078 -11.969 1 81.62 386 GLU A O 1
ATOM 3132 N N . GLN A 1 387 ? 15.422 15.703 -13.281 1 83.56 387 GLN A N 1
ATOM 3133 C CA . GLN A 1 387 ? 16.797 15.211 -13.344 1 83.56 387 GLN A CA 1
ATOM 3134 C C . GLN A 1 387 ? 17.469 15.281 -11.977 1 83.56 387 GLN A C 1
ATOM 3136 O O . GLN A 1 387 ? 18.453 14.586 -11.734 1 83.56 387 GLN A O 1
ATOM 3141 N N . ASP A 1 388 ? 16.891 16.062 -11.07 1 87.69 388 ASP A N 1
ATOM 3142 C CA . ASP A 1 388 ? 17.5 16.281 -9.766 1 87.69 388 ASP A CA 1
ATOM 3143 C C . ASP A 1 388 ? 16.859 15.391 -8.695 1 87.69 388 ASP A C 1
ATOM 3145 O O . ASP A 1 388 ? 17.375 15.281 -7.586 1 87.69 388 ASP A O 1
ATOM 3149 N N . ARG A 1 389 ? 15.891 14.742 -9.078 1 86.81 389 ARG A N 1
ATOM 3150 C CA . ARG A 1 389 ? 15.078 14.016 -8.102 1 86.81 389 ARG A CA 1
ATOM 3151 C C . ARG A 1 389 ? 15.898 12.938 -7.398 1 86.81 389 ARG A C 1
ATOM 3153 O O . ARG A 1 389 ? 15.758 12.727 -6.195 1 86.81 389 ARG A O 1
ATOM 3160 N N . GLU A 1 390 ? 16.766 12.352 -8.102 1 89.31 390 GLU A N 1
ATOM 3161 C CA . GLU A 1 390 ? 17.547 11.258 -7.512 1 89.31 390 GLU A CA 1
ATOM 3162 C C . GLU A 1 390 ? 18.984 11.688 -7.234 1 89.31 390 GLU A C 1
ATOM 3164 O O . GLU A 1 390 ? 19.828 10.852 -6.938 1 89.31 390 GLU A O 1
ATOM 3169 N N . ASN A 1 391 ? 19.25 12.969 -7.316 1 90.75 391 ASN A N 1
ATOM 3170 C CA . ASN A 1 391 ? 20.594 13.484 -7.117 1 90.75 391 ASN A CA 1
ATOM 3171 C C . ASN A 1 391 ? 20.844 13.844 -5.656 1 90.75 391 ASN A C 1
ATOM 3173 O O . ASN A 1 391 ? 20.328 14.836 -5.152 1 90.75 391 ASN A O 1
ATOM 3177 N N . PRO A 1 392 ? 21.719 13.102 -5.008 1 92.38 392 PRO A N 1
ATOM 3178 C CA . PRO A 1 392 ? 21.953 13.344 -3.584 1 92.38 392 PRO A CA 1
ATOM 3179 C C . PRO A 1 392 ? 22.625 14.695 -3.318 1 92.38 392 PRO A C 1
ATOM 3181 O O . PRO A 1 392 ? 22.391 15.297 -2.268 1 92.38 392 PRO A O 1
ATOM 3184 N N . CYS A 1 393 ? 23.375 15.195 -4.262 1 92.19 393 CYS A N 1
ATOM 3185 C CA . CYS A 1 393 ? 24.078 16.453 -4.074 1 92.19 393 CYS A CA 1
ATOM 3186 C C . CYS A 1 393 ? 23.094 17.625 -4.039 1 92.19 393 CYS A C 1
ATOM 3188 O O . CYS A 1 393 ? 23.312 18.594 -3.316 1 92.19 393 CYS A O 1
ATOM 3190 N N . VAL A 1 394 ? 22.109 17.531 -4.797 1 90.56 394 VAL A N 1
ATOM 3191 C CA . VAL A 1 394 ? 21.078 18.562 -4.797 1 90.56 394 VAL A CA 1
ATOM 3192 C C . VAL A 1 394 ? 20.344 18.562 -3.453 1 90.56 394 VAL A C 1
ATOM 3194 O O . VAL A 1 394 ? 20.047 19.625 -2.906 1 90.56 394 VAL A O 1
ATOM 3197 N N . HIS A 1 395 ? 20.109 17.422 -2.893 1 91.38 395 HIS A N 1
ATOM 3198 C CA . HIS A 1 395 ? 19.344 17.281 -1.663 1 91.38 395 HIS A CA 1
ATOM 3199 C C . HIS A 1 395 ? 20.172 17.672 -0.445 1 91.38 395 HIS A C 1
ATOM 3201 O O . HIS A 1 395 ? 19.609 17.938 0.625 1 91.38 395 HIS A O 1
ATOM 3207 N N . LYS A 1 396 ? 21.422 17.781 -0.552 1 88.06 396 LYS A N 1
ATOM 3208 C CA . LYS A 1 396 ? 22.297 18.109 0.569 1 88.06 396 LYS A CA 1
ATOM 3209 C C . LYS A 1 396 ? 22.062 19.531 1.056 1 88.06 396 LYS A C 1
ATOM 3211 O O . LYS A 1 396 ? 22.219 19.828 2.242 1 88.06 396 LYS A O 1
ATOM 3216 N N . ASP A 1 397 ? 21.594 20.328 0.117 1 87.06 397 ASP A N 1
ATOM 3217 C CA . ASP A 1 397 ? 21.438 21.75 0.461 1 87.06 397 ASP A CA 1
ATOM 3218 C C . ASP A 1 397 ? 19.953 22.094 0.662 1 87.06 397 ASP A C 1
ATOM 3220 O O . ASP A 1 397 ? 19.625 23.234 0.97 1 87.06 397 ASP A O 1
ATOM 3224 N N . LEU A 1 398 ? 19.203 21.156 0.495 1 93.5 398 LEU A N 1
ATOM 3225 C CA . LEU A 1 398 ? 17.766 21.391 0.651 1 93.5 398 LEU A CA 1
ATOM 3226 C C . LEU A 1 398 ? 17.266 20.844 1.987 1 93.5 398 LEU A C 1
ATOM 3228 O O . LEU A 1 398 ? 17.875 19.922 2.551 1 93.5 398 LEU A O 1
ATOM 3232 N N . LEU A 1 399 ? 16.25 21.484 2.488 1 96.31 399 LEU A N 1
ATOM 3233 C CA . LEU A 1 399 ? 15.648 21.031 3.742 1 96.31 399 LEU A CA 1
ATOM 3234 C C . LEU A 1 399 ? 14.555 20 3.486 1 96.31 399 LEU A C 1
ATOM 3236 O O . LEU A 1 399 ? 14.383 19.078 4.273 1 96.31 399 LEU A O 1
ATOM 3240 N N . LEU A 1 400 ? 13.867 20.188 2.414 1 96.31 400 LEU A N 1
ATOM 3241 C CA . LEU A 1 400 ? 12.742 19.312 2.123 1 96.31 400 LEU A CA 1
ATOM 3242 C C . LEU A 1 400 ? 12.43 19.312 0.631 1 96.31 400 LEU A C 1
ATOM 3244 O O . LEU A 1 400 ? 12.445 20.359 -0.013 1 96.31 400 LEU A O 1
ATOM 3248 N N . VAL A 1 401 ? 12.148 18.078 0.122 1 93.69 401 VAL A N 1
ATOM 3249 C CA . VAL A 1 401 ? 11.703 17.953 -1.263 1 93.69 401 VAL A CA 1
ATOM 3250 C C . VAL A 1 401 ? 10.461 17.062 -1.326 1 93.69 401 VAL A C 1
ATOM 3252 O O . VAL A 1 401 ? 10.438 15.977 -0.736 1 93.69 401 VAL A O 1
ATOM 3255 N N . HIS A 1 402 ? 9.414 17.484 -1.992 1 91.25 402 HIS A N 1
ATOM 3256 C CA . HIS A 1 402 ? 8.203 16.75 -2.326 1 91.25 402 HIS A CA 1
ATOM 3257 C C . HIS A 1 402 ? 8.141 16.438 -3.82 1 91.25 402 HIS A C 1
ATOM 3259 O O . HIS A 1 402 ? 8.422 17.312 -4.648 1 91.25 402 HIS A O 1
ATOM 3265 N N . GLN A 1 403 ? 7.77 15.109 -4.301 1 89.75 403 GLN A N 1
ATOM 3266 C CA . GLN A 1 403 ? 7.312 13.852 -3.719 1 89.75 403 GLN A CA 1
ATOM 3267 C C . GLN A 1 403 ? 8.32 12.734 -3.969 1 89.75 403 GLN A C 1
ATOM 3269 O O . GLN A 1 403 ? 8.961 12.688 -5.023 1 89.75 403 GLN A O 1
ATOM 3274 N N . ARG A 1 404 ? 8.453 11.93 -2.881 1 91.62 404 ARG A N 1
ATOM 3275 C CA . ARG A 1 404 ? 9.297 10.75 -3.02 1 91.62 404 ARG A CA 1
ATOM 3276 C C . ARG A 1 404 ? 8.578 9.492 -2.533 1 91.62 404 ARG A C 1
ATOM 3278 O O . ARG A 1 404 ? 7.91 9.516 -1.501 1 91.62 404 ARG A O 1
ATOM 3285 N N . ASN A 1 405 ? 8.695 8.477 -3.369 1 94.19 405 ASN A N 1
ATOM 3286 C CA . ASN A 1 405 ? 8.164 7.207 -2.885 1 94.19 405 ASN A CA 1
ATOM 3287 C C . ASN A 1 405 ? 9.148 6.516 -1.946 1 94.19 405 ASN A C 1
ATOM 3289 O O . ASN A 1 405 ? 10.281 6.969 -1.785 1 94.19 405 ASN A O 1
ATOM 3293 N N . PRO A 1 406 ? 8.703 5.465 -1.295 1 96.75 406 PRO A N 1
ATOM 3294 C CA . PRO A 1 406 ? 9.539 4.824 -0.282 1 96.75 406 PRO A CA 1
ATOM 3295 C C . PRO A 1 406 ? 10.875 4.34 -0.844 1 96.75 406 PRO A C 1
ATOM 3297 O O . PRO A 1 406 ? 11.922 4.531 -0.216 1 96.75 406 PRO A O 1
ATOM 3300 N N . GLN A 1 407 ? 10.883 3.754 -1.991 1 95 407 GLN A N 1
ATOM 3301 C CA . GLN A 1 407 ? 12.125 3.258 -2.58 1 95 407 GLN A CA 1
ATOM 3302 C C . GLN A 1 407 ? 13.07 4.406 -2.908 1 95 407 GLN A C 1
ATOM 3304 O O . GLN A 1 407 ? 14.281 4.305 -2.68 1 95 407 GLN A O 1
ATOM 3309 N N . GLN A 1 408 ? 12.508 5.434 -3.465 1 93.69 408 GLN A N 1
ATOM 3310 C CA . GLN A 1 408 ? 13.297 6.625 -3.748 1 93.69 408 GLN A CA 1
ATOM 3311 C C . GLN A 1 408 ? 13.898 7.203 -2.471 1 93.69 408 GLN A C 1
ATOM 3313 O O . GLN A 1 408 ? 15.07 7.594 -2.451 1 93.69 408 GLN A O 1
ATOM 3318 N N . THR A 1 409 ? 13.094 7.309 -1.483 1 96.12 409 THR A N 1
ATOM 3319 C CA . THR A 1 409 ? 13.531 7.84 -0.197 1 96.12 409 THR A CA 1
ATOM 3320 C C . THR A 1 409 ? 14.695 7.027 0.354 1 96.12 409 THR A C 1
ATOM 3322 O O . THR A 1 409 ? 15.703 7.594 0.795 1 96.12 409 THR A O 1
ATOM 3325 N N . MET A 1 410 ? 14.555 5.699 0.302 1 96.62 410 MET A N 1
ATOM 3326 C CA . MET A 1 410 ? 15.602 4.816 0.811 1 96.62 410 MET A CA 1
ATOM 3327 C C . MET A 1 410 ? 16.891 4.992 0.025 1 96.62 410 MET A C 1
ATOM 3329 O O . MET A 1 410 ? 17.969 5.102 0.613 1 96.62 410 MET A O 1
ATOM 3333 N N . ARG A 1 411 ? 16.797 5.039 -1.27 1 94.5 411 ARG A N 1
ATOM 3334 C CA . ARG A 1 411 ? 17.969 5.176 -2.129 1 94.5 411 ARG A CA 1
ATOM 3335 C C . ARG A 1 411 ? 18.641 6.527 -1.918 1 94.5 411 ARG A C 1
ATOM 3337 O O . ARG A 1 411 ? 19.859 6.594 -1.778 1 94.5 411 ARG A O 1
ATOM 3344 N N . LEU A 1 412 ? 17.828 7.559 -1.953 1 93.88 412 LEU A N 1
ATOM 3345 C CA . LEU A 1 412 ? 18.359 8.906 -1.765 1 93.88 412 LEU A CA 1
ATOM 3346 C C . LEU A 1 412 ? 19.062 9.023 -0.422 1 93.88 412 LEU A C 1
ATOM 3348 O O . LEU A 1 412 ? 20.141 9.633 -0.333 1 93.88 412 LEU A O 1
ATOM 3352 N N . TRP A 1 413 ? 18.484 8.523 0.622 1 95.56 413 TRP A N 1
ATOM 3353 C CA . TRP A 1 413 ? 19.062 8.578 1.957 1 95.56 413 TRP A CA 1
ATOM 3354 C C . TRP A 1 413 ? 20.422 7.867 1.99 1 95.56 413 TRP A C 1
ATOM 3356 O O . TRP A 1 413 ? 21.391 8.398 2.52 1 95.56 413 TRP A O 1
ATOM 3366 N N . ARG A 1 414 ? 20.453 6.664 1.412 1 94.62 414 ARG A N 1
ATOM 3367 C CA . ARG A 1 414 ? 21.688 5.891 1.366 1 94.62 414 ARG A CA 1
ATOM 3368 C C . ARG A 1 414 ? 22.781 6.637 0.591 1 94.62 414 ARG A C 1
ATOM 3370 O O . ARG A 1 414 ? 23.922 6.719 1.038 1 94.62 414 ARG A O 1
ATOM 3377 N N . ASN A 1 415 ? 22.375 7.168 -0.512 1 93.38 415 ASN A N 1
ATOM 3378 C CA . ASN A 1 415 ? 23.328 7.855 -1.367 1 93.38 415 ASN A CA 1
ATOM 3379 C C . ASN A 1 415 ? 23.844 9.141 -0.719 1 93.38 415 ASN A C 1
ATOM 3381 O O . ASN A 1 415 ? 25.016 9.477 -0.834 1 93.38 415 ASN A O 1
ATOM 3385 N N . MET A 1 416 ? 22.984 9.82 -0.13 1 93.62 416 MET A N 1
ATOM 3386 C CA . MET A 1 416 ? 23.328 11.086 0.508 1 93.62 416 MET A CA 1
ATOM 3387 C C . MET A 1 416 ? 24.297 10.859 1.662 1 93.62 416 MET A C 1
ATOM 3389 O O . MET A 1 416 ? 25.094 11.742 1.994 1 93.62 416 MET A O 1
ATOM 3393 N N . HIS A 1 417 ? 24.312 9.734 2.252 1 92.69 417 HIS A N 1
ATOM 3394 C CA . HIS A 1 417 ? 25.125 9.477 3.432 1 92.69 417 HIS A CA 1
ATOM 3395 C C . HIS A 1 417 ? 26.281 8.523 3.109 1 92.69 417 HIS A C 1
ATOM 3397 O O . HIS A 1 417 ? 26.953 8.023 4.016 1 92.69 417 HIS A O 1
ATOM 3403 N N . SER A 1 418 ? 26.359 8.32 1.851 1 91.62 418 SER A N 1
ATOM 3404 C CA . SER A 1 418 ? 27.5 7.516 1.423 1 91.62 418 SER A CA 1
ATOM 3405 C C . SER A 1 418 ? 28.812 8.242 1.679 1 91.62 418 SER A C 1
ATOM 3407 O O . SER A 1 418 ? 28.938 9.445 1.418 1 91.62 418 SER A O 1
ATOM 3409 N N . SER A 1 419 ? 29.781 7.531 2.193 1 90.81 419 SER A N 1
ATOM 3410 C CA . SER A 1 419 ? 31.094 8.102 2.428 1 90.81 419 SER A CA 1
ATOM 3411 C C . SER A 1 419 ? 31.797 8.438 1.116 1 90.81 419 SER A C 1
ATOM 3413 O O . SER A 1 419 ? 32.75 9.227 1.094 1 90.81 419 SER A O 1
ATOM 3415 N N . MET A 1 420 ? 31.266 7.957 0.067 1 91.12 420 MET A N 1
ATOM 3416 C CA . MET A 1 420 ? 31.906 8.125 -1.231 1 91.12 420 MET A CA 1
ATOM 3417 C C . MET A 1 420 ? 31.25 9.258 -2.018 1 91.12 420 MET A C 1
ATOM 3419 O O . MET A 1 420 ? 31.641 9.539 -3.152 1 91.12 420 MET A O 1
ATOM 3423 N N . LEU A 1 421 ? 30.234 9.789 -1.405 1 88.69 421 LEU A N 1
ATOM 3424 C CA . LEU A 1 421 ? 29.531 10.844 -2.121 1 88.69 421 LEU A CA 1
ATOM 3425 C C . LEU A 1 421 ? 30.438 12.055 -2.334 1 88.69 421 LEU A C 1
ATOM 3427 O O . LEU A 1 421 ? 31.094 12.516 -1.396 1 88.69 421 LEU A O 1
ATOM 3431 N N . THR A 1 422 ? 30.594 12.445 -3.641 1 88.38 422 THR A N 1
ATOM 3432 C CA . THR A 1 422 ? 31.281 13.68 -4.004 1 88.38 422 THR A CA 1
ATOM 3433 C C . THR A 1 422 ? 30.375 14.602 -4.805 1 88.38 422 THR A C 1
ATOM 3435 O O . THR A 1 422 ? 29.719 14.164 -5.758 1 88.38 422 THR A O 1
ATOM 3438 N N . CYS A 1 423 ? 30.312 15.812 -4.332 1 88.38 423 CYS A N 1
ATOM 3439 C CA . CYS A 1 423 ? 29.484 16.781 -5.031 1 88.38 423 CYS A CA 1
ATOM 3440 C C . CYS A 1 423 ? 30.328 17.891 -5.641 1 88.38 423 CYS A C 1
ATOM 3442 O O . CYS A 1 423 ? 31.312 18.328 -5.043 1 88.38 423 CYS A O 1
ATOM 3444 N N . MET B 1 1 ? -1.628 1.248 -67.5 1 21.59 1 MET B N 1
ATOM 3445 C CA . MET B 1 1 ? -2.883 1.796 -68 1 21.59 1 MET B CA 1
ATOM 3446 C C . MET B 1 1 ? -3.943 1.831 -66.938 1 21.59 1 MET B C 1
ATOM 3448 O O . MET B 1 1 ? -4.852 0.999 -66.938 1 21.59 1 MET B O 1
ATOM 3452 N N . ARG B 1 2 ? -3.527 2.148 -65.625 1 20.44 2 ARG B N 1
ATOM 3453 C CA . ARG B 1 2 ? -3.77 1.8 -64.188 1 20.44 2 ARG B CA 1
ATOM 3454 C C . ARG B 1 2 ? -4.852 2.688 -63.594 1 20.44 2 ARG B C 1
ATOM 3456 O O . ARG B 1 2 ? -4.566 3.789 -63.125 1 20.44 2 ARG B O 1
ATOM 3463 N N . LYS B 1 3 ? -6.113 2.662 -64.188 1 21.27 3 LYS B N 1
ATOM 3464 C CA . LYS B 1 3 ? -7.324 3.451 -64 1 21.27 3 LYS B CA 1
ATOM 3465 C C . LYS B 1 3 ? -7.727 3.457 -62.531 1 21.27 3 LYS B C 1
ATOM 3467 O O . LYS B 1 3 ? -7.422 2.516 -61.781 1 21.27 3 LYS B O 1
ATOM 3472 N N . LYS B 1 4 ? -8.547 4.473 -61.969 1 19.8 4 LYS B N 1
ATOM 3473 C CA . LYS B 1 4 ? -9.062 5.496 -61.062 1 19.8 4 LYS B CA 1
ATOM 3474 C C . LYS B 1 4 ? -10.219 4.957 -60.219 1 19.8 4 LYS B C 1
ATOM 3476 O O . LYS B 1 4 ? -10.852 5.707 -59.5 1 19.8 4 LYS B O 1
ATOM 3481 N N . TYR B 1 5 ? -10.672 3.605 -60.156 1 20.88 5 TYR B N 1
ATOM 3482 C CA . TYR B 1 5 ? -12.102 3.488 -59.875 1 20.88 5 TYR B CA 1
ATOM 3483 C C . TYR B 1 5 ? -12.438 3.994 -58.5 1 20.88 5 TYR B C 1
ATOM 3485 O O . TYR B 1 5 ? -11.727 3.705 -57.531 1 20.88 5 TYR B O 1
ATOM 3493 N N . THR B 1 6 ? -13.258 5.172 -58.281 1 22.31 6 THR B N 1
ATOM 3494 C CA . THR B 1 6 ? -13.914 6.129 -57.406 1 22.31 6 THR B CA 1
ATOM 3495 C C . THR B 1 6 ? -14.914 5.418 -56.5 1 22.31 6 THR B C 1
ATOM 3497 O O . THR B 1 6 ? -16.031 5.086 -56.906 1 22.31 6 THR B O 1
ATOM 3500 N N . LYS B 1 7 ? -14.711 4.199 -55.844 1 22.52 7 LYS B N 1
ATOM 3501 C CA . LYS B 1 7 ? -15.898 3.504 -55.344 1 22.52 7 LYS B CA 1
ATOM 3502 C C . LYS B 1 7 ? -16.531 4.242 -54.156 1 22.52 7 LYS B C 1
ATOM 3504 O O . LYS B 1 7 ? -15.883 4.441 -53.125 1 22.52 7 LYS B O 1
ATOM 3509 N N . PHE B 1 8 ? -17.625 5.117 -54.312 1 22.3 8 PHE B N 1
ATOM 3510 C CA . PHE B 1 8 ? -18.453 6.023 -53.531 1 22.3 8 PHE B CA 1
ATOM 3511 C C . PHE B 1 8 ? -19.312 5.254 -52.531 1 22.3 8 PHE B C 1
ATOM 3513 O O . PHE B 1 8 ? -20.422 4.824 -52.844 1 22.3 8 PHE B O 1
ATOM 3520 N N . PHE B 1 9 ? -18.875 4.281 -51.656 1 22.42 9 PHE B N 1
ATOM 3521 C CA . PHE B 1 9 ? -19.938 3.479 -51.062 1 22.42 9 PHE B CA 1
ATOM 3522 C C . PHE B 1 9 ? -20.75 4.312 -50.094 1 22.42 9 PHE B C 1
ATOM 3524 O O . PHE B 1 9 ? -20.203 5.094 -49.312 1 22.42 9 PHE B O 1
ATOM 3531 N N . ILE B 1 10 ? -22.172 4.438 -50.125 1 20.8 10 ILE B N 1
ATOM 3532 C CA . ILE B 1 10 ? -23.406 5.078 -49.719 1 20.8 10 ILE B CA 1
ATOM 3533 C C . ILE B 1 10 ? -23.781 4.652 -48.312 1 20.8 10 ILE B C 1
ATOM 3535 O O . ILE B 1 10 ? -24.906 4.883 -47.844 1 20.8 10 ILE B O 1
ATOM 3539 N N . VAL B 1 11 ? -23 4.289 -47.281 1 22.59 11 VAL B N 1
ATOM 3540 C CA . VAL B 1 11 ? -23.672 3.482 -46.281 1 22.59 11 VAL B CA 1
ATOM 3541 C C . VAL B 1 11 ? -24.672 4.348 -45.5 1 22.59 11 VAL B C 1
ATOM 3543 O O . VAL B 1 11 ? -24.328 5.434 -45.031 1 22.59 11 VAL B O 1
ATOM 3546 N N . ALA B 1 12 ? -26.047 4.074 -45.5 1 21.61 12 ALA B N 1
ATOM 3547 C CA . ALA B 1 12 ? -27.359 4.531 -45.062 1 21.61 12 ALA B CA 1
ATOM 3548 C C . ALA B 1 12 ? -27.391 4.641 -43.531 1 21.61 12 ALA B C 1
ATOM 3550 O O . ALA B 1 12 ? -26.859 3.777 -42.812 1 21.61 12 ALA B O 1
ATOM 3551 N N . VAL B 1 13 ? -27.797 5.844 -42.844 1 22.28 13 VAL B N 1
ATOM 3552 C CA . VAL B 1 13 ? -27.938 6.602 -41.625 1 22.28 13 VAL B CA 1
ATOM 3553 C C . VAL B 1 13 ? -29.109 6.055 -40.812 1 22.28 13 VAL B C 1
ATOM 3555 O O . VAL B 1 13 ? -29.562 6.684 -39.844 1 22.28 13 VAL B O 1
ATOM 3558 N N . ALA B 1 14 ? -29.453 4.723 -40.719 1 22 14 ALA B N 1
ATOM 3559 C CA . ALA B 1 14 ? -30.766 4.383 -40.188 1 22 14 ALA B CA 1
ATOM 3560 C C . ALA B 1 14 ? -30.938 4.918 -38.781 1 22 14 ALA B C 1
ATOM 3562 O O . ALA B 1 14 ? -29.984 4.906 -37.969 1 22 14 ALA B O 1
ATOM 3563 N N . SER B 1 15 ? -32.062 5.715 -38.406 1 20.38 15 SER B N 1
ATOM 3564 C CA . SER B 1 15 ? -32.781 6.57 -37.438 1 20.38 15 SER B CA 1
ATOM 3565 C C . SER B 1 15 ? -33.219 5.781 -36.219 1 20.38 15 SER B C 1
ATOM 3567 O O . SER B 1 15 ? -34.375 5.383 -36.094 1 20.38 15 SER B O 1
ATOM 3569 N N . CYS B 1 16 ? -32.438 4.992 -35.406 1 20.41 16 CYS B N 1
ATOM 3570 C CA . CYS B 1 16 ? -33.031 4.086 -34.438 1 20.41 16 CYS B CA 1
ATOM 3571 C C . CYS B 1 16 ? -33.656 4.863 -33.281 1 20.41 16 CYS B C 1
ATOM 3573 O O . CYS B 1 16 ? -32.969 5.434 -32.438 1 20.41 16 CYS B O 1
ATOM 3575 N N . LEU B 1 17 ? -34.875 5.594 -33.375 1 20.72 17 LEU B N 1
ATOM 3576 C CA . LEU B 1 17 ? -35.531 6.41 -32.375 1 20.72 17 LEU B CA 1
ATOM 3577 C C . LEU B 1 17 ? -36.062 5.547 -31.234 1 20.72 17 LEU B C 1
ATOM 3579 O O . LEU B 1 17 ? -37.156 5.004 -31.328 1 20.72 17 LEU B O 1
ATOM 3583 N N . CYS B 1 18 ? -35.469 4.566 -30.562 1 19.48 18 CYS B N 1
ATOM 3584 C CA . CYS B 1 18 ? -36.125 3.543 -29.75 1 19.48 18 CYS B CA 1
ATOM 3585 C C . CYS B 1 18 ? -36.656 4.133 -28.453 1 19.48 18 CYS B C 1
ATOM 3587 O O . CYS B 1 18 ? -37.375 3.451 -27.703 1 19.48 18 CYS B O 1
ATOM 3589 N N . PHE B 1 19 ? -36.406 5.293 -27.812 1 19.58 19 PHE B N 1
ATOM 3590 C CA . PHE B 1 19 ? -36.188 5.082 -26.391 1 19.58 19 PHE B CA 1
ATOM 3591 C C . PHE B 1 19 ? -37.5 5.055 -25.641 1 19.58 19 PHE B C 1
ATOM 3593 O O . PHE B 1 19 ? -37.562 4.773 -24.438 1 19.58 19 PHE B O 1
ATOM 3600 N N . VAL B 1 20 ? -38.719 5.477 -25.953 1 21.55 20 VAL B N 1
ATOM 3601 C CA . VAL B 1 20 ? -39.438 6.125 -24.875 1 21.55 20 VAL B CA 1
ATOM 3602 C C . VAL B 1 20 ? -40.062 5.066 -23.953 1 21.55 20 VAL B C 1
ATOM 3604 O O . VAL B 1 20 ? -40.969 4.359 -24.344 1 21.55 20 VAL B O 1
ATOM 3607 N N . ILE B 1 21 ? -39.312 4.23 -23.156 1 19.3 21 ILE B N 1
ATOM 3608 C CA . ILE B 1 21 ? -39.812 3.117 -22.375 1 19.3 21 ILE B CA 1
ATOM 3609 C C . ILE B 1 21 ? -40.844 3.629 -21.359 1 19.3 21 ILE B C 1
ATOM 3611 O O . ILE B 1 21 ? -40.781 4.777 -20.922 1 19.3 21 ILE B O 1
ATOM 3615 N N . PHE B 1 22 ? -41.781 2.646 -20.766 1 19.2 22 PHE B N 1
ATOM 3616 C CA . PHE B 1 22 ? -43 2.195 -20.109 1 19.2 22 PHE B CA 1
ATOM 3617 C C . PHE B 1 22 ? -42.938 2.426 -18.609 1 19.2 22 PHE B C 1
ATOM 3619 O O . PHE B 1 22 ? -42.125 1.831 -17.922 1 19.2 22 PHE B O 1
ATOM 3626 N N . PHE B 1 23 ? -43.156 3.639 -18.016 1 20.28 23 PHE B N 1
ATOM 3627 C CA . PHE B 1 23 ? -43.188 4.023 -16.609 1 20.28 23 PHE B CA 1
ATOM 3628 C C . PHE B 1 23 ? -44.25 3.236 -15.852 1 20.28 23 PHE B C 1
ATOM 3630 O O . PHE B 1 23 ? -45.406 3.592 -15.875 1 20.28 23 PHE B O 1
ATOM 3637 N N . SER B 1 24 ? -44.25 1.876 -15.906 1 17.59 24 SER B N 1
ATOM 3638 C CA . SER B 1 24 ? -45.312 1.137 -15.227 1 17.59 24 SER B CA 1
ATOM 3639 C C . SER B 1 24 ? -45.344 1.45 -13.734 1 17.59 24 SER B C 1
ATOM 3641 O O . SER B 1 24 ? -44.312 1.76 -13.141 1 17.59 24 SER B O 1
ATOM 3643 N N . ARG B 1 25 ? -46.594 1.666 -13.102 1 20.36 25 ARG B N 1
ATOM 3644 C CA . ARG B 1 25 ? -47.344 1.998 -11.906 1 20.36 25 ARG B CA 1
ATOM 3645 C C . ARG B 1 25 ? -47.156 0.938 -10.828 1 20.36 25 ARG B C 1
ATOM 3647 O O . ARG B 1 25 ? -47.781 -0.126 -10.875 1 20.36 25 ARG B O 1
ATOM 3654 N N . LEU B 1 26 ? -45.906 0.54 -10.367 1 18.08 26 LEU B N 1
ATOM 3655 C CA . LEU B 1 26 ? -45.719 -0.564 -9.43 1 18.08 26 LEU B CA 1
ATOM 3656 C C . LEU B 1 26 ? -46.469 -0.304 -8.125 1 18.08 26 LEU B C 1
ATOM 3658 O O . LEU B 1 26 ? -46.469 0.817 -7.609 1 18.08 26 LEU B O 1
ATOM 3662 N N . THR B 1 27 ? -47.375 -1.271 -7.73 1 19.72 27 THR B N 1
ATOM 3663 C CA . THR B 1 27 ? -48.344 -1.602 -6.695 1 19.72 27 THR B CA 1
ATOM 3664 C C . THR B 1 27 ? -47.688 -1.735 -5.336 1 19.72 27 THR B C 1
ATOM 3666 O O . THR B 1 27 ? -46.625 -2.371 -5.223 1 19.72 27 THR B O 1
ATOM 3669 N N . ASP B 1 28 ? -47.938 -0.882 -4.32 1 19.27 28 ASP B N 1
ATOM 3670 C CA . ASP B 1 28 ? -47.531 -0.539 -2.961 1 19.27 28 ASP B CA 1
ATOM 3671 C C . ASP B 1 28 ? -47.844 -1.686 -1.996 1 19.27 28 ASP B C 1
ATOM 3673 O O . ASP B 1 28 ? -48.969 -1.836 -1.529 1 19.27 28 ASP B O 1
ATOM 3677 N N . VAL B 1 29 ? -47.375 -2.953 -2.211 1 19.33 29 VAL B N 1
ATOM 3678 C CA . VAL B 1 29 ? -47.906 -4.086 -1.456 1 19.33 29 VAL B CA 1
ATOM 3679 C C . VAL B 1 29 ? -47.5 -3.955 0.013 1 19.33 29 VAL B C 1
ATOM 3681 O O . VAL B 1 29 ? -48.312 -4.246 0.906 1 19.33 29 VAL B O 1
ATOM 3684 N N . GLU B 1 30 ? -46.344 -3.641 0.545 1 20.7 30 GLU B N 1
ATOM 3685 C CA . GLU B 1 30 ? -45.75 -4.637 1.428 1 20.7 30 GLU B CA 1
ATOM 3686 C C . GLU B 1 30 ? -46.219 -4.457 2.867 1 20.7 30 GLU B C 1
ATOM 3688 O O . GLU B 1 30 ? -45.625 -3.684 3.627 1 20.7 30 GLU B O 1
ATOM 3693 N N . ARG B 1 31 ? -47.344 -4.098 3.482 1 18.16 31 ARG B N 1
ATOM 3694 C CA . ARG B 1 31 ? -47.281 -3.562 4.84 1 18.16 31 ARG B CA 1
ATOM 3695 C C . ARG B 1 31 ? -47.062 -4.68 5.859 1 18.16 31 ARG B C 1
ATOM 3697 O O . ARG B 1 31 ? -47 -4.418 7.062 1 18.16 31 ARG B O 1
ATOM 3704 N N . THR B 1 32 ? -46.844 -6.004 5.539 1 19.23 32 THR B N 1
ATOM 3705 C CA . THR B 1 32 ? -47.406 -6.895 6.543 1 19.23 32 THR B CA 1
ATOM 3706 C C . THR B 1 32 ? -46.5 -6.992 7.766 1 19.23 32 THR B C 1
ATOM 3708 O O . THR B 1 32 ? -45.562 -7.797 7.789 1 19.23 32 THR B O 1
ATOM 3711 N N . GLN B 1 33 ? -45.875 -6.066 8.43 1 18.81 33 GLN B N 1
ATOM 3712 C CA . GLN B 1 33 ? -44.781 -6.316 9.352 1 18.81 33 GLN B CA 1
ATOM 3713 C C . GLN B 1 33 ? -45.281 -6.902 10.664 1 18.81 33 GLN B C 1
ATOM 3715 O O . GLN B 1 33 ? -45.25 -6.227 11.695 1 18.81 33 GLN B O 1
ATOM 3720 N N . ARG B 1 34 ? -46.406 -7.633 10.75 1 16.94 34 ARG B N 1
ATOM 3721 C CA . ARG B 1 34 ? -46.906 -7.57 12.125 1 16.94 34 ARG B CA 1
ATOM 3722 C C . ARG B 1 34 ? -45.906 -8.234 13.086 1 16.94 34 ARG B C 1
ATOM 3724 O O . ARG B 1 34 ? -45.531 -7.641 14.102 1 16.94 34 ARG B O 1
ATOM 3731 N N . ASP B 1 35 ? -46 -9.586 13.43 1 18.27 35 ASP B N 1
ATOM 3732 C CA . ASP B 1 35 ? -46.375 -10.164 14.711 1 18.27 35 ASP B CA 1
ATOM 3733 C C . ASP B 1 35 ? -45.156 -10.648 15.484 1 18.27 35 ASP B C 1
ATOM 3735 O O . ASP B 1 35 ? -45.312 -11.398 16.453 1 18.27 35 ASP B O 1
ATOM 3739 N N . LEU B 1 36 ? -43.969 -10.289 15.258 1 18.66 36 LEU B N 1
ATOM 3740 C CA . LEU B 1 36 ? -42.938 -11.242 15.68 1 18.66 36 LEU B CA 1
ATOM 3741 C C . LEU B 1 36 ? -42.812 -11.266 17.203 1 18.66 36 LEU B C 1
ATOM 3743 O O . LEU B 1 36 ? -42.094 -10.445 17.781 1 18.66 36 LEU B O 1
ATOM 3747 N N . ALA B 1 37 ? -43.938 -11.469 17.922 1 17.64 37 ALA B N 1
ATOM 3748 C CA . ALA B 1 37 ? -43.812 -11.289 19.375 1 17.64 37 ALA B CA 1
ATOM 3749 C C . ALA B 1 37 ? -42.719 -12.164 19.953 1 17.64 37 ALA B C 1
ATOM 3751 O O . ALA B 1 37 ? -42.281 -13.117 19.312 1 17.64 37 ALA B O 1
ATOM 3752 N N . THR B 1 38 ? -42.625 -12.312 21.375 1 19.33 38 THR B N 1
ATOM 3753 C CA . THR B 1 38 ? -41.875 -12.242 22.609 1 19.33 38 THR B CA 1
ATOM 3754 C C . THR B 1 38 ? -41.406 -13.633 23.031 1 19.33 38 THR B C 1
ATOM 3756 O O . THR B 1 38 ? -42.219 -14.484 23.375 1 19.33 38 THR B O 1
ATOM 3759 N N . ILE B 1 39 ? -40.531 -14.344 22.281 1 20.02 39 ILE B N 1
ATOM 3760 C CA . ILE B 1 39 ? -40.188 -15.695 22.688 1 20.02 39 ILE B CA 1
ATOM 3761 C C . ILE B 1 39 ? -39.656 -15.68 24.109 1 20.02 39 ILE B C 1
ATOM 3763 O O . ILE B 1 39 ? -38.781 -14.875 24.438 1 20.02 39 ILE B O 1
ATOM 3767 N N . PRO B 1 40 ? -40.25 -16.5 25.016 1 20.5 40 PRO B N 1
ATOM 3768 C CA . PRO B 1 40 ? -40.125 -16.609 26.469 1 20.5 40 PRO B CA 1
ATOM 3769 C C . PRO B 1 40 ? -38.719 -17.109 26.891 1 20.5 40 PRO B C 1
ATOM 3771 O O . PRO B 1 40 ? -38.031 -17.766 26.109 1 20.5 40 PRO B O 1
ATOM 3774 N N . SER B 1 41 ? -38.094 -16.469 27.859 1 20.94 41 SER B N 1
ATOM 3775 C CA . SER B 1 41 ? -36.812 -16.453 28.594 1 20.94 41 SER B CA 1
ATOM 3776 C C . SER B 1 41 ? -36.562 -17.766 29.328 1 20.94 41 SER B C 1
ATOM 3778 O O . SER B 1 41 ? -36.875 -17.875 30.516 1 20.94 41 SER B O 1
ATOM 3780 N N . ALA B 1 42 ? -36.812 -19 28.656 1 19.67 42 ALA B N 1
ATOM 3781 C CA . ALA B 1 42 ? -36.75 -20.109 29.609 1 19.67 42 ALA B CA 1
ATOM 3782 C C . ALA B 1 42 ? -35.375 -20.172 30.281 1 19.67 42 ALA B C 1
ATOM 3784 O O . ALA B 1 42 ? -34.344 -20.031 29.609 1 19.67 42 ALA B O 1
ATOM 3785 N N . ALA B 1 43 ? -35.312 -20.031 31.578 1 21.61 43 ALA B N 1
ATOM 3786 C CA . ALA B 1 43 ? -34.344 -19.969 32.688 1 21.61 43 ALA B CA 1
ATOM 3787 C C . ALA B 1 43 ? -33.594 -21.297 32.812 1 21.61 43 ALA B C 1
ATOM 3789 O O . ALA B 1 43 ? -32.719 -21.438 33.688 1 21.61 43 ALA B O 1
ATOM 3790 N N . THR B 1 44 ? -33.219 -21.984 31.625 1 19.38 44 THR B N 1
ATOM 3791 C CA . THR B 1 44 ? -32.812 -23.344 31.984 1 19.38 44 THR B CA 1
ATOM 3792 C C . THR B 1 44 ? -31.625 -23.328 32.906 1 19.38 44 THR B C 1
ATOM 3794 O O . THR B 1 44 ? -30.688 -22.547 32.719 1 19.38 44 THR B O 1
ATOM 3797 N N . ASP B 1 45 ? -31.703 -23.906 34.125 1 21.12 45 ASP B N 1
ATOM 3798 C CA . ASP B 1 45 ? -31.047 -24.172 35.406 1 21.12 45 ASP B CA 1
ATOM 3799 C C . ASP B 1 45 ? -29.797 -25.047 35.219 1 21.12 45 ASP B C 1
ATOM 3801 O O . ASP B 1 45 ? -29.188 -25.484 36.188 1 21.12 45 ASP B O 1
ATOM 3805 N N . THR B 1 46 ? -29.109 -24.953 34.062 1 20.28 46 THR B N 1
ATOM 3806 C CA . THR B 1 46 ? -28.266 -26.125 33.906 1 20.28 46 THR B CA 1
ATOM 3807 C C . THR B 1 46 ? -27.141 -26.109 34.938 1 20.28 46 THR B C 1
ATOM 3809 O O . THR B 1 46 ? -26.281 -25.219 34.938 1 20.28 46 THR B O 1
ATOM 3812 N N . SER B 1 47 ? -27.297 -26.609 36.156 1 21.09 47 SER B N 1
ATOM 3813 C CA . SER B 1 47 ? -26.438 -26.719 37.312 1 21.09 47 SER B CA 1
ATOM 3814 C C . SER B 1 47 ? -25.203 -27.562 37.031 1 21.09 47 SER B C 1
ATOM 3816 O O . SER B 1 47 ? -24.312 -27.688 37.875 1 21.09 47 SER B O 1
ATOM 3818 N N . SER B 1 48 ? -25.016 -28.25 35.875 1 20.09 48 SER B N 1
ATOM 3819 C CA . SER B 1 48 ? -24.297 -29.484 36.125 1 20.09 48 SER B CA 1
ATOM 3820 C C . SER B 1 48 ? -22.844 -29.203 36.531 1 20.09 48 SER B C 1
ATOM 3822 O O . SER B 1 48 ? -22.266 -28.203 36.125 1 20.09 48 SER B O 1
ATOM 3824 N N . LYS B 1 49 ? -22.359 -29.891 37.656 1 23 49 LYS B N 1
ATOM 3825 C CA . LYS B 1 49 ? -21.172 -30.016 38.5 1 23 49 LYS B CA 1
ATOM 3826 C C . LYS B 1 49 ? -19.938 -30.375 37.656 1 23 49 LYS B C 1
ATOM 3828 O O . LYS B 1 49 ? -19.984 -31.281 36.844 1 23 49 LYS B O 1
ATOM 3833 N N . PRO B 1 50 ? -18.922 -29.453 37.562 1 23.08 50 PRO B N 1
ATOM 3834 C CA . PRO B 1 50 ? -17.703 -29.5 36.781 1 23.08 50 PRO B CA 1
ATOM 3835 C C . PRO B 1 50 ? -16.812 -30.688 37.156 1 23.08 50 PRO B C 1
ATOM 3837 O O . PRO B 1 50 ? -16.391 -30.812 38.312 1 23.08 50 PRO B O 1
ATOM 3840 N N . THR B 1 51 ? -17.25 -31.984 36.781 1 23.02 51 THR B N 1
ATOM 3841 C CA . THR B 1 51 ? -16.359 -33.062 37.219 1 23.02 51 THR B CA 1
ATOM 3842 C C . THR B 1 51 ? -14.953 -32.875 36.656 1 23.02 51 THR B C 1
ATOM 3844 O O . THR B 1 51 ? -14.781 -32.625 35.469 1 23.02 51 THR B O 1
ATOM 3847 N N . ALA B 1 52 ? -14 -32.531 37.5 1 23.75 52 ALA B N 1
ATOM 3848 C CA . ALA B 1 52 ? -12.57 -32.25 37.375 1 23.75 52 ALA B CA 1
ATOM 3849 C C . ALA B 1 52 ? -11.844 -33.438 36.719 1 23.75 52 ALA B C 1
ATOM 3851 O O . ALA B 1 52 ? -11.703 -34.5 37.344 1 23.75 52 ALA B O 1
ATOM 3852 N N . VAL B 1 53 ? -12.211 -33.844 35.469 1 22.52 53 VAL B N 1
ATOM 3853 C CA . VAL B 1 53 ? -11.5 -35 34.906 1 22.52 53 VAL B CA 1
ATOM 3854 C C . VAL B 1 53 ? -10 -34.719 34.906 1 22.52 53 VAL B C 1
ATOM 3856 O O . VAL B 1 53 ? -9.547 -33.719 34.375 1 22.52 53 VAL B O 1
ATOM 3859 N N . LEU B 1 54 ? -9.273 -35.281 35.875 1 25.53 54 LEU B N 1
ATOM 3860 C CA . LEU B 1 54 ? -7.832 -35.406 36.094 1 25.53 54 LEU B CA 1
ATOM 3861 C C . LEU B 1 54 ? -7.172 -36 34.844 1 25.53 54 LEU B C 1
ATOM 3863 O O . LEU B 1 54 ? -7.375 -37.188 34.531 1 25.53 54 LEU B O 1
ATOM 3867 N N . ILE B 1 55 ? -7.383 -35.375 33.625 1 23.25 55 ILE B N 1
ATOM 3868 C CA . ILE B 1 55 ? -6.762 -36.031 32.5 1 23.25 55 ILE B CA 1
ATOM 3869 C C . ILE B 1 55 ? -5.254 -36.156 32.719 1 23.25 55 ILE B C 1
ATOM 3871 O O . ILE B 1 55 ? -4.582 -35.156 32.938 1 23.25 55 ILE B O 1
ATOM 3875 N N . ASN B 1 56 ? -4.828 -37.281 33.312 1 24.78 56 ASN B N 1
ATOM 3876 C CA . ASN B 1 56 ? -3.469 -37.812 33.375 1 24.78 56 ASN B CA 1
ATOM 3877 C C . ASN B 1 56 ? -2.791 -37.781 32 1 24.78 56 ASN B C 1
ATOM 3879 O O . ASN B 1 56 ? -3.229 -38.438 31.062 1 24.78 56 ASN B O 1
ATOM 3883 N N . THR B 1 57 ? -2.377 -36.594 31.656 1 24.84 57 THR B N 1
ATOM 3884 C CA . THR B 1 57 ? -1.699 -36.344 30.391 1 24.84 57 THR B CA 1
ATOM 3885 C C . THR B 1 57 ? -0.439 -37.219 30.281 1 24.84 57 THR B C 1
ATOM 3887 O O . THR B 1 57 ? 0.529 -37 31.016 1 24.84 57 THR B O 1
ATOM 3890 N N . THR B 1 58 ? -0.655 -38.562 30.203 1 29.11 58 THR B N 1
ATOM 3891 C CA . THR B 1 58 ? 0.498 -39.375 29.797 1 29.11 58 THR B CA 1
ATOM 3892 C C . THR B 1 58 ? 1.147 -38.781 28.547 1 29.11 58 THR B C 1
ATOM 3894 O O . THR B 1 58 ? 0.47 -38.531 27.562 1 29.11 58 THR B O 1
ATOM 3897 N N . LYS B 1 59 ? 2.322 -38.219 28.766 1 26.19 59 LYS B N 1
ATOM 3898 C CA . LYS B 1 59 ? 3.209 -37.688 27.734 1 26.19 59 LYS B CA 1
ATOM 3899 C C . LYS B 1 59 ? 3.461 -38.719 26.625 1 26.19 59 LYS B C 1
ATOM 3901 O O . LYS B 1 59 ? 4.227 -39.656 26.828 1 26.19 59 LYS B O 1
ATOM 3906 N N . LYS B 1 60 ? 2.408 -39.125 26 1 25.67 60 LYS B N 1
ATOM 3907 C CA . LYS B 1 60 ? 2.785 -39.938 24.828 1 25.67 60 LYS B CA 1
ATOM 3908 C C . LYS B 1 60 ? 3.883 -39.219 24.031 1 25.67 60 LYS B C 1
ATOM 3910 O O . LYS B 1 60 ? 3.725 -38.094 23.609 1 25.67 60 LYS B O 1
ATOM 3915 N N . LYS B 1 61 ? 5.012 -39.656 24.234 1 30.17 61 LYS B N 1
ATOM 3916 C CA . LYS B 1 61 ? 6.113 -39.375 23.312 1 30.17 61 LYS B CA 1
ATOM 3917 C C . LYS B 1 61 ? 5.664 -39.5 21.859 1 30.17 61 LYS B C 1
ATOM 3919 O O . LYS B 1 61 ? 5.465 -40.625 21.375 1 30.17 61 LYS B O 1
ATOM 3924 N N . THR B 1 62 ? 4.734 -38.688 21.516 1 25.75 62 THR B N 1
ATOM 3925 C CA . THR B 1 62 ? 4.441 -38.781 20.078 1 25.75 62 THR B CA 1
ATOM 3926 C C . THR B 1 62 ? 5.73 -38.812 19.266 1 25.75 62 THR B C 1
ATOM 3928 O O . THR B 1 62 ? 6.492 -37.844 19.266 1 25.75 62 THR B O 1
ATOM 3931 N N . LYS B 1 63 ? 6.273 -40.031 19.172 1 29.52 63 LYS B N 1
ATOM 3932 C CA . LYS B 1 63 ? 7.32 -40.219 18.172 1 29.52 63 LYS B CA 1
ATOM 3933 C C . LYS B 1 63 ? 7.008 -39.438 16.891 1 29.52 63 LYS B C 1
ATOM 3935 O O . LYS B 1 63 ? 5.957 -39.656 16.281 1 29.52 63 LYS B O 1
ATOM 3940 N N . THR B 1 64 ? 7.504 -38.281 16.922 1 29.89 64 THR B N 1
ATOM 3941 C CA . THR B 1 64 ? 7.496 -37.562 15.656 1 29.89 64 THR B CA 1
ATOM 3942 C C . THR B 1 64 ? 7.867 -38.5 14.508 1 29.89 64 THR B C 1
ATOM 3944 O O . THR B 1 64 ? 9.008 -38.969 14.422 1 29.89 64 THR B O 1
ATOM 3947 N N . LYS B 1 65 ? 7.078 -39.531 14.281 1 30.83 65 LYS B N 1
ATOM 3948 C CA . LYS B 1 65 ? 7.293 -40.281 13.047 1 30.83 65 LYS B CA 1
ATOM 3949 C C . LYS B 1 65 ? 7.898 -39.375 11.969 1 30.83 65 LYS B C 1
ATOM 3951 O O . LYS B 1 65 ? 7.34 -38.344 11.633 1 30.83 65 LYS B O 1
ATOM 3956 N N . SER B 1 66 ? 9.156 -39.469 11.906 1 32.31 66 SER B N 1
ATOM 3957 C CA . SER B 1 66 ? 9.836 -38.938 10.734 1 32.31 66 SER B CA 1
ATOM 3958 C C . SER B 1 66 ? 9.031 -39.156 9.469 1 32.31 66 SER B C 1
ATOM 3960 O O . SER B 1 66 ? 8.703 -40.312 9.141 1 32.31 66 SER B O 1
ATOM 3962 N N . VAL B 1 67 ? 8 -38.375 9.188 1 37.12 67 VAL B N 1
ATOM 3963 C CA . VAL B 1 67 ? 7.336 -38.438 7.891 1 37.12 67 VAL B CA 1
ATOM 3964 C C . VAL B 1 67 ? 8.359 -38.719 6.797 1 37.12 67 VAL B C 1
ATOM 3966 O O . VAL B 1 67 ? 9.352 -38 6.652 1 37.12 67 VAL B O 1
ATOM 3969 N N . THR B 1 68 ? 8.625 -39.906 6.457 1 37.97 68 THR B N 1
ATOM 3970 C CA . THR B 1 68 ? 9.406 -40.312 5.289 1 37.97 68 THR B CA 1
ATOM 3971 C C . THR B 1 68 ? 9.195 -39.344 4.137 1 37.97 68 THR B C 1
ATOM 3973 O O . THR B 1 68 ? 8.07 -38.938 3.855 1 37.97 68 THR B O 1
ATOM 3976 N N . PRO B 1 69 ? 10.211 -38.625 3.76 1 45.88 69 PRO B N 1
ATOM 3977 C CA . PRO B 1 69 ? 10.078 -37.812 2.545 1 45.88 69 PRO B CA 1
ATOM 3978 C C . PRO B 1 69 ? 9.211 -38.5 1.482 1 45.88 69 PRO B C 1
ATOM 3980 O O . PRO B 1 69 ? 9.398 -39.688 1.196 1 45.88 69 PRO B O 1
ATOM 3983 N N . ASN B 1 70 ? 7.949 -38.188 1.414 1 54.28 70 ASN B N 1
ATOM 3984 C CA . ASN B 1 70 ? 6.949 -38.688 0.478 1 54.28 70 ASN B CA 1
ATOM 3985 C C . ASN B 1 70 ? 7.566 -39.031 -0.881 1 54.28 70 ASN B C 1
ATOM 3987 O O . ASN B 1 70 ? 8.109 -38.125 -1.546 1 54.28 70 ASN B O 1
ATOM 3991 N N . GLU B 1 71 ? 7.965 -40.156 -1.122 1 68.44 71 GLU B N 1
ATOM 3992 C CA . GLU B 1 71 ? 8.445 -40.688 -2.402 1 68.44 71 GLU B CA 1
ATOM 3993 C C . GLU B 1 71 ? 7.582 -40.156 -3.557 1 68.44 71 GLU B C 1
ATOM 3995 O O . GLU B 1 71 ? 6.355 -40.25 -3.504 1 68.44 71 GLU B O 1
ATOM 4000 N N . LEU B 1 72 ? 8.234 -39.375 -4.52 1 79.25 72 LEU B N 1
ATOM 4001 C CA . LEU B 1 72 ? 7.531 -38.844 -5.676 1 79.25 72 LEU B CA 1
ATOM 4002 C C . LEU B 1 72 ? 7.098 -39.938 -6.621 1 79.25 72 LEU B C 1
ATOM 4004 O O . LEU B 1 72 ? 7.82 -40.938 -6.797 1 79.25 72 LEU B O 1
ATOM 4008 N N . PRO B 1 73 ? 5.926 -39.938 -7.086 1 80.69 73 PRO B N 1
ATOM 4009 C CA . PRO B 1 73 ? 5.457 -40.938 -8.031 1 80.69 73 PRO B CA 1
ATOM 4010 C C . PRO B 1 73 ? 6.277 -40.969 -9.32 1 80.69 73 PRO B C 1
ATOM 4012 O O . PRO B 1 73 ? 6.965 -40 -9.641 1 80.69 73 PRO B O 1
ATOM 4015 N N . PRO B 1 74 ? 6.219 -42.125 -9.93 1 86.12 74 PRO B N 1
ATOM 4016 C CA . PRO B 1 74 ? 6.891 -42.156 -11.227 1 86.12 74 PRO B CA 1
ATOM 4017 C C . PRO B 1 74 ? 6.367 -41.125 -12.211 1 86.12 74 PRO B C 1
ATOM 4019 O O . PRO B 1 74 ? 5.172 -40.812 -12.219 1 86.12 74 PRO B O 1
ATOM 4022 N N . LEU B 1 75 ? 7.289 -40.562 -12.938 1 90.62 75 LEU B N 1
ATOM 4023 C CA . LEU B 1 75 ? 6.965 -39.469 -13.82 1 90.62 75 LEU B CA 1
ATOM 4024 C C . LEU B 1 75 ? 7.141 -39.844 -15.281 1 90.62 75 LEU B C 1
ATOM 4026 O O . LEU B 1 75 ? 8.125 -40.5 -15.641 1 90.62 75 LEU B O 1
ATOM 4030 N N . THR B 1 76 ? 6.09 -39.719 -16.047 1 92.5 76 THR B N 1
ATOM 4031 C CA . THR B 1 76 ? 6.176 -39.75 -17.5 1 92.5 76 THR B CA 1
ATOM 4032 C C . THR B 1 76 ? 5.945 -38.375 -18.109 1 92.5 76 THR B C 1
ATOM 4034 O O . THR B 1 76 ? 4.996 -37.688 -17.734 1 92.5 76 THR B O 1
ATOM 4037 N N . ILE B 1 77 ? 6.812 -38 -19.031 1 95.81 77 ILE B N 1
ATOM 4038 C CA . ILE B 1 77 ? 6.676 -36.719 -19.688 1 95.81 77 ILE B CA 1
ATOM 4039 C C . ILE B 1 77 ? 6.039 -36.875 -21.062 1 95.81 77 ILE B C 1
ATOM 4041 O O . ILE B 1 77 ? 6.527 -37.688 -21.875 1 95.81 77 ILE B O 1
ATOM 4045 N N . SER B 1 78 ? 5.047 -36.219 -21.344 1 96.62 78 SER B N 1
ATOM 4046 C CA . SER B 1 78 ? 4.203 -36.344 -22.531 1 96.62 78 SER B CA 1
ATOM 4047 C C . SER B 1 78 ? 5.012 -36.156 -23.797 1 96.62 78 SER B C 1
ATOM 4049 O O . SER B 1 78 ? 5.852 -35.281 -23.891 1 96.62 78 SER B O 1
ATOM 4051 N N . VAL B 1 79 ? 4.734 -36.938 -24.781 1 95.75 79 VAL B N 1
ATOM 4052 C CA . VAL B 1 79 ? 5.359 -36.844 -26.094 1 95.75 79 VAL B CA 1
ATOM 4053 C C . VAL B 1 79 ? 4.918 -35.562 -26.781 1 95.75 79 VAL B C 1
ATOM 4055 O O . VAL B 1 79 ? 5.715 -34.906 -27.469 1 95.75 79 VAL B O 1
ATOM 4058 N N . LYS B 1 80 ? 3.67 -35.281 -26.609 1 95.5 80 LYS B N 1
ATOM 4059 C CA . LYS B 1 80 ? 3.135 -34.062 -27.219 1 95.5 80 LYS B CA 1
ATOM 4060 C C . LYS B 1 80 ? 3.891 -32.844 -26.734 1 95.5 80 LYS B C 1
ATOM 4062 O O . LYS B 1 80 ? 4.191 -31.938 -27.531 1 95.5 80 LYS B O 1
ATOM 4067 N N . PHE B 1 81 ? 4.172 -32.844 -25.438 1 96.81 81 PHE B N 1
ATOM 4068 C CA . PHE B 1 81 ? 4.926 -31.719 -24.875 1 96.81 81 PHE B CA 1
ATOM 4069 C C . PHE B 1 81 ? 6.32 -31.656 -25.484 1 96.81 81 PHE B C 1
ATOM 4071 O O . PHE B 1 81 ? 6.773 -30.578 -25.891 1 96.81 81 PHE B O 1
ATOM 4078 N N . ARG B 1 82 ? 6.973 -32.75 -25.594 1 96.12 82 ARG B N 1
ATOM 4079 C CA . ARG B 1 82 ? 8.32 -32.812 -26.141 1 96.12 82 ARG B CA 1
ATOM 4080 C C . ARG B 1 82 ? 8.352 -32.312 -27.578 1 96.12 82 ARG B C 1
ATOM 4082 O O . ARG B 1 82 ? 9.297 -31.609 -27.969 1 96.12 82 ARG B O 1
ATOM 4089 N N . ASN B 1 83 ? 7.309 -32.594 -28.281 1 94.94 83 ASN B N 1
ATOM 4090 C CA . ASN B 1 83 ? 7.254 -32.25 -29.703 1 94.94 83 ASN B CA 1
ATOM 4091 C C . ASN B 1 83 ? 6.848 -30.781 -29.891 1 94.94 83 ASN B C 1
ATOM 4093 O O . ASN B 1 83 ? 7.242 -30.156 -30.875 1 94.94 83 ASN B O 1
ATOM 4097 N N . ASP B 1 84 ? 6.09 -30.266 -29.031 1 94.12 84 ASP B N 1
ATOM 4098 C CA . ASP B 1 84 ? 5.555 -28.906 -29.172 1 94.12 84 ASP B CA 1
ATOM 4099 C C . ASP B 1 84 ? 6.641 -27.859 -28.938 1 94.12 84 ASP B C 1
ATOM 4101 O O . ASP B 1 84 ? 6.531 -26.734 -29.422 1 94.12 84 ASP B O 1
ATOM 4105 N N . ILE B 1 85 ? 7.625 -28.156 -28.109 1 96.31 85 ILE B N 1
ATOM 4106 C CA . ILE B 1 85 ? 8.734 -27.234 -27.891 1 96.31 85 ILE B CA 1
ATOM 4107 C C . ILE B 1 85 ? 9.859 -27.531 -28.875 1 96.31 85 ILE B C 1
ATOM 4109 O O . ILE B 1 85 ? 10.547 -28.562 -28.766 1 96.31 85 ILE B O 1
ATOM 4113 N N . PRO B 1 86 ? 10.055 -26.641 -29.781 1 96.62 86 PRO B N 1
ATOM 4114 C CA . PRO B 1 86 ? 11.008 -26.953 -30.844 1 96.62 86 PRO B CA 1
ATOM 4115 C C . PRO B 1 86 ? 12.453 -27.016 -30.359 1 96.62 86 PRO B C 1
ATOM 4117 O O . PRO B 1 86 ? 12.844 -26.25 -29.469 1 96.62 86 PRO B O 1
ATOM 4120 N N . LYS B 1 87 ? 13.172 -27.906 -31 1 96.94 87 LYS B N 1
ATOM 4121 C CA . LYS B 1 87 ? 14.625 -27.906 -30.844 1 96.94 87 LYS B CA 1
ATOM 4122 C C . LYS B 1 87 ? 15.273 -26.828 -31.688 1 96.94 87 LYS B C 1
ATOM 4124 O O . LYS B 1 87 ? 15.164 -26.844 -32.906 1 96.94 87 LYS B O 1
ATOM 4129 N N . ASN B 1 88 ? 15.836 -25.859 -31.078 1 96.94 88 ASN B N 1
ATOM 4130 C CA . ASN B 1 88 ? 16.516 -24.781 -31.766 1 96.94 88 ASN B CA 1
ATOM 4131 C C . ASN B 1 88 ? 17.656 -24.203 -30.938 1 96.94 88 ASN B C 1
ATOM 4133 O O . ASN B 1 88 ? 18.125 -24.844 -30 1 96.94 88 ASN B O 1
ATOM 4137 N N . GLY B 1 89 ? 18.156 -23.047 -31.297 1 96.31 89 GLY B N 1
ATOM 4138 C CA . GLY B 1 89 ? 19.375 -22.516 -30.719 1 96.31 89 GLY B CA 1
ATOM 4139 C C . GLY B 1 89 ? 19.125 -21.672 -29.484 1 96.31 89 GLY B C 1
ATOM 4140 O O . GLY B 1 89 ? 20.078 -21.281 -28.781 1 96.31 89 GLY B O 1
ATOM 4141 N N . ALA B 1 90 ? 17.891 -21.375 -29.203 1 97.81 90 ALA B N 1
ATOM 4142 C CA . ALA B 1 90 ? 17.578 -20.547 -28.047 1 97.81 90 ALA B CA 1
ATOM 4143 C C . ALA B 1 90 ? 18 -21.25 -26.75 1 97.81 90 ALA B C 1
ATOM 4145 O O . ALA B 1 90 ? 17.875 -22.469 -26.641 1 97.81 90 ALA B O 1
ATOM 4146 N N . PHE B 1 91 ? 18.469 -20.531 -25.781 1 97.62 91 PHE B N 1
ATOM 4147 C CA . PHE B 1 91 ? 19.078 -21.047 -24.562 1 97.62 91 PHE B CA 1
ATOM 4148 C C . PHE B 1 91 ? 18.125 -21.984 -23.828 1 97.62 91 PHE B C 1
ATOM 4150 O O . PHE B 1 91 ? 18.5 -23.109 -23.484 1 97.62 91 PHE B O 1
ATOM 4157 N N . TRP B 1 92 ? 16.906 -21.484 -23.531 1 98.06 92 TRP B N 1
ATOM 4158 C CA . TRP B 1 92 ? 15.93 -22.25 -22.781 1 98.06 92 TRP B CA 1
ATOM 4159 C C . TRP B 1 92 ? 15.555 -23.531 -23.516 1 98.06 92 TRP B C 1
ATOM 4161 O O . TRP B 1 92 ? 15.422 -24.594 -22.891 1 98.06 92 TRP B O 1
ATOM 4171 N N . ASN B 1 93 ? 15.383 -23.422 -24.844 1 98.38 93 ASN B N 1
ATOM 4172 C CA . ASN B 1 93 ? 15.07 -24.594 -25.656 1 98.38 93 ASN B CA 1
ATOM 4173 C C . ASN B 1 93 ? 16.156 -25.656 -25.562 1 98.38 93 ASN B C 1
ATOM 4175 O O . ASN B 1 93 ? 15.859 -26.844 -25.359 1 98.38 93 ASN B O 1
ATOM 4179 N N . ARG B 1 94 ? 17.344 -25.203 -25.672 1 97.75 94 ARG B N 1
ATOM 4180 C CA . ARG B 1 94 ? 18.469 -26.141 -25.562 1 97.75 94 ARG B CA 1
ATOM 4181 C C . ARG B 1 94 ? 18.516 -26.781 -24.188 1 97.75 94 ARG B C 1
ATOM 4183 O O . ARG B 1 94 ? 18.75 -27.984 -24.062 1 97.75 94 ARG B O 1
ATOM 4190 N N . LYS B 1 95 ? 18.344 -26 -23.219 1 96.19 95 LYS B N 1
ATOM 4191 C CA . LYS B 1 95 ? 18.375 -26.484 -21.844 1 96.19 95 LYS B CA 1
ATOM 4192 C C . LYS B 1 95 ? 17.281 -27.531 -21.609 1 96.19 95 LYS B C 1
ATOM 4194 O O . LYS B 1 95 ? 17.531 -28.562 -20.984 1 96.19 95 LYS B O 1
ATOM 4199 N N . LEU B 1 96 ? 16.094 -27.266 -22.078 1 97.75 96 LEU B N 1
ATOM 4200 C CA . LEU B 1 96 ? 14.977 -28.188 -21.906 1 97.75 96 LEU B CA 1
ATOM 4201 C C . LEU B 1 96 ? 15.297 -29.547 -22.531 1 97.75 96 LEU B C 1
ATOM 4203 O O . LEU B 1 96 ? 15.156 -30.578 -21.875 1 97.75 96 LEU B O 1
ATOM 4207 N N . HIS B 1 97 ? 15.734 -29.516 -23.75 1 97.19 97 HIS B N 1
ATOM 4208 C CA . HIS B 1 97 ? 15.953 -30.766 -24.469 1 97.19 97 HIS B CA 1
ATOM 4209 C C . HIS B 1 97 ? 17.156 -31.531 -23.906 1 97.19 97 HIS B C 1
ATOM 4211 O O . HIS B 1 97 ? 17.203 -32.75 -23.953 1 97.19 97 HIS B O 1
ATOM 4217 N N . SER B 1 98 ? 18.094 -30.781 -23.375 1 94.88 98 SER B N 1
ATOM 4218 C CA . SER B 1 98 ? 19.188 -31.422 -22.656 1 94.88 98 SER B CA 1
ATOM 4219 C C . SER B 1 98 ? 18.672 -32.156 -21.422 1 94.88 98 SER B C 1
ATOM 4221 O O . SER B 1 98 ? 19.047 -33.312 -21.156 1 94.88 98 SER B O 1
ATOM 4223 N N . LEU B 1 99 ? 17.797 -31.547 -20.672 1 93.5 99 LEU B N 1
ATOM 4224 C CA . LEU B 1 99 ? 17.219 -32.125 -19.469 1 93.5 99 LEU B CA 1
ATOM 4225 C C . LEU B 1 99 ? 16.359 -33.344 -19.812 1 93.5 99 LEU B C 1
ATOM 4227 O O . LEU B 1 99 ? 16.375 -34.344 -19.094 1 93.5 99 LEU B O 1
ATOM 4231 N N . LEU B 1 100 ? 15.641 -33.219 -20.875 1 94.44 100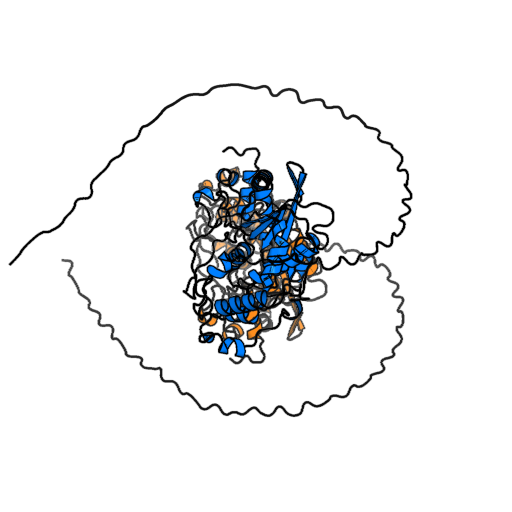 LEU B N 1
ATOM 4232 C CA . LEU B 1 100 ? 14.789 -34.344 -21.312 1 94.44 100 LEU B CA 1
ATOM 4233 C C . LEU B 1 100 ? 15.633 -35.531 -21.688 1 94.44 100 LEU B C 1
ATOM 4235 O O . LEU B 1 100 ? 15.258 -36.688 -21.391 1 94.44 100 LEU B O 1
ATOM 4239 N N . ARG B 1 101 ? 16.766 -35.281 -22.344 1 93.31 101 ARG B N 1
ATOM 4240 C CA . ARG B 1 101 ? 17.672 -36.344 -22.688 1 93.31 101 ARG B CA 1
ATOM 4241 C C . ARG B 1 101 ? 18.219 -37.031 -21.422 1 93.31 101 ARG B C 1
ATOM 4243 O O . ARG B 1 101 ? 18.312 -38.25 -21.375 1 93.31 101 ARG B O 1
ATOM 4250 N N . GLN B 1 102 ? 18.547 -36.219 -20.531 1 89.12 102 GLN B N 1
ATOM 4251 C CA . GLN B 1 102 ? 19.031 -36.781 -19.266 1 89.12 102 GLN B CA 1
ATOM 4252 C C . GLN B 1 102 ? 17.953 -37.594 -18.562 1 89.12 102 GLN B C 1
ATOM 4254 O O . GLN B 1 102 ? 18.25 -38.656 -18 1 89.12 102 GLN B O 1
ATOM 4259 N N . PHE B 1 103 ? 16.781 -37.062 -18.625 1 89.5 103 PHE B N 1
ATOM 4260 C CA . PHE B 1 103 ? 15.648 -37.781 -18.047 1 89.5 103 PHE B CA 1
ATOM 4261 C C . PHE B 1 103 ? 15.477 -39.156 -18.688 1 89.5 103 PHE B C 1
ATOM 4263 O O . PHE B 1 103 ? 15.211 -40.125 -18 1 89.5 103 PHE B O 1
ATOM 4270 N N . ASP B 1 104 ? 15.68 -39.219 -19.969 1 90.06 104 ASP B N 1
ATOM 4271 C CA . ASP B 1 104 ? 15.461 -40.438 -20.734 1 90.06 104 ASP B CA 1
ATOM 4272 C C . ASP B 1 104 ? 16.609 -41.438 -20.516 1 90.06 104 ASP B C 1
ATOM 4274 O O . ASP B 1 104 ? 16.406 -42.656 -20.578 1 90.06 104 ASP B O 1
ATOM 4278 N N . SER B 1 105 ? 17.922 -40.969 -20.578 1 84.44 105 SER B N 1
ATOM 4279 C CA . SER B 1 105 ? 19.094 -41.844 -20.406 1 84.44 105 SER B CA 1
ATOM 4280 C C . SER B 1 105 ? 19.141 -42.406 -18.984 1 84.44 105 SER B C 1
ATOM 4282 O O . SER B 1 105 ? 19.734 -43.469 -18.766 1 84.44 105 SER B O 1
ATOM 4284 N N . GLY B 1 106 ? 19.016 -41.656 -18.109 1 64.38 106 GLY B N 1
ATOM 4285 C CA . GLY B 1 106 ? 19.062 -42.094 -16.719 1 64.38 106 GLY B CA 1
ATOM 4286 C C . GLY B 1 106 ? 18.062 -43.188 -16.422 1 64.38 106 GLY B C 1
ATOM 4287 O O . GLY B 1 106 ? 16.891 -43.094 -16.812 1 64.38 106 GLY B O 1
ATOM 4288 N N . ASN B 1 107 ? 18.422 -44.625 -16.812 1 51.78 107 ASN B N 1
ATOM 4289 C CA . ASN B 1 107 ? 17.578 -45.625 -16.188 1 51.78 107 ASN B CA 1
ATOM 4290 C C . ASN B 1 107 ? 16.703 -45.031 -15.094 1 51.78 107 ASN B C 1
ATOM 4292 O O . ASN B 1 107 ? 17.172 -44.188 -14.32 1 51.78 107 ASN B O 1
ATOM 4296 N N . ASN B 1 108 ? 15.242 -45.062 -15.375 1 45.22 108 ASN B N 1
ATOM 4297 C CA . ASN B 1 108 ? 14.273 -44.594 -14.391 1 45.22 108 ASN B CA 1
ATOM 4298 C C . ASN B 1 108 ? 14.781 -44.781 -12.961 1 45.22 108 ASN B C 1
ATOM 4300 O O . ASN B 1 108 ? 14.203 -45.562 -12.188 1 45.22 108 ASN B O 1
ATOM 4304 N N . GLU B 1 109 ? 15.914 -45.406 -12.844 1 40.53 109 GLU B N 1
ATOM 4305 C CA . GLU B 1 109 ? 16.219 -45.531 -11.422 1 40.53 109 GLU B CA 1
ATOM 4306 C C . GLU B 1 109 ? 15.828 -44.281 -10.648 1 40.53 109 GLU B C 1
ATOM 4308 O O . GLU B 1 109 ? 16.109 -43.156 -11.094 1 40.53 109 GLU B O 1
ATOM 4313 N N . THR B 1 110 ? 14.656 -44.312 -10.125 1 44.84 110 THR B N 1
ATOM 4314 C CA . THR B 1 110 ? 14.281 -43.344 -9.109 1 44.84 110 THR B CA 1
ATOM 4315 C C . THR B 1 110 ? 15.523 -42.656 -8.547 1 44.84 110 THR B C 1
ATOM 4317 O O . THR B 1 110 ? 16.141 -43.125 -7.609 1 44.84 110 THR B O 1
ATOM 4320 N N . HIS B 1 111 ? 16.516 -42.5 -9.375 1 43 111 HIS B N 1
ATOM 4321 C CA . HIS B 1 111 ? 17.703 -41.812 -8.875 1 43 111 HIS B CA 1
ATOM 4322 C C . HIS B 1 111 ? 17.375 -40.875 -7.73 1 43 111 HIS B C 1
ATOM 4324 O O . HIS B 1 111 ? 16.281 -40.312 -7.684 1 43 111 HIS B O 1
ATOM 4330 N N . ARG B 1 112 ? 18.125 -40.938 -6.688 1 44.28 112 ARG B N 1
ATOM 4331 C CA . ARG B 1 112 ? 18.141 -40.094 -5.484 1 44.28 112 ARG B CA 1
ATOM 4332 C C . ARG B 1 112 ? 17.812 -38.656 -5.816 1 44.28 112 ARG B C 1
ATOM 4334 O O . ARG B 1 112 ? 17.75 -38.281 -6.988 1 44.28 112 ARG B O 1
ATOM 4341 N N . GLU B 1 113 ? 18.062 -37.688 -4.875 1 50.56 113 GLU B N 1
ATOM 4342 C CA . GLU B 1 113 ? 17.641 -36.312 -4.559 1 50.56 113 GLU B CA 1
ATOM 4343 C C . GLU B 1 113 ? 18.109 -35.344 -5.629 1 50.56 113 GLU B C 1
ATOM 4345 O O . GLU B 1 113 ? 19.266 -34.906 -5.629 1 50.56 113 GLU B O 1
ATOM 4350 N N . PRO B 1 114 ? 17.516 -35.375 -6.926 1 52.72 114 PRO B N 1
ATOM 4351 C CA . PRO B 1 114 ? 17.844 -34.25 -7.805 1 52.72 114 PRO B CA 1
ATOM 4352 C C . PRO B 1 114 ? 18.203 -33 -7.035 1 52.72 114 PRO B C 1
ATOM 4354 O O . PRO B 1 114 ? 18.688 -32.031 -7.629 1 52.72 114 PRO B O 1
ATOM 4357 N N . HIS B 1 115 ? 17.922 -33.031 -5.766 1 56.31 115 HIS B N 1
ATOM 4358 C CA . HIS B 1 115 ? 17.875 -31.859 -4.906 1 56.31 115 HIS B CA 1
ATOM 4359 C C . HIS B 1 115 ? 19.266 -31.234 -4.77 1 56.31 115 HIS B C 1
ATOM 4361 O O . HIS B 1 115 ? 19.391 -30.016 -4.559 1 56.31 115 HIS B O 1
ATOM 4367 N N . LYS B 1 116 ? 20.297 -32.156 -5.023 1 56.25 116 LYS B N 1
ATOM 4368 C CA . LYS B 1 116 ? 21.578 -31.594 -4.613 1 56.25 116 LYS B CA 1
ATOM 4369 C C . LYS B 1 116 ? 22.047 -30.516 -5.582 1 56.25 116 LYS B C 1
ATOM 4371 O O . LYS B 1 116 ? 22.812 -29.625 -5.203 1 56.25 116 LYS B O 1
ATOM 4376 N N . LYS B 1 117 ? 21.5 -30.547 -6.82 1 62.5 117 LYS B N 1
ATOM 4377 C CA . LYS B 1 117 ? 21.984 -29.609 -7.828 1 62.5 117 LYS B CA 1
ATOM 4378 C C . LYS B 1 117 ? 21.234 -28.281 -7.742 1 62.5 117 LYS B C 1
ATOM 4380 O O . LYS B 1 117 ? 21.656 -27.281 -8.336 1 62.5 117 LYS B O 1
ATOM 4385 N N . PHE B 1 118 ? 20.25 -28.266 -6.957 1 68.69 118 PHE B N 1
ATOM 4386 C CA . PHE B 1 118 ? 19.375 -27.094 -7.07 1 68.69 118 PHE B CA 1
ATOM 4387 C C . PHE B 1 118 ? 19.469 -26.219 -5.828 1 68.69 118 PHE B C 1
ATOM 4389 O O . PHE B 1 118 ? 18.469 -25.703 -5.352 1 68.69 118 PHE B O 1
ATOM 4396 N N . HIS B 1 119 ? 20.812 -26.047 -5.52 1 75 119 HIS B N 1
ATOM 4397 C CA . HIS B 1 119 ? 21.031 -25.094 -4.441 1 75 119 HIS B CA 1
ATOM 4398 C C . HIS B 1 119 ? 20.922 -23.656 -4.941 1 75 119 HIS B C 1
ATOM 4400 O O . HIS B 1 119 ? 21.125 -23.391 -6.129 1 75 119 HIS B O 1
ATOM 4406 N N . CYS B 1 120 ? 20.359 -22.812 -4.234 1 85.81 120 CYS B N 1
ATOM 4407 C CA . CYS B 1 120 ? 20.141 -21.422 -4.613 1 85.81 120 CYS B CA 1
ATOM 4408 C C . CYS B 1 120 ? 21.469 -20.672 -4.688 1 85.81 120 CYS B C 1
ATOM 4410 O O . CYS B 1 120 ? 21.75 -19.812 -3.857 1 85.81 120 CYS B O 1
ATOM 4412 N N . GLN B 1 121 ? 22.297 -21.094 -5.684 1 82.44 121 GLN B N 1
ATOM 4413 C CA . GLN B 1 121 ? 23.531 -20.391 -6.027 1 82.44 121 GLN B CA 1
ATOM 4414 C C . GLN B 1 121 ? 23.453 -19.766 -7.418 1 82.44 121 GLN B C 1
ATOM 4416 O O . GLN B 1 121 ? 22.891 -20.375 -8.336 1 82.44 121 GLN B O 1
ATOM 4421 N N . PRO B 1 122 ? 23.953 -18.609 -7.449 1 86.88 122 PRO B N 1
ATOM 4422 C CA . PRO B 1 122 ? 23.859 -17.938 -8.75 1 86.88 122 PRO B CA 1
ATOM 4423 C C . PRO B 1 122 ? 24.656 -18.656 -9.836 1 86.88 122 PRO B C 1
ATOM 4425 O O . PRO B 1 122 ? 25.75 -19.172 -9.57 1 86.88 122 PRO B O 1
ATOM 4428 N N . GLU B 1 123 ? 24.031 -18.734 -11.008 1 86.38 123 GLU B N 1
ATOM 4429 C CA . GLU B 1 123 ? 24.734 -19.297 -12.164 1 86.38 123 GLU B CA 1
ATOM 4430 C C . GLU B 1 123 ? 25.922 -18.422 -12.562 1 86.38 123 GLU B C 1
ATOM 4432 O O . GLU B 1 123 ? 25.875 -17.203 -12.422 1 86.38 123 GLU B O 1
ATOM 4437 N N . SER B 1 124 ? 26.891 -19.078 -13.07 1 87.38 124 SER B N 1
ATOM 4438 C CA . SER B 1 124 ? 28.094 -18.359 -13.492 1 87.38 124 SER B CA 1
ATOM 4439 C C . SER B 1 124 ? 27.781 -17.438 -14.672 1 87.38 124 SER B C 1
ATOM 4441 O O . SER B 1 124 ? 27.172 -17.859 -15.648 1 87.38 124 SER B O 1
ATOM 4443 N N . LEU B 1 125 ? 28.266 -16.234 -14.531 1 88.06 125 LEU B N 1
ATOM 4444 C CA . LEU B 1 125 ? 28.094 -15.273 -15.609 1 88.06 125 LEU B CA 1
ATOM 4445 C C . LEU B 1 125 ? 28.797 -15.75 -16.875 1 88.06 125 LEU B C 1
ATOM 4447 O O . LEU B 1 125 ? 28.297 -15.531 -17.984 1 88.06 125 LEU B O 1
ATOM 4451 N N . GLU B 1 126 ? 29.891 -16.375 -16.688 1 90.38 126 GLU B N 1
ATOM 4452 C CA . GLU B 1 126 ? 30.641 -16.875 -17.828 1 90.38 126 GLU B CA 1
ATOM 4453 C C . GLU B 1 126 ? 29.859 -17.938 -18.594 1 90.38 126 GLU B C 1
ATOM 4455 O O . GLU B 1 126 ? 29.844 -17.938 -19.828 1 90.38 126 GLU B O 1
ATOM 4460 N N . LEU B 1 127 ? 29.297 -18.781 -17.906 1 90.88 127 LEU B N 1
ATOM 4461 C CA . LEU B 1 127 ? 28.5 -19.828 -18.531 1 90.88 127 LEU B CA 1
ATOM 4462 C C . LEU B 1 127 ? 27.328 -19.234 -19.297 1 90.88 127 LEU B C 1
ATOM 4464 O O . LEU B 1 127 ? 27.016 -19.688 -20.406 1 90.88 127 LEU B O 1
ATOM 4468 N N . LEU B 1 128 ? 26.672 -18.234 -18.734 1 93.94 128 LEU B N 1
ATOM 4469 C CA . LEU B 1 128 ? 25.531 -17.594 -19.375 1 93.94 128 LEU B CA 1
ATOM 4470 C C . LEU B 1 128 ? 25.969 -16.844 -20.625 1 93.94 128 LEU B C 1
ATOM 4472 O O . LEU B 1 128 ? 25.297 -16.906 -21.656 1 93.94 128 LEU B O 1
ATOM 4476 N N . GLN B 1 129 ? 27.094 -16.188 -20.5 1 93.44 129 GLN B N 1
ATOM 4477 C CA . GLN B 1 129 ? 27.609 -15.422 -21.625 1 93.44 129 GLN B CA 1
ATOM 4478 C C . GLN B 1 129 ? 28.016 -16.344 -22.781 1 93.44 129 GLN B C 1
ATOM 4480 O O . GLN B 1 129 ? 27.859 -15.977 -23.938 1 93.44 129 GLN B O 1
ATOM 4485 N N . THR B 1 130 ? 28.5 -17.484 -22.422 1 93.81 130 THR B N 1
ATOM 4486 C CA . THR B 1 130 ? 28.906 -18.453 -23.438 1 93.81 130 THR B CA 1
ATOM 4487 C C . THR B 1 130 ? 27.703 -19.016 -24.156 1 93.81 130 THR B C 1
ATOM 4489 O O . THR B 1 130 ? 27.766 -19.312 -25.359 1 93.81 130 THR B O 1
ATOM 4492 N N . ASN B 1 131 ? 26.625 -19.125 -23.469 1 94.5 131 ASN B N 1
ATOM 4493 C CA . ASN B 1 131 ? 25.469 -19.844 -24.016 1 94.5 131 ASN B CA 1
ATOM 4494 C C . ASN B 1 131 ? 24.438 -18.891 -24.578 1 94.5 131 ASN B C 1
ATOM 4496 O O . ASN B 1 131 ? 23.547 -19.297 -25.328 1 94.5 131 ASN B O 1
ATOM 4500 N N . ILE B 1 132 ? 24.516 -17.609 -24.203 1 96.31 132 ILE B N 1
ATOM 4501 C CA . ILE B 1 132 ? 23.594 -16.594 -24.703 1 96.31 132 ILE B CA 1
ATOM 4502 C C . ILE B 1 132 ? 24.391 -15.43 -25.312 1 96.31 132 ILE B C 1
ATOM 4504 O O . ILE B 1 132 ? 24.875 -14.555 -24.578 1 96.31 132 ILE B O 1
ATOM 4508 N N . GLN B 1 133 ? 24.422 -15.305 -26.531 1 92.25 133 GLN B N 1
ATOM 4509 C CA . GLN B 1 133 ? 25.312 -14.391 -27.25 1 92.25 133 GLN B CA 1
ATOM 4510 C C . GLN B 1 133 ? 24.969 -12.938 -26.953 1 92.25 133 GLN B C 1
ATOM 4512 O O . GLN B 1 133 ? 25.859 -12.094 -26.812 1 92.25 133 GLN B O 1
ATOM 4517 N N . ASP B 1 134 ? 23.672 -12.625 -26.844 1 94.81 134 ASP B N 1
ATOM 4518 C CA . ASP B 1 134 ? 23.266 -11.227 -26.688 1 94.81 134 ASP B CA 1
ATOM 4519 C C . ASP B 1 134 ? 22.781 -10.961 -25.266 1 94.81 134 ASP B C 1
ATOM 4521 O O . ASP B 1 134 ? 21.875 -10.156 -25.047 1 94.81 134 ASP B O 1
ATOM 4525 N N . ILE B 1 135 ? 23.344 -11.625 -24.312 1 94.38 135 ILE B N 1
ATOM 4526 C CA . ILE B 1 135 ? 22.891 -11.562 -22.938 1 94.38 135 ILE B CA 1
ATOM 4527 C C . ILE B 1 135 ? 22.984 -10.125 -22.422 1 94.38 135 ILE B C 1
ATOM 4529 O O . ILE B 1 135 ? 22.188 -9.703 -21.594 1 94.38 135 ILE B O 1
ATOM 4533 N N . HIS B 1 136 ? 23.906 -9.336 -22.891 1 91.81 136 HIS B N 1
ATOM 4534 C CA . HIS B 1 136 ? 24.141 -7.965 -22.438 1 91.81 136 HIS B CA 1
ATOM 4535 C C . HIS B 1 136 ? 23 -7.043 -22.875 1 91.81 136 HIS B C 1
ATOM 4537 O O . HIS B 1 136 ? 22.844 -5.949 -22.328 1 91.81 136 HIS B O 1
ATOM 4543 N N . SER B 1 137 ? 22.234 -7.496 -23.828 1 93.06 137 SER B N 1
ATOM 4544 C CA . SER B 1 137 ? 21.109 -6.695 -24.312 1 93.06 137 SER B CA 1
ATOM 4545 C C . SER B 1 137 ? 19.859 -6.945 -23.469 1 93.06 137 SER B C 1
ATOM 4547 O O . SER B 1 137 ? 18.859 -6.246 -23.625 1 93.06 137 SER B O 1
ATOM 4549 N N . TYR B 1 138 ? 19.906 -7.953 -22.578 1 93.69 138 TYR B N 1
ATOM 4550 C CA . TYR B 1 138 ? 18.766 -8.273 -21.734 1 93.69 138 TYR B CA 1
ATOM 4551 C C . TYR B 1 138 ? 18.547 -7.195 -20.672 1 93.69 138 TYR B C 1
ATOM 4553 O O . TYR B 1 138 ? 19.516 -6.605 -20.188 1 93.69 138 TYR B O 1
ATOM 4561 N N . PRO B 1 139 ? 17.25 -6.973 -20.328 1 90.94 139 PRO B N 1
ATOM 4562 C CA . PRO B 1 139 ? 17.016 -6.098 -19.172 1 90.94 139 PRO B CA 1
ATOM 4563 C C . PRO B 1 139 ? 17.703 -6.605 -17.906 1 90.94 139 PRO B C 1
ATOM 4565 O O . PRO B 1 139 ? 17.828 -7.816 -17.703 1 90.94 139 PRO B O 1
ATOM 4568 N N . PRO B 1 140 ? 18.016 -5.684 -16.984 1 86 140 PRO B N 1
ATOM 4569 C CA . PRO B 1 140 ? 18.766 -6.07 -15.781 1 86 140 PRO B CA 1
ATOM 4570 C C . PRO B 1 140 ? 18.031 -7.117 -14.945 1 86 140 PRO B C 1
ATOM 4572 O O . PRO B 1 140 ? 18.656 -8.07 -14.469 1 86 140 PRO B O 1
ATOM 4575 N N . LEU B 1 141 ? 16.812 -6.941 -14.789 1 84.06 141 LEU B N 1
ATOM 4576 C CA . LEU B 1 141 ? 16.062 -7.879 -13.961 1 84.06 141 LEU B CA 1
ATOM 4577 C C . LEU B 1 141 ? 16.031 -9.266 -14.602 1 84.06 141 LEU B C 1
ATOM 4579 O O . LEU B 1 141 ? 15.945 -10.273 -13.898 1 84.06 141 LEU B O 1
ATOM 4583 N N . TYR B 1 142 ? 16.125 -9.32 -15.914 1 91.06 142 TYR B N 1
ATOM 4584 C CA . TYR B 1 142 ? 16.188 -10.602 -16.609 1 91.06 142 TYR B CA 1
ATOM 4585 C C . TYR B 1 142 ? 17.469 -11.344 -16.281 1 91.06 142 TYR B C 1
ATOM 4587 O O . TYR B 1 142 ? 17.469 -12.57 -16.172 1 91.06 142 TYR B O 1
ATOM 4595 N N . GLY B 1 143 ? 18.5 -10.547 -16.156 1 89.88 143 GLY B N 1
ATOM 4596 C CA . GLY B 1 143 ? 19.766 -11.125 -15.734 1 89.88 143 GLY B CA 1
ATOM 4597 C C . GLY B 1 143 ? 19.719 -11.781 -14.375 1 89.88 143 GLY B C 1
ATOM 4598 O O . GLY B 1 143 ? 20.266 -12.859 -14.172 1 89.88 143 GLY B O 1
ATOM 4599 N N . ASP B 1 144 ? 19.016 -11.156 -13.484 1 88.69 144 ASP B N 1
ATOM 4600 C CA . ASP B 1 144 ? 18.844 -11.719 -12.148 1 88.69 144 ASP B CA 1
ATOM 4601 C C . ASP B 1 144 ? 18.078 -13.039 -12.211 1 88.69 144 ASP B C 1
ATOM 4603 O O . ASP B 1 144 ? 18.406 -13.984 -11.484 1 88.69 144 ASP B O 1
ATOM 4607 N N . PHE B 1 145 ? 17.156 -13.055 -13.023 1 94.25 145 PHE B N 1
ATOM 4608 C CA . PHE B 1 145 ? 16.406 -14.289 -13.219 1 94.25 145 PHE B CA 1
ATOM 4609 C C . PHE B 1 145 ? 17.312 -15.414 -13.703 1 94.25 145 PHE B C 1
ATOM 4611 O O . PHE B 1 145 ? 17.281 -16.516 -13.164 1 94.25 145 PHE B O 1
ATOM 4618 N N . LEU B 1 146 ? 18.078 -15.078 -14.727 1 95.31 146 LEU B N 1
ATOM 4619 C CA . LEU B 1 146 ? 18.953 -16.078 -15.32 1 95.31 146 LEU B CA 1
ATOM 4620 C C . LEU B 1 146 ? 19.938 -16.625 -14.281 1 95.31 146 LEU B C 1
ATOM 4622 O O . LEU B 1 146 ? 20.188 -17.828 -14.227 1 95.31 146 LEU B O 1
ATOM 4626 N N . LYS B 1 147 ? 20.375 -15.727 -13.438 1 92.5 147 LYS B N 1
ATOM 4627 C CA . LYS B 1 147 ? 21.344 -16.125 -12.414 1 92.5 147 LYS B CA 1
ATOM 4628 C C . LYS B 1 147 ? 20.688 -17.031 -11.367 1 92.5 147 LYS B C 1
ATOM 4630 O O . LYS B 1 147 ? 21.344 -17.906 -10.805 1 92.5 147 LYS B O 1
ATOM 4635 N N . GLY B 1 148 ? 19.422 -16.797 -11.148 1 92 148 GLY B N 1
ATOM 4636 C CA . GLY B 1 148 ? 18.734 -17.531 -10.102 1 92 148 GLY B CA 1
ATOM 4637 C C . GLY B 1 148 ? 17.859 -18.656 -10.641 1 92 148 GLY B C 1
ATOM 4638 O O . GLY B 1 148 ? 17.109 -19.281 -9.883 1 92 148 GLY B O 1
ATOM 4639 N N . MET B 1 149 ? 17.953 -18.984 -11.859 1 92.12 149 MET B N 1
ATOM 4640 C CA . MET B 1 149 ? 17.016 -19.859 -12.547 1 92.12 149 MET B CA 1
ATOM 4641 C C . MET B 1 149 ? 17.094 -21.281 -11.984 1 92.12 149 MET B C 1
ATOM 4643 O O . MET B 1 149 ? 16.141 -22.062 -12.117 1 92.12 149 MET B O 1
ATOM 4647 N N . GLU B 1 150 ? 18.172 -21.688 -11.297 1 91.38 150 GLU B N 1
ATOM 4648 C CA . GLU B 1 150 ? 18.359 -23.047 -10.812 1 91.38 150 GLU B CA 1
ATOM 4649 C C . GLU B 1 150 ? 17.969 -23.172 -9.344 1 91.38 150 GLU B C 1
ATOM 4651 O O . GLU B 1 150 ? 17.984 -24.281 -8.789 1 91.38 150 GLU B O 1
ATOM 4656 N N . CYS B 1 151 ? 17.562 -22.094 -8.742 1 93.38 151 CYS B N 1
ATOM 4657 C CA . CYS B 1 151 ? 17.203 -22.141 -7.328 1 93.38 151 CYS B CA 1
ATOM 4658 C C . CYS B 1 151 ? 15.875 -22.859 -7.137 1 93.38 151 CYS B C 1
ATOM 4660 O O . CYS B 1 151 ? 14.875 -22.516 -7.766 1 93.38 151 CYS B O 1
ATOM 4662 N N . ARG B 1 152 ? 15.875 -23.938 -6.219 1 94.31 152 ARG B N 1
ATOM 4663 C CA . ARG B 1 152 ? 14.641 -24.688 -6.004 1 94.31 152 ARG B CA 1
ATOM 4664 C C . ARG B 1 152 ? 14.289 -24.75 -4.523 1 94.31 152 ARG B C 1
ATOM 4666 O O . ARG B 1 152 ? 13.172 -25.125 -4.16 1 94.31 152 ARG B O 1
ATOM 4673 N N . ASP B 1 153 ? 15.195 -24.266 -3.707 1 93.12 153 ASP B N 1
ATOM 4674 C CA . ASP B 1 153 ? 14.945 -24.5 -2.287 1 93.12 153 ASP B CA 1
ATOM 4675 C C . ASP B 1 153 ? 15.398 -23.312 -1.448 1 93.12 153 ASP B C 1
ATOM 4677 O O . ASP B 1 153 ? 16.234 -23.453 -0.545 1 93.12 153 ASP B O 1
ATOM 4681 N N . PRO B 1 154 ? 14.797 -22.172 -1.63 1 95.5 154 PRO B N 1
ATOM 4682 C CA . PRO B 1 154 ? 15.117 -21.078 -0.724 1 95.5 154 PRO B CA 1
ATOM 4683 C C . PRO B 1 154 ? 14.602 -21.312 0.695 1 95.5 154 PRO B C 1
ATOM 4685 O O . PRO B 1 154 ? 13.609 -22.016 0.888 1 95.5 154 PRO B O 1
ATOM 4688 N N . PRO B 1 155 ? 15.273 -20.734 1.69 1 95.62 155 PRO B N 1
ATOM 4689 C CA . PRO B 1 155 ? 14.828 -20.906 3.074 1 95.62 155 PRO B CA 1
ATOM 4690 C C . PRO B 1 155 ? 13.422 -20.359 3.309 1 95.62 155 PRO B C 1
ATOM 4692 O O . PRO B 1 155 ? 13.047 -19.344 2.73 1 95.62 155 PRO B O 1
ATOM 4695 N N . VAL B 1 156 ? 12.734 -21.062 4.172 1 97.31 156 VAL B N 1
ATOM 4696 C CA . VAL B 1 156 ? 11.414 -20.594 4.594 1 97.31 156 VAL B CA 1
ATOM 4697 C C . VAL B 1 156 ? 11.555 -19.641 5.773 1 97.31 156 VAL B C 1
ATOM 4699 O O . VAL B 1 156 ? 12.156 -19.984 6.793 1 97.31 156 VAL B O 1
ATOM 4702 N N . LEU B 1 157 ? 11.047 -18.484 5.609 1 97.88 157 LEU B N 1
ATOM 4703 C CA . LEU B 1 157 ? 11.133 -17.484 6.672 1 97.88 157 LEU B CA 1
ATOM 4704 C C . LEU B 1 157 ? 9.922 -17.562 7.59 1 97.88 157 LEU B C 1
ATOM 4706 O O . LEU B 1 157 ? 10.047 -17.406 8.805 1 97.88 157 LEU B O 1
ATOM 4710 N N . HIS B 1 158 ? 8.742 -17.703 7.051 1 98.31 158 HIS B N 1
ATOM 4711 C CA . HIS B 1 158 ? 7.508 -17.922 7.789 1 98.31 158 HIS B CA 1
ATOM 4712 C C . HIS B 1 158 ? 6.75 -19.125 7.242 1 98.31 158 HIS B C 1
ATOM 4714 O O . HIS B 1 158 ? 6.438 -19.188 6.051 1 98.31 158 HIS B O 1
ATOM 4720 N N . ASP B 1 159 ? 6.504 -20.078 8.109 1 97.88 159 ASP B N 1
ATOM 4721 C CA . ASP B 1 159 ? 5.773 -21.297 7.789 1 97.88 159 ASP B CA 1
ATOM 4722 C C . ASP B 1 159 ? 4.449 -21.359 8.547 1 97.88 159 ASP B C 1
ATOM 4724 O O . ASP B 1 159 ? 4.203 -20.547 9.445 1 97.88 159 ASP B O 1
ATOM 4728 N N . GLN B 1 160 ? 3.572 -22.188 8.031 1 97.38 160 GLN B N 1
ATOM 4729 C CA . GLN B 1 160 ? 2.299 -22.469 8.688 1 97.38 160 GLN B CA 1
ATOM 4730 C C . GLN B 1 160 ? 2.037 -23.969 8.773 1 97.38 160 GLN B C 1
ATOM 4732 O O . GLN B 1 160 ? 1.121 -24.469 8.125 1 97.38 160 GLN B O 1
ATOM 4737 N N . PRO B 1 161 ? 2.693 -24.672 9.648 1 94.69 161 PRO B N 1
ATOM 4738 C CA . PRO B 1 161 ? 2.607 -26.141 9.68 1 94.69 161 PRO B CA 1
ATOM 4739 C C . PRO B 1 161 ? 1.224 -26.641 10.086 1 94.69 161 PRO B C 1
ATOM 4741 O O . PRO B 1 161 ? 0.838 -27.75 9.734 1 94.69 161 PRO B O 1
ATOM 4744 N N . GLY B 1 162 ? 0.486 -25.844 10.805 1 93.75 162 GLY B N 1
ATOM 4745 C CA . GLY B 1 162 ? -0.82 -26.281 11.266 1 93.75 162 GLY B CA 1
ATOM 4746 C C . GLY B 1 162 ? -1.943 -25.938 10.312 1 93.75 162 GLY B C 1
ATOM 4747 O O . GLY B 1 162 ? -3.115 -26.172 10.609 1 93.75 162 GLY B O 1
ATOM 4748 N N . LYS B 1 163 ? -1.664 -25.438 9.148 1 95.75 163 LYS B N 1
ATOM 4749 C CA . LYS B 1 163 ? -2.674 -24.922 8.227 1 95.75 163 LYS B CA 1
ATOM 4750 C C . LYS B 1 163 ? -3.621 -26.031 7.77 1 95.75 163 LYS B C 1
ATOM 4752 O O . LYS B 1 163 ? -4.828 -25.812 7.664 1 95.75 163 LYS B O 1
ATOM 4757 N N . CYS B 1 164 ? -3.049 -27.25 7.562 1 93.62 164 CYS B N 1
ATOM 4758 C CA . CYS B 1 164 ? -3.852 -28.344 7.043 1 93.62 164 CYS B CA 1
ATOM 4759 C C . CYS B 1 164 ? -3.887 -29.516 8.023 1 93.62 164 CYS B C 1
ATOM 4761 O O . CYS B 1 164 ? -4.043 -30.672 7.625 1 93.62 164 CYS B O 1
ATOM 4763 N N . ALA B 1 165 ? -3.658 -29.5 9.242 1 82.69 165 ALA B N 1
ATOM 4764 C CA . ALA B 1 165 ? -3.541 -30.562 10.234 1 82.69 165 ALA B CA 1
ATOM 4765 C C . ALA B 1 165 ? -4.863 -31.297 10.398 1 82.69 165 ALA B C 1
ATOM 4767 O O . ALA B 1 165 ? -4.883 -32.531 10.5 1 82.69 165 ALA B O 1
ATOM 4768 N N . SER B 1 166 ? -5.922 -30.766 10.719 1 67.5 166 SER B N 1
ATOM 4769 C CA . SER B 1 166 ? -7.035 -31.516 11.289 1 67.5 166 SER B CA 1
ATOM 4770 C C . SER B 1 166 ? -8.062 -31.875 10.219 1 67.5 166 SER B C 1
ATOM 4772 O O . SER B 1 166 ? -8.984 -32.656 10.477 1 67.5 166 SER B O 1
ATOM 4774 N N . ASP B 1 167 ? -7.93 -31.438 8.969 1 71.81 167 ASP B N 1
ATOM 4775 C CA . ASP B 1 167 ? -9.148 -31.578 8.172 1 71.81 167 ASP B CA 1
ATOM 4776 C C . ASP B 1 167 ? -8.82 -31.797 6.699 1 71.81 167 ASP B C 1
ATOM 4778 O O . ASP B 1 167 ? -7.723 -31.469 6.246 1 71.81 167 ASP B O 1
ATOM 4782 N N . GLU B 1 168 ? -9.727 -32.625 6.246 1 88.12 168 GLU B N 1
ATOM 4783 C CA . GLU B 1 168 ? -9.695 -32.719 4.789 1 88.12 168 GLU B CA 1
ATOM 4784 C C . GLU B 1 168 ? -10.062 -31.375 4.152 1 88.12 168 GLU B C 1
ATOM 4786 O O . GLU B 1 168 ? -11.188 -30.891 4.305 1 88.12 168 GLU B O 1
ATOM 4791 N N . ILE B 1 169 ? -9.195 -30.75 3.57 1 96.69 169 ILE B N 1
ATOM 4792 C CA . ILE B 1 169 ? -9.406 -29.453 2.92 1 96.69 169 ILE B CA 1
ATOM 4793 C C . ILE B 1 169 ? -9.914 -29.672 1.495 1 96.69 169 ILE B C 1
ATOM 4795 O O . ILE B 1 169 ? -9.273 -30.375 0.706 1 96.69 169 ILE B O 1
ATOM 4799 N N . PHE B 1 170 ? -11.062 -29.188 1.288 1 97.75 170 PHE B N 1
ATOM 4800 C CA . PHE B 1 170 ? -11.672 -29.359 -0.029 1 97.75 170 PHE B CA 1
ATOM 4801 C C . PHE B 1 170 ? -11.055 -28.391 -1.029 1 97.75 170 PHE B C 1
ATOM 4803 O O . PHE B 1 170 ? -10.727 -28.766 -2.154 1 97.75 170 PHE B O 1
ATOM 4810 N N . LEU B 1 171 ? -10.922 -27.141 -0.667 1 98.31 171 LEU B N 1
ATOM 4811 C CA . LEU B 1 171 ? -10.367 -26.094 -1.518 1 98.31 171 LEU B CA 1
ATOM 4812 C C . LEU B 1 171 ? -9.336 -25.266 -0.761 1 98.31 171 LEU B C 1
ATOM 4814 O O . LEU B 1 171 ? -9.594 -24.812 0.355 1 98.31 171 LEU B O 1
ATOM 4818 N N . LEU B 1 172 ? -8.18 -25.156 -1.298 1 98.56 172 LEU B N 1
ATOM 4819 C CA . LEU B 1 172 ? -7.148 -24.25 -0.773 1 98.56 172 LEU B CA 1
ATOM 4820 C C . LEU B 1 172 ? -6.926 -23.078 -1.711 1 98.56 172 LEU B C 1
ATOM 4822 O O . LEU B 1 172 ? -6.574 -23.266 -2.877 1 98.56 172 LEU B O 1
ATOM 4826 N N . PHE B 1 173 ? -7.227 -21.844 -1.23 1 98.81 173 PHE B N 1
ATOM 4827 C CA . PHE B 1 173 ? -6.82 -20.625 -1.933 1 98.81 173 PHE B CA 1
ATOM 4828 C C . PHE B 1 173 ? -5.336 -20.344 -1.724 1 98.81 173 PHE B C 1
ATOM 4830 O O . PHE B 1 173 ? -4.895 -20.109 -0.596 1 98.81 173 PHE B O 1
ATOM 4837 N N . ALA B 1 174 ? -4.531 -20.453 -2.723 1 98.88 174 ALA B N 1
ATOM 4838 C CA . ALA B 1 174 ? -3.125 -20.062 -2.736 1 98.88 174 ALA B CA 1
ATOM 4839 C C . ALA B 1 174 ? -2.924 -18.766 -3.508 1 98.88 174 ALA B C 1
ATOM 4841 O O . ALA B 1 174 ? -2.852 -18.766 -4.738 1 98.88 174 ALA B O 1
ATOM 4842 N N . ILE B 1 175 ? -2.74 -17.688 -2.795 1 98.88 175 ILE B N 1
ATOM 4843 C CA . ILE B 1 175 ? -2.814 -16.359 -3.398 1 98.88 175 ILE B CA 1
ATOM 4844 C C . ILE B 1 175 ? -1.422 -15.742 -3.443 1 98.88 175 ILE B C 1
ATOM 4846 O O . ILE B 1 175 ? -0.76 -15.609 -2.41 1 98.88 175 ILE B O 1
ATOM 4850 N N . LYS B 1 176 ? -0.963 -15.375 -4.629 1 98.56 176 LYS B N 1
ATOM 4851 C CA . LYS B 1 176 ? 0.296 -14.648 -4.766 1 98.56 176 LYS B CA 1
ATOM 4852 C C . LYS B 1 176 ? 0.161 -13.211 -4.262 1 98.56 176 LYS B C 1
ATOM 4854 O O . LYS B 1 176 ? -0.766 -12.492 -4.652 1 98.56 176 LYS B O 1
ATOM 4859 N N . SER B 1 177 ? 1.014 -12.844 -3.416 1 98.44 177 SER B N 1
ATOM 4860 C CA . SER B 1 177 ? 1.048 -11.492 -2.863 1 98.44 177 SER B CA 1
ATOM 4861 C C . SER B 1 177 ? 2.48 -11 -2.697 1 98.44 177 SER B C 1
ATOM 4863 O O . SER B 1 177 ? 3.414 -11.586 -3.242 1 98.44 177 SER B O 1
ATOM 4865 N N . ILE B 1 178 ? 2.672 -9.75 -2.234 1 97.5 178 ILE B N 1
ATOM 4866 C CA . ILE B 1 178 ? 3.977 -9.18 -1.913 1 97.5 178 ILE B CA 1
ATOM 4867 C C . ILE B 1 178 ? 3.924 -8.516 -0.539 1 97.5 178 ILE B C 1
ATOM 4869 O O . ILE B 1 178 ? 2.842 -8.219 -0.025 1 97.5 178 ILE B O 1
ATOM 4873 N N . PRO B 1 179 ? 4.992 -8.281 0.042 1 97.19 179 PRO B N 1
ATOM 4874 C CA . PRO B 1 179 ? 5.016 -7.828 1.435 1 97.19 179 PRO B CA 1
ATOM 4875 C C . PRO B 1 179 ? 4.199 -6.559 1.656 1 97.19 179 PRO B C 1
ATOM 4877 O O . PRO B 1 179 ? 3.469 -6.453 2.646 1 97.19 179 PRO B O 1
ATOM 4880 N N . LYS B 1 180 ? 4.195 -5.652 0.825 1 96.31 180 LYS B N 1
ATOM 4881 C CA . LYS B 1 180 ? 3.584 -4.348 1.062 1 96.31 180 LYS B CA 1
ATOM 4882 C C . LYS B 1 180 ? 2.072 -4.402 0.859 1 96.31 180 LYS B C 1
ATOM 4884 O O . LYS B 1 180 ? 1.36 -3.457 1.202 1 96.31 180 LYS B O 1
ATOM 4889 N N . HIS B 1 181 ? 1.535 -5.512 0.397 1 97.56 181 HIS B N 1
ATOM 4890 C CA . HIS B 1 181 ? 0.12 -5.594 0.057 1 97.56 181 HIS B CA 1
ATOM 4891 C C . HIS B 1 181 ? -0.714 -6.012 1.263 1 97.56 181 HIS B C 1
ATOM 4893 O O . HIS B 1 181 ? -1.523 -6.938 1.171 1 97.56 181 HIS B O 1
ATOM 4899 N N . PHE B 1 182 ? -0.626 -5.281 2.311 1 97.94 182 PHE B N 1
ATOM 4900 C CA . PHE B 1 182 ? -1.383 -5.578 3.521 1 97.94 182 PHE B CA 1
ATOM 4901 C C . PHE B 1 182 ? -2.879 -5.434 3.273 1 97.94 182 PHE B C 1
ATOM 4903 O O . PHE B 1 182 ? -3.664 -6.301 3.666 1 97.94 182 PHE B O 1
ATOM 4910 N N . GLU B 1 183 ? -3.281 -4.402 2.641 1 97.38 183 GLU B N 1
ATOM 4911 C CA . GLU B 1 183 ? -4.695 -4.129 2.4 1 97.38 183 GLU B CA 1
ATOM 4912 C C . GLU B 1 183 ? -5.32 -5.199 1.511 1 97.38 183 GLU B C 1
ATOM 4914 O O . GLU B 1 183 ? -6.457 -5.621 1.744 1 97.38 183 GLU B O 1
ATOM 4919 N N . ARG B 1 184 ? -4.602 -5.543 0.532 1 98.25 184 ARG B N 1
ATOM 4920 C CA . ARG B 1 184 ? -5.113 -6.547 -0.396 1 98.25 184 ARG B CA 1
ATOM 4921 C C . ARG B 1 184 ? -5.332 -7.883 0.308 1 98.25 184 ARG B C 1
ATOM 4923 O O . ARG B 1 184 ? -6.375 -8.523 0.134 1 98.25 184 ARG B O 1
ATOM 4930 N N . ARG B 1 185 ? -4.367 -8.328 1.06 1 98.69 185 ARG B N 1
ATOM 4931 C CA . ARG B 1 185 ? -4.5 -9.586 1.78 1 98.69 185 ARG B CA 1
ATOM 4932 C C . ARG B 1 185 ? -5.66 -9.539 2.768 1 98.69 185 ARG B C 1
ATOM 4934 O O . ARG B 1 185 ? -6.422 -10.5 2.891 1 98.69 185 ARG B O 1
ATOM 4941 N N . GLN B 1 186 ? -5.773 -8.375 3.416 1 98.56 186 GLN B N 1
ATOM 4942 C CA . GLN B 1 186 ? -6.863 -8.242 4.375 1 98.56 186 GLN B CA 1
ATOM 4943 C C . GLN B 1 186 ? -8.219 -8.266 3.67 1 98.56 186 GLN B C 1
ATOM 4945 O O . GLN B 1 186 ? -9.188 -8.812 4.195 1 98.56 186 GLN B O 1
ATOM 4950 N N . ALA B 1 187 ? -8.305 -7.609 2.529 1 98.38 187 ALA B N 1
ATOM 4951 C CA . ALA B 1 187 ? -9.539 -7.641 1.753 1 98.38 187 ALA B CA 1
ATOM 4952 C C . ALA B 1 187 ? -9.922 -9.07 1.387 1 98.38 187 ALA B C 1
ATOM 4954 O O . ALA B 1 187 ? -11.086 -9.461 1.487 1 98.38 187 ALA B O 1
ATOM 4955 N N . VAL B 1 188 ? -8.945 -9.852 0.963 1 98.69 188 VAL B N 1
ATOM 4956 C CA . VAL B 1 188 ? -9.18 -11.25 0.604 1 98.69 188 VAL B CA 1
ATOM 4957 C C . VAL B 1 188 ? -9.688 -12.023 1.821 1 98.69 188 VAL B C 1
ATOM 4959 O O . VAL B 1 188 ? -10.672 -12.75 1.731 1 98.69 188 VAL B O 1
ATOM 4962 N N . ARG B 1 189 ? -9.102 -11.82 3.006 1 98.5 189 ARG B N 1
ATOM 4963 C CA . ARG B 1 189 ? -9.469 -12.5 4.242 1 98.5 189 ARG B CA 1
ATOM 4964 C C . ARG B 1 189 ? -10.914 -12.227 4.609 1 98.5 189 ARG B C 1
ATOM 4966 O O . ARG B 1 189 ? -11.609 -13.102 5.129 1 98.5 189 ARG B O 1
ATOM 4973 N N . GLU B 1 190 ? -11.305 -11 4.324 1 98.06 190 GLU B N 1
ATOM 4974 C CA . GLU B 1 190 ? -12.602 -10.547 4.809 1 98.06 190 GLU B CA 1
ATOM 4975 C C . GLU B 1 190 ? -13.703 -10.828 3.791 1 98.06 190 GLU B C 1
ATOM 4977 O O . GLU B 1 190 ? -14.883 -10.594 4.062 1 98.06 190 GLU B O 1
ATOM 4982 N N . THR B 1 191 ? -13.328 -11.312 2.658 1 97.81 191 THR B N 1
ATOM 4983 C CA . THR B 1 191 ? -14.32 -11.531 1.614 1 97.81 191 THR B CA 1
ATOM 4984 C C . THR B 1 191 ? -14.219 -12.945 1.058 1 97.81 191 THR B C 1
ATOM 4986 O O . THR B 1 191 ? -14.578 -13.914 1.733 1 97.81 191 THR B O 1
ATOM 4989 N N . TRP B 1 192 ? -13.766 -13.055 -0.243 1 97.94 192 TRP B N 1
ATOM 4990 C CA . TRP B 1 192 ? -13.898 -14.32 -0.952 1 97.94 192 TRP B CA 1
ATOM 4991 C C . TRP B 1 192 ? -12.891 -15.344 -0.439 1 97.94 192 TRP B C 1
ATOM 4993 O O . TRP B 1 192 ? -13.078 -16.547 -0.595 1 97.94 192 TRP B O 1
ATOM 5003 N N . GLY B 1 193 ? -11.805 -14.914 0.183 1 98.5 193 GLY B N 1
ATOM 5004 C CA . GLY B 1 193 ? -10.781 -15.812 0.684 1 98.5 193 GLY B CA 1
ATOM 5005 C C . GLY B 1 193 ? -11 -16.234 2.123 1 98.5 193 GLY B C 1
ATOM 5006 O O . GLY B 1 193 ? -10.125 -16.844 2.74 1 98.5 193 GLY B O 1
ATOM 5007 N N . ARG B 1 194 ? -12.125 -15.914 2.67 1 97.94 194 ARG B N 1
ATOM 5008 C CA . ARG B 1 194 ? -12.43 -16.234 4.059 1 97.94 194 ARG B CA 1
ATOM 5009 C C . ARG B 1 194 ? -12.383 -17.75 4.289 1 97.94 194 ARG B C 1
ATOM 5011 O O . ARG B 1 194 ? -13.039 -18.516 3.578 1 97.94 194 ARG B O 1
ATOM 5018 N N . GLU B 1 195 ? -11.656 -18.141 5.293 1 96.81 195 GLU B N 1
ATOM 5019 C CA . GLU B 1 195 ? -11.547 -19.547 5.652 1 96.81 195 GLU B CA 1
ATOM 5020 C C . GLU B 1 195 ? -12.773 -20.031 6.422 1 96.81 195 GLU B C 1
ATOM 5022 O O . GLU B 1 195 ? -13.422 -19.234 7.105 1 96.81 195 GLU B O 1
ATOM 5027 N N . GLY B 1 196 ? -13.047 -21.344 6.227 1 95.38 196 GLY B N 1
ATOM 5028 C CA . GLY B 1 196 ? -14.117 -21.906 7.027 1 95.38 196 GLY B CA 1
ATOM 5029 C C . GLY B 1 196 ? -14.859 -23.031 6.328 1 95.38 196 GLY B C 1
ATOM 5030 O O . GLY B 1 196 ? -14.375 -23.578 5.34 1 95.38 196 GLY B O 1
ATOM 5031 N N . LEU B 1 197 ? -15.914 -23.391 6.992 1 95.25 197 LEU B N 1
ATOM 5032 C CA . LEU B 1 197 ? -16.812 -24.406 6.453 1 95.25 197 LEU B CA 1
ATOM 5033 C C . LEU B 1 197 ? -17.906 -23.766 5.621 1 95.25 197 LEU B C 1
ATOM 5035 O O . LEU B 1 197 ? -18.625 -22.891 6.098 1 95.25 197 LEU B O 1
ATOM 5039 N N . TYR B 1 198 ? -17.953 -24.125 4.395 1 95.25 198 TYR B N 1
ATOM 5040 C CA . TYR B 1 198 ? -18.984 -23.609 3.488 1 95.25 198 TYR B CA 1
ATOM 5041 C C . TYR B 1 198 ? -20.125 -24.609 3.352 1 95.25 198 TYR B C 1
ATOM 5043 O O . TYR B 1 198 ? -20.25 -25.547 4.145 1 95.25 198 TYR B O 1
ATOM 5051 N N . GLU B 1 199 ? -21.031 -24.266 2.477 1 90.69 199 GLU B N 1
ATOM 5052 C CA . GLU B 1 199 ? -22.188 -25.125 2.271 1 90.69 199 GLU B CA 1
ATOM 5053 C C . GLU B 1 199 ? -21.766 -26.578 2.045 1 90.69 199 GLU B C 1
ATOM 5055 O O . GLU B 1 199 ? -20.75 -26.828 1.4 1 90.69 199 GLU B O 1
ATOM 5060 N N . ASN B 1 200 ? -22.531 -27.562 2.629 1 88.81 200 ASN B N 1
ATOM 5061 C CA . ASN B 1 200 ? -22.312 -29 2.488 1 88.81 200 ASN B CA 1
ATOM 5062 C C . ASN B 1 200 ? -21.062 -29.453 3.227 1 88.81 200 ASN B C 1
ATOM 5064 O O . ASN B 1 200 ? -20.5 -30.5 2.922 1 88.81 200 ASN B O 1
ATOM 5068 N N . GLY B 1 201 ? -20.531 -28.562 4.059 1 91.06 201 GLY B N 1
ATOM 5069 C CA . GLY B 1 201 ? -19.422 -28.938 4.918 1 91.06 201 GLY B CA 1
ATOM 5070 C C . GLY B 1 201 ? -18.094 -28.922 4.203 1 91.06 201 GLY B C 1
ATOM 5071 O O . GLY B 1 201 ? -17.172 -29.641 4.59 1 91.06 201 GLY B O 1
ATOM 5072 N N . LEU B 1 202 ? -17.969 -28.219 3.131 1 94.94 202 LEU B N 1
ATOM 5073 C CA . LEU B 1 202 ? -16.719 -28.141 2.387 1 94.94 202 LEU B CA 1
ATOM 5074 C C . LEU B 1 202 ? -15.75 -27.188 3.061 1 94.94 202 LEU B C 1
ATOM 5076 O O . LEU B 1 202 ? -16.047 -26 3.229 1 94.94 202 LEU B O 1
ATOM 5080 N N . GLN B 1 203 ? -14.594 -27.703 3.432 1 96.12 203 GLN B N 1
ATOM 5081 C CA . GLN B 1 203 ? -13.594 -26.906 4.152 1 96.12 203 GLN B CA 1
ATOM 5082 C C . GLN B 1 203 ? -12.734 -26.109 3.188 1 96.12 203 GLN B C 1
ATOM 5084 O O . GLN B 1 203 ? -12.188 -26.656 2.227 1 96.12 203 GLN B O 1
ATOM 5089 N N . VAL B 1 204 ? -12.633 -24.812 3.451 1 97.5 204 VAL B N 1
ATOM 5090 C CA . VAL B 1 204 ? -11.828 -23.891 2.646 1 97.5 204 VAL B CA 1
ATOM 5091 C C . VAL B 1 204 ? -10.727 -23.281 3.508 1 97.5 204 VAL B C 1
ATOM 5093 O O . VAL B 1 204 ? -10.977 -22.875 4.648 1 97.5 204 VAL B O 1
ATOM 5096 N N . ARG B 1 205 ? -9.523 -23.312 3.029 1 98 205 ARG B N 1
ATOM 5097 C CA . ARG B 1 205 ? -8.391 -22.656 3.656 1 98 205 ARG B CA 1
ATOM 5098 C C . ARG B 1 205 ? -7.711 -21.688 2.688 1 98 205 ARG B C 1
ATOM 5100 O O . ARG B 1 205 ? -7.898 -21.781 1.474 1 98 205 ARG B O 1
ATOM 5107 N N . THR B 1 206 ? -6.996 -20.719 3.238 1 98.69 206 THR B N 1
ATOM 5108 C CA . THR B 1 206 ? -6.324 -19.703 2.434 1 98.69 206 THR B CA 1
ATOM 5109 C C . THR B 1 206 ? -4.883 -19.516 2.896 1 98.69 206 THR B C 1
ATOM 5111 O O . THR B 1 206 ? -4.609 -19.484 4.098 1 98.69 206 THR B O 1
ATOM 5114 N N . VAL B 1 207 ? -3.967 -19.484 1.958 1 98.88 207 VAL B N 1
ATOM 5115 C CA . VAL B 1 207 ? -2.592 -19.094 2.236 1 98.88 207 VAL B CA 1
ATOM 5116 C C . VAL B 1 207 ? -2.15 -18.016 1.239 1 98.88 207 VAL B C 1
ATOM 5118 O O . VAL B 1 207 ? -2.586 -18.016 0.085 1 98.88 207 VAL B O 1
ATOM 5121 N N . PHE B 1 208 ? -1.342 -17.062 1.735 1 98.94 208 PHE B N 1
ATOM 5122 C CA . PHE B 1 208 ? -0.7 -16.047 0.896 1 98.94 208 PHE B CA 1
ATOM 5123 C C . PHE B 1 208 ? 0.772 -16.391 0.683 1 98.94 208 PHE B C 1
ATOM 5125 O O . PHE B 1 208 ? 1.474 -16.75 1.626 1 98.94 208 PHE B O 1
ATOM 5132 N N . LEU B 1 209 ? 1.213 -16.281 -0.529 1 98.88 209 LEU B N 1
ATOM 5133 C CA . LEU B 1 209 ? 2.584 -16.609 -0.912 1 98.88 209 LEU B CA 1
ATOM 5134 C C . LEU B 1 209 ? 3.408 -15.336 -1.102 1 98.88 209 LEU B C 1
ATOM 5136 O O . LEU B 1 209 ? 3.092 -14.508 -1.96 1 98.88 209 LEU B O 1
ATOM 5140 N N . LEU B 1 210 ? 4.484 -15.234 -0.302 1 98.62 210 LEU B N 1
ATOM 5141 C CA . LEU B 1 210 ? 5.297 -14.023 -0.358 1 98.62 210 LEU B CA 1
ATOM 5142 C C . LEU B 1 210 ? 6.781 -14.367 -0.47 1 98.62 210 LEU B C 1
ATOM 5144 O O . LEU B 1 210 ? 7.203 -15.445 -0.052 1 98.62 210 LEU B O 1
ATOM 5148 N N . GLY B 1 211 ? 7.512 -13.477 -1.14 1 97.75 211 GLY B N 1
ATOM 5149 C CA . GLY B 1 211 ? 8.953 -13.367 -0.983 1 97.75 211 GLY B CA 1
ATOM 5150 C C . GLY B 1 211 ? 9.375 -12.211 -0.102 1 97.75 211 GLY B C 1
ATOM 5151 O O . GLY B 1 211 ? 8.594 -11.75 0.742 1 97.75 211 GLY B O 1
ATOM 5152 N N . ARG B 1 212 ? 10.57 -11.805 -0.286 1 95.19 212 ARG B N 1
ATOM 5153 C CA . ARG B 1 212 ? 11.102 -10.672 0.462 1 95.19 212 ARG B CA 1
ATOM 5154 C C . ARG B 1 212 ? 11.078 -9.398 -0.378 1 95.19 212 ARG B C 1
ATOM 5156 O O . ARG B 1 212 ? 11.094 -9.461 -1.609 1 95.19 212 ARG B O 1
ATOM 5163 N N . SER B 1 213 ? 11.023 -8.273 0.414 1 91.75 213 SER B N 1
ATOM 5164 C CA . SER B 1 213 ? 11.156 -6.988 -0.265 1 91.75 213 SER B CA 1
ATOM 5165 C C . SER B 1 213 ? 12.586 -6.758 -0.743 1 91.75 213 SER B C 1
ATOM 5167 O O . SER B 1 213 ? 13.516 -7.43 -0.286 1 91.75 213 SER B O 1
ATOM 5169 N N . SER B 1 214 ? 12.68 -5.836 -1.677 1 88.12 214 SER B N 1
ATOM 5170 C CA . SER B 1 214 ? 13.992 -5.465 -2.184 1 88.12 214 SER B CA 1
ATOM 5171 C C . SER B 1 214 ? 14.82 -4.762 -1.112 1 88.12 214 SER B C 1
ATOM 5173 O O . SER B 1 214 ? 14.273 -4.254 -0.13 1 88.12 214 SER B O 1
ATOM 5175 N N . ALA B 1 215 ? 16.109 -4.742 -1.403 1 84 215 ALA B N 1
ATOM 5176 C CA . ALA B 1 215 ? 17.016 -4.035 -0.499 1 84 215 ALA B CA 1
ATOM 5177 C C . ALA B 1 215 ? 16.719 -2.541 -0.476 1 84 215 ALA B C 1
ATOM 5179 O O . ALA B 1 215 ? 17 -1.859 0.511 1 84 215 ALA B O 1
ATOM 5180 N N . ASP B 1 216 ? 16.094 -2.111 -1.51 1 88.94 216 ASP B N 1
ATOM 5181 C CA . ASP B 1 216 ? 15.781 -0.689 -1.624 1 88.94 216 ASP B CA 1
ATOM 5182 C C . ASP B 1 216 ? 14.438 -0.366 -0.973 1 88.94 216 ASP B C 1
ATOM 5184 O O . ASP B 1 216 ? 14.047 0.799 -0.895 1 88.94 216 ASP B O 1
ATOM 5188 N N . ASP B 1 217 ? 13.766 -1.337 -0.49 1 93.69 217 ASP B N 1
ATOM 5189 C CA . ASP B 1 217 ? 12.5 -1.117 0.196 1 93.69 217 ASP B CA 1
ATOM 5190 C C . ASP B 1 217 ? 12.703 -0.995 1.704 1 93.69 217 ASP B C 1
ATOM 5192 O O . ASP B 1 217 ? 13.641 -1.571 2.258 1 93.69 217 ASP B O 1
ATOM 5196 N N . PRO B 1 218 ? 11.836 -0.161 2.305 1 95.75 218 PRO B N 1
ATOM 5197 C CA . PRO B 1 218 ? 11.852 -0.221 3.77 1 95.75 218 PRO B CA 1
ATOM 5198 C C . PRO B 1 218 ? 11.516 -1.608 4.309 1 95.75 218 PRO B C 1
ATOM 5200 O O . PRO B 1 218 ? 10.781 -2.361 3.664 1 95.75 218 PRO B O 1
ATOM 5203 N N . SER B 1 219 ? 12.086 -1.916 5.445 1 94.88 219 SER B N 1
ATOM 5204 C CA . SER B 1 219 ? 11.906 -3.246 6.016 1 94.88 219 SER B CA 1
ATOM 5205 C C . SER B 1 219 ? 10.523 -3.395 6.641 1 94.88 219 SER B C 1
ATOM 5207 O O . SER B 1 219 ? 10.18 -2.68 7.586 1 94.88 219 SER B O 1
ATOM 5209 N N . LEU B 1 220 ? 9.773 -4.312 6.16 1 97.06 220 LEU B N 1
ATOM 5210 C CA . LEU B 1 220 ? 8.445 -4.602 6.703 1 97.06 220 LEU B CA 1
ATOM 5211 C C . LEU B 1 220 ? 8.445 -5.922 7.461 1 97.06 220 LEU B C 1
ATOM 5213 O O . LEU B 1 220 ? 7.383 -6.477 7.75 1 97.06 220 LEU B O 1
ATOM 5217 N N . ASP B 1 221 ? 9.594 -6.414 7.867 1 96 221 ASP B N 1
ATOM 5218 C CA . ASP B 1 221 ? 9.758 -7.754 8.414 1 96 221 ASP B CA 1
ATOM 5219 C C . ASP B 1 221 ? 8.992 -7.91 9.727 1 96 221 ASP B C 1
ATOM 5221 O O . ASP B 1 221 ? 8.352 -8.938 9.961 1 96 221 ASP B O 1
ATOM 5225 N N . LYS B 1 222 ? 9.039 -6.898 10.594 1 96.75 222 LYS B N 1
ATOM 5226 C CA . LYS B 1 222 ? 8.375 -6.996 11.891 1 96.75 222 LYS B CA 1
ATOM 5227 C C . LYS B 1 222 ? 6.863 -7.094 11.734 1 96.75 222 LYS B C 1
ATOM 5229 O O . LYS B 1 222 ? 6.211 -7.895 12.406 1 96.75 222 LYS B O 1
ATOM 5234 N N . ILE B 1 223 ? 6.352 -6.266 10.883 1 97.75 223 ILE B N 1
ATOM 5235 C CA . ILE B 1 223 ? 4.906 -6.25 10.703 1 97.75 223 ILE B CA 1
ATOM 5236 C C . ILE B 1 223 ? 4.461 -7.523 9.992 1 97.75 223 ILE B C 1
ATOM 5238 O O . ILE B 1 223 ? 3.41 -8.086 10.312 1 97.75 223 ILE B O 1
ATOM 5242 N N . ILE B 1 224 ? 5.227 -7.977 9.008 1 98.25 224 ILE B N 1
ATOM 5243 C CA . ILE B 1 224 ? 4.93 -9.219 8.305 1 98.25 224 ILE B CA 1
ATOM 5244 C C . ILE B 1 224 ? 4.953 -10.391 9.281 1 98.25 224 ILE B C 1
ATOM 5246 O O . ILE B 1 224 ? 4.094 -11.273 9.219 1 98.25 224 ILE B O 1
ATOM 5250 N N . SER B 1 225 ? 5.965 -10.414 10.141 1 98.31 225 SER B N 1
ATOM 5251 C CA . SER B 1 225 ? 6.051 -11.461 11.156 1 98.31 225 SER B CA 1
ATOM 5252 C C . SER B 1 225 ? 4.809 -11.477 12.039 1 98.31 225 SER B C 1
ATOM 5254 O O . SER B 1 225 ? 4.27 -12.539 12.344 1 98.31 225 SER B O 1
ATOM 5256 N N . PHE B 1 226 ? 4.387 -10.336 12.477 1 98.38 226 PHE B N 1
ATOM 5257 C CA . PHE B 1 226 ? 3.168 -10.242 13.266 1 98.38 226 PHE B CA 1
ATOM 5258 C C . PHE B 1 226 ? 1.969 -10.758 12.484 1 98.38 226 PHE B C 1
ATOM 5260 O O . PHE B 1 226 ? 1.146 -11.5 13.016 1 98.38 226 PHE B O 1
ATOM 5267 N N . GLU B 1 227 ? 1.843 -10.273 11.227 1 98.44 227 GLU B N 1
ATOM 5268 C CA . GLU B 1 227 ? 0.725 -10.703 10.398 1 98.44 227 GLU B CA 1
ATOM 5269 C C . GLU B 1 227 ? 0.688 -12.227 10.273 1 98.44 227 GLU B C 1
ATOM 5271 O O . GLU B 1 227 ? -0.377 -12.836 10.375 1 98.44 227 GLU B O 1
ATOM 5276 N N . ALA B 1 228 ? 1.847 -12.836 10.008 1 98.5 228 ALA B N 1
ATOM 5277 C CA . ALA B 1 228 ? 1.962 -14.289 9.859 1 98.5 228 ALA B CA 1
ATOM 5278 C C . ALA B 1 228 ? 1.494 -15.008 11.125 1 98.5 228 ALA B C 1
ATOM 5280 O O . ALA B 1 228 ? 0.822 -16.031 11.047 1 98.5 228 ALA B O 1
ATOM 5281 N N . GLN B 1 229 ? 1.827 -14.445 12.234 1 97.94 229 GLN B N 1
ATOM 5282 C CA . GLN B 1 229 ? 1.469 -15.055 13.516 1 97.94 229 GLN B CA 1
ATOM 5283 C C . GLN B 1 229 ? -0.014 -14.859 13.82 1 97.94 229 GLN B C 1
ATOM 5285 O O . GLN B 1 229 ? -0.663 -15.75 14.367 1 97.94 229 GLN B O 1
ATOM 5290 N N . GLN B 1 230 ? -0.468 -13.68 13.492 1 97.81 230 GLN B N 1
ATOM 5291 C CA . GLN B 1 230 ? -1.838 -13.312 13.828 1 97.81 230 GLN B CA 1
ATOM 5292 C C . GLN B 1 230 ? -2.844 -14.102 13 1 97.81 230 GLN B C 1
ATOM 5294 O O . GLN B 1 230 ? -3.836 -14.602 13.531 1 97.81 230 GLN B O 1
ATOM 5299 N N . PHE B 1 231 ? -2.602 -14.219 11.727 1 98.12 231 PHE B N 1
ATOM 5300 C CA . PHE B 1 231 ? -3.619 -14.766 10.844 1 98.12 231 PHE B CA 1
ATOM 5301 C C . PHE B 1 231 ? -3.271 -16.203 10.445 1 98.12 231 PHE B C 1
ATOM 5303 O O . PHE B 1 231 ? -4.125 -16.938 9.945 1 98.12 231 PHE B O 1
ATOM 5310 N N . LYS B 1 232 ? -1.986 -16.641 10.492 1 98 232 LYS B N 1
ATOM 5311 C CA . LYS B 1 232 ? -1.517 -18 10.234 1 98 232 LYS B CA 1
ATOM 5312 C C . LYS B 1 232 ? -1.818 -18.422 8.797 1 98 232 LYS B C 1
ATOM 5314 O O . LYS B 1 232 ? -2.273 -19.547 8.562 1 98 232 LYS B O 1
ATOM 5319 N N . ASP B 1 233 ? -1.596 -17.469 7.965 1 98.56 233 ASP B N 1
ATOM 5320 C CA . ASP B 1 233 ? -1.905 -17.781 6.57 1 98.56 233 ASP B CA 1
ATOM 5321 C C . ASP B 1 233 ? -0.812 -17.266 5.637 1 98.56 233 ASP B C 1
ATOM 5323 O O . ASP B 1 233 ? -0.977 -17.266 4.418 1 98.56 233 ASP B O 1
ATOM 5327 N N . LEU B 1 234 ? 0.272 -16.766 6.203 1 98.62 234 LEU B N 1
ATOM 5328 C CA . LEU B 1 234 ? 1.347 -16.234 5.375 1 98.62 234 LEU B CA 1
ATOM 5329 C C . LEU B 1 234 ? 2.479 -17.234 5.23 1 98.62 234 LEU B C 1
ATOM 5331 O O . LEU B 1 234 ? 2.975 -17.766 6.23 1 98.62 234 LEU B O 1
ATOM 5335 N N . LEU B 1 235 ? 2.832 -17.578 4.031 1 98.81 235 LEU B N 1
ATOM 5336 C CA . LEU B 1 235 ? 4.062 -18.281 3.701 1 98.81 235 LEU B CA 1
ATOM 5337 C C . LEU B 1 235 ? 5.086 -17.344 3.078 1 98.81 235 LEU B C 1
ATOM 5339 O O . LEU B 1 235 ? 4.809 -16.703 2.066 1 98.81 235 LEU B O 1
ATOM 5343 N N . VAL B 1 236 ? 6.23 -17.234 3.715 1 98.62 236 VAL B N 1
ATOM 5344 C CA . VAL B 1 236 ? 7.258 -16.312 3.23 1 98.62 236 VAL B CA 1
ATOM 5345 C C . VAL B 1 236 ? 8.562 -17.078 3.004 1 98.62 236 VAL B C 1
ATOM 5347 O O . VAL B 1 236 ? 9.023 -17.812 3.885 1 98.62 236 VAL B O 1
ATOM 5350 N N . TRP B 1 237 ? 9.117 -16.938 1.837 1 98.19 237 TRP B N 1
ATOM 5351 C CA . TRP B 1 237 ? 10.414 -17.531 1.522 1 98.19 237 TRP B CA 1
ATOM 5352 C C . TRP B 1 237 ? 11.469 -16.453 1.311 1 98.19 237 TRP B C 1
ATOM 5354 O O . TRP B 1 237 ? 11.141 -15.289 1.069 1 98.19 237 TRP B O 1
ATOM 5364 N N . ASP B 1 238 ? 12.711 -16.891 1.416 1 95.56 238 ASP B N 1
ATOM 5365 C CA . ASP B 1 238 ? 13.844 -15.969 1.325 1 95.56 238 ASP B CA 1
ATOM 5366 C C . ASP B 1 238 ? 14.305 -15.812 -0.121 1 95.56 238 ASP B C 1
ATOM 5368 O O . ASP B 1 238 ? 15.406 -16.234 -0.475 1 95.56 238 ASP B O 1
ATOM 5372 N N . PHE B 1 239 ? 13.602 -15.211 -0.918 1 94.62 239 PHE B N 1
ATOM 5373 C CA . PHE B 1 239 ? 13.961 -14.758 -2.258 1 94.62 239 PHE B CA 1
ATOM 5374 C C . PHE B 1 239 ? 13.336 -13.398 -2.553 1 94.62 239 PHE B C 1
ATOM 5376 O O . PHE B 1 239 ? 12.359 -13.008 -1.914 1 94.62 239 PHE B O 1
ATOM 5383 N N . HIS B 1 240 ? 13.914 -12.703 -3.443 1 92.31 240 HIS B N 1
ATOM 5384 C CA . HIS B 1 240 ? 13.391 -11.391 -3.812 1 92.31 240 HIS B CA 1
ATOM 5385 C C . HIS B 1 240 ? 12.047 -11.516 -4.52 1 92.31 240 HIS B C 1
ATOM 5387 O O . HIS B 1 240 ? 11.938 -12.188 -5.551 1 92.31 240 HIS B O 1
ATOM 5393 N N . ASP B 1 241 ? 11.055 -10.859 -3.953 1 94.25 241 ASP B N 1
ATOM 5394 C CA . ASP B 1 241 ? 9.695 -10.953 -4.473 1 94.25 241 ASP B CA 1
ATOM 5395 C C . ASP B 1 241 ? 9.516 -10.078 -5.711 1 94.25 241 ASP B C 1
ATOM 5397 O O . ASP B 1 241 ? 9.094 -8.922 -5.605 1 94.25 241 ASP B O 1
ATOM 5401 N N . THR B 1 242 ? 9.734 -10.578 -6.883 1 92.31 242 THR B N 1
ATOM 5402 C CA . THR B 1 242 ? 9.602 -9.883 -8.156 1 92.31 242 THR B CA 1
ATOM 5403 C C . THR B 1 242 ? 8.797 -10.719 -9.148 1 92.31 242 THR B C 1
ATOM 5405 O O . THR B 1 242 ? 8.586 -11.914 -8.93 1 92.31 242 THR B O 1
ATOM 5408 N N . PHE B 1 243 ? 8.469 -10.086 -10.148 1 93.62 243 PHE B N 1
ATOM 5409 C CA . PHE B 1 243 ? 7.758 -10.742 -11.242 1 93.62 243 PHE B CA 1
ATOM 5410 C C . PHE B 1 243 ? 8.531 -11.961 -11.734 1 93.62 243 PHE B C 1
ATOM 5412 O O . PHE B 1 243 ? 7.941 -13.008 -12.016 1 93.62 243 PHE B O 1
ATOM 5419 N N . TYR B 1 244 ? 9.797 -11.922 -11.758 1 94.62 244 TYR B N 1
ATOM 5420 C CA . TYR B 1 244 ? 10.648 -12.93 -12.375 1 94.62 244 TYR B CA 1
ATOM 5421 C C . TYR B 1 244 ? 10.836 -14.133 -11.453 1 94.62 244 TYR B C 1
ATOM 5423 O O . TYR B 1 244 ? 11.336 -15.172 -11.875 1 94.62 244 TYR B O 1
ATOM 5431 N N . ASN B 1 245 ? 10.359 -13.984 -10.227 1 95.25 245 ASN B N 1
ATOM 5432 C CA . ASN B 1 245 ? 10.5 -15.094 -9.297 1 95.25 245 ASN B CA 1
ATOM 5433 C C . ASN B 1 245 ? 9.148 -15.742 -8.992 1 95.25 245 ASN B C 1
ATOM 5435 O O . ASN B 1 245 ? 9.016 -16.484 -8.023 1 95.25 245 ASN B O 1
ATOM 5439 N N . LEU B 1 246 ? 8.195 -15.469 -9.836 1 97.56 246 LEU B N 1
ATOM 5440 C CA . LEU B 1 246 ? 6.871 -16.047 -9.633 1 97.56 246 LEU B CA 1
ATOM 5441 C C . LEU B 1 246 ? 6.902 -17.562 -9.852 1 97.56 246 LEU B C 1
ATOM 5443 O O . LEU B 1 246 ? 6.195 -18.312 -9.172 1 97.56 246 LEU B O 1
ATOM 5447 N N . THR B 1 247 ? 7.672 -18.031 -10.82 1 98 247 THR B N 1
ATOM 5448 C CA . THR B 1 247 ? 7.809 -19.469 -11.055 1 98 247 THR B CA 1
ATOM 5449 C C . THR B 1 247 ? 8.438 -20.156 -9.844 1 98 247 THR B C 1
ATOM 5451 O O . THR B 1 247 ? 7.98 -21.219 -9.422 1 98 247 THR B O 1
ATOM 5454 N N . LEU B 1 248 ? 9.484 -19.516 -9.336 1 97.19 248 LEU B N 1
ATOM 5455 C CA . LEU B 1 248 ? 10.086 -20.031 -8.109 1 97.19 248 LEU B CA 1
ATOM 5456 C C . LEU B 1 248 ? 9.07 -20.062 -6.977 1 97.19 248 LEU B C 1
ATOM 5458 O O . LEU B 1 248 ? 9 -21.047 -6.23 1 97.19 248 LEU B O 1
ATOM 5462 N N . LYS B 1 249 ? 8.336 -19 -6.848 1 97.88 249 LYS B N 1
ATOM 5463 C CA . LYS B 1 249 ? 7.305 -18.906 -5.82 1 97.88 249 LYS B CA 1
ATOM 5464 C C . LYS B 1 249 ? 6.32 -20.062 -5.914 1 97.88 249 LYS B C 1
ATOM 5466 O O . LYS B 1 249 ? 5.938 -20.641 -4.898 1 97.88 249 LYS B O 1
ATOM 5471 N N . GLU B 1 250 ? 5.93 -20.422 -7.117 1 97.44 250 GLU B N 1
ATOM 5472 C CA . GLU B 1 250 ? 5.016 -21.547 -7.348 1 97.44 250 GLU B CA 1
ATOM 5473 C C . GLU B 1 250 ? 5.664 -22.875 -6.977 1 97.44 250 GLU B C 1
ATOM 5475 O O . GLU B 1 250 ? 5.023 -23.734 -6.367 1 97.44 250 GLU B O 1
ATOM 5480 N N . HIS B 1 251 ? 6.867 -23.078 -7.344 1 97.44 251 HIS B N 1
ATOM 5481 C CA . HIS B 1 251 ? 7.59 -24.312 -7.074 1 97.44 251 HIS B CA 1
ATOM 5482 C C . HIS B 1 251 ? 7.691 -24.578 -5.574 1 97.44 251 HIS B C 1
ATOM 5484 O O . HIS B 1 251 ? 7.43 -25.688 -5.113 1 97.44 251 HIS B O 1
ATOM 5490 N N . VAL B 1 252 ? 8.062 -23.516 -4.871 1 97.88 252 VAL B N 1
ATOM 5491 C CA . VAL B 1 252 ? 8.266 -23.703 -3.438 1 97.88 252 VAL B CA 1
ATOM 5492 C C . VAL B 1 252 ? 6.922 -23.891 -2.744 1 97.88 252 VAL B C 1
ATOM 5494 O O . VAL B 1 252 ? 6.836 -24.594 -1.726 1 97.88 252 VAL B O 1
ATOM 5497 N N . PHE B 1 253 ? 5.906 -23.344 -3.232 1 98.5 253 PHE B N 1
ATOM 5498 C CA . PHE B 1 253 ? 4.562 -23.594 -2.73 1 98.5 253 PHE B CA 1
ATOM 5499 C C . PHE B 1 253 ? 4.188 -25.062 -2.906 1 98.5 253 PHE B C 1
ATOM 5501 O O . PHE B 1 253 ? 3.629 -25.672 -1.996 1 98.5 253 PHE B O 1
ATOM 5508 N N . PHE B 1 254 ? 4.426 -25.641 -4.152 1 98.06 254 PHE B N 1
ATOM 5509 C CA . PHE B 1 254 ? 4.148 -27.047 -4.383 1 98.06 254 PHE B CA 1
ATOM 5510 C C . PHE B 1 254 ? 4.871 -27.922 -3.363 1 98.06 254 PHE B C 1
ATOM 5512 O O . PHE B 1 254 ? 4.285 -28.844 -2.805 1 98.06 254 PHE B O 1
ATOM 5519 N N . LYS B 1 255 ? 6.105 -27.562 -3.152 1 96.81 255 LYS B N 1
ATOM 5520 C CA . LYS B 1 255 ? 6.867 -28.297 -2.148 1 96.81 255 LYS B CA 1
ATOM 5521 C C . LYS B 1 255 ? 6.203 -28.203 -0.778 1 96.81 255 LYS B C 1
ATOM 5523 O O . LYS B 1 255 ? 6.062 -29.219 -0.083 1 96.81 255 LYS B O 1
ATOM 5528 N N . TRP B 1 256 ? 5.828 -27 -0.427 1 97.81 256 TRP B N 1
ATOM 5529 C CA . TRP B 1 256 ? 5.172 -26.781 0.857 1 97.81 256 TRP B CA 1
ATOM 5530 C C . TRP B 1 256 ? 3.9 -27.625 0.966 1 97.81 256 TRP B C 1
ATOM 5532 O O . TRP B 1 256 ? 3.623 -28.203 2.014 1 97.81 256 TRP B O 1
ATOM 5542 N N . MET B 1 257 ? 3.111 -27.688 -0.063 1 97 257 MET B N 1
ATOM 5543 C CA . MET B 1 257 ? 1.867 -28.453 -0.076 1 97 257 MET B CA 1
ATOM 5544 C C . MET B 1 257 ? 2.137 -29.938 0.155 1 97 257 MET B C 1
ATOM 5546 O O . MET B 1 257 ? 1.41 -30.594 0.9 1 97 257 MET B O 1
ATOM 5550 N N . LEU B 1 258 ? 3.117 -30.469 -0.562 1 95.5 258 LEU B N 1
ATOM 5551 C CA . LEU B 1 258 ? 3.451 -31.875 -0.426 1 95.5 258 LEU B CA 1
ATOM 5552 C C . LEU B 1 258 ? 3.852 -32.188 1.008 1 95.5 258 LEU B C 1
ATOM 5554 O O . LEU B 1 258 ? 3.551 -33.281 1.509 1 95.5 258 LEU B O 1
ATOM 5558 N N . ASP B 1 259 ? 4.406 -31.203 1.684 1 94.19 259 ASP B N 1
ATOM 5559 C CA . ASP B 1 259 ? 4.906 -31.406 3.041 1 94.19 259 ASP B CA 1
ATOM 5560 C C . ASP B 1 259 ? 3.797 -31.203 4.07 1 94.19 259 ASP B C 1
ATOM 5562 O O . ASP B 1 259 ? 3.742 -31.906 5.082 1 94.19 259 ASP B O 1
ATOM 5566 N N . ARG B 1 260 ? 2.957 -30.203 3.785 1 94.69 260 ARG B N 1
ATOM 5567 C CA . ARG B 1 260 ? 2.062 -29.75 4.844 1 94.69 260 ARG B CA 1
ATOM 5568 C C . ARG B 1 260 ? 0.61 -30.078 4.508 1 94.69 260 ARG B C 1
ATOM 5570 O O . ARG B 1 260 ? -0.212 -30.266 5.41 1 94.69 260 ARG B O 1
ATOM 5577 N N . CYS B 1 261 ? 0.302 -30.141 3.258 1 95.06 261 CYS B N 1
ATOM 5578 C CA . CYS B 1 261 ? -1.091 -30.266 2.842 1 95.06 261 CYS B CA 1
ATOM 5579 C C . CYS B 1 261 ? -1.231 -31.25 1.696 1 95.06 261 CYS B C 1
ATOM 5581 O O . CYS B 1 261 ? -1.822 -30.938 0.662 1 95.06 261 CYS B O 1
ATOM 5583 N N . PRO B 1 262 ? -0.844 -32.469 1.854 1 92.69 262 PRO B N 1
ATOM 5584 C CA . PRO B 1 262 ? -0.822 -33.406 0.725 1 92.69 262 PRO B CA 1
ATOM 5585 C C . PRO B 1 262 ? -2.215 -33.875 0.332 1 92.69 262 PRO B C 1
ATOM 5587 O O . PRO B 1 262 ? -2.398 -34.438 -0.758 1 92.69 262 PRO B O 1
ATOM 5590 N N . GLN B 1 263 ? -3.234 -33.656 1.125 1 93.62 263 GLN B N 1
ATOM 5591 C CA . GLN B 1 263 ? -4.531 -34.281 0.881 1 93.62 263 GLN B CA 1
ATOM 5592 C C . GLN B 1 263 ? -5.551 -33.25 0.394 1 93.62 263 GLN B C 1
ATOM 5594 O O . GLN B 1 263 ? -6.75 -33.531 0.354 1 93.62 263 GLN B O 1
ATOM 5599 N N . VAL B 1 264 ? -5.148 -32.062 0.031 1 97.06 264 VAL B N 1
ATOM 5600 C CA . VAL B 1 264 ? -6.062 -31.047 -0.464 1 97.06 264 VAL B CA 1
ATOM 5601 C C . VAL B 1 264 ? -6.68 -31.5 -1.784 1 97.06 264 VAL B C 1
ATOM 5603 O O . VAL B 1 264 ? -5.984 -32.031 -2.656 1 97.06 264 VAL B O 1
ATOM 5606 N N . SER B 1 265 ? -7.977 -31.344 -1.947 1 97.62 265 SER B N 1
ATOM 5607 C CA . SER B 1 265 ? -8.664 -31.828 -3.135 1 97.62 265 SER B CA 1
ATOM 5608 C C . SER B 1 265 ? -8.422 -30.922 -4.332 1 97.62 265 SER B C 1
ATOM 5610 O O . SER B 1 265 ? -8.086 -31.391 -5.418 1 97.62 265 SER B O 1
ATOM 5612 N N . PHE B 1 266 ? -8.68 -29.594 -4.145 1 98.75 266 PHE B N 1
ATOM 5613 C CA . PHE B 1 266 ? -8.531 -28.641 -5.23 1 98.75 266 PHE B CA 1
ATOM 5614 C C . PHE B 1 266 ? -7.75 -27.406 -4.77 1 98.75 266 PHE B C 1
ATOM 5616 O O . PHE B 1 266 ? -7.793 -27.047 -3.596 1 98.75 266 PHE B O 1
ATOM 5623 N N . ILE B 1 267 ? -7.047 -26.812 -5.664 1 98.81 267 ILE B N 1
ATOM 5624 C CA . ILE B 1 267 ? -6.289 -25.594 -5.395 1 98.81 267 ILE B CA 1
ATOM 5625 C C . ILE B 1 267 ? -6.754 -24.484 -6.328 1 98.81 267 ILE B C 1
ATOM 5627 O O . ILE B 1 267 ? -6.93 -24.703 -7.531 1 98.81 267 ILE B O 1
ATOM 5631 N N . PHE B 1 268 ? -7.07 -23.375 -5.766 1 98.75 268 PHE B N 1
ATOM 5632 C CA . PHE B 1 268 ? -7.191 -22.125 -6.508 1 98.75 268 PHE B CA 1
ATOM 5633 C C . PHE B 1 268 ? -5.898 -21.328 -6.426 1 98.75 268 PHE B C 1
ATOM 5635 O O . PHE B 1 268 ? -5.496 -20.891 -5.344 1 98.75 268 PHE B O 1
ATOM 5642 N N . LYS B 1 269 ? -5.219 -21.141 -7.492 1 98.38 269 LYS B N 1
ATOM 5643 C CA . LYS B 1 269 ? -4.035 -20.297 -7.562 1 98.38 269 LYS B CA 1
ATOM 5644 C C . LYS B 1 269 ? -4.352 -18.969 -8.234 1 98.38 269 LYS B C 1
ATOM 5646 O O . LYS B 1 269 ? -4.859 -18.938 -9.359 1 98.38 269 LYS B O 1
ATOM 5651 N N . GLY B 1 270 ? -4.07 -17.875 -7.551 1 97.44 270 GLY B N 1
ATOM 5652 C CA . GLY B 1 270 ? -4.43 -16.594 -8.156 1 97.44 270 GLY B CA 1
ATOM 5653 C C . GLY B 1 270 ? -3.732 -15.414 -7.508 1 97.44 270 GLY B C 1
ATOM 5654 O O . GLY B 1 270 ? -2.773 -15.586 -6.754 1 97.44 270 GLY B O 1
ATOM 5655 N N . ASP B 1 271 ? -4.148 -14.18 -7.914 1 97.5 271 ASP B N 1
ATOM 5656 C CA . ASP B 1 271 ? -3.564 -12.922 -7.461 1 97.5 271 ASP B CA 1
ATOM 5657 C C . ASP B 1 271 ? -4.379 -12.32 -6.32 1 97.5 271 ASP B C 1
ATOM 5659 O O . ASP B 1 271 ? -5.512 -12.742 -6.066 1 97.5 271 ASP B O 1
ATOM 5663 N N . ASP B 1 272 ? -3.793 -11.336 -5.672 1 98.12 272 ASP B N 1
ATOM 5664 C CA . ASP B 1 272 ? -4.457 -10.734 -4.523 1 98.12 272 ASP B CA 1
ATOM 5665 C C . ASP B 1 272 ? -5.309 -9.539 -4.949 1 98.12 272 ASP B C 1
ATOM 5667 O O . ASP B 1 272 ? -5.82 -8.797 -4.105 1 98.12 272 ASP B O 1
ATOM 5671 N N . ASP B 1 273 ? -5.438 -9.289 -6.262 1 97 273 ASP B N 1
ATOM 5672 C CA . ASP B 1 273 ? -6.246 -8.172 -6.742 1 97 273 ASP B CA 1
ATOM 5673 C C . ASP B 1 273 ? -7.383 -8.664 -7.641 1 97 273 ASP B C 1
ATOM 5675 O O . ASP B 1 273 ? -7.707 -8.023 -8.641 1 97 273 ASP B O 1
ATOM 5679 N N . VAL B 1 274 ? -7.871 -9.812 -7.352 1 97.19 274 VAL B N 1
ATOM 5680 C CA . VAL B 1 274 ? -9.008 -10.367 -8.078 1 97.19 274 VAL B CA 1
ATOM 5681 C C . VAL B 1 274 ? -10.219 -10.445 -7.16 1 97.19 274 VAL B C 1
ATOM 5683 O O . VAL B 1 274 ? -10.102 -10.242 -5.949 1 97.19 274 VAL B O 1
ATOM 5686 N N . PHE B 1 275 ? -11.375 -10.68 -7.766 1 96.69 275 PHE B N 1
ATOM 5687 C CA . PHE B 1 275 ? -12.602 -11.008 -7.047 1 96.69 275 PHE B CA 1
ATOM 5688 C C . PHE B 1 275 ? -13.102 -12.391 -7.426 1 96.69 275 PHE B C 1
ATOM 5690 O O . PHE B 1 275 ? -13.445 -12.641 -8.586 1 96.69 275 PHE B O 1
ATOM 5697 N N . ALA B 1 276 ? -13.125 -13.211 -6.504 1 97.19 276 ALA B N 1
ATOM 5698 C CA . ALA B 1 276 ? -13.586 -14.578 -6.734 1 97.19 276 ALA B CA 1
ATOM 5699 C C . ALA B 1 276 ? -14.938 -14.82 -6.062 1 97.19 276 ALA B C 1
ATOM 5701 O O . ALA B 1 276 ? -15.305 -14.117 -5.121 1 97.19 276 ALA B O 1
ATOM 5702 N N . ASN B 1 277 ? -15.68 -15.664 -6.625 1 96.38 277 ASN B N 1
ATOM 5703 C CA . ASN B 1 277 ? -16.938 -16.156 -6.059 1 96.38 277 ASN B CA 1
ATOM 5704 C C . ASN B 1 277 ? -16.781 -17.562 -5.492 1 96.38 277 ASN B C 1
ATOM 5706 O O . ASN B 1 277 ? -17.062 -18.547 -6.176 1 96.38 277 ASN B O 1
ATOM 5710 N N . THR B 1 278 ? -16.469 -17.656 -4.215 1 97.12 278 THR B N 1
ATOM 5711 C CA . THR B 1 278 ? -16.078 -18.906 -3.578 1 97.12 278 THR B CA 1
ATOM 5712 C C . THR B 1 278 ? -17.219 -19.922 -3.648 1 97.12 278 THR B C 1
ATOM 5714 O O . THR B 1 278 ? -16.984 -21.094 -3.973 1 97.12 278 THR B O 1
ATOM 5717 N N . GLN B 1 279 ? -18.422 -19.5 -3.393 1 94.44 279 GLN B N 1
ATOM 5718 C CA . GLN B 1 279 ? -19.531 -20.438 -3.424 1 94.44 279 GLN B CA 1
ATOM 5719 C C . GLN B 1 279 ? -19.75 -21 -4.828 1 94.44 279 GLN B C 1
ATOM 5721 O O . GLN B 1 279 ? -19.984 -22.188 -4.992 1 94.44 279 GLN B O 1
ATOM 5726 N N . ALA B 1 280 ? -19.672 -20.109 -5.82 1 95.38 280 ALA B N 1
ATOM 5727 C CA . ALA B 1 280 ? -19.812 -20.578 -7.199 1 95.38 280 ALA B CA 1
ATOM 5728 C C . ALA B 1 280 ? -18.688 -21.547 -7.562 1 95.38 280 ALA B C 1
ATOM 5730 O O . ALA B 1 280 ? -18.922 -22.531 -8.281 1 95.38 280 ALA B O 1
ATOM 5731 N N . ILE B 1 281 ? -17.484 -21.281 -7.094 1 98.06 281 ILE B N 1
ATOM 5732 C CA . ILE B 1 281 ? -16.344 -22.156 -7.324 1 98.06 281 ILE B CA 1
ATOM 5733 C C . ILE B 1 281 ? -16.594 -23.531 -6.684 1 98.06 281 ILE B C 1
ATOM 5735 O O . ILE B 1 281 ? -16.406 -24.562 -7.32 1 98.06 281 ILE B O 1
ATOM 5739 N N . LEU B 1 282 ? -17.047 -23.531 -5.445 1 97.81 282 LEU B N 1
ATOM 5740 C CA . LEU B 1 282 ? -17.328 -24.766 -4.73 1 97.81 282 LEU B CA 1
ATOM 5741 C C . LEU B 1 282 ? -18.406 -25.578 -5.441 1 97.81 282 LEU B C 1
ATOM 5743 O O . LEU B 1 282 ? -18.281 -26.797 -5.578 1 97.81 282 LEU B O 1
ATOM 5747 N N . ASN B 1 283 ? -19.438 -24.859 -5.938 1 96.44 283 ASN B N 1
ATOM 5748 C CA . ASN B 1 283 ? -20.484 -25.531 -6.684 1 96.44 283 ASN B CA 1
ATOM 5749 C C . ASN B 1 283 ? -19.953 -26.188 -7.953 1 96.44 283 ASN B C 1
ATOM 5751 O O . ASN B 1 283 ? -20.312 -27.328 -8.266 1 96.44 283 ASN B O 1
ATOM 5755 N N . HIS B 1 284 ? -19.172 -25.484 -8.633 1 96.69 284 HIS B N 1
ATOM 5756 C CA . HIS B 1 284 ? -18.578 -26.031 -9.852 1 96.69 284 HIS B CA 1
ATOM 5757 C C . HIS B 1 284 ? -17.734 -27.266 -9.562 1 96.69 284 HIS B C 1
ATOM 5759 O O . HIS B 1 284 ? -17.875 -28.281 -10.234 1 96.69 284 HIS B O 1
ATOM 5765 N N . LEU B 1 285 ? -16.906 -27.219 -8.547 1 97.94 285 LEU B N 1
ATOM 5766 C CA . LEU B 1 285 ? -16 -28.312 -8.203 1 97.94 285 LEU B CA 1
ATOM 5767 C C . LEU B 1 285 ? -16.797 -29.547 -7.766 1 97.94 285 LEU B C 1
ATOM 5769 O O . LEU B 1 285 ? -16.422 -30.672 -8.102 1 97.94 285 LEU B O 1
ATOM 5773 N N . LYS B 1 286 ? -17.828 -29.328 -7.086 1 96.31 286 LYS B N 1
ATOM 5774 C CA . LYS B 1 286 ? -18.672 -30.438 -6.613 1 96.31 286 LYS B CA 1
ATOM 5775 C C . LYS B 1 286 ? -19.406 -31.109 -7.77 1 96.31 286 LYS B C 1
ATOM 5777 O O . LYS B 1 286 ? -19.734 -32.281 -7.695 1 96.31 286 LYS B O 1
ATOM 5782 N N . SER B 1 287 ? -19.625 -30.375 -8.805 1 96.19 287 SER B N 1
ATOM 5783 C CA . SER B 1 287 ? -20.391 -30.875 -9.93 1 96.19 287 SER B CA 1
ATOM 5784 C C . SER B 1 287 ? -19.547 -31.734 -10.844 1 96.19 287 SER B C 1
ATOM 5786 O O . SER B 1 287 ? -20.062 -32.438 -11.711 1 96.19 287 SER B O 1
ATOM 5788 N N . LEU B 1 288 ? -18.234 -31.766 -10.68 1 97.38 288 LEU B N 1
ATOM 5789 C CA . LEU B 1 288 ? -17.328 -32.5 -11.555 1 97.38 288 LEU B CA 1
ATOM 5790 C C . LEU B 1 288 ? -17.406 -34 -11.305 1 97.38 288 LEU B C 1
ATOM 5792 O O . LEU B 1 288 ? -17.547 -34.438 -10.164 1 97.38 288 LEU B O 1
ATOM 5796 N N . ASP B 1 289 ? -17.344 -34.75 -12.359 1 97.06 289 ASP B N 1
ATOM 5797 C CA . ASP B 1 289 ? -17.203 -36.219 -12.172 1 97.06 289 ASP B CA 1
ATOM 5798 C C . ASP B 1 289 ? -15.789 -36.594 -11.75 1 97.06 289 ASP B C 1
ATOM 5800 O O . ASP B 1 289 ? -14.883 -35.75 -11.797 1 97.06 289 ASP B O 1
ATOM 5804 N N . PRO B 1 290 ? -15.625 -37.719 -11.281 1 96.31 290 PRO B N 1
ATOM 5805 C CA . PRO B 1 290 ? -14.336 -38.125 -10.711 1 96.31 290 PRO B CA 1
ATOM 5806 C C . PRO B 1 290 ? -13.188 -38 -11.711 1 96.31 290 PRO B C 1
ATOM 5808 O O . PRO B 1 290 ? -12.078 -37.594 -11.344 1 96.31 290 PRO B O 1
ATOM 5811 N N . ALA B 1 291 ? -13.453 -38.344 -12.953 1 95.44 291 ALA B N 1
ATOM 5812 C CA . ALA B 1 291 ? -12.406 -38.25 -13.969 1 95.44 291 ALA B CA 1
ATOM 5813 C C . ALA B 1 291 ? -12.016 -36.812 -14.219 1 95.44 291 ALA B C 1
ATOM 5815 O O . ALA B 1 291 ? -10.828 -36.469 -14.312 1 95.44 291 ALA B O 1
ATOM 5816 N N . GLN B 1 292 ? -12.992 -35.938 -14.305 1 96.19 292 GLN B N 1
ATOM 5817 C CA . GLN B 1 292 ? -12.758 -34.5 -14.469 1 96.19 292 GLN B CA 1
ATOM 5818 C C . GLN B 1 292 ? -12.039 -33.906 -13.25 1 96.19 292 GLN B C 1
ATOM 5820 O O . GLN B 1 292 ? -11.117 -33.094 -13.398 1 96.19 292 GLN B O 1
ATOM 5825 N N . ALA B 1 293 ? -12.469 -34.375 -12.109 1 97.69 293 ALA B N 1
ATOM 5826 C CA . ALA B 1 293 ? -11.938 -33.844 -10.852 1 97.69 293 ALA B CA 1
ATOM 5827 C C . ALA B 1 293 ? -10.461 -34.188 -10.688 1 97.69 293 ALA B C 1
ATOM 5829 O O . ALA B 1 293 ? -9.664 -33.375 -10.25 1 97.69 293 ALA B O 1
ATOM 5830 N N . SER B 1 294 ? -10.078 -35.375 -11.078 1 97 294 SER B N 1
ATOM 5831 C CA . SER B 1 294 ? -8.727 -35.844 -10.82 1 97 294 SER B CA 1
ATOM 5832 C C . SER B 1 294 ? -7.723 -35.219 -11.781 1 97 294 SER B C 1
ATOM 5834 O O . SER B 1 294 ? -6.523 -35.188 -11.5 1 97 294 SER B O 1
ATOM 5836 N N . THR B 1 295 ? -8.172 -34.688 -12.961 1 97.69 295 THR B N 1
ATOM 5837 C CA . THR B 1 295 ? -7.277 -34.125 -13.969 1 97.69 295 THR B CA 1
ATOM 5838 C C . THR B 1 295 ? -7.598 -32.656 -14.203 1 97.69 295 THR B C 1
ATOM 5840 O O . THR B 1 295 ? -7.266 -32.094 -15.25 1 97.69 295 THR B O 1
ATOM 5843 N N . LEU B 1 296 ? -8.195 -32.031 -13.273 1 98.62 296 LEU B N 1
ATOM 5844 C CA . LEU B 1 296 ? -8.719 -30.688 -13.453 1 98.62 296 LEU B CA 1
ATOM 5845 C C . LEU B 1 296 ? -7.59 -29.672 -13.609 1 98.62 296 LEU B C 1
ATOM 5847 O O . LEU B 1 296 ? -6.641 -29.672 -12.82 1 98.62 296 LEU B O 1
ATOM 5851 N N . TYR B 1 297 ? -7.562 -28.906 -14.57 1 98.75 297 TYR B N 1
ATOM 5852 C CA . TYR B 1 297 ? -6.844 -27.672 -14.859 1 98.75 297 TYR B CA 1
ATOM 5853 C C . TYR B 1 297 ? -7.711 -26.703 -15.664 1 98.75 297 TYR B C 1
ATOM 5855 O O . TYR B 1 297 ? -7.84 -26.844 -16.875 1 98.75 297 TYR B O 1
ATOM 5863 N N . THR B 1 298 ? -8.312 -25.719 -14.906 1 98.56 298 THR B N 1
ATOM 5864 C CA . THR B 1 298 ? -9.344 -24.938 -15.586 1 98.56 298 THR B CA 1
ATOM 5865 C C . THR B 1 298 ? -9.203 -23.453 -15.234 1 98.56 298 THR B C 1
ATOM 5867 O O . THR B 1 298 ? -8.672 -23.109 -14.18 1 98.56 298 THR B O 1
ATOM 5870 N N . GLY B 1 299 ? -9.562 -22.594 -16.078 1 97.94 299 GLY B N 1
ATOM 5871 C CA . GLY B 1 299 ? -9.539 -21.141 -16.016 1 97.94 299 GLY B CA 1
ATOM 5872 C C . GLY B 1 299 ? -9.875 -20.484 -17.344 1 97.94 299 GLY B C 1
ATOM 5873 O O . GLY B 1 299 ? -10.547 -21.078 -18.188 1 97.94 299 GLY B O 1
ATOM 5874 N N . GLN B 1 300 ? -9.562 -19.234 -17.406 1 97.44 300 GLN B N 1
ATOM 5875 C CA . GLN B 1 300 ? -9.555 -18.609 -18.734 1 97.44 300 GLN B CA 1
ATOM 5876 C C . GLN B 1 300 ? -8.32 -19.016 -19.531 1 97.44 300 GLN B C 1
ATOM 5878 O O . GLN B 1 300 ? -7.195 -18.656 -19.156 1 97.44 300 GLN B O 1
ATOM 5883 N N . ILE B 1 301 ? -8.539 -19.766 -20.594 1 97.69 301 ILE B N 1
ATOM 5884 C CA . ILE B 1 301 ? -7.422 -20.406 -21.266 1 97.69 301 ILE B CA 1
ATOM 5885 C C . ILE B 1 301 ? -6.945 -19.516 -22.422 1 97.69 301 ILE B C 1
ATOM 5887 O O . ILE B 1 301 ? -7.75 -19.062 -23.234 1 97.69 301 ILE B O 1
ATOM 5891 N N . ILE B 1 302 ? -5.684 -19.156 -22.422 1 95.94 302 ILE B N 1
ATOM 5892 C CA . ILE B 1 302 ? -5 -18.469 -23.516 1 95.94 302 ILE B CA 1
ATOM 5893 C C . ILE B 1 302 ? -4.371 -19.484 -24.469 1 95.94 302 ILE B C 1
ATOM 5895 O O . ILE B 1 302 ? -3.529 -20.281 -24.047 1 95.94 302 ILE B O 1
ATOM 5899 N N . SER B 1 303 ? -4.859 -19.391 -25.641 1 94.81 303 SER B N 1
ATOM 5900 C CA . SER B 1 303 ? -4.363 -20.328 -26.641 1 94.81 303 SER B CA 1
ATOM 5901 C C . SER B 1 303 ? -3.607 -19.609 -27.75 1 94.81 303 SER B C 1
ATOM 5903 O O . SER B 1 303 ? -3.859 -18.438 -28.016 1 94.81 303 SER B O 1
ATOM 5905 N N . ASP B 1 304 ? -2.652 -20.188 -28.375 1 91.25 304 ASP B N 1
ATOM 5906 C CA . ASP B 1 304 ? -1.908 -19.719 -29.547 1 91.25 304 ASP B CA 1
ATOM 5907 C C . ASP B 1 304 ? -1.113 -18.453 -29.203 1 91.25 304 ASP B C 1
ATOM 5909 O O . ASP B 1 304 ? -1.074 -17.516 -30 1 91.25 304 ASP B O 1
ATOM 5913 N N . ALA B 1 305 ? -0.748 -18.328 -27.984 1 94.31 305 ALA B N 1
ATOM 5914 C CA . ALA B 1 305 ? 0.089 -17.203 -27.578 1 94.31 305 ALA B CA 1
ATOM 5915 C C . ALA B 1 305 ? 1.546 -17.438 -27.969 1 94.31 305 ALA B C 1
ATOM 5917 O O . ALA B 1 305 ? 1.995 -18.578 -28.078 1 94.31 305 ALA B O 1
ATOM 5918 N N . THR B 1 306 ? 2.221 -16.297 -28.266 1 95.94 306 THR B N 1
ATOM 5919 C CA . THR B 1 306 ? 3.643 -16.312 -28.594 1 95.94 306 THR B CA 1
ATOM 5920 C C . THR B 1 306 ? 4.398 -15.273 -27.766 1 95.94 306 THR B C 1
ATOM 5922 O O . THR B 1 306 ? 3.803 -14.328 -27.25 1 95.94 306 THR B O 1
ATOM 5925 N N . PRO B 1 307 ? 5.715 -15.477 -27.641 1 97.5 307 PRO B N 1
ATOM 5926 C CA . PRO B 1 307 ? 6.5 -14.508 -26.875 1 97.5 307 PRO B CA 1
ATOM 5927 C C . PRO B 1 307 ? 6.453 -13.102 -27.469 1 97.5 307 PRO B C 1
ATOM 5929 O O . PRO B 1 307 ? 6.461 -12.938 -28.688 1 97.5 307 PRO B O 1
ATOM 5932 N N . LEU B 1 308 ? 6.367 -12.156 -26.578 1 96.94 308 LEU B N 1
ATOM 5933 C CA . LEU B 1 308 ? 6.48 -10.758 -26.984 1 96.94 308 LEU B CA 1
ATOM 5934 C C . LEU B 1 308 ? 7.941 -10.32 -27.031 1 96.94 308 LEU B C 1
ATOM 5936 O O . LEU B 1 308 ? 8.734 -10.703 -26.172 1 96.94 308 LEU B O 1
ATOM 5940 N N . ARG B 1 309 ? 8.305 -9.531 -28.016 1 96.81 309 ARG B N 1
ATOM 5941 C CA . ARG B 1 309 ? 9.719 -9.289 -28.281 1 96.81 309 ARG B CA 1
ATOM 5942 C C . ARG B 1 309 ? 10.086 -7.832 -28 1 96.81 309 ARG B C 1
ATOM 5944 O O . ARG B 1 309 ? 11.242 -7.434 -28.188 1 96.81 309 ARG B O 1
ATOM 5951 N N . ASP B 1 310 ? 9.172 -6.977 -27.5 1 95.31 310 ASP B N 1
ATOM 5952 C CA . ASP B 1 310 ? 9.445 -5.598 -27.109 1 95.31 310 ASP B CA 1
ATOM 5953 C C . ASP B 1 310 ? 9.922 -5.523 -25.656 1 95.31 310 ASP B C 1
ATOM 5955 O O . ASP B 1 310 ? 9.172 -5.852 -24.734 1 95.31 310 ASP B O 1
ATOM 5959 N N . PRO B 1 311 ? 11.125 -5.051 -25.453 1 92.88 311 PRO B N 1
ATOM 5960 C CA . PRO B 1 311 ? 11.695 -5.043 -24.094 1 92.88 311 PRO B CA 1
ATOM 5961 C C . PRO B 1 311 ? 10.953 -4.105 -23.141 1 92.88 311 PRO B C 1
ATOM 5963 O O . PRO B 1 311 ? 11.156 -4.164 -21.938 1 92.88 311 PRO B O 1
ATOM 5966 N N . LYS B 1 312 ? 10.117 -3.27 -23.625 1 92.06 312 LYS B N 1
ATOM 5967 C CA . LYS B 1 312 ? 9.375 -2.326 -22.797 1 92.06 312 LYS B CA 1
ATOM 5968 C C . LYS B 1 312 ? 8.133 -2.982 -22.203 1 92.06 312 LYS B C 1
ATOM 5970 O O . LYS B 1 312 ? 7.52 -2.438 -21.281 1 92.06 312 LYS B O 1
ATOM 5975 N N . ILE B 1 313 ? 7.93 -4.191 -22.656 1 93.12 313 ILE B N 1
ATOM 5976 C CA . ILE B 1 313 ? 6.73 -4.898 -22.234 1 93.12 313 ILE B CA 1
ATOM 5977 C C . ILE B 1 313 ? 7.07 -5.832 -21.062 1 93.12 313 ILE B C 1
ATOM 5979 O O . ILE B 1 313 ? 8.109 -6.492 -21.078 1 93.12 313 ILE B O 1
ATOM 5983 N N . LYS B 1 314 ? 6.234 -5.867 -20.109 1 91.88 314 LYS B N 1
ATOM 5984 C CA . LYS B 1 314 ? 6.41 -6.66 -18.891 1 91.88 314 LYS B CA 1
ATOM 5985 C C . LYS B 1 314 ? 6.688 -8.125 -19.234 1 91.88 314 LYS B C 1
ATOM 5987 O O . LYS B 1 314 ? 7.516 -8.766 -18.578 1 91.88 314 LYS B O 1
ATOM 5992 N N . TYR B 1 315 ? 6.074 -8.609 -20.328 1 95.12 315 TYR B N 1
ATOM 5993 C CA . TYR B 1 315 ? 6.133 -10.031 -20.672 1 95.12 315 TYR B CA 1
ATOM 5994 C C . TYR B 1 315 ? 7.156 -10.281 -21.766 1 95.12 315 TYR B C 1
ATOM 5996 O O . TYR B 1 315 ? 7.027 -11.234 -22.531 1 95.12 315 TYR B O 1
ATOM 6004 N N . TYR B 1 316 ? 8.141 -9.438 -21.781 1 96.5 316 TYR B N 1
ATOM 6005 C CA . TYR B 1 316 ? 9.211 -9.539 -22.781 1 96.5 316 TYR B CA 1
ATOM 6006 C C . TYR B 1 316 ? 9.977 -10.844 -22.609 1 96.5 316 TYR B C 1
ATOM 6008 O O . TYR B 1 316 ? 10.344 -11.227 -21.5 1 96.5 316 TYR B O 1
ATOM 6016 N N . VAL B 1 317 ? 10.219 -11.508 -23.766 1 97.5 317 VAL B N 1
ATOM 6017 C CA . VAL B 1 317 ? 11.07 -12.688 -23.812 1 97.5 317 VAL B CA 1
ATOM 6018 C C . VAL B 1 317 ? 12.008 -12.594 -25.016 1 97.5 317 VAL B C 1
ATOM 6020 O O . VAL B 1 317 ? 11.562 -12.672 -26.172 1 97.5 317 VAL B O 1
ATOM 6023 N N . PRO B 1 318 ? 13.281 -12.484 -24.719 1 97.12 318 PRO B N 1
ATOM 6024 C CA . PRO B 1 318 ? 14.219 -12.43 -25.859 1 97.12 318 PRO B CA 1
ATOM 6025 C C . PRO B 1 318 ? 14.188 -13.695 -26.719 1 97.12 318 PRO B C 1
ATOM 6027 O O . PRO B 1 318 ? 14.047 -14.797 -26.188 1 97.12 318 PRO B O 1
ATOM 6030 N N . GLN B 1 319 ? 14.422 -13.508 -28 1 96.69 319 GLN B N 1
ATOM 6031 C CA . GLN B 1 319 ? 14.43 -14.633 -28.922 1 96.69 319 GLN B CA 1
ATOM 6032 C C . GLN B 1 319 ? 15.555 -15.609 -28.609 1 96.69 319 GLN B C 1
ATOM 6034 O O . GLN B 1 319 ? 15.398 -16.828 -28.766 1 96.69 319 GLN B O 1
ATOM 6039 N N . SER B 1 320 ? 16.656 -15.086 -28.203 1 97.56 320 SER B N 1
ATOM 6040 C CA . SER B 1 320 ? 17.812 -15.922 -27.875 1 97.56 320 SER B CA 1
ATOM 6041 C C . SER B 1 320 ? 17.578 -16.734 -26.609 1 97.56 320 SER B C 1
ATOM 6043 O O . SER B 1 320 ? 18.297 -17.703 -26.359 1 97.56 320 SER B O 1
ATOM 6045 N N . PHE B 1 321 ? 16.625 -16.297 -25.859 1 97.81 321 PHE B N 1
ATOM 6046 C CA . PHE B 1 321 ? 16.281 -17.062 -24.656 1 97.81 321 PHE B CA 1
ATOM 6047 C C . PHE B 1 321 ? 15.312 -18.188 -24.984 1 97.81 321 PHE B C 1
ATOM 6049 O O . PHE B 1 321 ? 15.523 -19.328 -24.578 1 97.81 321 PHE B O 1
ATOM 6056 N N . TYR B 1 322 ? 14.328 -17.828 -25.672 1 98.31 322 TYR B N 1
ATOM 6057 C CA . TYR B 1 322 ? 13.312 -18.812 -26.062 1 98.31 322 TYR B CA 1
ATOM 6058 C C . TYR B 1 322 ? 12.758 -18.5 -27.438 1 98.31 322 TYR B C 1
ATOM 6060 O O . TYR B 1 322 ? 12.508 -17.344 -27.766 1 98.31 322 TYR B O 1
ATOM 6068 N N . GLU B 1 323 ? 12.539 -19.531 -28.203 1 97.75 323 GLU B N 1
ATOM 6069 C CA . GLU B 1 323 ? 11.922 -19.406 -29.516 1 97.75 323 GLU B CA 1
ATOM 6070 C C . GLU B 1 323 ? 10.891 -20.516 -29.75 1 97.75 323 GLU B C 1
ATOM 6072 O O . GLU B 1 323 ? 11.211 -21.703 -29.672 1 97.75 323 GLU B O 1
ATOM 6077 N N . GLY B 1 324 ? 9.688 -20.156 -30 1 97 324 GLY B N 1
ATOM 6078 C CA . GLY B 1 324 ? 8.586 -21.078 -30.219 1 97 324 GLY B CA 1
ATOM 6079 C C . GLY B 1 324 ? 7.27 -20.594 -29.641 1 97 324 GLY B C 1
ATOM 6080 O O . GLY B 1 324 ? 7.227 -19.547 -28.984 1 97 324 GLY B O 1
ATOM 6081 N N . PRO B 1 325 ? 6.215 -21.281 -29.938 1 96.69 325 PRO B N 1
ATOM 6082 C CA . PRO B 1 325 ? 4.918 -20.922 -29.359 1 96.69 325 PRO B CA 1
ATOM 6083 C C . PRO B 1 325 ? 4.746 -21.406 -27.922 1 96.69 325 PRO B C 1
ATOM 6085 O O . PRO B 1 325 ? 5.543 -22.219 -27.453 1 96.69 325 PRO B O 1
ATOM 6088 N N . TYR B 1 326 ? 3.824 -20.812 -27.281 1 97.81 326 TYR B N 1
ATOM 6089 C CA . TYR B 1 326 ? 3.451 -21.312 -25.953 1 97.81 326 TYR B CA 1
ATOM 6090 C C . TYR B 1 326 ? 2.344 -22.344 -26.047 1 97.81 326 TYR B C 1
ATOM 6092 O O . TYR B 1 326 ? 1.472 -22.266 -26.922 1 97.81 326 TYR B O 1
ATOM 6100 N N . PRO B 1 327 ? 2.404 -23.391 -25.203 1 97.38 327 PRO B N 1
ATOM 6101 C CA . PRO B 1 327 ? 1.197 -24.203 -25.062 1 97.38 327 PRO B CA 1
ATOM 6102 C C . PRO B 1 327 ? 0.038 -23.438 -24.422 1 97.38 327 PRO B C 1
ATOM 6104 O O . PRO B 1 327 ? 0.241 -22.375 -23.844 1 97.38 327 PRO B O 1
ATOM 6107 N N . PRO B 1 328 ? -1.227 -24.031 -24.562 1 97.62 328 PRO B N 1
ATOM 6108 C CA . PRO B 1 328 ? -2.338 -23.391 -23.859 1 97.62 328 PRO B CA 1
ATOM 6109 C C . PRO B 1 328 ? -2.127 -23.344 -22.344 1 97.62 328 PRO B C 1
ATOM 6111 O O . PRO B 1 328 ? -1.609 -24.297 -21.75 1 97.62 328 PRO B O 1
ATOM 6114 N N . TYR B 1 329 ? -2.445 -22.266 -21.797 1 97.88 329 TYR B N 1
ATOM 6115 C CA . TYR B 1 329 ? -2.299 -22.094 -20.359 1 97.88 329 TYR B CA 1
ATOM 6116 C C . TYR B 1 329 ? -3.412 -21.219 -19.797 1 97.88 329 TYR B C 1
ATOM 6118 O O . TYR B 1 329 ? -4.055 -20.469 -20.531 1 97.88 329 TYR B O 1
ATOM 6126 N N . ALA B 1 330 ? -3.686 -21.344 -18.484 1 97.94 330 ALA B N 1
ATOM 6127 C CA . ALA B 1 330 ? -4.684 -20.531 -17.781 1 97.94 330 ALA B CA 1
ATOM 6128 C C . ALA B 1 330 ? -4.105 -19.188 -17.359 1 97.94 330 ALA B C 1
ATOM 6130 O O . ALA B 1 330 ? -2.951 -19.109 -16.938 1 97.94 330 ALA B O 1
ATOM 6131 N N . GLY B 1 331 ? -4.957 -18.156 -17.422 1 96.19 331 GLY B N 1
ATOM 6132 C CA . GLY B 1 331 ? -4.531 -16.844 -16.922 1 96.19 331 GLY B CA 1
ATOM 6133 C C . GLY B 1 331 ? -4.129 -16.875 -15.461 1 96.19 331 GLY B C 1
ATOM 6134 O O . GLY B 1 331 ? -4.77 -17.531 -14.641 1 96.19 331 GLY B O 1
ATOM 6135 N N . GLY B 1 332 ? -3.129 -16.094 -15.148 1 95.25 332 GLY B N 1
ATOM 6136 C CA . GLY B 1 332 ? -2.494 -16.172 -13.844 1 95.25 332 GLY B CA 1
ATOM 6137 C C . GLY B 1 332 ? -3.291 -15.477 -12.758 1 95.25 332 GLY B C 1
ATOM 6138 O O . GLY B 1 332 ? -2.996 -15.633 -11.57 1 95.25 332 GLY B O 1
ATOM 6139 N N . GLY B 1 333 ? -4.309 -14.727 -13.172 1 95.75 333 GLY B N 1
ATOM 6140 C CA . GLY B 1 333 ? -5.145 -14.07 -12.18 1 95.75 333 GLY B CA 1
ATOM 6141 C C . GLY B 1 333 ? -5.859 -15.047 -11.266 1 95.75 333 GLY B C 1
ATOM 6142 O O . GLY B 1 333 ? -6.172 -14.711 -10.117 1 95.75 333 GLY B O 1
ATOM 6143 N N . GLY B 1 334 ? -6.188 -16.172 -11.844 1 97.69 334 GLY B N 1
ATOM 6144 C CA . GLY B 1 334 ? -6.828 -17.234 -11.07 1 97.69 334 GLY B CA 1
ATOM 6145 C C . GLY B 1 334 ? -7.195 -18.438 -11.906 1 97.69 334 GLY B C 1
ATOM 6146 O O . GLY B 1 334 ? -7.73 -18.312 -13.008 1 97.69 334 GLY B O 1
ATOM 6147 N N . PHE B 1 335 ? -6.906 -19.562 -11.414 1 98.44 335 PHE B N 1
ATOM 6148 C CA . PHE B 1 335 ? -7.297 -20.828 -12.031 1 98.44 335 PHE B CA 1
ATOM 6149 C C . PHE B 1 335 ? -7.395 -21.922 -10.992 1 98.44 335 PHE B C 1
ATOM 6151 O O . PHE B 1 335 ? -6.984 -21.75 -9.844 1 98.44 335 PHE B O 1
ATOM 6158 N N . LEU B 1 336 ? -8.039 -23.062 -11.398 1 98.81 336 LEU B N 1
ATOM 6159 C CA . LEU B 1 336 ? -8.266 -24.188 -10.516 1 98.81 336 LEU B CA 1
ATOM 6160 C C . LEU B 1 336 ? -7.566 -25.438 -11.047 1 98.81 336 LEU B C 1
ATOM 6162 O O . LEU B 1 336 ? -7.551 -25.688 -12.258 1 98.81 336 LEU B O 1
ATOM 6166 N N . PHE B 1 337 ? -7.004 -26.219 -10.141 1 98.81 337 PHE B N 1
ATOM 6167 C CA . PHE B 1 337 ? -6.492 -27.516 -10.555 1 98.81 337 PHE B CA 1
ATOM 6168 C C . PHE B 1 337 ? -6.609 -28.531 -9.414 1 98.81 337 PHE B C 1
ATOM 6170 O O . PHE B 1 337 ? -6.824 -28.156 -8.266 1 98.81 337 PHE B O 1
ATOM 6177 N N . SER B 1 338 ? -6.551 -29.781 -9.742 1 98.69 338 SER B N 1
ATOM 6178 C CA . SER B 1 338 ? -6.727 -30.891 -8.805 1 98.69 338 SER B CA 1
ATOM 6179 C C . SER B 1 338 ? -5.488 -31.078 -7.938 1 98.69 338 SER B C 1
ATOM 6181 O O . SER B 1 338 ? -4.363 -31.047 -8.438 1 98.69 338 SER B O 1
ATOM 6183 N N . GLY B 1 339 ? -5.754 -31.312 -6.621 1 97.69 339 GLY B N 1
ATOM 6184 C CA . GLY B 1 339 ? -4.664 -31.625 -5.715 1 97.69 339 GLY B CA 1
ATOM 6185 C C . GLY B 1 339 ? -3.93 -32.906 -6.078 1 97.69 339 GLY B C 1
ATOM 6186 O O . GLY B 1 339 ? -2.762 -33.094 -5.723 1 97.69 339 GLY B O 1
ATOM 6187 N N . ASN B 1 340 ? -4.52 -33.75 -6.832 1 96.31 340 ASN B N 1
ATOM 6188 C CA . ASN B 1 340 ? -3.955 -35.031 -7.242 1 96.31 340 ASN B CA 1
ATOM 6189 C C . ASN B 1 340 ? -2.752 -34.844 -8.156 1 96.31 340 ASN B C 1
ATOM 6191 O O . ASN B 1 340 ? -1.922 -35.75 -8.297 1 96.31 340 ASN B O 1
ATOM 6195 N N . LEU B 1 341 ? -2.686 -33.719 -8.75 1 97.69 341 LEU B N 1
ATOM 6196 C CA . LEU B 1 341 ? -1.667 -33.5 -9.773 1 97.69 341 LEU B CA 1
ATOM 6197 C C . LEU B 1 341 ? -0.387 -32.938 -9.141 1 97.69 341 LEU B C 1
ATOM 6199 O O . LEU B 1 341 ? 0.651 -32.875 -9.805 1 97.69 341 LEU B O 1
ATOM 6203 N N . LEU B 1 342 ? -0.405 -32.594 -7.883 1 97.06 342 LEU B N 1
ATOM 6204 C CA . LEU B 1 342 ? 0.646 -31.844 -7.211 1 97.06 342 LEU B CA 1
ATOM 6205 C C . LEU B 1 342 ? 1.965 -32.594 -7.23 1 97.06 342 LEU B C 1
ATOM 6207 O O . LEU B 1 342 ? 3.008 -32.031 -7.57 1 97.06 342 LEU B O 1
ATOM 6211 N N . PRO B 1 343 ? 1.997 -33.906 -6.906 1 96.75 343 PRO B N 1
ATOM 6212 C CA . PRO B 1 343 ? 3.275 -34.625 -6.914 1 96.75 343 PRO B CA 1
ATOM 6213 C C . PRO B 1 343 ? 3.938 -34.625 -8.289 1 96.75 343 PRO B C 1
ATOM 6215 O O . PRO B 1 343 ? 5.148 -34.406 -8.398 1 96.75 343 PRO B O 1
ATOM 6218 N N . SER B 1 344 ? 3.109 -34.844 -9.312 1 96.88 344 SER B N 1
ATOM 6219 C CA . SER B 1 344 ? 3.646 -34.875 -10.672 1 96.88 344 SER B CA 1
ATOM 6220 C C . SER B 1 344 ? 4.141 -33.5 -11.102 1 96.88 344 SER B C 1
ATOM 6222 O O . SER B 1 344 ? 5.168 -33.375 -11.773 1 96.88 344 SER B O 1
ATOM 6224 N N . LEU B 1 345 ? 3.359 -32.469 -10.742 1 97.81 345 LEU B N 1
ATOM 6225 C CA . LEU B 1 345 ? 3.746 -31.109 -11.086 1 97.81 345 LEU B CA 1
ATOM 6226 C C . LEU B 1 345 ? 5.062 -30.734 -10.414 1 97.81 345 LEU B C 1
ATOM 6228 O O . LEU B 1 345 ? 5.926 -30.109 -11.039 1 97.81 345 LEU B O 1
ATOM 6232 N N . TYR B 1 346 ? 5.184 -31.078 -9.148 1 96.81 346 TYR B N 1
ATOM 6233 C CA . TYR B 1 346 ? 6.43 -30.812 -8.438 1 96.81 346 TYR B CA 1
ATOM 6234 C C . TYR B 1 346 ? 7.59 -31.578 -9.062 1 96.81 346 TYR B C 1
ATOM 6236 O O . TYR B 1 346 ? 8.664 -31.016 -9.289 1 96.81 346 TYR B O 1
ATOM 6244 N N . HIS B 1 347 ? 7.395 -32.812 -9.398 1 94.5 347 HIS B N 1
ATOM 6245 C CA . HIS B 1 347 ? 8.43 -33.688 -9.945 1 94.5 347 HIS B CA 1
ATOM 6246 C C . HIS B 1 347 ? 8.891 -33.188 -11.32 1 94.5 347 HIS B C 1
ATOM 6248 O O . HIS B 1 347 ? 10.094 -33.125 -11.586 1 94.5 347 HIS B O 1
ATOM 6254 N N . VAL B 1 348 ? 8.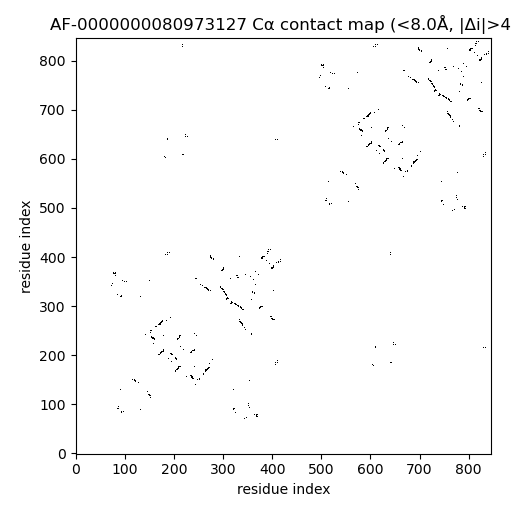008 -32.875 -12.172 1 95.75 348 VAL B N 1
ATOM 6255 C CA . VAL B 1 348 ? 8.336 -32.531 -13.555 1 95.75 348 VAL B CA 1
ATOM 6256 C C . VAL B 1 348 ? 9.109 -31.203 -13.586 1 95.75 348 VAL B C 1
ATOM 6258 O O . VAL B 1 348 ? 9.852 -30.938 -14.531 1 95.75 348 VAL B O 1
ATOM 6261 N N . SER B 1 349 ? 8.938 -30.375 -12.531 1 95.06 349 SER B N 1
ATOM 6262 C CA . SER B 1 349 ? 9.586 -29.062 -12.469 1 95.06 349 SER B CA 1
ATOM 6263 C C . SER B 1 349 ? 11.102 -29.203 -12.391 1 95.06 349 SER B C 1
ATOM 6265 O O . SER B 1 349 ? 11.836 -28.234 -12.641 1 95.06 349 SER B O 1
ATOM 6267 N N . PHE B 1 350 ? 11.609 -30.344 -12.094 1 92.69 350 PHE B N 1
ATOM 6268 C CA . PHE B 1 350 ? 13.055 -30.578 -12.062 1 92.69 350 PHE B CA 1
ATOM 6269 C C . PHE B 1 350 ? 13.578 -30.875 -13.461 1 92.69 350 PHE B C 1
ATOM 6271 O O . PHE B 1 350 ? 14.789 -30.875 -13.688 1 92.69 350 PHE B O 1
ATOM 6278 N N . TYR B 1 351 ? 12.711 -31.047 -14.375 1 93.75 351 TYR B N 1
ATOM 6279 C CA . TYR B 1 351 ? 13.125 -31.406 -15.719 1 93.75 351 TYR B CA 1
ATOM 6280 C C . TYR B 1 351 ? 12.664 -30.375 -16.734 1 93.75 351 TYR B C 1
ATOM 6282 O O . TYR B 1 351 ? 12.883 -30.531 -17.938 1 93.75 351 TYR B O 1
ATOM 6290 N N . ILE B 1 352 ? 11.969 -29.391 -16.297 1 96.81 352 ILE B N 1
ATOM 6291 C CA . ILE B 1 352 ? 11.633 -28.219 -17.094 1 96.81 352 ILE B CA 1
ATOM 6292 C C . ILE B 1 352 ? 12.297 -26.969 -16.5 1 96.81 352 ILE B C 1
ATOM 6294 O O . ILE B 1 352 ? 12.008 -26.594 -15.367 1 96.81 352 ILE B O 1
ATOM 6298 N N . PRO B 1 353 ? 13.195 -26.391 -17.25 1 96.88 353 PRO B N 1
ATOM 6299 C CA . PRO B 1 353 ? 13.812 -25.188 -16.703 1 96.88 353 PRO B CA 1
ATOM 6300 C C . PRO B 1 353 ? 12.797 -24.094 -16.359 1 96.88 353 PRO B C 1
ATOM 6302 O O . PRO B 1 353 ? 11.789 -23.953 -17.062 1 96.88 353 PRO B O 1
ATOM 6305 N N . PHE B 1 354 ? 13.117 -23.312 -15.352 1 97.44 354 PHE B N 1
ATOM 6306 C CA . PHE B 1 354 ? 12.211 -22.234 -14.984 1 97.44 354 PHE B CA 1
ATOM 6307 C C . PHE B 1 354 ? 12.055 -21.25 -16.125 1 97.44 354 PHE B C 1
ATOM 6309 O O . PHE B 1 354 ? 12.992 -21.031 -16.906 1 97.44 354 PHE B O 1
ATOM 6316 N N . TYR B 1 355 ? 10.938 -20.766 -16.297 1 98.06 355 TYR B N 1
ATOM 6317 C CA . TYR B 1 355 ? 10.555 -19.75 -17.266 1 98.06 355 TYR B CA 1
ATOM 6318 C C . TYR B 1 355 ? 10.062 -18.484 -16.594 1 98.06 355 TYR B C 1
ATOM 6320 O O . TYR B 1 355 ? 9.391 -18.547 -15.555 1 98.06 355 TYR B O 1
ATOM 6328 N N . PRO B 1 356 ? 10.391 -17.344 -17.078 1 96.44 356 PRO B N 1
ATOM 6329 C CA . PRO B 1 356 ? 10.148 -16.094 -16.344 1 96.44 356 PRO B CA 1
ATOM 6330 C C . PRO B 1 356 ? 8.664 -15.75 -16.25 1 96.44 356 PRO B C 1
ATOM 6332 O O . PRO B 1 356 ? 8.266 -14.953 -15.398 1 96.44 356 PRO B O 1
ATOM 6335 N N . ILE B 1 357 ? 7.816 -16.219 -17.094 1 97.31 357 ILE B N 1
ATOM 6336 C CA . ILE B 1 357 ? 6.371 -16.047 -17.047 1 97.31 357 ILE B CA 1
ATOM 6337 C C . ILE B 1 357 ? 5.719 -17.266 -16.422 1 97.31 357 ILE B C 1
ATOM 6339 O O . ILE B 1 357 ? 5.605 -18.312 -17.062 1 97.31 357 ILE B O 1
ATOM 6343 N N . ASP B 1 358 ? 5.234 -17.125 -15.234 1 97.69 358 ASP B N 1
ATOM 6344 C CA . ASP B 1 358 ? 4.789 -18.281 -14.445 1 97.69 358 ASP B CA 1
ATOM 6345 C C . ASP B 1 358 ? 3.57 -18.938 -15.086 1 97.69 358 ASP B C 1
ATOM 6347 O O . ASP B 1 358 ? 3.422 -20.156 -15.031 1 97.69 358 ASP B O 1
ATOM 6351 N N . ASP B 1 359 ? 2.699 -18.125 -15.711 1 97.19 359 ASP B N 1
ATOM 6352 C CA . ASP B 1 359 ? 1.522 -18.688 -16.359 1 97.19 359 ASP B CA 1
ATOM 6353 C C . ASP B 1 359 ? 1.923 -19.656 -17.484 1 97.19 359 ASP B C 1
ATOM 6355 O O . ASP B 1 359 ? 1.349 -20.734 -17.609 1 97.19 359 ASP B O 1
ATOM 6359 N N . VAL B 1 360 ? 2.852 -19.219 -18.234 1 98.06 360 VAL B N 1
ATOM 6360 C CA . VAL B 1 360 ? 3.344 -20.031 -19.328 1 98.06 360 VAL B CA 1
ATOM 6361 C C . VAL B 1 360 ? 4.02 -21.297 -18.797 1 98.06 360 VAL B C 1
ATOM 6363 O O . VAL B 1 360 ? 3.814 -22.391 -19.312 1 98.06 360 VAL B O 1
ATOM 6366 N N . TYR B 1 361 ? 4.812 -21.125 -17.766 1 98.44 361 TYR B N 1
ATOM 6367 C CA . TYR B 1 361 ? 5.477 -22.25 -17.141 1 98.44 361 TYR B CA 1
ATOM 6368 C C . TYR B 1 361 ? 4.457 -23.281 -16.656 1 98.44 361 TYR B C 1
ATOM 6370 O O . TYR B 1 361 ? 4.676 -24.484 -16.766 1 98.44 361 TYR B O 1
ATOM 6378 N N . ASN B 1 362 ? 3.377 -22.797 -16.094 1 98.25 362 ASN B N 1
ATOM 6379 C CA . ASN B 1 362 ? 2.307 -23.688 -15.688 1 98.25 362 ASN B CA 1
ATOM 6380 C C . ASN B 1 362 ? 1.739 -24.469 -16.875 1 98.25 362 ASN B C 1
ATOM 6382 O O . ASN B 1 362 ? 1.561 -25.688 -16.797 1 98.25 362 ASN B O 1
ATOM 6386 N N . GLY B 1 363 ? 1.467 -23.734 -17.891 1 98.31 363 GLY B N 1
ATOM 6387 C CA . GLY B 1 363 ? 1 -24.406 -19.078 1 98.31 363 GLY B CA 1
ATOM 6388 C C . GLY B 1 363 ? 1.933 -25.516 -19.547 1 98.31 363 GLY B C 1
ATOM 6389 O O . GLY B 1 363 ? 1.485 -26.609 -19.891 1 98.31 363 GLY B O 1
ATOM 6390 N N . MET B 1 364 ? 3.217 -25.25 -19.578 1 98.38 364 MET B N 1
ATOM 6391 C CA . MET B 1 364 ? 4.23 -26.234 -19.969 1 98.38 364 MET B CA 1
ATOM 6392 C C . MET B 1 364 ? 4.227 -27.422 -19.031 1 98.38 364 MET B C 1
ATOM 6394 O O . MET B 1 364 ? 4.27 -28.578 -19.469 1 98.38 364 MET B O 1
ATOM 6398 N N . SER B 1 365 ? 4.16 -27.172 -17.766 1 98.5 365 SER B N 1
ATOM 6399 C CA . SER B 1 365 ? 4.211 -28.219 -16.766 1 98.5 365 SER B CA 1
ATOM 6400 C C . SER B 1 365 ? 2.994 -29.125 -16.844 1 98.5 365 SER B C 1
ATOM 6402 O O . SER B 1 365 ? 3.125 -30.359 -16.781 1 98.5 365 SER B O 1
ATOM 6404 N N . PHE B 1 366 ? 1.788 -28.547 -16.984 1 98.69 366 PHE B N 1
ATOM 6405 C CA . PHE B 1 366 ? 0.579 -29.359 -17.094 1 98.69 366 PHE B CA 1
ATOM 6406 C C . PHE B 1 366 ? 0.607 -30.188 -18.375 1 98.69 366 PHE B C 1
ATOM 6408 O O . PHE B 1 366 ? 0.261 -31.375 -18.359 1 98.69 366 PHE B O 1
ATOM 6415 N N . LYS B 1 367 ? 1.007 -29.594 -19.422 1 98.38 367 LYS B N 1
ATOM 6416 C CA . LYS B 1 367 ? 1.11 -30.344 -20.672 1 98.38 367 LYS B CA 1
ATOM 6417 C C . LYS B 1 367 ? 2.109 -31.484 -20.562 1 98.38 367 LYS B C 1
ATOM 6419 O O . LYS B 1 367 ? 1.873 -32.594 -21.078 1 98.38 367 LYS B O 1
ATOM 6424 N N . ALA B 1 368 ? 3.205 -31.219 -19.938 1 98.44 368 ALA B N 1
ATOM 6425 C CA . ALA B 1 368 ? 4.25 -32.219 -19.766 1 98.44 368 ALA B CA 1
ATOM 6426 C C . ALA B 1 368 ? 3.717 -33.469 -19.031 1 98.44 368 ALA B C 1
ATOM 6428 O O . ALA B 1 368 ? 4.145 -34.594 -19.312 1 98.44 368 ALA B O 1
ATOM 6429 N N . ILE B 1 369 ? 2.787 -33.281 -18.109 1 97.81 369 ILE B N 1
ATOM 6430 C CA . ILE B 1 369 ? 2.283 -34.438 -17.359 1 97.81 369 ILE B CA 1
ATOM 6431 C C . ILE B 1 369 ? 1.001 -34.938 -18.016 1 97.81 369 ILE B C 1
ATOM 6433 O O . ILE B 1 369 ? 0.253 -35.719 -17.391 1 97.81 369 ILE B O 1
ATOM 6437 N N . GLY B 1 370 ? 0.643 -34.406 -19.172 1 97.38 370 GLY B N 1
ATOM 6438 C CA . GLY B 1 370 ? -0.433 -34.969 -19.984 1 97.38 370 GLY B CA 1
ATOM 6439 C C . GLY B 1 370 ? -1.785 -34.344 -19.672 1 97.38 370 GLY B C 1
ATOM 6440 O O . GLY B 1 370 ? -2.824 -34.969 -19.953 1 97.38 370 GLY B O 1
ATOM 6441 N N . ILE B 1 371 ? -1.815 -33.219 -19.094 1 98 371 ILE B N 1
ATOM 6442 C CA . ILE B 1 371 ? -3.066 -32.562 -18.719 1 98 371 ILE B CA 1
ATOM 6443 C C . ILE B 1 371 ? -3.367 -31.438 -19.688 1 98 371 ILE B C 1
ATOM 6445 O O . ILE B 1 371 ? -2.514 -30.578 -19.938 1 98 371 ILE B O 1
ATOM 6449 N N . THR B 1 372 ? -4.555 -31.422 -20.25 1 96.12 372 THR B N 1
ATOM 6450 C CA . THR B 1 372 ? -5.027 -30.344 -21.109 1 96.12 372 THR B CA 1
ATOM 6451 C C . THR B 1 372 ? -5.918 -29.375 -20.344 1 96.12 372 THR B C 1
ATOM 6453 O O . THR B 1 372 ? -6.844 -29.797 -19.641 1 96.12 372 THR B O 1
ATOM 6456 N N . PRO B 1 373 ? -5.574 -28.109 -20.438 1 97.75 373 PRO B N 1
ATOM 6457 C CA . PRO B 1 373 ? -6.441 -27.141 -19.75 1 97.75 373 PRO B CA 1
ATOM 6458 C C . PRO B 1 373 ? -7.852 -27.094 -20.328 1 97.75 373 PRO B C 1
ATOM 6460 O O . PRO B 1 373 ? -8.031 -27.266 -21.547 1 97.75 373 PRO B O 1
ATOM 6463 N N . THR B 1 374 ? -8.797 -26.875 -19.5 1 97.38 374 THR B N 1
ATOM 6464 C CA . THR B 1 374 ? -10.188 -26.734 -19.922 1 97.38 374 THR B CA 1
ATOM 6465 C C . THR B 1 374 ? -10.703 -25.328 -19.656 1 97.38 374 THR B C 1
ATOM 6467 O O . THR B 1 374 ? -10.492 -24.781 -18.562 1 97.38 374 THR B O 1
ATOM 6470 N N . LYS B 1 375 ? -11.336 -24.812 -20.625 1 96.69 375 LYS B N 1
ATOM 6471 C CA . LYS B 1 375 ? -11.891 -23.469 -20.5 1 96.69 375 LYS B CA 1
ATOM 6472 C C . LYS B 1 375 ? -13.164 -23.469 -19.672 1 96.69 375 LYS B C 1
ATOM 6474 O O . LYS B 1 375 ? -13.992 -24.375 -19.781 1 96.69 375 LYS B O 1
ATOM 6479 N N . HIS B 1 376 ? -13.266 -22.547 -18.828 1 96.06 376 HIS B N 1
ATOM 6480 C CA . HIS B 1 376 ? -14.508 -22.266 -18.125 1 96.06 376 HIS B CA 1
ATOM 6481 C C . HIS B 1 376 ? -14.922 -20.797 -18.297 1 96.06 376 HIS B C 1
ATOM 6483 O O . HIS B 1 376 ? -14.172 -19.891 -17.953 1 96.06 376 HIS B O 1
ATOM 6489 N N . ASP B 1 377 ? -16.109 -20.516 -18.688 1 94.25 377 ASP B N 1
ATOM 6490 C CA . ASP B 1 377 ? -16.562 -19.188 -19.094 1 94.25 377 ASP B CA 1
ATOM 6491 C C . ASP B 1 377 ? -16.719 -18.281 -17.875 1 94.25 377 ASP B C 1
ATOM 6493 O O . ASP B 1 377 ? -16.812 -17.062 -18.016 1 94.25 377 ASP B O 1
ATOM 6497 N N . GLY B 1 378 ? -16.688 -18.859 -16.734 1 95.75 378 GLY B N 1
ATOM 6498 C CA . GLY B 1 378 ? -16.828 -18.078 -15.516 1 95.75 378 GLY B CA 1
ATOM 6499 C C . GLY B 1 378 ? -15.547 -17.375 -15.102 1 95.75 378 GLY B C 1
ATOM 6500 O O . GLY B 1 378 ? -15.562 -16.531 -14.203 1 95.75 378 GLY B O 1
ATOM 6501 N N . PHE B 1 379 ? -14.492 -17.75 -15.695 1 95.94 379 PHE B N 1
ATOM 6502 C CA . PHE B 1 379 ? -13.219 -17.094 -15.398 1 95.94 379 PHE B CA 1
ATOM 6503 C C . PHE B 1 379 ? -12.984 -15.922 -16.344 1 95.94 379 PHE B C 1
ATOM 6505 O O . PHE B 1 379 ? -12.906 -16.094 -17.562 1 95.94 379 PHE B O 1
ATOM 6512 N N . LYS B 1 380 ? -12.914 -14.719 -15.742 1 91.94 380 LYS B N 1
ATOM 6513 C CA . LYS B 1 380 ? -12.633 -13.492 -16.484 1 91.94 380 LYS B CA 1
ATOM 6514 C C . LYS B 1 380 ? -11.359 -12.828 -15.977 1 91.94 380 LYS B C 1
ATOM 6516 O O . LYS B 1 380 ? -11.414 -11.812 -15.281 1 91.94 380 LYS B O 1
ATOM 6521 N N . THR B 1 381 ? -10.195 -13.258 -16.438 1 84.88 381 THR B N 1
ATOM 6522 C CA . THR B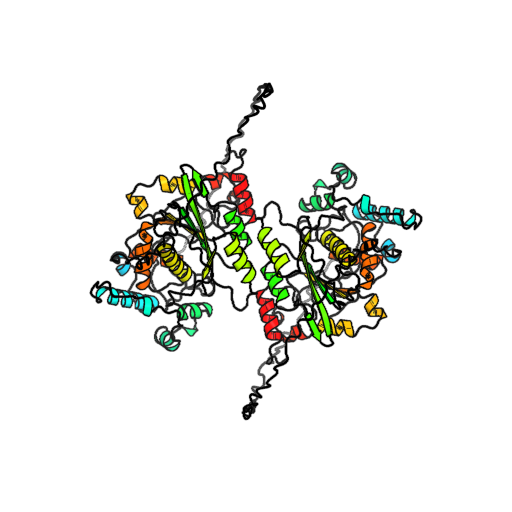 1 381 ? -8.898 -12.805 -15.93 1 84.88 381 THR B CA 1
ATOM 6523 C C . THR B 1 381 ? -8.438 -11.57 -16.688 1 84.88 381 THR B C 1
ATOM 6525 O O . THR B 1 381 ? -7.418 -10.961 -16.344 1 84.88 381 THR B O 1
ATOM 6528 N N . PHE B 1 382 ? -9.094 -11.188 -17.734 1 78.38 382 PHE B N 1
ATOM 6529 C CA . PHE B 1 382 ? -8.742 -9.992 -18.484 1 78.38 382 PHE B CA 1
ATOM 6530 C C . PHE B 1 382 ? -9.852 -8.945 -18.375 1 78.38 382 PHE B C 1
ATOM 6532 O O . PHE B 1 382 ? -10.156 -8.25 -19.359 1 78.38 382 PHE B O 1
ATOM 6539 N N . ASP B 1 383 ? -10.461 -8.891 -17.297 1 76.19 383 ASP B N 1
ATOM 6540 C CA . ASP B 1 383 ? -11.453 -7.906 -16.875 1 76.19 383 ASP B CA 1
ATOM 6541 C C . ASP B 1 383 ? -12.766 -8.078 -17.656 1 76.19 383 ASP B C 1
ATOM 6543 O O . ASP B 1 383 ? -12.875 -8.961 -18.5 1 76.19 383 ASP B O 1
ATOM 6547 N N . ILE B 1 384 ? -13.695 -7.426 -17.172 1 83.25 384 ILE B N 1
ATOM 6548 C CA . ILE B 1 384 ? -15.016 -7.367 -17.781 1 83.25 384 ILE B CA 1
ATOM 6549 C C . ILE B 1 384 ? -15.32 -5.934 -18.219 1 83.25 384 ILE B C 1
ATOM 6551 O O . ILE B 1 384 ? -14.453 -5.062 -18.156 1 83.25 384 ILE B O 1
ATOM 6555 N N . ARG B 1 385 ? -16.578 -5.789 -18.734 1 79 385 ARG B N 1
ATOM 6556 C CA . ARG B 1 385 ? -16.969 -4.445 -19.156 1 79 385 ARG B CA 1
ATOM 6557 C C . ARG B 1 385 ? -16.969 -3.48 -17.969 1 79 385 ARG B C 1
ATOM 6559 O O . ARG B 1 385 ? -17.375 -3.852 -16.859 1 79 385 ARG B O 1
ATOM 6566 N N . GLU B 1 386 ? -16.516 -2.266 -18.266 1 82.12 386 GLU B N 1
ATOM 6567 C CA . GLU B 1 386 ? -16.391 -1.248 -17.234 1 82.12 386 GLU B CA 1
ATOM 6568 C C . GLU B 1 386 ? -17.688 -1.068 -16.469 1 82.12 386 GLU B C 1
ATOM 6570 O O . GLU B 1 386 ? -17.688 -0.956 -15.242 1 82.12 386 GLU B O 1
ATOM 6575 N N . GLN B 1 387 ? -18.797 -1.049 -17.141 1 84.25 387 GLN B N 1
ATOM 6576 C CA . GLN B 1 387 ? -20.094 -0.813 -16.531 1 84.25 387 GLN B CA 1
ATOM 6577 C C . GLN B 1 387 ? -20.484 -1.967 -15.617 1 84.25 387 GLN B C 1
ATOM 6579 O O . GLN B 1 387 ? -21.344 -1.808 -14.742 1 84.25 387 GLN B O 1
ATOM 6584 N N . ASP B 1 388 ? -19.812 -3.113 -15.766 1 88.19 388 ASP B N 1
ATOM 6585 C CA . ASP B 1 388 ? -20.188 -4.309 -15.016 1 88.19 388 ASP B CA 1
ATOM 6586 C C . ASP B 1 388 ? -19.266 -4.504 -13.812 1 88.19 388 ASP B C 1
ATOM 6588 O O . ASP B 1 388 ? -19.547 -5.34 -12.945 1 88.19 388 ASP B O 1
ATOM 6592 N N . ARG B 1 389 ? -18.328 -3.697 -13.742 1 87.25 389 ARG B N 1
ATOM 6593 C CA . ARG B 1 389 ? -17.281 -3.916 -12.75 1 87.25 389 ARG B CA 1
ATOM 6594 C C . ARG B 1 389 ? -17.844 -3.848 -11.336 1 87.25 389 ARG B C 1
ATOM 6596 O O . ARG B 1 389 ? -17.438 -4.625 -10.461 1 87.25 389 ARG B O 1
ATOM 6603 N N . GLU B 1 390 ? -18.781 -3.02 -11.133 1 89.44 390 GLU B N 1
ATOM 6604 C CA . GLU B 1 390 ? -19.312 -2.857 -9.789 1 89.44 390 GLU B CA 1
ATOM 6605 C C . GLU B 1 390 ? -20.703 -3.479 -9.664 1 89.44 390 GLU B C 1
ATOM 6607 O O . GLU B 1 390 ? -21.406 -3.256 -8.68 1 89.44 390 GLU B O 1
ATOM 6612 N N . ASN B 1 391 ? -21.094 -4.234 -10.641 1 91 391 ASN B N 1
ATOM 6613 C CA . ASN B 1 391 ? -22.422 -4.844 -10.664 1 91 391 ASN B CA 1
ATOM 6614 C C . ASN B 1 391 ? -22.406 -6.215 -9.992 1 91 391 ASN B C 1
ATOM 6616 O O . ASN B 1 391 ? -21.891 -7.18 -10.547 1 91 391 ASN B O 1
ATOM 6620 N N . PRO B 1 392 ? -23.062 -6.332 -8.867 1 92.56 392 PRO B N 1
ATOM 6621 C CA . PRO B 1 392 ? -23.047 -7.602 -8.141 1 92.56 392 PRO B CA 1
ATOM 6622 C C . PRO B 1 392 ? -23.766 -8.719 -8.883 1 92.56 392 PRO B C 1
ATOM 6624 O O . PRO B 1 392 ? -23.406 -9.891 -8.75 1 92.56 392 PRO B O 1
ATOM 6627 N N . CYS B 1 393 ? -24.734 -8.375 -9.695 1 92.5 393 CYS B N 1
ATOM 6628 C CA . CYS B 1 393 ? -25.5 -9.391 -10.414 1 92.5 393 CYS B CA 1
ATOM 6629 C C . CYS B 1 393 ? -24.656 -10.062 -11.484 1 92.5 393 CYS B C 1
ATOM 6631 O O . CYS B 1 393 ? -24.812 -11.258 -11.742 1 92.5 393 CYS B O 1
ATOM 6633 N N . VAL B 1 394 ? -23.828 -9.336 -12.07 1 90.81 394 VAL B N 1
ATOM 6634 C CA . VAL B 1 394 ? -22.906 -9.891 -13.062 1 90.81 394 VAL B CA 1
ATOM 6635 C C . VAL B 1 394 ? -21.938 -10.859 -12.383 1 90.81 394 VAL B C 1
ATOM 6637 O O . VAL B 1 394 ? -21.641 -11.93 -12.93 1 90.81 394 VAL B O 1
ATOM 6640 N N . HIS B 1 395 ? -21.5 -10.547 -11.203 1 91.62 395 HIS B N 1
ATOM 6641 C CA . HIS B 1 395 ? -20.484 -11.32 -10.492 1 91.62 395 HIS B CA 1
ATOM 6642 C C . HIS B 1 395 ? -21.094 -12.586 -9.891 1 91.62 395 HIS B C 1
ATOM 6644 O O . HIS B 1 395 ? -20.375 -13.531 -9.562 1 91.62 395 HIS B O 1
ATOM 6650 N N . LYS B 1 396 ? -22.344 -12.68 -9.789 1 88.25 396 LYS B N 1
ATOM 6651 C CA . LYS B 1 396 ? -23 -13.836 -9.188 1 88.25 396 LYS B CA 1
ATOM 6652 C C . LYS B 1 396 ? -22.812 -15.086 -10.039 1 88.25 396 LYS B C 1
ATOM 6654 O O . LYS B 1 396 ? -22.766 -16.203 -9.516 1 88.25 396 LYS B O 1
ATOM 6659 N N . ASP B 1 397 ? -22.625 -14.82 -11.32 1 87.25 397 ASP B N 1
ATOM 6660 C CA . ASP B 1 397 ? -22.531 -15.961 -12.227 1 87.25 397 ASP B CA 1
ATOM 6661 C C . ASP B 1 397 ? -21.094 -16.203 -12.664 1 87.25 397 ASP B C 1
ATOM 6663 O O . ASP B 1 397 ? -20.812 -17.125 -13.422 1 87.25 397 ASP B O 1
ATOM 6667 N N . LEU B 1 398 ? -20.281 -15.422 -12.203 1 93.81 398 LEU B N 1
ATOM 6668 C CA . LEU B 1 398 ? -18.875 -15.555 -12.562 1 93.81 398 LEU B CA 1
ATOM 6669 C C . LEU B 1 398 ? -18.078 -16.188 -11.422 1 93.81 398 LEU B C 1
ATOM 6671 O O . LEU B 1 398 ? -18.484 -16.094 -10.258 1 93.81 398 LEU B O 1
ATOM 6675 N N . LEU B 1 399 ? -17.047 -16.875 -11.797 1 96.5 399 LEU B N 1
ATOM 6676 C CA . LEU B 1 399 ? -16.172 -17.5 -10.805 1 96.5 399 LEU B CA 1
ATOM 6677 C C . LEU B 1 399 ? -15.062 -16.547 -10.383 1 96.5 399 LEU B C 1
ATOM 6679 O O . LEU B 1 399 ? -14.648 -16.531 -9.219 1 96.5 399 LEU B O 1
ATOM 6683 N N . LEU B 1 400 ? -14.617 -15.781 -11.312 1 96.44 400 LEU B N 1
ATOM 6684 C CA . LEU B 1 400 ? -13.492 -14.898 -11.039 1 96.44 400 LEU B CA 1
ATOM 6685 C C . LEU B 1 400 ? -13.469 -13.719 -12.008 1 96.44 400 LEU B C 1
ATOM 6687 O O . LEU B 1 400 ? -13.711 -13.891 -13.203 1 96.44 400 LEU B O 1
ATOM 6691 N N . VAL B 1 401 ? -13.18 -12.523 -11.422 1 93.81 401 VAL B N 1
ATOM 6692 C CA . VAL B 1 401 ? -13.008 -11.336 -12.25 1 93.81 401 VAL B CA 1
ATOM 6693 C C . VAL B 1 401 ? -11.727 -10.609 -11.844 1 93.81 401 VAL B C 1
ATOM 6695 O O . VAL B 1 401 ? -11.484 -10.375 -10.656 1 93.81 401 VAL B O 1
ATOM 6698 N N . HIS B 1 402 ? -10.875 -10.273 -12.781 1 91.25 402 HIS B N 1
ATOM 6699 C CA . HIS B 1 402 ? -9.688 -9.438 -12.656 1 91.25 402 HIS B CA 1
ATOM 6700 C C . HIS B 1 402 ? -9.875 -8.094 -13.352 1 91.25 402 HIS B C 1
ATOM 6702 O O . HIS B 1 402 ? -10.398 -8.039 -14.469 1 91.25 402 HIS B O 1
ATOM 6708 N N . GLN B 1 403 ? -9.492 -6.832 -12.695 1 89.62 403 GLN B N 1
ATOM 6709 C CA . GLN B 1 403 ? -8.82 -6.445 -11.461 1 89.62 403 GLN B CA 1
ATOM 6710 C C . GLN B 1 403 ? -9.75 -5.645 -10.555 1 89.62 403 GLN B C 1
ATOM 6712 O O . GLN B 1 403 ? -10.57 -4.859 -11.039 1 89.62 403 GLN B O 1
ATOM 6717 N N . ARG B 1 404 ? -9.594 -5.973 -9.242 1 91.75 404 ARG B N 1
ATOM 6718 C CA . ARG B 1 404 ? -10.344 -5.199 -8.258 1 91.75 404 ARG B CA 1
ATOM 6719 C C . ARG B 1 404 ? -9.43 -4.711 -7.141 1 91.75 404 ARG B C 1
ATOM 6721 O O . ARG B 1 404 ? -8.57 -5.453 -6.66 1 91.75 404 ARG B O 1
ATOM 6728 N N . ASN B 1 405 ? -9.602 -3.447 -6.848 1 94.31 405 ASN B N 1
ATOM 6729 C CA . ASN B 1 405 ? -8.867 -2.965 -5.68 1 94.31 405 ASN B CA 1
ATOM 6730 C C . ASN B 1 405 ? -9.586 -3.332 -4.383 1 94.31 405 ASN B C 1
ATOM 6732 O O . ASN B 1 405 ? -10.703 -3.848 -4.41 1 94.31 405 ASN B O 1
ATOM 6736 N N . PRO B 1 406 ? -8.922 -3.119 -3.27 1 96.81 406 PRO B N 1
ATOM 6737 C CA . PRO B 1 406 ? -9.484 -3.566 -1.994 1 96.81 406 PRO B CA 1
ATOM 6738 C C . PRO B 1 406 ? -10.852 -2.953 -1.708 1 96.81 406 PRO B C 1
ATOM 6740 O O . PRO B 1 406 ? -11.773 -3.652 -1.269 1 96.81 406 PRO B O 1
ATOM 6743 N N . GLN B 1 407 ? -11.023 -1.707 -1.954 1 95.06 407 GLN B N 1
ATOM 6744 C CA . GLN B 1 407 ? -12.305 -1.057 -1.693 1 95.06 407 GLN B CA 1
ATOM 6745 C C . GLN B 1 407 ? -13.398 -1.622 -2.59 1 95.06 407 GLN B C 1
ATOM 6747 O O . GLN B 1 407 ? -14.523 -1.842 -2.139 1 95.06 407 GLN B O 1
ATOM 6752 N N . GLN B 1 408 ? -13.055 -1.787 -3.824 1 93.88 408 GLN B N 1
ATOM 6753 C CA . GLN B 1 408 ? -13.992 -2.398 -4.762 1 93.88 408 GLN B CA 1
ATOM 6754 C C . GLN B 1 408 ? -14.383 -3.803 -4.305 1 93.88 408 GLN B C 1
ATOM 6756 O O . GLN B 1 408 ? -15.562 -4.172 -4.367 1 93.88 408 GLN B O 1
ATOM 6761 N N . THR B 1 409 ? -13.414 -4.559 -3.939 1 96.25 409 THR B N 1
ATOM 6762 C CA . THR B 1 409 ? -13.641 -5.922 -3.477 1 96.25 409 THR B CA 1
ATOM 6763 C C . THR B 1 409 ? -14.602 -5.941 -2.289 1 96.25 409 THR B C 1
ATOM 6765 O O . THR B 1 409 ? -15.547 -6.727 -2.262 1 96.25 409 THR B O 1
ATOM 6768 N N . MET B 1 410 ? -14.352 -5.039 -1.323 1 96.75 410 MET B N 1
ATOM 6769 C CA . MET B 1 410 ? -15.195 -4.969 -0.131 1 96.75 410 MET B CA 1
ATOM 6770 C C . MET B 1 410 ? -16.625 -4.598 -0.495 1 96.75 410 MET B C 1
ATOM 6772 O O . MET B 1 410 ? -17.578 -5.219 -0.011 1 96.75 410 MET B O 1
ATOM 6776 N N . ARG B 1 411 ? -16.781 -3.625 -1.348 1 94.56 411 ARG B N 1
ATOM 6777 C CA . ARG B 1 411 ? -18.094 -3.16 -1.75 1 94.56 411 ARG B CA 1
ATOM 6778 C C . ARG B 1 411 ? -18.844 -4.238 -2.525 1 94.56 411 ARG B C 1
ATOM 6780 O O . ARG B 1 411 ? -20.016 -4.504 -2.256 1 94.56 411 ARG B O 1
ATOM 6787 N N . LEU B 1 412 ? -18.141 -4.789 -3.496 1 94.06 412 LEU B N 1
ATOM 6788 C CA . LEU B 1 412 ? -18.75 -5.832 -4.312 1 94.06 412 LEU B CA 1
ATOM 6789 C C . LEU B 1 412 ? -19.203 -7.008 -3.447 1 94.06 412 LEU B C 1
ATOM 6791 O O . LEU B 1 412 ? -20.281 -7.559 -3.654 1 94.06 412 LEU B O 1
ATOM 6795 N N . TRP B 1 413 ? -18.375 -7.441 -2.539 1 95.69 413 TRP B N 1
ATOM 6796 C CA . TRP B 1 413 ? -18.703 -8.555 -1.655 1 95.69 413 TRP B CA 1
ATOM 6797 C C . TRP B 1 413 ? -19.938 -8.258 -0.827 1 95.69 413 TRP B C 1
ATOM 6799 O O . TRP B 1 413 ? -20.844 -9.094 -0.723 1 95.69 413 TRP B O 1
ATOM 6809 N N . ARG B 1 414 ? -19.984 -7.047 -0.249 1 94.69 414 ARG B N 1
ATOM 6810 C CA . ARG B 1 414 ? -21.125 -6.637 0.554 1 94.69 414 ARG B CA 1
ATOM 6811 C C . ARG B 1 414 ? -22.406 -6.613 -0.283 1 94.69 414 ARG B C 1
ATOM 6813 O O . ARG B 1 414 ? -23.438 -7.117 0.147 1 94.69 414 ARG B O 1
ATOM 6820 N N . ASN B 1 415 ? -22.281 -6.066 -1.442 1 93.44 415 ASN B N 1
ATOM 6821 C CA . ASN B 1 415 ? -23.453 -5.938 -2.309 1 93.44 415 ASN B CA 1
ATOM 6822 C C . ASN B 1 415 ? -23.938 -7.297 -2.801 1 93.44 415 ASN B C 1
ATOM 6824 O O . ASN B 1 415 ? -25.141 -7.531 -2.9 1 93.44 415 ASN B O 1
ATOM 6828 N N . MET B 1 416 ? -23.047 -8.102 -3.137 1 93.75 416 MET B N 1
ATOM 6829 C CA . MET B 1 416 ? -23.375 -9.43 -3.648 1 93.75 416 MET B CA 1
ATOM 6830 C C . MET B 1 416 ? -24.078 -10.266 -2.582 1 93.75 416 MET B C 1
ATOM 6832 O O . MET B 1 416 ? -24.875 -11.148 -2.902 1 93.75 416 MET B O 1
ATOM 6836 N N . HIS B 1 417 ? -23.875 -10.008 -1.348 1 92.75 417 HIS B N 1
ATOM 6837 C CA . HIS B 1 417 ? -24.422 -10.82 -0.271 1 92.75 417 HIS B CA 1
ATOM 6838 C C . HIS B 1 417 ? -25.516 -10.078 0.489 1 92.75 417 HIS B C 1
ATOM 6840 O O . HIS B 1 417 ? -25.938 -10.516 1.56 1 92.75 417 HIS B O 1
ATOM 6846 N N . SER B 1 418 ? -25.828 -8.992 -0.121 1 91.69 418 SER B N 1
ATOM 6847 C CA . SER B 1 418 ? -26.953 -8.258 0.458 1 91.69 418 SER B CA 1
ATOM 6848 C C . SER B 1 418 ? -28.25 -9.039 0.317 1 91.69 418 SER B C 1
ATOM 6850 O O . SER B 1 418 ? -28.531 -9.609 -0.739 1 91.69 418 SER B O 1
ATOM 6852 N N . SER B 1 419 ? -29.031 -9.078 1.364 1 90.88 419 SER B N 1
ATOM 6853 C CA . SER B 1 419 ? -30.328 -9.75 1.331 1 90.88 419 SER B CA 1
ATOM 6854 C C . SER B 1 419 ? -31.297 -9.016 0.411 1 90.88 419 SER B C 1
ATOM 6856 O O . SER B 1 419 ? -32.281 -9.594 -0.026 1 90.88 419 SER B O 1
ATOM 6858 N N . MET B 1 420 ? -30.938 -7.859 0.029 1 91.12 420 MET B N 1
ATOM 6859 C CA . MET B 1 420 ? -31.844 -7.035 -0.772 1 91.12 420 MET B CA 1
ATOM 6860 C C . MET B 1 420 ? -31.453 -7.094 -2.248 1 91.12 420 MET B C 1
ATOM 6862 O O . MET B 1 420 ? -32.094 -6.445 -3.082 1 91.12 420 MET B O 1
ATOM 6866 N N . LEU B 1 421 ? -30.406 -7.809 -2.479 1 89 421 LEU B N 1
ATOM 6867 C CA . LEU B 1 421 ? -29.953 -7.859 -3.865 1 89 421 LEU B CA 1
ATOM 6868 C C . LEU B 1 421 ? -30.984 -8.555 -4.746 1 89 421 LEU B C 1
ATOM 6870 O O . LEU B 1 421 ? -31.469 -9.633 -4.406 1 89 421 LEU B O 1
ATOM 6874 N N . THR B 1 422 ? -31.422 -7.816 -5.82 1 88.5 422 THR B N 1
ATOM 6875 C CA . THR B 1 422 ? -32.281 -8.391 -6.848 1 88.5 422 THR B CA 1
ATOM 6876 C C . THR B 1 422 ? -31.641 -8.273 -8.227 1 88.5 422 THR B C 1
ATOM 6878 O O . THR B 1 422 ? -31.172 -7.207 -8.602 1 88.5 422 THR B O 1
ATOM 6881 N N . CYS B 1 423 ? -31.625 -9.406 -8.859 1 88.62 423 CYS B N 1
ATOM 6882 C CA . CYS B 1 423 ? -31.031 -9.414 -10.195 1 88.62 423 CYS B CA 1
ATOM 6883 C C . CYS B 1 423 ? -32.094 -9.742 -11.25 1 88.62 423 CYS B C 1
ATOM 6885 O O . CYS B 1 423 ? -32.969 -10.562 -11.008 1 88.62 423 CYS B O 1
#

Solvent-accessible surface area (backbone atoms only — not comparable to full-atom values): 48967 Å² total; per-residue (Å²): 135,92,82,86,90,81,87,74,89,74,92,90,81,93,77,94,77,90,90,82,87,94,83,89,80,91,82,91,77,91,71,85,75,76,72,90,67,74,87,77,82,78,75,80,69,84,69,82,76,84,73,79,76,78,74,75,75,69,78,68,74,70,70,73,67,75,74,66,79,76,77,70,68,88,82,67,72,30,64,67,40,60,65,63,53,46,88,54,84,16,37,52,34,42,51,31,54,52,37,46,49,50,58,66,65,45,64,83,56,82,62,75,71,74,61,74,78,24,49,72,51,71,51,58,64,65,61,48,48,73,61,28,89,63,54,84,76,51,56,69,69,56,51,54,36,62,25,45,48,55,36,63,62,64,53,74,74,36,78,51,74,72,70,42,66,89,54,76,33,41,35,37,40,42,27,45,55,51,76,86,45,55,57,31,53,39,27,34,49,75,44,58,45,42,63,44,72,44,84,93,67,41,27,35,42,47,38,36,42,30,35,32,73,54,89,48,40,53,81,56,60,69,61,49,51,48,48,30,67,72,69,52,29,40,36,27,33,64,44,65,59,48,73,59,36,41,35,50,53,50,52,45,45,46,52,47,31,63,74,46,39,64,70,34,46,28,36,37,43,23,42,53,39,47,44,54,28,51,68,52,44,51,52,53,61,67,68,45,50,70,73,54,44,55,56,34,35,35,14,32,62,48,66,84,45,62,72,38,76,51,82,88,41,94,70,43,41,56,58,61,42,44,62,62,64,46,65,54,21,42,38,62,50,39,31,39,33,20,33,74,43,46,56,57,49,55,56,49,53,79,46,41,69,72,42,60,50,37,38,56,42,48,17,48,48,38,31,25,66,63,40,68,74,42,74,40,89,30,34,30,56,82,39,74,58,76,88,47,70,76,36,38,64,64,50,67,72,24,35,30,40,24,80,34,53,40,44,54,44,45,47,38,49,52,49,55,68,35,91,79,62,80,123,139,87,81,76,89,76,83,79,82,74,88,80,80,83,78,84,80,73,72,90,78,83,84,75,84,82,80,88,69,83,71,82,72,74,75,86,74,82,80,80,80,77,74,79,72,83,68,82,78,83,74,80,74,78,73,77,76,70,79,68,74,69,69,71,66,74,73,65,80,76,76,70,70,91,80,67,71,30,63,67,41,60,65,62,54,48,88,56,84,18,39,52,35,43,51,30,54,51,37,47,47,49,61,67,64,44,65,82,56,80,62,75,72,76,59,76,76,24,49,73,53,71,52,56,65,66,61,48,49,72,60,28,87,64,54,86,76,50,57,70,71,55,51,53,34,62,25,45,50,55,36,63,61,63,55,73,73,37,77,52,75,71,70,44,66,90,54,78,32,43,35,36,41,42,25,44,54,51,75,87,46,54,56,31,53,39,26,35,48,75,46,56,47,43,62,44,73,44,84,94,68,40,28,34,43,49,37,35,41,30,34,31,73,53,91,50,40,51,81,56,61,69,61,49,53,48,49,30,67,73,68,52,30,39,36,26,33,64,45,66,59,46,72,58,37,44,34,51,54,51,53,46,46,46,52,47,31,63,74,44,39,64,70,33,47,28,35,38,42,23,42,54,40,46,42,53,29,50,68,53,45,51,52,55,62,68,68,45,51,71,72,55,44,55,57,34,34,35,14,33,62,48,65,84,45,62,73,38,75,51,80,89,40,94,70,43,42,57,58,61,42,44,63,62,65,46,64,55,20,42,38,61,49,39,30,40,32,21,32,74,42,46,57,59,50,53,57,50,52,80,46,41,72,73,40,60,50,38,38,55,41,48,16,49,48,38,32,26,66,66,39,69,72,41,75,39,89,32,34,30,56,83,37,74,58,77,86,47,71,77,35,38,64,65,49,67,72,25,36,30,42,24,79,35,54,41,47,53,44,47,47,38,49,51,50,55,67,36,90,78,62,79,123

pLDDT: mean 81.44, std 27.71, range [16.39, 98.94]

Secondary structure (DSSP, 8-state):
-----------------------------------------------------------------------PPP----HHHHHHS--SSSHHHHHHHHHHHHHHHS-S---S-GGGG--S-PPPHHHHHHH-TTGGGS-HHHHHHHHHTT---PPEEE--TTTTSSS--SEEEEEE--TT-HHHHHHHHHTTT--EE-GGG-EEEEEEEEEEPPTTSPP-HHHHHHHHHHHS-EEEEEEE-SGGGHHHHHHHHHHHHHHH-TT-SEEEEEETTEEE-HHHHHHHHHHS-HHHHHT-EEEEEE-S---B--TTSTTB--TTT--SPPPPEEEEEEEEEEGGGHHHHHHHTTTS---SSHHHHHHHHHHHTTPPPEE-TTEETT---GGGTT-HHHHTT-SEEE---HHHHHHHHHHHT-TT---/-----------------------------------------------------------------------PPP----HHHHHHS--SSSHHHHHHHHHHHHHHHS-S---S-GGGG--S-PPPHHHHHHH-TTGGGS-HHHHHHHHHTT---PPEEE--TTTTSSS--SEEEEEE--TT-HHHHHHHHHTTT--EE-GGG-EEEEEEEEEEPPTTSPP-HHHHHHHHHHHS-EEEEEEE-SGGGHHHHHHHHHHHHHHH-TT-SEEEEEETTEEE-HHHHHHHHHHS-HHHHHT-EEEEEE-S---B--TTSTTB--TTT--SPPPPEEEEEEEEEEGGGHHHHHHHTTTS---S-HHHHHHHHHHHTTPPPEE-TTEETT---GGGTT-HHHHTT-SEEE---HHHHHHHHHHHT-TT---